Protein AF-0000000087393072 (afdb_homodimer)

Foldseek 3Di:
DLVLQLVLLVPADPVLNVQLLVLLCDQPSDPVFGHDHCVQSVPDDSSSVSVSLCVRLNDVGSLVSSLSSCVVSVNVVSNVVSCVVCVVVVPPVVVVVVVVVVVVVVVVVVVVVVVVVVVVVVVLLVVLVVLLVVVLVVLVVVLVVVLVVLVVVLVVVLVVVLVVVVVVLVVLVVVVVVVVVVLVVVVVVLVVVLPPPDDDPVSVVSVVPNPPPDDCVPDDGDDDDSVVSVVVSVVVSVVVNVVSVVLSVLLNVLSVLLSQEDDKFWDPLAFEQQWDADPRRFKIFGHPDGHDDDDHQNYAYPAGKTWMDDWDQAAKYKWKKFLPQFQKKKWAKFASPAHRYDDDDQDLVRGHFIWMHHRNAFIDTVPDTWDDPDDARMKMWMDHNVQQKIWIARNVSSDTGDMDGPRPRDHIMIIMIHRDDDDPPGPTDIIGIDRDDSDD/DLVLQLVLLVPADPVLNVQLLVLLCDQPNDPPAGHQHPVQSVPDDSSSVSVSLCVRLNDVGSLVSSLSSCVVSVNVVSNVVSCVVCVVVVPPVVVVVVVVVVVVVVVVVVVVVVVVVVVVVVVLLVVLVVLLVVVLVVLVVVLVVVLVVLVVVLVVVLVVVLVVVVVVLVVLVVVVVVVVVVLVVVVVVLVVVLPPPDDDPVSVVSVVPSPPPDDCVPDDGDDDDSVVSVVVSVVVSVVVNVVSVVLSVLLSVLSVLLSQEDDKFWDPLAFEQQWDADPRRFKIFGHPDGHDDDDHQNYAYPAGKTWMDDWDQAAKYKWKKFLPQFQKKKWAKFFSPAHRYDDDDADLVRGHFIWMHHRNAWIDTVPDTWDDPDDARMKMWMDHNVQQKIWIARNVSSDTGDMDGPRPRDHIMIIMIHRDDDDPPGPTDIIGIDRDDSDD

Sequence (880 aa):
MEEKLLKTLLELNRKEFKTFKWFLKQKKVLRSFSGIPVALLETAERTETVDLMVQKYQDSGALEVTLEVLRKVSRNDLVEDLLEETKHFKENPQNEYERTKAELKEKMEQMIQDRRMKIEEIRCSAAISKKSAERHISDSERTFRVLLENIKRSQDSLVEDIGKKQRSTQKQADGLIQKLEQEIQLLTNTCQEVERPSAPAGSRRLLLSVPTMGECAGVSIDLPSYGREVASTLKALEERLSNEKEKLIAKAKLFRVQEFSKDVTLDPDTANEFLVLSDDKKQVHFGSIPQKLPENPRRFEKTCNVLGRPSCSSGRFYFQVQVEGLASWDLGMVRESVQRTGSITASPHNGFWTICLRDNSNYRAHGQRLCPKLPPKKVGVFVDYEDACVSFFDVDSADLIHQFTQCSFSEQLCPFFSPGRLVPNSPSHSLAICPVDYDFMEEKLLKTLLELNRKEFKTFKWFLKQKKVLRSFSGIPVALLETAERTETVDLMVQKYQDSGALEVTLEVLRKVSRNDLVEDLLEETKHFKENPQNEYERTKAELKEKMEQMIQDRRMKIEEIRCSAAISKKSAERHISDSERTFRVLLENIKRSQDSLVEDIGKKQRSTQKQADGLIQKLEQEIQLLTNTCQEVERPSAPAGSRRLLLSVPTMGECAGVSIDLPSYGREVASTLKALEERLSNEKEKLIAKAKLFRVQEFSKDVTLDPDTANEFLVLSDDKKQVHFGSIPQKLPENPRRFEKTCNVLGRPSCSSGRFYFQVQVEGLASWDLGMVRESVQRTGSITASPHNGFWTICLRDNSNYRAHGQRLCPKLPPKKVGVFVDYEDACVSFFDVDSADLIHQFTQCSFSEQLCPFFSPGRLVPNSPSHSLAICPVDYDF

Structure (mmCIF, N/CA/C/O backbone):
data_AF-0000000087393072-model_v1
#
loop_
_entity.id
_entity.type
_entity.pdbx_description
1 polymer 'E3 ubiquitin-protein ligase TRIM68'
#
loop_
_atom_site.group_PDB
_atom_site.id
_atom_site.type_symbol
_atom_site.label_atom_id
_atom_site.label_alt_id
_atom_site.label_comp_id
_atom_site.label_asym_id
_atom_site.label_entity_id
_atom_site.label_seq_id
_atom_site.pdbx_PDB_ins_code
_atom_site.Cartn_x
_atom_site.Cartn_y
_atom_site.Cartn_z
_atom_site.occupancy
_atom_site.B_iso_or_equiv
_atom_site.auth_seq_id
_atom_site.auth_comp_id
_atom_site.auth_asym_id
_atom_site.auth_atom_id
_atom_site.pdbx_PDB_model_num
ATOM 1 N N . MET A 1 1 ? -11.258 -88.75 -32.031 1 75.19 1 MET A N 1
ATOM 2 C CA . MET A 1 1 ? -10.438 -88.625 -33.25 1 75.19 1 MET A CA 1
ATOM 3 C C . MET A 1 1 ? -10.117 -90.062 -33.812 1 75.19 1 MET A C 1
ATOM 5 O O . MET A 1 1 ? -10.227 -90.25 -35 1 75.19 1 MET A O 1
ATOM 9 N N . GLU A 1 2 ? -10.039 -91 -32.938 1 81.94 2 GLU A N 1
ATOM 10 C CA . GLU A 1 2 ? -9.672 -92.375 -33.344 1 81.94 2 GLU A CA 1
ATOM 11 C C . GLU A 1 2 ? -10.82 -93.062 -34.125 1 81.94 2 GLU A C 1
ATOM 13 O O . GLU A 1 2 ? -10.594 -93.688 -35.125 1 81.94 2 GLU A O 1
ATOM 18 N N . GLU A 1 3 ? -11.961 -92.812 -33.625 1 81.31 3 GLU A N 1
ATOM 19 C CA . GLU A 1 3 ? -13.133 -93.375 -34.25 1 81.31 3 GLU A CA 1
ATOM 20 C C . GLU A 1 3 ? -13.359 -92.812 -35.656 1 81.31 3 GLU A C 1
ATOM 22 O O . GLU A 1 3 ? -13.719 -93.562 -36.594 1 81.31 3 GLU A O 1
ATOM 27 N N . LYS A 1 4 ? -13.078 -91.625 -35.812 1 83.69 4 LYS A N 1
ATOM 28 C CA . LYS A 1 4 ? -13.281 -90.938 -37.094 1 83.69 4 LYS A CA 1
ATOM 29 C C . LYS A 1 4 ? -12.195 -91.312 -38.094 1 83.69 4 LYS A C 1
ATOM 31 O O . LYS A 1 4 ? -12.484 -91.562 -39.25 1 83.69 4 LYS A O 1
ATOM 36 N N . LEU A 1 5 ? -11.07 -91.438 -37.531 1 88.06 5 LEU A N 1
ATOM 37 C CA . LEU A 1 5 ? -9.977 -91.938 -38.406 1 88.06 5 LEU A CA 1
ATOM 38 C C . LEU A 1 5 ? -10.219 -93.312 -38.844 1 88.06 5 LEU A C 1
ATOM 40 O O . LEU A 1 5 ? -9.984 -93.688 -40.031 1 88.06 5 LEU A O 1
ATOM 44 N N . LEU A 1 6 ? -10.758 -94.125 -37.938 1 85.5 6 LEU A N 1
ATOM 45 C CA . LEU A 1 6 ? -11.055 -95.562 -38.281 1 85.5 6 LEU A CA 1
ATOM 46 C C . LEU A 1 6 ? -12.188 -95.625 -39.281 1 85.5 6 LEU A C 1
ATOM 48 O O . LEU A 1 6 ? -12.117 -96.375 -40.25 1 85.5 6 LEU A O 1
ATOM 52 N N . LYS A 1 7 ? -13.195 -94.75 -39.125 1 86.69 7 LYS A N 1
ATOM 53 C CA . LYS A 1 7 ? -14.297 -94.75 -40.094 1 86.69 7 LYS A CA 1
ATOM 54 C C . LYS A 1 7 ? -13.805 -94.312 -41.469 1 86.69 7 LYS A C 1
ATOM 56 O O . LYS A 1 7 ? -14.266 -94.875 -42.469 1 86.69 7 LYS A O 1
ATOM 61 N N . THR A 1 8 ? -12.898 -93.5 -41.531 1 87.06 8 THR A N 1
ATOM 62 C CA . THR A 1 8 ? -12.336 -93 -42.812 1 87.06 8 THR A CA 1
ATOM 63 C C . THR A 1 8 ? -11.492 -94.125 -43.438 1 87.06 8 THR A C 1
ATOM 65 O O . THR A 1 8 ? -11.57 -94.312 -44.656 1 87.06 8 THR A O 1
ATOM 68 N N . LEU A 1 9 ? -10.703 -94.875 -42.625 1 87 9 LEU A N 1
ATOM 69 C CA . LEU A 1 9 ? -9.852 -95.938 -43.156 1 87 9 LEU A CA 1
ATOM 70 C C . LEU A 1 9 ? -10.68 -97.125 -43.594 1 87 9 LEU A C 1
ATOM 72 O O . LEU A 1 9 ? -10.266 -97.875 -44.469 1 87 9 LEU A O 1
ATOM 76 N N . LEU A 1 10 ? -11.867 -97.25 -43.031 1 85.5 10 LEU A N 1
ATOM 77 C CA . LEU A 1 10 ? -12.758 -98.312 -43.375 1 85.5 10 LEU A CA 1
ATOM 78 C C . LEU A 1 10 ? -13.391 -98.125 -44.75 1 85.5 10 LEU A C 1
ATOM 80 O O . LEU A 1 10 ? -13.828 -99.062 -45.375 1 85.5 10 LEU A O 1
ATOM 84 N N . GLU A 1 11 ? -13.32 -96.875 -45.188 1 86.56 11 GLU A N 1
ATOM 85 C CA . GLU A 1 11 ? -13.883 -96.562 -46.5 1 86.56 11 GLU A CA 1
ATOM 86 C C . GLU A 1 11 ? -12.867 -96.812 -47.625 1 86.56 11 GLU A C 1
ATOM 88 O O . GLU A 1 11 ? -13.211 -96.75 -48.812 1 86.56 11 GLU A O 1
ATOM 93 N N . LEU A 1 12 ? -11.648 -97.062 -47.344 1 85.81 12 LEU A N 1
ATOM 94 C CA . LEU A 1 12 ? -10.617 -97.375 -48.344 1 85.81 12 LEU A CA 1
ATOM 95 C C . LEU A 1 12 ? -10.703 -98.812 -48.812 1 85.81 12 LEU A C 1
ATOM 97 O O . LEU A 1 12 ? -10.922 -99.688 -48 1 85.81 12 LEU A O 1
ATOM 101 N N . ASN A 1 13 ? -10.672 -99.062 -50.094 1 87.31 13 ASN A N 1
ATOM 102 C CA . ASN A 1 13 ? -10.617 -100.438 -50.594 1 87.31 13 ASN A CA 1
ATOM 103 C C . ASN A 1 13 ? -9.258 -101.062 -50.312 1 87.31 13 ASN A C 1
ATOM 105 O O . ASN A 1 13 ? -8.344 -100.438 -49.812 1 87.31 13 ASN A O 1
ATOM 109 N N . ARG A 1 14 ? -9.125 -102.438 -50.562 1 84.88 14 ARG A N 1
ATOM 110 C CA . ARG A 1 14 ? -7.934 -103.25 -50.219 1 84.88 14 ARG A CA 1
ATOM 111 C C . ARG A 1 14 ? -6.695 -102.688 -50.906 1 84.88 14 ARG A C 1
ATOM 113 O O . ARG A 1 14 ? -5.637 -102.562 -50.281 1 84.88 14 ARG A O 1
ATOM 120 N N . LYS A 1 15 ? -6.82 -102.25 -52.125 1 87.94 15 LYS A N 1
ATOM 121 C CA . LYS A 1 15 ? -5.688 -101.75 -52.875 1 87.94 15 LYS A CA 1
ATOM 122 C C . LYS A 1 15 ? -5.324 -100.312 -52.344 1 87.94 15 LYS A C 1
ATOM 124 O O . LYS A 1 15 ? -4.141 -100 -52.188 1 87.94 15 LYS A O 1
ATOM 129 N N . GLU A 1 16 ? -6.328 -99.625 -52.031 1 88.75 16 GLU A N 1
ATOM 130 C CA . GLU A 1 16 ? -6.113 -98.25 -51.531 1 88.75 16 GLU A CA 1
ATOM 131 C C . GLU A 1 16 ? -5.488 -98.25 -50.125 1 88.75 16 GLU A C 1
ATOM 133 O O . GLU A 1 16 ? -4.617 -97.438 -49.844 1 88.75 16 GLU A O 1
ATOM 138 N N . PHE A 1 17 ? -5.934 -99.062 -49.344 1 90.56 17 PHE A N 1
ATOM 139 C CA . PHE A 1 17 ? -5.391 -99.188 -47.969 1 90.56 17 PHE A CA 1
ATOM 140 C C . PHE A 1 17 ? -3.943 -99.688 -48.031 1 90.56 17 PHE A C 1
ATOM 142 O O . PHE A 1 17 ? -3.113 -99.188 -47.25 1 90.56 17 PHE A O 1
ATOM 149 N N . LYS A 1 18 ? -3.629 -100.562 -49 1 86.62 18 LYS A N 1
ATOM 150 C CA . LYS A 1 18 ? -2.242 -100.938 -49.156 1 86.62 18 LYS A CA 1
ATOM 151 C C . LYS A 1 18 ? -1.364 -99.812 -49.594 1 86.62 18 LYS A C 1
ATOM 153 O O . LYS A 1 18 ? -0.244 -99.625 -49.094 1 86.62 18 LYS A O 1
ATOM 158 N N . THR A 1 19 ? -1.894 -99 -50.406 1 87.88 19 THR A N 1
ATOM 159 C CA . THR A 1 19 ? -1.178 -97.75 -50.812 1 87.88 19 THR A CA 1
ATOM 160 C C . THR A 1 19 ? -1.07 -96.812 -49.688 1 87.88 19 THR A C 1
ATOM 162 O O . THR A 1 19 ? -0.043 -96.125 -49.5 1 87.88 19 THR A O 1
ATOM 165 N N . PHE A 1 20 ? -2.121 -96.688 -48.844 1 88.88 20 PHE A N 1
ATOM 166 C CA . PHE A 1 20 ? -2.133 -95.812 -47.656 1 88.88 20 PHE A CA 1
ATOM 167 C C . PHE A 1 20 ? -1.038 -96.25 -46.688 1 88.88 20 PHE A C 1
ATOM 169 O O . PHE A 1 20 ? -0.271 -95.438 -46.219 1 88.88 20 PHE A O 1
ATOM 176 N N . LYS A 1 21 ? -0.903 -97.5 -46.469 1 87.12 21 LYS A N 1
ATOM 177 C CA . LYS A 1 21 ? 0.137 -98 -45.594 1 87.12 21 LYS A CA 1
ATOM 178 C C . LYS A 1 21 ? 1.525 -97.812 -46.188 1 87.12 21 LYS A C 1
ATOM 180 O O . LYS A 1 21 ? 2.48 -97.5 -45.438 1 87.12 21 LYS A O 1
ATOM 185 N N . TRP A 1 22 ? 1.584 -97.875 -47.469 1 86.44 22 TRP A N 1
ATOM 186 C CA . TRP A 1 22 ? 2.867 -97.688 -48.125 1 86.44 22 TRP A CA 1
ATOM 187 C C . TRP A 1 22 ? 3.357 -96.25 -47.906 1 86.44 22 TRP A C 1
ATOM 189 O O . TRP A 1 22 ? 4.539 -96 -47.625 1 86.44 22 TRP A O 1
ATOM 199 N N . PHE A 1 23 ? 2.42 -95.312 -47.938 1 87.31 23 PHE A N 1
ATOM 200 C CA . PHE A 1 23 ? 2.795 -93.938 -47.719 1 87.31 23 PHE A CA 1
ATOM 201 C C . PHE A 1 23 ? 3.162 -93.688 -46.281 1 87.31 23 PHE A C 1
ATOM 203 O O . PHE A 1 23 ? 4.047 -92.875 -45.969 1 87.31 23 PHE A O 1
ATOM 210 N N . LEU A 1 24 ? 2.559 -94.438 -45.375 1 86.38 24 LEU A N 1
ATOM 211 C CA . LEU A 1 24 ? 2.811 -94.312 -43.938 1 86.38 24 LEU A CA 1
ATOM 212 C C . LEU A 1 24 ? 4.164 -94.875 -43.562 1 86.38 24 LEU A C 1
ATOM 214 O O . LEU A 1 24 ? 4.73 -94.5 -42.531 1 86.38 24 LEU A O 1
ATOM 218 N N . LYS A 1 25 ? 4.762 -95.75 -44.438 1 82.88 25 LYS A N 1
ATOM 219 C CA . LYS A 1 25 ? 6.043 -96.375 -44.219 1 82.88 25 LYS A CA 1
ATOM 220 C C . LYS A 1 25 ? 7.203 -95.5 -44.688 1 82.88 25 LYS A C 1
ATOM 222 O O . LYS A 1 25 ? 8.359 -95.812 -44.344 1 82.88 25 LYS A O 1
ATOM 227 N N . GLN A 1 26 ? 6.914 -94.625 -45.469 1 81 26 GLN A N 1
ATOM 228 C CA . GLN A 1 26 ? 7.98 -93.812 -46.062 1 81 26 GLN A CA 1
ATOM 229 C C . GLN A 1 26 ? 8.711 -93 -45 1 81 26 GLN A C 1
ATOM 231 O O . GLN A 1 26 ? 8.109 -92.625 -44 1 81 26 GLN A O 1
ATOM 236 N N . LYS A 1 27 ? 10.016 -92.875 -45.094 1 73.94 27 LYS A N 1
ATOM 237 C CA . LYS A 1 27 ? 10.859 -92.188 -44.125 1 73.94 27 LYS A CA 1
ATOM 238 C C . LYS A 1 27 ? 10.32 -90.812 -43.812 1 73.94 27 LYS A C 1
ATOM 240 O O . LYS A 1 27 ? 10.391 -90.312 -42.688 1 73.94 27 LYS A O 1
ATOM 245 N N . LYS A 1 28 ? 9.852 -90.188 -44.75 1 73.81 28 LYS A N 1
ATOM 246 C CA . LYS A 1 28 ? 9.203 -88.875 -44.594 1 73.81 28 LYS A CA 1
ATOM 247 C C . LYS A 1 28 ? 7.781 -88.938 -45.156 1 73.81 28 LYS A C 1
ATOM 249 O O . LYS A 1 28 ? 7.578 -88.812 -46.375 1 73.81 28 LYS A O 1
ATOM 254 N N . VAL A 1 29 ? 6.676 -89.188 -44.281 1 67.62 29 VAL A N 1
ATOM 255 C CA . VAL A 1 29 ? 5.289 -89.25 -44.719 1 67.62 29 VAL A CA 1
ATOM 256 C C . VAL A 1 29 ? 4.82 -87.875 -45.125 1 67.62 29 VAL A C 1
ATOM 258 O O . VAL A 1 29 ? 4.203 -87.688 -46.188 1 67.62 29 VAL A O 1
ATOM 261 N N . LEU A 1 30 ? 5.078 -86.875 -44.125 1 65.88 30 LEU A N 1
ATOM 262 C CA . LEU A 1 30 ? 4.91 -85.438 -44.281 1 65.88 30 LEU A CA 1
ATOM 263 C C . LEU A 1 30 ? 6.16 -84.688 -43.844 1 65.88 30 LEU A C 1
ATOM 265 O O . LEU A 1 30 ? 7.02 -85.25 -43.156 1 65.88 30 LEU A O 1
ATOM 269 N N . ARG A 1 31 ? 6.375 -83.438 -44.188 1 65.75 31 ARG A N 1
ATOM 270 C CA . ARG A 1 31 ? 7.52 -82.625 -43.844 1 65.75 31 ARG A CA 1
ATOM 271 C C . ARG A 1 31 ? 7.863 -82.688 -42.375 1 65.75 31 ARG A C 1
ATOM 273 O O . ARG A 1 31 ? 9.039 -82.625 -42 1 65.75 31 ARG A O 1
ATOM 280 N N . SER A 1 32 ? 6.871 -82.938 -41.562 1 66.25 32 SER A N 1
ATOM 281 C CA . SER A 1 32 ? 7.141 -82.812 -40.125 1 66.25 32 SER A CA 1
ATOM 282 C C . SER A 1 32 ? 6.938 -84.125 -39.406 1 66.25 32 SER A C 1
ATOM 284 O O . SER A 1 32 ? 7.18 -84.25 -38.188 1 66.25 32 SER A O 1
ATOM 286 N N . PHE A 1 33 ? 6.43 -85.188 -40.125 1 75 33 PHE A N 1
ATOM 287 C CA . PHE A 1 33 ? 6.129 -86.438 -39.406 1 75 33 PHE A CA 1
ATOM 288 C C . PHE A 1 33 ? 6.949 -87.562 -39.938 1 75 33 PHE A C 1
ATOM 290 O O . PHE A 1 33 ? 7.082 -87.75 -41.156 1 75 33 PHE A O 1
ATOM 297 N N . SER A 1 34 ? 7.562 -88.312 -39.156 1 80.88 34 SER A N 1
ATOM 298 C CA . SER A 1 34 ? 8.344 -89.5 -39.531 1 80.88 34 SER A CA 1
ATOM 299 C C . SER A 1 34 ? 7.449 -90.688 -39.719 1 80.88 34 SER A C 1
ATOM 301 O O . SER A 1 34 ? 6.375 -90.812 -39.125 1 80.88 34 SER A O 1
ATOM 303 N N . GLY A 1 35 ? 7.812 -91.562 -40.594 1 83.38 35 GLY A N 1
ATOM 304 C CA . GLY A 1 35 ? 7.023 -92.75 -40.938 1 83.38 35 GLY A CA 1
ATOM 305 C C . GLY A 1 35 ? 6.961 -93.75 -39.812 1 83.38 35 GLY A C 1
ATOM 306 O O . GLY A 1 35 ? 7.758 -93.688 -38.875 1 83.38 35 GLY A O 1
ATOM 307 N N . ILE A 1 36 ? 6.004 -94.688 -39.812 1 83.25 36 ILE A N 1
ATOM 308 C CA . ILE A 1 36 ? 5.832 -95.812 -38.875 1 83.25 36 ILE A CA 1
ATOM 309 C C . ILE A 1 36 ? 6.66 -97 -39.344 1 83.25 36 ILE A C 1
ATOM 311 O O . ILE A 1 36 ? 6.652 -97.312 -40.531 1 83.25 36 ILE A O 1
ATOM 315 N N . PRO A 1 37 ? 7.504 -97.562 -38.531 1 81.38 37 PRO A N 1
ATOM 316 C CA . PRO A 1 37 ? 8.367 -98.625 -38.938 1 81.38 37 PRO A CA 1
ATOM 317 C C . PRO A 1 37 ? 7.598 -99.75 -39.656 1 81.38 37 PRO A C 1
ATOM 319 O O . PRO A 1 37 ? 6.484 -100.125 -39.25 1 81.38 37 PRO A O 1
ATOM 322 N N . VAL A 1 38 ? 8.18 -100.375 -40.625 1 80.38 38 VAL A N 1
ATOM 323 C CA . VAL A 1 38 ? 7.613 -101.312 -41.531 1 80.38 38 VAL A CA 1
ATOM 324 C C . VAL A 1 38 ? 7.156 -102.562 -40.781 1 80.38 38 VAL A C 1
ATOM 326 O O . VAL A 1 38 ? 6.109 -103.125 -41.094 1 80.38 38 VAL A O 1
ATOM 329 N N . ALA A 1 39 ? 7.891 -102.938 -39.844 1 79.12 39 ALA A N 1
ATOM 330 C CA . ALA A 1 39 ? 7.625 -104.188 -39.09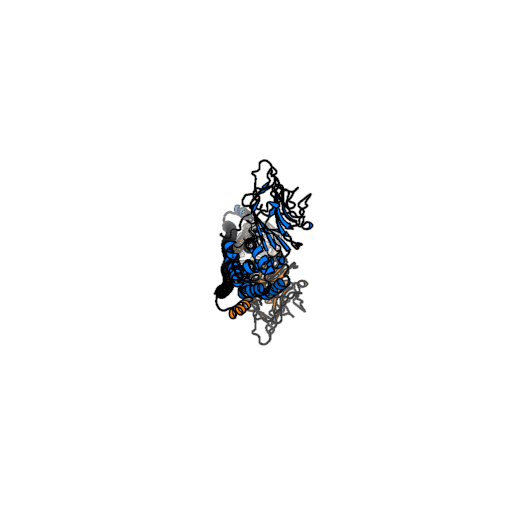4 1 79.12 39 ALA A CA 1
ATOM 331 C C . ALA A 1 39 ? 6.285 -104.125 -38.375 1 79.12 39 ALA A C 1
ATOM 333 O O . ALA A 1 39 ? 5.617 -105.125 -38.156 1 79.12 39 ALA A O 1
ATOM 334 N N . LEU A 1 40 ? 5.824 -102.875 -38.156 1 80.62 40 LEU A N 1
ATOM 335 C CA . LEU A 1 40 ? 4.598 -102.688 -37.406 1 80.62 40 LEU A CA 1
ATOM 336 C C . LEU A 1 40 ? 3.396 -102.5 -38.344 1 80.62 40 LEU A C 1
ATOM 338 O O . LEU A 1 40 ? 2.281 -102.938 -37.969 1 80.62 40 LEU A O 1
ATOM 342 N N . LEU A 1 41 ? 3.621 -102.062 -39.5 1 82.31 41 LEU A N 1
ATOM 343 C CA . LEU A 1 41 ? 2.531 -101.688 -40.375 1 82.31 41 LEU A CA 1
ATOM 344 C C . LEU A 1 41 ? 2.207 -102.812 -41.344 1 82.31 41 LEU A C 1
ATOM 346 O O . LEU A 1 41 ? 1.081 -102.875 -41.844 1 82.31 41 LEU A O 1
ATOM 350 N N . GLU A 1 42 ? 3.174 -103.75 -41.656 1 80.94 42 GLU A N 1
ATOM 351 C CA . GLU A 1 42 ? 3.023 -104.75 -42.688 1 80.94 42 GLU A CA 1
ATOM 352 C C . GLU A 1 42 ? 1.838 -105.625 -42.406 1 80.94 42 GLU A C 1
ATOM 354 O O . GLU A 1 42 ? 1.069 -106 -43.312 1 80.94 42 GLU A O 1
ATOM 359 N N . THR A 1 43 ? 1.591 -106 -41.188 1 81.12 43 THR A N 1
ATOM 360 C CA . THR A 1 43 ? 0.515 -106.938 -40.812 1 81.12 43 THR A CA 1
ATOM 361 C C . THR A 1 43 ? -0.606 -106.188 -40.094 1 81.12 43 THR A C 1
ATOM 363 O O . THR A 1 43 ? -1.551 -106.812 -39.594 1 81.12 43 THR A O 1
ATOM 366 N N . ALA A 1 44 ? -0.591 -104.938 -40.062 1 84.38 44 ALA A N 1
ATOM 367 C CA . ALA A 1 44 ? -1.545 -104.125 -39.281 1 84.38 44 ALA A CA 1
ATOM 368 C C . ALA A 1 44 ? -2.865 -104 -40.031 1 84.38 44 ALA A C 1
ATOM 370 O O . ALA A 1 44 ? -2.877 -103.625 -41.219 1 84.38 44 ALA A O 1
ATOM 371 N N . GLU A 1 45 ? -3.906 -104.312 -39.344 1 87.81 45 GLU A N 1
ATOM 372 C CA . GLU A 1 45 ? -5.234 -104.062 -39.906 1 87.81 45 GLU A CA 1
ATOM 373 C C . GLU A 1 45 ? -5.637 -102.562 -39.688 1 87.81 45 GLU A C 1
ATOM 375 O O . GLU A 1 45 ? -4.875 -101.812 -39.125 1 87.81 45 GLU A O 1
ATOM 380 N N . ARG A 1 46 ? -6.711 -102.188 -40.281 1 90.62 46 ARG A N 1
ATOM 381 C CA . ARG A 1 46 ? -7.145 -100.812 -40.281 1 90.62 46 ARG A CA 1
ATOM 382 C C . ARG A 1 46 ? -7.238 -100.25 -38.875 1 90.62 46 ARG A C 1
ATOM 384 O O . ARG A 1 46 ? -6.828 -99.125 -38.594 1 90.62 46 ARG A O 1
ATOM 391 N N . THR A 1 47 ? -7.699 -101.062 -37.938 1 84.62 47 THR A N 1
ATOM 392 C CA . THR A 1 47 ? -7.832 -100.625 -36.531 1 84.62 47 THR A CA 1
ATOM 393 C C . THR A 1 47 ? -6.461 -100.438 -35.906 1 84.62 47 THR A C 1
ATOM 395 O O . THR A 1 47 ? -6.23 -99.438 -35.156 1 84.62 47 THR A O 1
ATOM 398 N N . GLU A 1 48 ? -5.613 -101.312 -36.219 1 85.5 48 GLU A N 1
ATOM 399 C CA . GLU A 1 48 ? -4.258 -101.188 -35.656 1 85.5 48 GLU A CA 1
ATOM 400 C C . GLU A 1 48 ? -3.475 -100.062 -36.281 1 85.5 48 GLU A C 1
ATOM 402 O O . GLU A 1 48 ? -2.656 -99.438 -35.625 1 85.5 48 GLU A O 1
ATOM 407 N N . THR A 1 49 ? -3.752 -99.875 -37.5 1 89.75 49 THR A N 1
ATOM 408 C CA . THR A 1 49 ? -3.092 -98.75 -38.156 1 89.75 49 THR A CA 1
ATOM 409 C C . THR A 1 49 ? -3.484 -97.438 -37.531 1 89.75 49 THR A C 1
ATOM 411 O O . THR A 1 49 ? -2.637 -96.562 -37.344 1 89.75 49 THR A O 1
ATOM 414 N N . VAL A 1 50 ? -4.773 -97.312 -37.188 1 87.88 50 VAL A N 1
ATOM 415 C CA . VAL A 1 50 ? -5.227 -96.062 -36.531 1 87.88 50 VAL A CA 1
ATOM 416 C C . VAL A 1 50 ? -4.574 -96 -35.156 1 87.88 50 VAL A C 1
ATOM 418 O O . VAL A 1 50 ? -4.117 -94.875 -34.75 1 87.88 50 VAL A O 1
ATOM 421 N N . ASP A 1 51 ? -4.441 -97 -34.5 1 84.69 51 ASP A N 1
ATOM 422 C CA . ASP A 1 51 ? -3.801 -97 -33.188 1 84.69 51 ASP A CA 1
ATOM 423 C C . ASP A 1 51 ? -2.332 -96.625 -33.281 1 84.69 51 ASP A C 1
ATOM 425 O O . ASP A 1 51 ? -1.836 -95.812 -32.469 1 84.69 51 ASP A O 1
ATOM 429 N N . LEU A 1 52 ? -1.688 -97.062 -34.281 1 86.06 52 LEU A N 1
ATOM 430 C CA . LEU A 1 52 ? -0.28 -96.75 -34.5 1 86.06 52 LEU A CA 1
ATOM 431 C C . LEU A 1 52 ? -0.103 -95.312 -34.875 1 86.06 52 LEU A C 1
ATOM 433 O O . LEU A 1 52 ? 0.827 -94.625 -34.438 1 86.06 52 LEU A O 1
ATOM 437 N N . MET A 1 53 ? -1.039 -94.875 -35.688 1 87.44 53 MET A N 1
ATOM 438 C CA . MET A 1 53 ? -0.968 -93.438 -36.094 1 87.44 53 MET A CA 1
ATOM 439 C C . MET A 1 53 ? -1.212 -92.562 -34.906 1 87.44 53 MET A C 1
ATOM 441 O O . MET A 1 53 ? -0.504 -91.562 -34.719 1 87.44 53 MET A O 1
ATOM 445 N N . VAL A 1 54 ? -2.203 -92.938 -34.031 1 85.12 54 VAL A N 1
ATOM 446 C CA . VAL A 1 54 ? -2.545 -92.062 -32.906 1 85.12 54 VAL A CA 1
ATOM 447 C C . VAL A 1 54 ? -1.446 -92.188 -31.844 1 85.12 54 VAL A C 1
ATOM 449 O O . VAL A 1 54 ? -1.112 -91.188 -31.203 1 85.12 54 VAL A O 1
ATOM 452 N N . GLN A 1 55 ? -0.806 -93.25 -31.734 1 83.94 55 GLN A N 1
ATOM 453 C CA . GLN A 1 55 ? 0.3 -93.438 -30.797 1 83.94 55 GLN A CA 1
ATOM 454 C C . GLN A 1 55 ? 1.53 -92.688 -31.234 1 83.94 55 GLN A C 1
ATOM 456 O O . GLN A 1 55 ? 2.209 -92.062 -30.406 1 83.94 55 GLN A O 1
ATOM 461 N N . LYS A 1 56 ? 1.714 -92.625 -32.5 1 83.44 56 LYS A N 1
ATOM 462 C CA . LYS A 1 56 ? 2.936 -91.938 -32.969 1 83.44 56 LYS A CA 1
ATOM 463 C C . LYS A 1 56 ? 2.725 -90.5 -33.219 1 83.44 56 LYS A C 1
ATOM 465 O O . LYS A 1 56 ? 3.6 -89.688 -32.906 1 83.44 56 LYS A O 1
ATOM 470 N N . TYR A 1 57 ? 1.558 -90.125 -33.75 1 82.31 57 TYR A N 1
ATOM 471 C CA . TYR A 1 57 ? 1.387 -88.75 -34.219 1 82.31 57 TYR A CA 1
ATOM 472 C C . TYR A 1 57 ? 0.42 -88 -33.344 1 82.31 57 TYR A C 1
ATOM 474 O O . TYR A 1 57 ? 0.157 -86.812 -33.562 1 82.31 57 TYR A O 1
ATOM 482 N N . GLN A 1 58 ? -0.171 -88.625 -32.312 1 81.44 58 GLN A N 1
ATOM 483 C CA . GLN A 1 58 ? -1.197 -88 -31.469 1 81.44 58 GLN A CA 1
ATOM 484 C C . GLN A 1 58 ? -2.422 -87.625 -32.281 1 81.44 58 GLN A C 1
ATOM 486 O O . GLN A 1 58 ? -2.414 -87.688 -33.531 1 81.44 58 GLN A O 1
ATOM 491 N N . ASP A 1 59 ? -3.43 -87.062 -31.703 1 76.88 59 ASP A N 1
ATOM 492 C CA . ASP A 1 59 ? -4.723 -86.875 -32.344 1 76.88 59 ASP A CA 1
ATOM 493 C C . ASP A 1 59 ? -4.613 -85.875 -33.469 1 76.88 59 ASP A C 1
ATOM 495 O O . ASP A 1 59 ? -5.07 -86.125 -34.594 1 76.88 59 ASP A O 1
ATOM 499 N N . SER A 1 60 ? -3.912 -84.812 -33.156 1 77.62 60 SER A N 1
ATOM 500 C CA . SER A 1 60 ? -3.83 -83.75 -34.156 1 77.62 60 SER A CA 1
ATOM 501 C C . SER A 1 60 ? -2.902 -84.188 -35.312 1 77.62 60 SER A C 1
ATOM 503 O O . SER A 1 60 ? -3.211 -83.938 -36.469 1 77.62 60 SER A O 1
ATOM 505 N N . GLY A 1 61 ? -1.854 -84.75 -35 1 82.38 61 GLY A N 1
ATOM 506 C CA . GLY A 1 61 ? -0.91 -85.188 -36 1 82.38 61 GLY A CA 1
ATOM 507 C C . GLY A 1 61 ? -1.447 -86.375 -36.844 1 82.38 61 GLY A C 1
ATOM 508 O O . GLY A 1 61 ? -1.21 -86.375 -38.062 1 82.38 61 GLY A O 1
ATOM 509 N N . ALA A 1 62 ? -2.193 -87.25 -36.25 1 85.38 62 ALA A N 1
ATOM 510 C CA . ALA A 1 62 ? -2.787 -88.375 -36.938 1 85.38 62 ALA A CA 1
ATOM 511 C C . ALA A 1 62 ? -3.805 -87.875 -37.969 1 85.38 62 ALA A C 1
ATOM 513 O O . ALA A 1 62 ? -3.881 -88.438 -39.094 1 85.38 62 ALA A O 1
ATOM 514 N N . LEU A 1 63 ? -4.48 -86.812 -37.562 1 82.94 63 LEU A N 1
ATOM 515 C CA . LEU A 1 63 ? -5.426 -86.25 -38.531 1 82.94 63 LEU A CA 1
ATOM 516 C C . LEU A 1 63 ? -4.699 -85.625 -39.719 1 82.94 63 LEU A C 1
ATOM 518 O O . LEU A 1 63 ? -5.09 -85.812 -40.875 1 82.94 63 LEU A O 1
ATOM 522 N N . GLU A 1 64 ? -3.646 -84.875 -39.375 1 82.31 64 GLU A N 1
ATOM 523 C CA . GLU A 1 64 ? -2.877 -84.188 -40.406 1 82.31 64 GLU A CA 1
ATOM 524 C C . GLU A 1 64 ? -2.244 -85.188 -41.375 1 82.31 64 GLU A C 1
ATOM 526 O O . GLU A 1 64 ? -2.279 -85.062 -42.594 1 82.31 64 GLU A O 1
ATOM 531 N N . VAL A 1 65 ? -1.678 -86.188 -40.844 1 86.62 65 VAL A N 1
ATOM 532 C CA . VAL A 1 65 ? -1.035 -87.25 -41.656 1 86.62 65 VAL A CA 1
ATOM 533 C C . VAL A 1 65 ? -2.084 -88 -42.5 1 86.62 65 VAL A C 1
ATOM 535 O O . VAL A 1 65 ? -1.864 -88.25 -43.656 1 86.62 65 VAL A O 1
ATOM 538 N N . THR A 1 66 ? -3.225 -88.25 -41.875 1 87.88 66 THR A N 1
ATOM 539 C CA . THR A 1 66 ? -4.293 -88.938 -42.594 1 87.88 66 THR A CA 1
ATOM 540 C C . THR A 1 66 ? -4.809 -88.125 -43.75 1 87.88 66 THR A C 1
ATOM 542 O O . THR A 1 66 ? -5.027 -88.625 -44.844 1 87.88 66 THR A O 1
ATOM 545 N N . LEU A 1 67 ? -4.988 -86.875 -43.531 1 85.19 67 LEU A N 1
ATOM 546 C CA . LEU A 1 67 ? -5.461 -85.938 -44.594 1 85.19 67 LEU A CA 1
ATOM 547 C C . LEU A 1 67 ? -4.465 -85.875 -45.75 1 85.19 67 LEU A C 1
ATOM 549 O O . LEU A 1 67 ? -4.855 -86 -46.906 1 85.19 67 LEU A O 1
ATOM 553 N N . GLU A 1 68 ? -3.242 -85.812 -45.406 1 85.81 68 GLU A N 1
ATOM 554 C CA . GLU A 1 68 ? -2.207 -85.75 -46.438 1 85.81 68 GLU A CA 1
ATOM 555 C C . GLU A 1 68 ? -2.076 -87.062 -47.188 1 85.81 68 GLU A C 1
ATOM 557 O O . GLU A 1 68 ? -1.935 -87.062 -48.438 1 85.81 68 GLU A O 1
ATOM 562 N N . VAL A 1 69 ? -2.152 -88.188 -46.562 1 87.25 69 VAL A N 1
ATOM 563 C CA . VAL A 1 69 ? -2.014 -89.5 -47.219 1 87.25 69 VAL A CA 1
ATOM 564 C C . VAL A 1 69 ? -3.25 -89.75 -48.062 1 87.25 69 VAL A C 1
ATOM 566 O O . VAL A 1 69 ? -3.141 -90.312 -49.188 1 87.25 69 VAL A O 1
ATOM 569 N N . LEU A 1 70 ? -4.383 -89.312 -47.625 1 87.44 70 LEU A N 1
ATOM 570 C CA . LEU A 1 70 ? -5.609 -89.5 -48.375 1 87.44 70 LEU A CA 1
ATOM 571 C C . LEU A 1 70 ? -5.57 -88.688 -49.688 1 87.44 70 LEU A C 1
ATOM 573 O O . LEU A 1 70 ? -6.055 -89.125 -50.719 1 87.44 70 LEU A O 1
ATOM 577 N N . ARG A 1 71 ? -4.984 -87.562 -49.625 1 84.19 71 ARG A N 1
ATOM 578 C CA . ARG A 1 71 ? -4.812 -86.75 -50.812 1 84.19 71 ARG A CA 1
ATOM 579 C C . ARG A 1 71 ? -3.877 -87.438 -51.812 1 84.19 71 ARG A C 1
ATOM 581 O O . ARG A 1 71 ? -4.121 -87.438 -53 1 84.19 71 ARG A O 1
ATOM 588 N N . LYS A 1 72 ? -2.852 -88.125 -51.344 1 83.38 72 LYS A N 1
ATOM 589 C CA . LYS A 1 72 ? -1.864 -88.812 -52.156 1 83.38 72 LYS A CA 1
ATOM 590 C C . LYS A 1 72 ? -2.439 -90.062 -52.781 1 83.38 72 LYS A C 1
ATOM 592 O O . LYS A 1 72 ? -2.033 -90.5 -53.875 1 83.38 72 LYS A O 1
ATOM 597 N N . VAL A 1 73 ? -3.461 -90.688 -52.094 1 85.81 73 VAL A N 1
ATOM 598 C CA . VAL A 1 73 ? -4.117 -91.938 -52.594 1 85.81 73 VAL A CA 1
ATOM 599 C C . VAL A 1 73 ? -5.316 -91.562 -53.469 1 85.81 73 VAL A C 1
ATOM 601 O O . VAL A 1 73 ? -6.055 -92.438 -53.938 1 85.81 73 VAL A O 1
ATOM 604 N N . SER A 1 74 ? -5.469 -90.188 -53.781 1 83.06 74 SER A N 1
ATOM 605 C CA . SER A 1 74 ? -6.469 -89.625 -54.656 1 83.06 74 SER A CA 1
ATOM 606 C C . SER A 1 74 ? -7.879 -89.812 -54.125 1 83.06 74 SER A C 1
ATOM 608 O O . SER A 1 74 ? -8.812 -90.062 -54.906 1 83.06 74 SER A O 1
ATOM 610 N N . ARG A 1 75 ? -8.07 -90 -52.812 1 86.88 75 ARG A N 1
ATOM 611 C CA . ARG A 1 75 ? -9.398 -90.062 -52.219 1 86.88 75 ARG A CA 1
ATOM 612 C C . ARG A 1 75 ? -9.742 -88.75 -51.562 1 86.88 75 ARG A C 1
ATOM 614 O O . ARG A 1 75 ? -9.844 -88.625 -50.344 1 86.88 75 ARG A O 1
ATOM 621 N N . ASN A 1 76 ? -10.008 -87.75 -52.406 1 82.69 76 ASN A N 1
ATOM 622 C CA . ASN A 1 76 ? -10.336 -86.438 -52 1 82.69 76 ASN A CA 1
ATOM 623 C C . ASN A 1 76 ? -11.727 -86.375 -51.344 1 82.69 76 ASN A C 1
ATOM 625 O O . ASN A 1 76 ? -12.016 -85.438 -50.594 1 82.69 76 ASN A O 1
ATOM 629 N N . ASP A 1 77 ? -12.438 -87.25 -51.625 1 83.06 77 ASP A N 1
ATOM 630 C CA . ASP A 1 77 ? -13.773 -87.312 -51.031 1 83.06 77 ASP A CA 1
ATOM 631 C C . ASP A 1 77 ? -13.695 -87.625 -49.531 1 83.06 77 ASP A C 1
ATOM 633 O O . ASP A 1 77 ? -14.406 -86.938 -48.719 1 83.06 77 ASP A O 1
ATOM 637 N N . LEU A 1 78 ? -12.828 -88.438 -49.125 1 84.44 78 LEU A N 1
ATOM 638 C CA . LEU A 1 78 ? -12.672 -88.75 -47.719 1 84.44 78 LEU A CA 1
ATOM 639 C C . LEU A 1 78 ? -11.969 -87.625 -46.969 1 84.44 78 LEU A C 1
ATOM 641 O O . LEU A 1 78 ? -12.18 -87.438 -45.781 1 84.44 78 LEU A O 1
ATOM 645 N N . VAL A 1 79 ? -11.18 -86.938 -47.688 1 84.56 79 VAL A N 1
ATOM 646 C CA . VAL A 1 79 ? -10.523 -85.75 -47.125 1 84.56 79 VAL A CA 1
ATOM 647 C C . VAL A 1 79 ? -11.562 -84.688 -46.781 1 84.56 79 VAL A C 1
ATOM 649 O O . VAL A 1 79 ? -11.539 -84.125 -45.656 1 84.56 79 VAL A O 1
ATOM 652 N N . GLU A 1 80 ? -12.445 -84.438 -47.625 1 81.25 80 GLU A N 1
ATOM 653 C CA . GLU A 1 80 ? -13.484 -83.438 -47.375 1 81.25 80 GLU A CA 1
ATOM 654 C C . GLU A 1 80 ? -14.422 -83.875 -46.25 1 81.25 80 GLU A C 1
ATOM 656 O O . GLU A 1 80 ? -14.812 -83.062 -45.438 1 81.25 80 GLU A O 1
ATOM 661 N N . ASP A 1 81 ? -14.703 -85.125 -46.125 1 79.62 81 ASP A N 1
ATOM 662 C CA . ASP A 1 81 ? -15.555 -85.625 -45.062 1 79.62 81 ASP A CA 1
ATOM 663 C C . ASP A 1 81 ? -14.867 -85.5 -43.688 1 79.62 81 ASP A C 1
ATOM 665 O O . ASP A 1 81 ? -15.508 -85.125 -42.719 1 79.62 81 ASP A O 1
ATOM 669 N N . LEU A 1 82 ? -13.641 -85.875 -43.719 1 79.12 82 LEU A N 1
ATOM 670 C CA . LEU A 1 82 ? -12.898 -85.812 -42.469 1 79.12 82 LEU A CA 1
ATOM 671 C C . LEU A 1 82 ? -12.695 -84.375 -42.031 1 79.12 82 LEU A C 1
ATOM 673 O O . LEU A 1 82 ? -12.789 -84.062 -40.844 1 79.12 82 LEU A O 1
ATOM 677 N N . LEU A 1 83 ? -12.484 -83.5 -43 1 75.19 83 LEU A N 1
ATOM 678 C CA . LEU A 1 83 ? -12.32 -82.062 -42.719 1 75.19 83 LEU A CA 1
ATOM 679 C C . LEU A 1 83 ? -13.633 -81.5 -42.219 1 75.19 83 LEU A C 1
ATOM 681 O O . LEU A 1 83 ? -13.633 -80.625 -41.312 1 75.19 83 LEU A O 1
ATOM 685 N N . GLU A 1 84 ? -14.672 -81.812 -42.75 1 71.75 84 GLU A N 1
ATOM 686 C CA . GLU A 1 84 ? -15.977 -81.375 -42.312 1 71.75 84 GLU A CA 1
ATOM 687 C C . GLU A 1 84 ? -16.297 -81.875 -40.906 1 71.75 84 GLU A C 1
ATOM 689 O O . GLU A 1 84 ? -16.859 -81.125 -40.094 1 71.75 84 GLU A O 1
ATOM 694 N N . GLU A 1 85 ? -15.961 -83.062 -40.656 1 64.19 85 GLU A N 1
ATOM 695 C CA . GLU A 1 85 ? -16.219 -83.625 -39.344 1 64.19 85 GLU A CA 1
ATOM 696 C C . GLU A 1 85 ? -15.25 -83.125 -38.312 1 64.19 85 GLU A C 1
ATOM 698 O O . GLU A 1 85 ? -15.562 -83.062 -37.125 1 64.19 85 GLU A O 1
ATOM 703 N N . THR A 1 86 ? -14.125 -82.875 -38.844 1 55.44 86 THR A N 1
ATOM 704 C CA . THR A 1 86 ? -13.125 -82.375 -37.906 1 55.44 86 THR A CA 1
ATOM 705 C C . THR A 1 86 ? -13.148 -80.875 -37.844 1 55.44 86 THR A C 1
ATOM 707 O O . THR A 1 86 ? -12.438 -80.312 -37.031 1 55.44 86 THR A O 1
ATOM 710 N N . LYS A 1 87 ? -13.695 -80.312 -38.719 1 58.59 87 LYS A N 1
ATOM 711 C CA . LYS A 1 87 ? -13.891 -78.812 -38.594 1 58.59 87 LYS A CA 1
ATOM 712 C C . LYS A 1 87 ? -14.406 -78.5 -37.188 1 58.59 87 LYS A C 1
ATOM 714 O O . LYS A 1 87 ? -14.016 -77.438 -36.625 1 58.59 87 LYS A O 1
ATOM 719 N N . HIS A 1 88 ? -15.312 -79.312 -36.875 1 49.19 88 HIS A N 1
ATOM 720 C CA . HIS A 1 88 ? -15.789 -79 -35.531 1 49.19 88 HIS A CA 1
ATOM 721 C C . HIS A 1 88 ? -14.68 -79.25 -34.5 1 49.19 88 HIS A C 1
ATOM 723 O O . HIS A 1 88 ? -14.789 -78.75 -33.344 1 49.19 88 HIS A O 1
ATOM 729 N N . PHE A 1 89 ? -13.734 -80.062 -34.812 1 45.34 89 PHE A N 1
ATOM 730 C CA . PHE A 1 89 ? -12.648 -80.312 -33.844 1 45.34 89 PHE A CA 1
ATOM 731 C C . PHE A 1 89 ? -11.695 -79.125 -33.812 1 45.34 89 PHE A C 1
ATOM 733 O O . PHE A 1 89 ? -11.047 -78.875 -32.812 1 45.34 89 PHE A O 1
ATOM 740 N N . LYS A 1 90 ? -11.305 -78.625 -34.906 1 48.91 90 LYS A N 1
ATOM 741 C CA . LYS A 1 90 ? -10.375 -77.5 -34.906 1 48.91 90 LYS A CA 1
ATOM 742 C C . LYS A 1 90 ? -10.977 -76.312 -34.156 1 48.91 90 LYS A C 1
ATOM 744 O O . LYS A 1 90 ? -10.25 -75.5 -33.594 1 48.91 90 LYS A O 1
ATOM 749 N N . GLU A 1 91 ? -12.164 -76.188 -34.438 1 49.53 91 GLU A N 1
ATOM 750 C CA . GLU A 1 91 ? -12.75 -75.125 -33.594 1 49.53 91 GLU A CA 1
ATOM 751 C C . GLU A 1 91 ? -13.016 -75.625 -32.188 1 49.53 91 GLU A C 1
ATOM 753 O O . GLU A 1 91 ? -14.125 -76.062 -31.859 1 49.53 91 GLU A O 1
ATOM 758 N N . ASN A 1 92 ? -12.32 -76.438 -31.656 1 49.41 92 ASN A N 1
ATOM 759 C CA . ASN A 1 92 ? -12.461 -76.938 -30.297 1 49.41 92 ASN A CA 1
ATOM 760 C C . ASN A 1 92 ? -12.852 -75.812 -29.328 1 49.41 92 ASN A C 1
ATOM 762 O O . ASN A 1 92 ? -12.094 -74.875 -29.125 1 49.41 92 ASN A O 1
ATOM 766 N N . PRO A 1 93 ? -14.125 -75.688 -29.172 1 58.59 93 PRO A N 1
ATOM 767 C CA . PRO A 1 93 ? -14.68 -74.688 -28.234 1 58.59 93 PRO A CA 1
ATOM 768 C C . PRO A 1 93 ? -13.797 -74.5 -27 1 58.59 93 PRO A C 1
ATOM 770 O O . PRO A 1 93 ? -13.758 -73.375 -26.453 1 58.59 93 PRO A O 1
ATOM 773 N N . GLN A 1 94 ? -13.156 -75.562 -26.75 1 61.84 94 GLN A N 1
ATOM 774 C CA . GLN A 1 94 ? -12.281 -75.438 -25.578 1 61.84 94 GLN A CA 1
ATOM 775 C C . GLN A 1 94 ? -11.086 -74.5 -25.891 1 61.84 94 GLN A C 1
ATOM 777 O O . GLN A 1 94 ? -10.656 -73.75 -25.047 1 61.84 94 GLN A O 1
ATOM 782 N N . ASN A 1 95 ? -10.516 -74.75 -27.156 1 65.56 95 ASN A N 1
ATOM 783 C CA . ASN A 1 95 ? -9.375 -73.875 -27.516 1 65.56 95 ASN A CA 1
ATOM 784 C C . ASN A 1 95 ? -9.766 -72.438 -27.688 1 65.56 95 ASN A C 1
ATOM 786 O O . ASN A 1 95 ? -9.023 -71.562 -27.266 1 65.56 95 ASN A O 1
ATOM 790 N N . GLU A 1 96 ? -10.906 -72.25 -28.312 1 70.81 96 GLU A N 1
ATOM 791 C CA . GLU A 1 96 ? -11.398 -70.875 -28.438 1 70.81 96 GLU A CA 1
ATOM 792 C C . GLU A 1 96 ? -11.688 -70.25 -27.078 1 70.81 96 GLU A C 1
ATOM 794 O O . GLU A 1 96 ? -11.422 -69.062 -26.844 1 70.81 96 GLU A O 1
ATOM 799 N N . TYR A 1 97 ? -12.203 -71.125 -26.281 1 69.19 97 TYR A N 1
ATOM 800 C CA . TYR A 1 97 ? -12.477 -70.688 -24.906 1 69.19 97 TYR A CA 1
ATOM 801 C C . TYR A 1 97 ? -11.188 -70.312 -24.188 1 69.19 97 TYR A C 1
ATOM 803 O O . TYR A 1 97 ? -11.117 -69.312 -23.516 1 69.19 97 TYR A O 1
ATOM 811 N N . GLU A 1 98 ? -10.266 -71.125 -24.438 1 74.44 98 GLU A N 1
ATOM 812 C CA . GLU A 1 98 ? -8.977 -70.875 -23.797 1 74.44 98 GLU A CA 1
ATOM 813 C C . GLU A 1 98 ? -8.312 -69.625 -24.344 1 74.44 98 GLU A C 1
ATOM 815 O O . GLU A 1 98 ? -7.684 -68.875 -23.609 1 74.44 98 GLU A O 1
ATOM 820 N N . ARG A 1 99 ? -8.484 -69.5 -25.609 1 77.56 99 ARG A N 1
ATOM 821 C CA . ARG A 1 99 ? -7.93 -68.312 -26.234 1 77.56 99 ARG A CA 1
ATOM 822 C C . ARG A 1 99 ? -8.641 -67 -25.734 1 77.56 99 ARG A C 1
ATOM 824 O O . ARG A 1 99 ? -8 -66 -25.422 1 77.56 99 ARG A O 1
ATOM 831 N N . THR A 1 100 ? -9.914 -67.062 -25.688 1 76.62 100 THR A N 1
ATOM 832 C CA . THR A 1 100 ? -10.703 -65.938 -25.203 1 76.62 100 THR A CA 1
ATOM 833 C C . THR A 1 100 ? -10.398 -65.688 -23.75 1 76.62 100 THR A C 1
ATOM 835 O O . THR A 1 100 ? -10.328 -64.5 -23.344 1 76.62 100 THR A O 1
ATOM 838 N N . LYS A 1 101 ? -10.164 -66.75 -23.047 1 75.94 101 LYS A N 1
ATOM 839 C CA . LYS A 1 101 ? -9.805 -66.562 -21.641 1 75.94 101 LYS A CA 1
ATOM 840 C C . LYS A 1 101 ? -8.453 -65.875 -21.484 1 75.94 101 LYS A C 1
ATOM 842 O O . LYS A 1 101 ? -8.297 -65 -20.625 1 75.94 101 LYS A O 1
ATOM 847 N N . ALA A 1 102 ? -7.578 -66.25 -22.297 1 80.69 102 ALA A N 1
ATOM 848 C CA . ALA A 1 102 ? -6.238 -65.688 -22.234 1 80.69 102 ALA A CA 1
ATOM 849 C C . ALA A 1 102 ? -6.262 -64.188 -22.625 1 80.69 102 ALA A C 1
ATOM 851 O O . ALA A 1 102 ? -5.578 -63.375 -22.016 1 80.69 102 ALA A O 1
ATOM 852 N N . GLU A 1 103 ? -7.035 -63.906 -23.594 1 82.5 103 GLU A N 1
ATOM 853 C CA . GLU A 1 103 ? -7.164 -62.531 -24.047 1 82.5 103 GLU A CA 1
ATOM 854 C C . GLU A 1 103 ? -7.805 -61.656 -22.969 1 82.5 103 GLU A C 1
ATOM 856 O O . GLU A 1 103 ? -7.383 -60.531 -22.766 1 82.5 103 GLU A O 1
ATOM 861 N N . LEU A 1 104 ? -8.773 -62.188 -22.344 1 80.06 104 LEU A N 1
ATOM 862 C CA . LEU A 1 104 ? -9.453 -61.469 -21.281 1 80.06 104 LEU A CA 1
ATOM 863 C C . LEU A 1 104 ? -8.531 -61.25 -20.094 1 80.06 104 LEU A C 1
ATOM 865 O O . LEU A 1 104 ? -8.539 -60.156 -19.484 1 80.06 104 LEU A O 1
ATOM 869 N N . LYS A 1 105 ? -7.766 -62.219 -19.812 1 83.56 105 LYS A N 1
ATOM 870 C CA . LYS A 1 105 ? -6.809 -62.094 -18.719 1 83.56 105 LYS A CA 1
ATOM 871 C C . LYS A 1 105 ? -5.77 -61 -19.016 1 83.56 105 LYS A C 1
ATOM 873 O O . LYS A 1 105 ? -5.426 -60.219 -18.125 1 83.56 105 LYS A O 1
ATOM 878 N N . GLU A 1 106 ? -5.336 -60.969 -20.219 1 85.94 106 GLU A N 1
ATOM 879 C CA . GLU A 1 106 ? -4.355 -59.969 -20.625 1 85.94 106 GLU A CA 1
ATOM 880 C C . GLU A 1 106 ? -4.941 -58.562 -20.531 1 85.94 106 GLU A C 1
ATOM 882 O O . GLU A 1 106 ? -4.266 -57.625 -20.094 1 85.94 106 GLU A O 1
ATOM 887 N N . LYS A 1 107 ? -6.172 -58.5 -20.953 1 84.81 107 LYS A N 1
ATOM 888 C CA . LYS A 1 107 ? -6.844 -57.219 -20.891 1 84.81 107 LYS A CA 1
ATOM 889 C C . LYS A 1 107 ? -7.031 -56.75 -19.453 1 84.81 107 LYS A C 1
ATOM 891 O O . LYS A 1 107 ? -6.836 -55.562 -19.141 1 84.81 107 LYS A O 1
ATOM 896 N N . MET A 1 108 ? -7.352 -57.594 -18.594 1 85.88 108 MET A N 1
ATOM 897 C CA . MET A 1 108 ? -7.555 -57.25 -17.188 1 85.88 108 MET A CA 1
ATOM 898 C C . MET A 1 108 ? -6.234 -56.906 -16.516 1 85.88 108 MET A C 1
ATOM 900 O O . MET A 1 108 ? -6.184 -55.969 -15.695 1 85.88 108 MET A O 1
ATOM 904 N N . GLU A 1 109 ? -5.234 -57.594 -16.938 1 88.94 109 GLU A N 1
ATOM 905 C CA . GLU A 1 109 ? -3.914 -57.281 -16.391 1 88.94 109 GLU A CA 1
ATOM 906 C C . GLU A 1 109 ? -3.449 -55.906 -16.844 1 88.94 109 GLU A C 1
ATOM 908 O O . GLU A 1 109 ? -2.822 -55.188 -16.062 1 88.94 109 GLU A O 1
ATOM 913 N N . GLN A 1 110 ? -3.781 -55.625 -18.094 1 89.19 110 GLN A N 1
ATOM 914 C CA . GLN A 1 110 ? -3.449 -54.281 -18.594 1 89.19 110 GLN A CA 1
ATOM 915 C C . GLN A 1 110 ? -4.23 -53.188 -17.844 1 89.19 110 GLN A C 1
ATOM 917 O O . GLN A 1 110 ? -3.689 -52.156 -17.531 1 89.19 110 GLN A O 1
ATOM 922 N N . MET A 1 111 ? -5.43 -53.5 -17.531 1 87.88 111 MET A N 1
ATOM 923 C CA . MET A 1 111 ? -6.262 -52.531 -16.797 1 87.88 111 MET A CA 1
ATOM 924 C C . MET A 1 111 ? -5.727 -52.344 -15.375 1 87.88 111 MET A C 1
ATOM 926 O O . MET A 1 111 ? -5.77 -51.219 -14.844 1 87.88 111 MET A O 1
ATOM 930 N N . ILE A 1 112 ? -5.262 -53.375 -14.797 1 91.12 112 ILE A N 1
ATOM 931 C CA . ILE A 1 112 ? -4.691 -53.281 -13.453 1 91.12 112 ILE A CA 1
ATOM 932 C C . ILE A 1 112 ? -3.428 -52.438 -13.477 1 91.12 112 ILE A C 1
ATOM 934 O O . ILE A 1 112 ? -3.24 -51.562 -12.625 1 91.12 112 ILE A O 1
ATOM 938 N N . GLN A 1 113 ? -2.658 -52.688 -14.523 1 92.19 113 GLN A N 1
ATOM 939 C CA . GLN A 1 113 ? -1.426 -51.938 -14.641 1 92.19 113 GLN A CA 1
ATOM 940 C C . GLN A 1 113 ? -1.721 -50.438 -14.867 1 92.19 113 GLN A C 1
ATOM 942 O O . GLN A 1 113 ? -1.037 -49.594 -14.32 1 92.19 113 GLN A O 1
ATOM 947 N N . ASP A 1 114 ? -2.703 -50.125 -15.664 1 90.5 114 ASP A N 1
ATOM 948 C CA . ASP A 1 114 ? -3.098 -48.75 -15.922 1 90.5 114 ASP A CA 1
ATOM 949 C C . ASP A 1 114 ? -3.541 -48.062 -14.641 1 90.5 114 ASP A C 1
ATOM 951 O O . ASP A 1 114 ? -3.191 -46.906 -14.398 1 90.5 114 ASP A O 1
ATOM 955 N N . ARG A 1 115 ? -4.246 -48.781 -13.883 1 92.25 115 ARG A N 1
ATOM 956 C CA . ARG A 1 115 ? -4.73 -48.219 -12.633 1 92.25 115 ARG A CA 1
ATOM 957 C C . ARG A 1 115 ? -3.59 -48 -11.641 1 92.25 115 ARG A C 1
ATOM 959 O O . ARG A 1 115 ? -3.568 -47 -10.914 1 92.25 115 ARG A O 1
ATOM 966 N N . ARG A 1 116 ? -2.65 -48.906 -11.617 1 94.38 116 ARG A N 1
ATOM 967 C CA . ARG A 1 116 ? -1.486 -48.75 -10.75 1 94.38 116 ARG A CA 1
ATOM 968 C C . ARG A 1 116 ? -0.668 -47.531 -11.156 1 94.38 116 ARG A C 1
ATOM 970 O O . ARG A 1 116 ? -0.195 -46.781 -10.297 1 94.38 116 ARG A O 1
ATOM 977 N N . MET A 1 117 ? -0.515 -47.312 -12.445 1 92.44 117 MET A N 1
ATOM 978 C CA . MET A 1 117 ? 0.211 -46.156 -12.945 1 92.44 117 MET A CA 1
ATOM 979 C C . MET A 1 117 ? -0.513 -44.844 -12.578 1 92.44 117 MET A C 1
ATOM 981 O O . MET A 1 117 ? 0.123 -43.875 -12.219 1 92.44 117 MET A O 1
ATOM 985 N N . LYS A 1 118 ? -1.785 -44.906 -12.648 1 92.69 118 LYS A N 1
ATOM 986 C CA . LYS A 1 118 ? -2.582 -43.75 -12.312 1 92.69 118 LYS A CA 1
ATOM 987 C C . LYS A 1 118 ? -2.469 -43.406 -10.82 1 92.69 118 LYS A C 1
ATOM 989 O O . LYS A 1 118 ? -2.434 -42.25 -10.445 1 92.69 118 LYS A O 1
ATOM 994 N N . ILE A 1 119 ? -2.494 -44.438 -10.023 1 95 119 ILE A N 1
ATOM 995 C CA . ILE A 1 119 ? -2.334 -44.219 -8.586 1 95 119 ILE A CA 1
ATOM 996 C C . ILE A 1 119 ? -1.007 -43.5 -8.312 1 95 119 ILE A C 1
ATOM 998 O O . ILE A 1 119 ? -0.949 -42.562 -7.516 1 95 119 ILE A O 1
ATOM 1002 N N . GLU A 1 120 ? -0.002 -43.969 -8.992 1 93.88 120 GLU A N 1
ATOM 1003 C CA . GLU A 1 120 ? 1.308 -43.344 -8.812 1 93.88 120 GLU A CA 1
ATOM 1004 C C . GLU A 1 120 ? 1.295 -41.875 -9.273 1 93.88 120 GLU A C 1
ATOM 1006 O O . GLU A 1 120 ? 1.888 -41.031 -8.625 1 93.88 120 GLU A O 1
ATOM 1011 N N . GLU A 1 121 ? 0.651 -41.625 -10.391 1 91.5 121 GLU A N 1
ATOM 1012 C CA . GLU A 1 121 ? 0.536 -40.25 -10.883 1 91.5 121 GLU A CA 1
ATOM 1013 C C . GLU A 1 121 ? -0.168 -39.344 -9.867 1 91.5 121 GLU A C 1
ATOM 1015 O O . GLU A 1 121 ? 0.261 -38.219 -9.625 1 91.5 121 GLU A O 1
ATOM 1020 N N . ILE A 1 122 ? -1.188 -39.844 -9.305 1 94.44 122 ILE A N 1
ATOM 1021 C CA . ILE A 1 122 ? -1.966 -39.094 -8.328 1 94.44 122 ILE A CA 1
ATOM 1022 C C . ILE A 1 122 ? -1.131 -38.875 -7.074 1 94.44 122 ILE A C 1
ATOM 1024 O O . ILE A 1 122 ? -1.134 -37.75 -6.516 1 94.44 122 ILE A O 1
ATOM 1028 N N . ARG A 1 123 ? -0.45 -39.906 -6.672 1 94.94 123 ARG A N 1
ATOM 1029 C CA . ARG A 1 123 ? 0.416 -39.781 -5.504 1 94.94 123 ARG A CA 1
ATOM 1030 C C . ARG A 1 123 ? 1.488 -38.719 -5.734 1 94.94 123 ARG A C 1
ATOM 1032 O O . ARG A 1 123 ? 1.773 -37.906 -4.844 1 94.94 123 ARG A O 1
ATOM 1039 N N . CYS A 1 124 ? 2.033 -38.719 -6.895 1 92.25 124 CYS A N 1
ATOM 1040 C CA . CYS A 1 124 ? 3.057 -37.75 -7.238 1 92.25 124 CYS A CA 1
ATOM 1041 C C . CYS A 1 124 ? 2.482 -36.312 -7.238 1 92.25 124 CYS A C 1
ATOM 1043 O O . CYS A 1 124 ? 3.086 -35.406 -6.684 1 92.25 124 CYS A O 1
ATOM 1045 N N . SER A 1 125 ? 1.358 -36.219 -7.809 1 91.75 125 SER A N 1
ATOM 1046 C CA . SER A 1 125 ? 0.708 -34.906 -7.855 1 91.75 125 SER A CA 1
ATOM 1047 C C . SER A 1 125 ? 0.389 -34.406 -6.453 1 91.75 125 SER A C 1
ATOM 1049 O O . SER A 1 125 ? 0.577 -33.219 -6.156 1 91.75 125 SER A O 1
ATOM 1051 N N . ALA A 1 126 ? -0.063 -35.25 -5.629 1 94.19 126 ALA A N 1
ATOM 1052 C CA . ALA A 1 126 ? -0.367 -34.906 -4.25 1 94.19 126 ALA A CA 1
ATOM 1053 C C . ALA A 1 126 ? 0.896 -34.469 -3.502 1 94.19 126 ALA A C 1
ATOM 1055 O O . ALA A 1 126 ? 0.871 -33.531 -2.709 1 94.19 126 ALA A O 1
ATOM 1056 N N . ALA A 1 127 ? 1.963 -35.156 -3.73 1 93.25 127 ALA A N 1
ATOM 1057 C CA . ALA A 1 127 ? 3.236 -34.812 -3.098 1 93.25 127 ALA A CA 1
ATOM 1058 C C . ALA A 1 127 ? 3.732 -33.469 -3.553 1 93.25 127 ALA A C 1
ATOM 1060 O O . ALA A 1 127 ? 4.223 -32.656 -2.742 1 93.25 127 ALA A O 1
ATOM 1061 N N . ILE A 1 128 ? 3.602 -33.219 -4.816 1 92.56 128 ILE A N 1
ATOM 1062 C CA . ILE A 1 128 ? 3.998 -31.922 -5.363 1 92.56 128 ILE A CA 1
ATOM 1063 C C . ILE A 1 128 ? 3.152 -30.812 -4.734 1 92.56 128 ILE A C 1
ATOM 1065 O O . ILE A 1 128 ? 3.678 -29.766 -4.359 1 92.56 128 ILE A O 1
ATOM 1069 N N . SER A 1 129 ? 1.877 -31.078 -4.637 1 93.56 129 SER A N 1
ATOM 1070 C CA . SER A 1 129 ? 0.979 -30.109 -4.016 1 93.56 129 SER A CA 1
ATOM 1071 C C . SER A 1 129 ? 1.396 -29.812 -2.578 1 93.56 129 SER A C 1
ATOM 1073 O O . SER A 1 129 ? 1.413 -28.656 -2.156 1 93.56 129 SER A O 1
ATOM 1075 N N . LYS A 1 130 ? 1.696 -30.844 -1.877 1 94.94 130 LYS A N 1
ATOM 1076 C CA . LYS A 1 130 ? 2.104 -30.688 -0.483 1 94.94 130 LYS A CA 1
ATOM 1077 C C . LYS A 1 130 ? 3.385 -29.859 -0.374 1 94.94 130 LYS A C 1
ATOM 1079 O O . LYS A 1 130 ? 3.467 -28.938 0.433 1 94.94 130 LYS A O 1
ATOM 1084 N N . LYS A 1 131 ? 4.32 -30.188 -1.169 1 94.25 131 LYS A N 1
ATOM 1085 C CA . LYS A 1 131 ? 5.586 -29.469 -1.153 1 94.25 131 LYS A CA 1
ATOM 1086 C C . LYS A 1 131 ? 5.391 -28.016 -1.572 1 94.25 131 LYS A C 1
ATOM 1088 O O . LYS A 1 131 ? 6.016 -27.109 -1.01 1 94.25 131 LYS A O 1
ATOM 1093 N N . SER A 1 132 ? 4.59 -27.844 -2.561 1 94.06 132 SER A N 1
ATOM 1094 C CA . SER A 1 132 ? 4.301 -26.484 -3.021 1 94.06 132 SER A CA 1
ATOM 1095 C C . SER A 1 132 ? 3.637 -25.656 -1.925 1 94.06 132 SER A C 1
ATOM 1097 O O . SER A 1 132 ? 3.986 -24.484 -1.721 1 94.06 132 SER A O 1
ATOM 1099 N N . ALA A 1 133 ? 2.674 -26.234 -1.242 1 95.44 133 ALA A N 1
ATOM 1100 C CA . ALA A 1 133 ? 2.018 -25.547 -0.127 1 95.44 133 ALA A CA 1
ATOM 1101 C C . ALA A 1 133 ? 3.031 -25.141 0.937 1 95.44 133 ALA A C 1
ATOM 1103 O O . ALA A 1 133 ? 3 -24.016 1.429 1 95.44 133 ALA A O 1
ATOM 1104 N N . GLU A 1 134 ? 3.904 -26.016 1.247 1 95.12 134 GLU A N 1
ATOM 1105 C CA . GLU A 1 134 ? 4.93 -25.75 2.25 1 95.12 134 GLU A CA 1
ATOM 1106 C C . GLU A 1 134 ? 5.84 -24.594 1.814 1 95.12 134 GLU A C 1
ATOM 1108 O O . GLU A 1 134 ? 6.219 -23.75 2.631 1 95.12 134 GLU A O 1
ATOM 1113 N N . ARG A 1 135 ? 6.141 -24.562 0.572 1 93.75 135 ARG A N 1
ATOM 1114 C CA . ARG A 1 135 ? 6.977 -23.5 0.034 1 93.75 135 ARG A CA 1
ATOM 1115 C C . ARG A 1 135 ? 6.273 -22.141 0.13 1 93.75 135 ARG A C 1
ATOM 1117 O O . ARG A 1 135 ? 6.875 -21.156 0.556 1 93.75 135 ARG A O 1
ATOM 1124 N N . HIS A 1 136 ? 5.047 -22.188 -0.272 1 95 136 HIS A N 1
ATOM 1125 C CA . HIS A 1 136 ? 4.27 -20.953 -0.196 1 95 136 HIS A CA 1
ATOM 1126 C C . HIS A 1 136 ? 4.168 -20.453 1.241 1 95 136 HIS A C 1
ATOM 1128 O O . HIS A 1 136 ? 4.301 -19.266 1.495 1 95 136 HIS A O 1
ATOM 1134 N N . ILE A 1 137 ? 3.957 -21.359 2.174 1 96.38 137 ILE A N 1
ATOM 1135 C CA . ILE A 1 137 ? 3.822 -21 3.582 1 96.38 137 ILE A CA 1
ATOM 1136 C C . ILE A 1 137 ? 5.145 -20.438 4.098 1 96.38 137 ILE A C 1
ATOM 1138 O O . ILE A 1 137 ? 5.168 -19.375 4.73 1 96.38 137 ILE A O 1
ATOM 1142 N N . SER A 1 138 ? 6.18 -21.094 3.799 1 95.19 138 SER A N 1
ATOM 1143 C CA . SER A 1 138 ? 7.496 -20.656 4.262 1 95.19 138 SER A CA 1
ATOM 1144 C C . SER A 1 138 ? 7.855 -19.281 3.713 1 95.19 138 SER A C 1
ATOM 1146 O O . SER A 1 138 ? 8.32 -18.422 4.453 1 95.19 138 SER A O 1
ATOM 1148 N N . ASP A 1 139 ? 7.66 -19.141 2.469 1 94.5 139 ASP A N 1
ATOM 1149 C CA . ASP A 1 139 ? 7.984 -17.859 1.841 1 94.5 139 ASP A CA 1
ATOM 1150 C C . ASP A 1 139 ? 7.09 -16.734 2.373 1 94.5 139 ASP A C 1
ATOM 1152 O O . ASP A 1 139 ? 7.551 -15.617 2.58 1 94.5 139 ASP A O 1
ATOM 1156 N N . SER A 1 140 ? 5.879 -17.062 2.557 1 95.75 140 SER A N 1
ATOM 1157 C CA . SER A 1 140 ? 4.953 -16.078 3.127 1 95.75 140 SER A CA 1
ATOM 1158 C C . SER A 1 140 ? 5.375 -15.672 4.535 1 95.75 140 SER A C 1
ATOM 1160 O O . SER A 1 140 ? 5.391 -14.484 4.863 1 95.75 140 SER A O 1
ATOM 1162 N N . GLU A 1 141 ? 5.738 -16.641 5.309 1 96.62 141 GLU A N 1
ATOM 1163 C CA . GLU A 1 141 ? 6.168 -16.344 6.676 1 96.62 141 GLU A CA 1
ATOM 1164 C C . GLU A 1 141 ? 7.402 -15.453 6.688 1 96.62 141 GLU A C 1
ATOM 1166 O O . GLU A 1 141 ? 7.508 -14.539 7.508 1 96.62 141 GLU A O 1
ATOM 1171 N N . ARG A 1 142 ? 8.281 -15.734 5.824 1 95.44 142 ARG A N 1
ATOM 1172 C CA . ARG A 1 142 ? 9.484 -14.914 5.723 1 95.44 142 ARG A CA 1
ATOM 1173 C C . ARG A 1 142 ? 9.141 -13.484 5.328 1 95.44 142 ARG A C 1
ATOM 1175 O O . ARG A 1 142 ? 9.625 -12.531 5.945 1 95.44 142 ARG A O 1
ATOM 1182 N N . THR A 1 143 ? 8.336 -13.359 4.359 1 96.44 143 THR A N 1
ATOM 1183 C CA . THR A 1 143 ? 7.957 -12.039 3.865 1 96.44 143 THR A CA 1
ATOM 1184 C C . THR A 1 143 ? 7.211 -11.25 4.938 1 96.44 143 THR A C 1
ATOM 1186 O O . THR A 1 143 ? 7.488 -10.07 5.156 1 96.44 143 THR A O 1
ATOM 1189 N N . PHE A 1 144 ? 6.262 -11.891 5.625 1 97.25 144 PHE A N 1
ATOM 1190 C CA . PHE A 1 144 ? 5.48 -11.219 6.652 1 97.25 144 PHE A CA 1
ATOM 1191 C C . PHE A 1 144 ? 6.359 -10.812 7.828 1 97.25 144 PHE A C 1
ATOM 1193 O O . PHE A 1 144 ? 6.129 -9.781 8.461 1 97.25 144 PHE A O 1
ATOM 1200 N N . ARG A 1 145 ? 7.352 -11.617 8.109 1 96.56 145 ARG A N 1
ATOM 1201 C CA . ARG A 1 145 ? 8.312 -11.234 9.141 1 96.56 145 ARG A CA 1
ATOM 1202 C C . ARG A 1 145 ? 9.055 -9.961 8.75 1 96.56 145 ARG A C 1
ATOM 1204 O O . ARG A 1 145 ? 9.25 -9.07 9.578 1 96.56 145 ARG A O 1
ATOM 1211 N N . VAL A 1 146 ? 9.453 -9.867 7.535 1 97 146 VAL A N 1
ATOM 1212 C CA . VAL A 1 146 ? 10.133 -8.68 7.027 1 97 146 VAL A CA 1
ATOM 1213 C C . VAL A 1 146 ? 9.188 -7.477 7.102 1 97 146 VAL A C 1
ATOM 1215 O O . VAL A 1 146 ? 9.602 -6.375 7.473 1 97 146 VAL A O 1
ATOM 1218 N N . LEU A 1 147 ? 7.934 -7.691 6.766 1 96.81 147 LEU A N 1
ATOM 1219 C CA . LEU A 1 147 ? 6.949 -6.617 6.828 1 96.81 147 LEU A CA 1
ATOM 1220 C C . LEU A 1 147 ? 6.781 -6.113 8.258 1 96.81 147 LEU A C 1
ATOM 1222 O O . LEU A 1 147 ? 6.738 -4.906 8.492 1 96.81 147 LEU A O 1
ATOM 1226 N N . LEU A 1 148 ? 6.738 -7.039 9.219 1 97.44 148 LEU A N 1
ATOM 1227 C CA . LEU A 1 148 ? 6.613 -6.684 10.625 1 97.44 148 LEU A CA 1
ATOM 1228 C C . LEU A 1 148 ? 7.805 -5.852 11.086 1 97.44 148 LEU A C 1
ATOM 1230 O O . LEU A 1 148 ? 7.633 -4.844 11.773 1 97.44 148 LEU A O 1
ATOM 1234 N N . GLU A 1 149 ? 8.906 -6.25 10.641 1 96.94 149 GLU A N 1
ATOM 1235 C CA . GLU A 1 149 ? 10.117 -5.527 11.008 1 96.94 149 GLU A CA 1
ATOM 1236 C C . GLU A 1 149 ? 10.141 -4.129 10.391 1 96.94 149 GLU A C 1
ATOM 1238 O O . GLU A 1 149 ? 10.562 -3.168 11.039 1 96.94 149 GLU A O 1
ATOM 1243 N N . ASN A 1 150 ? 9.703 -4.055 9.188 1 96.56 150 ASN A N 1
ATOM 1244 C CA . ASN A 1 150 ? 9.648 -2.76 8.516 1 96.56 150 ASN A CA 1
ATOM 1245 C C . ASN A 1 150 ? 8.695 -1.801 9.227 1 96.56 150 ASN A C 1
ATOM 1247 O O . ASN A 1 150 ? 8.984 -0.612 9.367 1 96.56 150 ASN A O 1
ATOM 1251 N N . ILE A 1 151 ? 7.586 -2.301 9.664 1 96.88 151 ILE A N 1
ATOM 1252 C CA . ILE A 1 151 ? 6.602 -1.476 10.359 1 96.88 151 ILE A CA 1
ATOM 1253 C C . ILE A 1 151 ? 7.18 -0.987 11.688 1 96.88 151 ILE A C 1
ATOM 1255 O O . ILE A 1 151 ? 7.074 0.196 12.016 1 96.88 151 ILE A O 1
ATOM 1259 N N . LYS A 1 152 ? 7.824 -1.829 12.43 1 96.81 152 LYS A N 1
ATOM 1260 C CA . LYS A 1 152 ? 8.422 -1.463 13.711 1 96.81 152 LYS A CA 1
ATOM 1261 C C . LYS A 1 152 ? 9.523 -0.427 13.531 1 96.81 152 LYS A C 1
ATOM 1263 O O . LYS A 1 152 ? 9.594 0.555 14.273 1 96.81 152 LYS A O 1
ATOM 1268 N N . ARG A 1 153 ? 10.344 -0.627 12.57 1 96.25 153 ARG A N 1
ATOM 1269 C CA . ARG A 1 153 ? 11.43 0.31 12.289 1 96.25 153 ARG A CA 1
ATOM 1270 C C . ARG A 1 153 ? 10.875 1.676 11.891 1 96.25 153 ARG A C 1
ATOM 1272 O O . ARG A 1 153 ? 11.398 2.709 12.312 1 96.25 153 ARG A O 1
ATOM 1279 N N . SER A 1 154 ? 9.859 1.622 11.07 1 97.31 154 SER A N 1
ATOM 1280 C CA . SER A 1 154 ? 9.25 2.869 10.617 1 97.31 154 SER A CA 1
ATOM 1281 C C . SER A 1 154 ? 8.633 3.633 11.789 1 97.31 154 SER A C 1
ATOM 1283 O O . SER A 1 154 ? 8.758 4.855 11.875 1 97.31 154 SER A O 1
ATOM 1285 N N . GLN A 1 155 ? 7.945 2.934 12.648 1 96.75 155 GLN A N 1
ATOM 1286 C CA . GLN A 1 155 ? 7.371 3.555 13.836 1 96.75 155 GLN A CA 1
ATOM 1287 C C . GLN A 1 155 ? 8.453 4.219 14.68 1 96.75 155 GLN A C 1
ATOM 1289 O O . GLN A 1 155 ? 8.305 5.371 15.094 1 96.75 155 GLN A O 1
ATOM 1294 N N . ASP A 1 156 ? 9.508 3.531 14.93 1 97.12 156 ASP A N 1
ATOM 1295 C CA . ASP A 1 156 ? 10.594 4.047 15.75 1 97.12 156 ASP A CA 1
ATOM 1296 C C . ASP A 1 156 ? 11.227 5.285 15.109 1 97.12 156 ASP A C 1
ATOM 1298 O O . ASP A 1 156 ? 11.508 6.27 15.797 1 97.12 156 ASP A O 1
ATOM 1302 N N . SER A 1 157 ? 11.445 5.148 13.852 1 96.81 157 SER A N 1
ATOM 1303 C CA . SER A 1 157 ? 12.031 6.273 13.125 1 96.81 157 SER A CA 1
ATOM 1304 C C . SER A 1 157 ? 11.125 7.5 13.18 1 96.81 157 SER A C 1
ATOM 1306 O O . SER A 1 157 ? 11.602 8.625 13.328 1 96.81 157 SER A O 1
ATOM 1308 N N . LEU A 1 158 ? 9.82 7.27 13.047 1 97.75 158 LEU A N 1
ATOM 1309 C CA . LEU A 1 158 ? 8.867 8.367 13.07 1 97.75 158 LEU A CA 1
ATOM 1310 C C . LEU A 1 158 ? 8.867 9.062 14.43 1 97.75 158 LEU A C 1
ATOM 1312 O O . LEU A 1 158 ? 8.938 10.289 14.5 1 97.75 158 LEU A O 1
ATOM 1316 N N . VAL A 1 159 ? 8.812 8.312 15.516 1 97.44 159 VAL A N 1
ATOM 1317 C CA . VAL A 1 159 ? 8.797 8.852 16.875 1 97.44 159 VAL A CA 1
ATOM 1318 C C . VAL A 1 159 ? 10.07 9.641 17.125 1 97.44 159 VAL A C 1
ATOM 1320 O O . VAL A 1 159 ? 10.031 10.742 17.688 1 97.44 159 VAL A O 1
ATOM 1323 N N . GLU A 1 160 ? 11.133 9.133 16.656 1 97.12 160 GLU A N 1
ATOM 1324 C CA . GLU A 1 160 ? 12.414 9.812 16.828 1 97.12 160 GLU A CA 1
ATOM 1325 C C . GLU A 1 160 ? 12.453 11.117 16.031 1 97.12 160 GLU A C 1
ATOM 1327 O O . GLU A 1 160 ? 12.93 12.141 16.531 1 97.12 160 GLU A O 1
ATOM 1332 N N . ASP A 1 161 ? 11.984 11.062 14.836 1 97.31 161 ASP A N 1
ATOM 1333 C CA . ASP A 1 161 ? 11.992 12.242 13.969 1 97.31 161 ASP A CA 1
ATOM 1334 C C . ASP A 1 161 ? 11.133 13.359 14.555 1 97.31 161 ASP A C 1
ATOM 1336 O O . ASP A 1 161 ? 11.539 14.523 14.555 1 97.31 161 ASP A O 1
ATOM 1340 N N . ILE A 1 162 ? 9.93 13.008 15.008 1 97.38 162 ILE A N 1
ATOM 1341 C CA . ILE A 1 162 ? 9.047 13.992 15.625 1 97.38 162 ILE A CA 1
ATOM 1342 C C . ILE A 1 162 ? 9.695 14.562 16.875 1 97.38 162 ILE A C 1
ATOM 1344 O O . ILE A 1 162 ? 9.688 15.773 17.109 1 97.38 162 ILE A O 1
ATOM 1348 N N . GLY A 1 163 ? 10.281 13.688 17.688 1 96.62 163 GLY A N 1
ATOM 1349 C CA . GLY A 1 163 ? 10.977 14.117 18.891 1 96.62 163 GLY A CA 1
ATOM 1350 C C . GLY A 1 163 ? 12.125 15.07 18.625 1 96.62 163 GLY A C 1
ATOM 1351 O O . GLY A 1 163 ? 12.281 16.078 19.312 1 96.62 163 GLY A O 1
ATOM 1352 N N . LYS A 1 164 ? 12.906 14.773 17.641 1 96.44 164 LYS A N 1
ATOM 1353 C CA . LYS A 1 164 ? 14.031 15.633 17.266 1 96.44 164 LYS A CA 1
ATOM 1354 C C . LYS A 1 164 ? 13.547 17.016 16.828 1 96.44 164 LYS A C 1
ATOM 1356 O O . LYS A 1 164 ? 14.133 18.031 17.219 1 96.44 164 LYS A O 1
ATOM 1361 N N . LYS A 1 165 ? 12.516 17 16.047 1 96 165 LYS A N 1
ATOM 1362 C CA . LYS A 1 165 ? 11.953 18.266 15.57 1 96 165 LYS A CA 1
ATOM 1363 C C . LYS A 1 165 ? 11.391 19.078 16.734 1 96 165 LYS A C 1
ATOM 1365 O O . LYS A 1 165 ? 11.586 20.297 16.797 1 96 165 LYS A O 1
ATOM 1370 N N . GLN A 1 166 ? 10.68 18.422 17.641 1 96.44 166 GLN A N 1
ATOM 1371 C CA . GLN A 1 166 ? 10.133 19.094 18.828 1 96.44 166 GLN A CA 1
ATOM 1372 C C . GLN A 1 166 ? 11.242 19.672 19.688 1 96.44 166 GLN A C 1
ATOM 1374 O O . GLN A 1 166 ? 11.133 20.812 20.156 1 96.44 166 GLN A O 1
ATOM 1379 N N . ARG A 1 167 ? 12.336 18.953 19.875 1 96.12 167 ARG A N 1
ATOM 1380 C CA . ARG A 1 167 ? 13.461 19.422 20.688 1 96.12 167 ARG A CA 1
ATOM 1381 C C . ARG A 1 167 ? 14.133 20.625 20.031 1 96.12 167 ARG A C 1
ATOM 1383 O O . ARG A 1 167 ? 14.539 21.562 20.719 1 96.12 167 ARG A O 1
ATOM 1390 N N . SER A 1 168 ? 14.258 20.547 18.766 1 95.94 168 SER A N 1
ATOM 1391 C CA . SER A 1 168 ? 14.836 21.672 18.031 1 95.94 168 SER A CA 1
ATOM 1392 C C . SER A 1 168 ? 13.992 22.922 18.203 1 95.94 168 SER A C 1
ATOM 1394 O O . SER A 1 168 ? 14.523 24.016 18.391 1 95.94 168 SER A O 1
ATOM 1396 N N . THR A 1 169 ? 12.688 22.75 18.125 1 95.69 169 THR A N 1
ATOM 1397 C CA . THR A 1 169 ? 11.773 23.875 18.297 1 95.69 169 THR A CA 1
ATOM 1398 C C . THR A 1 169 ? 11.859 24.422 19.719 1 95.69 169 THR A C 1
ATOM 1400 O O . THR A 1 169 ? 11.875 25.641 19.922 1 95.69 169 THR A O 1
ATOM 1403 N N . GLN A 1 170 ? 11.969 23.531 20.688 1 96.44 170 GLN A N 1
ATOM 1404 C CA . GLN A 1 170 ? 12.086 23.953 22.078 1 96.44 170 GLN A CA 1
ATOM 1405 C C . GLN A 1 170 ? 13.391 24.719 22.328 1 96.44 170 GLN A C 1
ATOM 1407 O O . GLN A 1 170 ? 13.398 25.719 23.047 1 96.44 170 GLN A O 1
ATOM 1412 N N . LYS A 1 171 ? 14.422 24.297 21.688 1 96.38 171 LYS A N 1
ATOM 1413 C CA . LYS A 1 171 ? 15.711 24.969 21.812 1 96.38 171 LYS A CA 1
ATOM 1414 C C . LYS A 1 171 ? 15.664 26.375 21.203 1 96.38 171 LYS A C 1
ATOM 1416 O O . LYS A 1 171 ? 16.219 27.312 21.781 1 96.38 171 LYS A O 1
ATOM 1421 N N . GLN A 1 172 ? 15.016 26.438 20.094 1 95.69 172 GLN A N 1
ATOM 1422 C CA . GLN A 1 172 ? 14.859 27.734 19.453 1 95.69 172 GLN A CA 1
ATOM 1423 C C . GLN A 1 172 ? 14.047 28.688 20.328 1 95.69 172 GLN A C 1
ATOM 1425 O O . GLN A 1 172 ? 14.414 29.859 20.484 1 95.69 172 GLN A O 1
ATOM 1430 N N . ALA A 1 173 ? 12.945 28.172 20.875 1 96.44 173 ALA A N 1
ATOM 1431 C CA . ALA A 1 173 ? 12.109 28.969 21.766 1 96.44 173 ALA A CA 1
ATOM 1432 C C . ALA A 1 173 ? 12.891 29.438 22.984 1 96.44 173 ALA A C 1
ATOM 1434 O O . ALA A 1 173 ? 12.867 30.625 23.344 1 96.44 173 ALA A O 1
ATOM 1435 N N . ASP A 1 174 ? 13.68 28.547 23.562 1 96.69 174 ASP A N 1
ATOM 1436 C CA . ASP A 1 174 ? 14.477 28.875 24.75 1 96.69 174 ASP A CA 1
ATOM 1437 C C . ASP A 1 174 ? 15.539 29.922 24.422 1 96.69 174 ASP A C 1
ATOM 1439 O O . ASP A 1 174 ? 15.797 30.812 25.234 1 96.69 174 ASP A O 1
ATOM 1443 N N . GLY A 1 175 ? 16.094 29.766 23.266 1 95.19 175 GLY A N 1
ATOM 1444 C CA . GLY A 1 175 ? 17.094 30.734 22.844 1 95.19 175 GLY A CA 1
ATOM 1445 C C . GLY A 1 175 ? 16.516 32.125 22.672 1 95.19 175 GLY A C 1
ATOM 1446 O O . GLY A 1 175 ? 17.125 33.125 23.109 1 95.19 175 GLY A O 1
ATOM 1447 N N . LEU A 1 176 ? 15.352 32.219 22.109 1 94.62 176 LEU A N 1
ATOM 1448 C CA . LEU A 1 176 ? 14.695 33.5 21.906 1 94.62 176 LEU A CA 1
ATOM 1449 C C . LEU A 1 176 ? 14.266 34.125 23.234 1 94.62 176 LEU A C 1
ATOM 1451 O O . LEU A 1 176 ? 14.398 35.312 23.438 1 94.62 176 LEU A O 1
ATOM 1455 N N . ILE A 1 177 ? 13.75 33.25 24.109 1 95.69 177 ILE A N 1
ATOM 1456 C CA . ILE A 1 177 ? 13.305 33.719 25.422 1 95.69 177 ILE A CA 1
ATOM 1457 C C . ILE A 1 177 ? 14.492 34.25 26.203 1 95.69 177 ILE A C 1
ATOM 1459 O O . ILE A 1 177 ? 14.391 35.312 26.812 1 95.69 177 ILE A O 1
ATOM 1463 N N . GLN A 1 178 ? 15.617 33.625 26.109 1 95.44 178 GLN A N 1
ATOM 1464 C CA . GLN A 1 178 ? 16.812 34.094 26.797 1 95.44 178 GLN A CA 1
ATOM 1465 C C . GLN A 1 178 ? 17.281 35.438 26.281 1 95.44 178 GLN A C 1
ATOM 1467 O O . GLN A 1 178 ? 17.656 36.312 27.062 1 95.44 178 GLN A O 1
ATOM 1472 N N . LYS A 1 179 ? 17.219 35.594 25.031 1 92.56 179 LYS A N 1
ATOM 1473 C CA . LYS A 1 179 ? 17.625 36.875 24.422 1 92.56 179 LYS A CA 1
ATOM 1474 C C . LYS A 1 179 ? 16.703 38 24.875 1 92.56 179 LYS A C 1
ATOM 1476 O O . LYS A 1 179 ? 17.172 39.094 25.219 1 92.56 179 LYS A O 1
ATOM 1481 N N . LEU A 1 180 ? 15.391 37.719 24.875 1 93.88 180 LEU A N 1
ATOM 1482 C CA . LEU A 1 180 ? 14.43 38.719 25.281 1 93.88 180 LEU A CA 1
ATOM 1483 C C . LEU A 1 180 ? 14.578 39.062 26.766 1 93.88 180 LEU A C 1
ATOM 1485 O O . LEU A 1 180 ? 14.445 40.219 27.156 1 93.88 180 LEU A O 1
ATOM 1489 N N . GLU A 1 181 ? 14.891 38.031 27.562 1 94.88 181 GLU A N 1
ATOM 1490 C CA . GLU A 1 181 ? 15.117 38.25 28.984 1 94.88 181 GLU A CA 1
ATOM 1491 C C . GLU A 1 181 ? 16.344 39.125 29.219 1 94.88 181 GLU A C 1
ATOM 1493 O O . GLU A 1 181 ? 16.344 40 30.109 1 94.88 181 GLU A O 1
ATOM 1498 N N . GLN A 1 182 ? 17.359 39 28.406 1 92.5 182 GLN A N 1
ATOM 1499 C CA . GLN A 1 182 ? 18.547 39.812 28.5 1 92.5 182 GLN A CA 1
ATOM 1500 C C . GLN A 1 182 ? 18.25 41.281 28.141 1 92.5 182 GLN A C 1
ATOM 1502 O O . GLN A 1 182 ? 18.766 42.219 28.766 1 92.5 182 GLN A O 1
ATOM 1507 N N . GLU A 1 183 ? 17.406 41.375 27.156 1 90.19 183 GLU A N 1
ATOM 1508 C CA . GLU A 1 183 ? 17 42.719 26.75 1 90.19 183 GLU A CA 1
ATOM 1509 C C . GLU A 1 183 ? 16.203 43.406 27.859 1 90.19 183 GLU A C 1
ATOM 1511 O O . GLU A 1 183 ? 16.375 44.594 28.109 1 90.19 183 GLU A O 1
ATOM 1516 N N . ILE A 1 184 ? 15.352 42.625 28.469 1 92.94 184 ILE A N 1
ATOM 1517 C CA . ILE A 1 184 ? 14.539 43.188 29.562 1 92.94 184 ILE A CA 1
ATOM 1518 C C . ILE A 1 184 ? 15.445 43.594 30.703 1 92.94 184 ILE A C 1
ATOM 1520 O O . ILE A 1 184 ? 15.25 44.688 31.297 1 92.94 184 ILE A O 1
ATOM 1524 N N . GLN A 1 185 ? 16.469 42.812 31 1 92.31 185 GLN A N 1
ATOM 1525 C CA . GLN A 1 185 ? 17.406 43.156 32.062 1 92.31 185 GLN A CA 1
ATOM 1526 C C . GLN A 1 185 ? 18.172 44.438 31.75 1 92.31 185 GLN A C 1
ATOM 1528 O O . GLN A 1 185 ? 18.344 45.281 32.625 1 92.31 185 GLN A O 1
ATOM 1533 N N . LEU A 1 186 ? 18.547 44.562 30.531 1 88.56 186 LEU A N 1
ATOM 1534 C CA . LEU A 1 186 ? 19.281 45.75 30.109 1 88.56 186 LEU A CA 1
ATOM 1535 C C . LEU A 1 186 ? 18.391 47 30.219 1 88.56 186 LEU A C 1
ATOM 1537 O O . LEU A 1 186 ? 18.844 48.031 30.719 1 88.56 186 LEU A O 1
ATOM 1541 N N . LEU A 1 187 ? 17.156 46.844 29.781 1 88 187 LEU A N 1
ATOM 1542 C CA . LEU A 1 187 ? 16.234 47.969 29.828 1 88 187 LEU A CA 1
ATOM 1543 C C . LEU A 1 187 ? 15.891 48.344 31.281 1 88 187 LEU A C 1
ATOM 1545 O O . LEU A 1 187 ? 15.797 49.531 31.609 1 88 187 LEU A O 1
ATOM 1549 N N . THR A 1 188 ? 15.766 47.312 32.125 1 89.38 188 THR A N 1
ATOM 1550 C CA . THR A 1 188 ? 15.461 47.531 33.531 1 89.38 188 THR A CA 1
ATOM 1551 C C . THR A 1 188 ? 16.609 48.25 34.219 1 89.38 188 THR A C 1
ATOM 1553 O O . THR A 1 188 ? 16.391 49.156 35 1 89.38 188 THR A O 1
ATOM 1556 N N . ASN A 1 189 ? 17.828 47.906 33.875 1 86.94 189 ASN A N 1
ATOM 1557 C CA . ASN A 1 189 ? 19 48.562 34.438 1 86.94 189 ASN A CA 1
ATOM 1558 C C . ASN A 1 189 ? 19.109 50.031 33.969 1 86.94 189 ASN A C 1
ATOM 1560 O O . ASN A 1 189 ? 19.453 50.906 34.781 1 86.94 189 ASN A O 1
ATOM 1564 N N . THR A 1 190 ? 18.75 50.188 32.75 1 83.56 190 THR A N 1
ATOM 1565 C CA . THR A 1 190 ? 18.812 51.531 32.219 1 83.56 190 THR A CA 1
ATOM 1566 C C . THR A 1 190 ? 17.75 52.438 32.875 1 83.56 190 THR A C 1
ATOM 1568 O O . THR A 1 190 ? 18 53.594 33.125 1 83.56 190 THR A O 1
ATOM 1571 N N . CYS A 1 191 ? 16.594 51.812 33.094 1 83.12 191 CYS A N 1
ATOM 1572 C CA . CYS A 1 191 ? 15.523 52.531 33.75 1 83.12 191 CYS A CA 1
ATOM 1573 C C . CYS A 1 191 ? 15.93 52.938 35.156 1 83.12 191 CYS A C 1
ATOM 1575 O O . CYS A 1 191 ? 15.625 54.062 35.594 1 83.12 191 CYS A O 1
ATOM 1577 N N . GLN A 1 192 ? 16.688 52.156 35.844 1 83.62 192 GLN A N 1
ATOM 1578 C CA . GLN A 1 192 ? 17.125 52.438 37.219 1 83.62 192 GLN A CA 1
ATOM 1579 C C . GLN A 1 192 ? 18.219 53.5 37.219 1 83.62 192 GLN A C 1
ATOM 1581 O O . GLN A 1 192 ? 18.25 54.344 38.125 1 83.62 192 GLN A O 1
ATOM 1586 N N . GLU A 1 193 ? 18.953 53.562 36.188 1 79.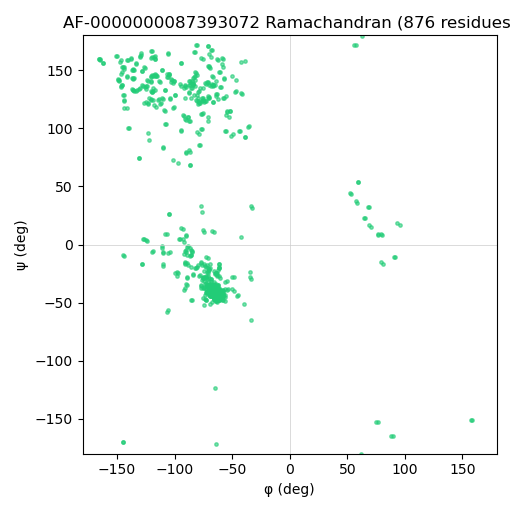31 193 GLU A N 1
ATOM 1587 C CA . GLU A 1 193 ? 20.031 54.531 36.094 1 79.31 193 GLU A CA 1
ATOM 1588 C C . GLU A 1 193 ? 19.484 55.938 35.781 1 79.31 193 GLU A C 1
ATOM 1590 O O . GLU A 1 193 ? 20 56.906 36.312 1 79.31 193 GLU A O 1
ATOM 1595 N N . VAL A 1 194 ? 18.438 55.938 34.969 1 75.81 194 VAL A N 1
ATOM 1596 C CA . VAL A 1 194 ? 17.844 57.219 34.625 1 75.81 194 VAL A CA 1
ATOM 1597 C C . VAL A 1 194 ? 17.109 57.812 35.812 1 75.81 194 VAL A C 1
ATOM 1599 O O . VAL A 1 194 ? 17.031 59.031 35.969 1 75.81 194 VAL A O 1
ATOM 1602 N N . GLU A 1 195 ? 16.609 56.969 36.75 1 73.75 195 GLU A N 1
ATOM 1603 C CA . GLU A 1 195 ? 15.859 57.438 37.906 1 73.75 195 GLU A CA 1
ATOM 1604 C C . GLU A 1 195 ? 16.797 57.969 39 1 73.75 195 GLU A C 1
ATOM 1606 O O . GLU A 1 195 ? 16.375 58.719 39.875 1 73.75 195 GLU A O 1
ATOM 1611 N N . ARG A 1 196 ? 17.953 57.688 39 1 71.94 196 ARG A N 1
ATOM 1612 C CA . ARG A 1 196 ? 18.875 58.156 40.062 1 71.94 196 ARG A CA 1
ATOM 1613 C C . ARG A 1 196 ? 19.125 59.656 39.938 1 71.94 196 ARG A C 1
ATOM 1615 O O . ARG A 1 196 ? 19.328 60.156 38.812 1 71.94 196 ARG A O 1
ATOM 1622 N N . PRO A 1 197 ? 18.609 60.469 40.75 1 59.84 197 PRO A N 1
ATOM 1623 C CA . PRO A 1 197 ? 18.719 61.938 40.812 1 59.84 197 PRO A CA 1
ATOM 1624 C C . PRO A 1 197 ? 20.109 62.438 40.375 1 59.84 197 PRO A C 1
ATOM 1626 O O . PRO A 1 197 ? 20.328 63.625 40.312 1 59.84 197 PRO A O 1
ATOM 1629 N N . SER A 1 198 ? 21.062 61.719 40.438 1 52.56 198 SER A N 1
ATOM 1630 C CA . SER A 1 198 ? 22.359 62.375 40.531 1 52.56 198 SER A CA 1
ATOM 1631 C C . SER A 1 198 ? 22.656 63.156 39.25 1 52.56 198 SER A C 1
ATOM 1633 O O . SER A 1 198 ? 22.734 64.375 39.281 1 52.56 198 SER A O 1
ATOM 1635 N N . ALA A 1 199 ? 23.875 62.938 38.406 1 49.22 199 ALA A N 1
ATOM 1636 C CA . ALA A 1 199 ? 24.781 63.844 37.719 1 49.22 199 ALA A CA 1
ATOM 1637 C C . ALA A 1 199 ? 24.172 64.375 36.438 1 49.22 199 ALA A C 1
ATOM 1639 O O . ALA A 1 199 ? 23.688 63.625 35.594 1 49.22 199 ALA A O 1
ATOM 1640 N N . PRO A 1 200 ? 23.828 65.688 36.281 1 48.47 200 PRO A N 1
ATOM 1641 C CA . PRO A 1 200 ? 23.266 66.5 35.188 1 48.47 200 PRO A CA 1
ATOM 1642 C C . PRO A 1 200 ? 23.719 66.062 33.812 1 48.47 200 PRO A C 1
ATOM 1644 O O . PRO A 1 200 ? 22.891 65.938 32.906 1 48.47 200 PRO A O 1
ATOM 1647 N N . ALA A 1 201 ? 25.047 66.188 33.5 1 48.44 201 ALA A N 1
ATOM 1648 C CA . ALA A 1 201 ? 25.688 66.125 32.188 1 48.44 201 ALA A CA 1
ATOM 1649 C C . ALA A 1 201 ? 25.641 64.75 31.594 1 48.44 201 ALA A C 1
ATOM 1651 O O . ALA A 1 201 ? 25.438 64.625 30.391 1 48.44 201 ALA A O 1
ATOM 1652 N N . GLY A 1 202 ? 25.906 63.688 32.281 1 48.66 202 GLY A N 1
ATOM 1653 C CA . GLY A 1 202 ? 26.109 62.312 31.812 1 48.66 202 GLY A CA 1
ATOM 1654 C C . GLY A 1 202 ? 24.812 61.594 31.516 1 48.66 202 GLY A C 1
ATOM 1655 O O . GLY A 1 202 ? 24.828 60.531 30.891 1 48.66 202 GLY A O 1
ATOM 1656 N N . SER A 1 203 ? 23.891 61.906 32.062 1 52.31 203 SER A N 1
ATOM 1657 C CA . SER A 1 203 ? 22.562 61.312 31.969 1 52.31 203 SER A CA 1
ATOM 1658 C C . SER A 1 203 ? 21.922 61.562 30.609 1 52.31 203 SER A C 1
ATOM 1660 O O . SER A 1 203 ? 21.094 60.781 30.156 1 52.31 203 SER A O 1
ATOM 1662 N N . ARG A 1 204 ? 22.219 62.75 30.141 1 53.91 204 ARG A N 1
ATOM 1663 C CA . ARG A 1 204 ? 21.734 63.031 28.781 1 53.91 204 ARG A CA 1
ATOM 1664 C C . ARG A 1 204 ? 22.25 61.969 27.812 1 53.91 204 ARG A C 1
ATOM 1666 O O . ARG A 1 204 ? 21.562 61.594 26.844 1 53.91 204 ARG A O 1
ATOM 1673 N N . ARG A 1 205 ? 23.5 61.625 27.938 1 53.88 205 ARG A N 1
ATOM 1674 C CA . ARG A 1 205 ? 24.109 60.656 27.047 1 53.88 205 ARG A CA 1
ATOM 1675 C C . ARG A 1 205 ? 23.438 59.281 27.188 1 53.88 205 ARG A C 1
ATOM 1677 O O . ARG A 1 205 ? 23.344 58.531 26.219 1 53.88 205 ARG A O 1
ATOM 1684 N N . LEU A 1 206 ? 23.062 58.969 28.375 1 54.53 206 LEU A N 1
ATOM 1685 C CA . LEU A 1 206 ? 22.422 57.688 28.625 1 54.53 206 LEU A CA 1
ATOM 1686 C C . LEU A 1 206 ? 21.078 57.594 27.938 1 54.53 206 LEU A C 1
ATOM 1688 O O . LEU A 1 206 ? 20.672 56.5 27.484 1 54.53 206 LEU A O 1
ATOM 1692 N N . LEU A 1 207 ? 20.5 58.781 27.938 1 55.66 207 LEU A N 1
ATOM 1693 C CA . LEU A 1 207 ? 19.219 58.844 27.25 1 55.66 207 LEU A CA 1
ATOM 1694 C C . LEU A 1 207 ? 19.375 58.5 25.781 1 55.66 207 LEU A C 1
ATOM 1696 O O . LEU A 1 207 ? 18.484 57.906 25.172 1 55.66 207 LEU A O 1
ATOM 1700 N N . LEU A 1 208 ? 20.484 59 25.297 1 53.66 208 LEU A N 1
ATOM 1701 C CA . LEU A 1 208 ? 20.734 58.75 23.875 1 53.66 208 LEU A CA 1
ATOM 1702 C C . LEU A 1 208 ? 21.078 57.281 23.625 1 53.66 208 LEU A C 1
ATOM 1704 O O . LEU A 1 208 ? 20.953 56.812 22.484 1 53.66 208 LEU A O 1
ATOM 1708 N N . SER A 1 209 ? 21.547 56.594 24.609 1 53.12 209 SER A N 1
ATOM 1709 C CA . SER A 1 209 ? 22.047 55.25 24.344 1 53.12 209 SER A CA 1
ATOM 1710 C C . SER A 1 209 ? 20.922 54.219 24.469 1 53.12 209 SER A C 1
ATOM 1712 O O . SER A 1 209 ? 21.188 53.062 24.719 1 53.12 209 SER A O 1
ATOM 1714 N N . VAL A 1 210 ? 19.781 54.688 24.812 1 55.22 210 VAL A N 1
ATOM 1715 C CA . VAL A 1 210 ? 18.734 53.688 24.859 1 55.22 210 VAL A CA 1
ATOM 1716 C C . VAL A 1 210 ? 18.844 52.781 23.641 1 55.22 210 VAL A C 1
ATOM 1718 O O . VAL A 1 210 ? 18.797 53.25 22.5 1 55.22 210 VAL A O 1
ATOM 1721 N N . PRO A 1 211 ? 19.469 51.656 23.844 1 53.59 211 PRO A N 1
ATOM 1722 C CA . PRO A 1 211 ? 19.672 50.656 22.781 1 53.59 211 PRO A CA 1
ATOM 1723 C C . PRO A 1 211 ? 18.484 50.562 21.812 1 53.59 211 PRO A C 1
ATOM 1725 O O . PRO A 1 211 ? 17.344 50.719 22.234 1 53.59 211 PRO A O 1
ATOM 1728 N N . THR A 1 212 ? 18.672 51.188 20.672 1 57.72 212 THR A N 1
ATOM 1729 C CA . THR A 1 212 ? 17.812 50.969 19.516 1 57.72 212 THR A CA 1
ATOM 1730 C C . THR A 1 212 ? 17.312 49.531 19.484 1 57.72 212 THR A C 1
ATOM 1732 O O . THR A 1 212 ? 17.906 48.688 18.812 1 57.72 212 THR A O 1
ATOM 1735 N N . MET A 1 213 ? 17.156 49 20.656 1 62.75 213 MET A N 1
ATOM 1736 C CA . MET A 1 213 ? 16.641 47.625 20.594 1 62.75 213 MET A CA 1
ATOM 1737 C C . MET A 1 213 ? 15.398 47.562 19.703 1 62.75 213 MET A C 1
ATOM 1739 O O . MET A 1 213 ? 14.492 48.406 19.828 1 62.75 213 MET A O 1
ATOM 1743 N N . GLY A 1 214 ? 15.68 47.25 18.469 1 61.25 214 GLY A N 1
ATOM 1744 C CA . GLY A 1 214 ? 14.648 47.125 17.453 1 61.25 214 GLY A CA 1
ATOM 1745 C C . GLY A 1 214 ? 13.375 46.469 17.984 1 61.25 214 GLY A C 1
ATOM 1746 O O . GLY A 1 214 ? 13.359 45.938 19.094 1 61.25 214 GLY A O 1
ATOM 1747 N N . GLU A 1 215 ? 12.297 46.719 17.312 1 64.88 215 GLU A N 1
ATOM 1748 C CA . GLU A 1 215 ? 10.969 46.156 17.562 1 64.88 215 GLU A CA 1
ATOM 1749 C C . GLU A 1 215 ? 10.992 44.656 17.562 1 64.88 215 GLU A C 1
ATOM 1751 O O . GLU A 1 215 ? 11.688 44.031 16.766 1 64.88 215 GLU A O 1
ATOM 1756 N N . CYS A 1 216 ? 10.773 44.031 18.766 1 68.25 216 CYS A N 1
ATOM 1757 C CA . CYS A 1 216 ? 10.727 42.594 18.922 1 68.25 216 CYS A CA 1
ATOM 1758 C C . CYS A 1 216 ? 9.5 42 18.219 1 68.25 216 CYS A C 1
ATOM 1760 O O . CYS A 1 216 ? 9.219 40.812 18.344 1 68.25 216 CYS A O 1
ATOM 1762 N N . ALA A 1 217 ? 8.836 42.844 17.406 1 64.5 217 ALA A N 1
ATOM 1763 C CA . ALA A 1 217 ? 7.578 42.406 16.812 1 64.5 217 ALA A CA 1
ATOM 1764 C C . ALA A 1 217 ? 7.801 41.219 15.875 1 64.5 217 ALA A C 1
ATOM 1766 O O . ALA A 1 217 ? 6.945 40.344 15.766 1 64.5 217 ALA A O 1
ATOM 1767 N N . GLY A 1 218 ? 8.984 41.125 15.383 1 70.25 218 GLY A N 1
ATOM 1768 C CA . GLY A 1 218 ? 9.141 40.094 14.359 1 70.25 218 GLY A CA 1
ATOM 1769 C C . GLY A 1 218 ? 9.672 38.781 14.906 1 70.25 218 GLY A C 1
ATOM 1770 O O . GLY A 1 218 ? 9.781 37.812 14.172 1 70.25 218 GLY A O 1
ATOM 1771 N N . VAL A 1 219 ? 9.812 38.719 16.172 1 79.5 219 VAL A N 1
ATOM 1772 C CA . VAL A 1 219 ? 10.383 37.531 16.75 1 79.5 219 VAL A CA 1
ATOM 1773 C C . VAL A 1 219 ? 9.273 36.5 17.031 1 79.5 219 VAL A C 1
ATOM 1775 O O . VAL A 1 219 ? 8.305 36.812 17.719 1 79.5 219 VAL A O 1
ATOM 1778 N N . SER A 1 220 ? 9.227 35.469 16.328 1 83.12 220 SER A N 1
ATOM 1779 C CA . SER A 1 220 ? 8.25 34.406 16.547 1 83.12 220 SER A CA 1
ATOM 1780 C C . SER A 1 220 ? 8.828 33.062 16.203 1 83.12 220 SER A C 1
ATOM 1782 O O . SER A 1 220 ? 9.898 32.969 15.594 1 83.12 220 SER A O 1
ATOM 1784 N N . ILE A 1 221 ? 8.219 32.125 16.797 1 85.62 221 ILE A N 1
ATOM 1785 C CA . ILE A 1 221 ? 8.609 30.766 16.453 1 85.62 221 ILE A CA 1
ATOM 1786 C C . ILE A 1 221 ? 7.613 30.188 15.453 1 85.62 221 ILE A C 1
ATOM 1788 O O . ILE A 1 221 ? 6.398 30.344 15.609 1 85.62 221 ILE A O 1
ATOM 1792 N N . ASP A 1 222 ? 8.211 29.703 14.43 1 86.38 222 ASP A N 1
ATOM 1793 C CA . ASP A 1 222 ? 7.367 28.969 13.484 1 86.38 222 ASP A CA 1
ATOM 1794 C C . ASP A 1 222 ? 7.051 27.562 14 1 86.38 222 ASP A C 1
ATOM 1796 O O . ASP A 1 222 ? 7.957 26.828 14.383 1 86.38 222 ASP A O 1
ATOM 1800 N N . LEU A 1 223 ? 5.836 27.328 14.117 1 88.5 223 LEU A N 1
ATOM 1801 C CA . LEU A 1 223 ? 5.426 25.984 14.539 1 88.5 223 LEU A CA 1
ATOM 1802 C C . LEU A 1 223 ? 5.777 24.953 13.469 1 88.5 223 LEU A C 1
ATOM 1804 O O . LEU A 1 223 ? 5.375 25.094 12.312 1 88.5 223 LEU A O 1
ATOM 1808 N N . PRO A 1 224 ? 6.531 24.016 13.875 1 91.38 224 PRO A N 1
ATOM 1809 C CA . PRO A 1 224 ? 6.902 23 12.883 1 91.38 224 PRO A CA 1
ATOM 1810 C C . PRO A 1 224 ? 5.73 22.109 12.469 1 91.38 224 PRO A C 1
ATOM 1812 O O . PRO A 1 224 ? 4.77 21.969 13.234 1 91.38 224 PRO A O 1
ATOM 1815 N N . SER A 1 225 ? 5.828 21.625 11.242 1 91.31 225 SER A N 1
ATOM 1816 C CA . SER A 1 225 ? 4.828 20.672 10.773 1 91.31 225 SER A CA 1
ATOM 1817 C C . SER A 1 225 ? 5.262 19.234 11.031 1 91.31 225 SER A C 1
ATOM 1819 O O . SER A 1 225 ? 6.191 18.734 10.391 1 91.31 225 SER A O 1
ATOM 1821 N N . TYR A 1 226 ? 4.613 18.578 11.93 1 94.88 226 TYR A N 1
ATOM 1822 C CA . TYR A 1 226 ? 4.922 17.188 12.234 1 94.88 226 TYR A CA 1
ATOM 1823 C C . TYR A 1 226 ? 4.273 16.25 11.227 1 94.88 226 TYR A C 1
ATOM 1825 O O . TYR A 1 226 ? 4.688 15.102 11.078 1 94.88 226 TYR A O 1
ATOM 1833 N N . GLY A 1 227 ? 3.25 16.75 10.555 1 93.12 227 GLY A N 1
ATOM 1834 C CA . GLY A 1 227 ? 2.539 15.961 9.555 1 93.12 227 GLY A CA 1
ATOM 1835 C C . GLY A 1 227 ? 3.41 15.555 8.383 1 93.12 227 GLY A C 1
ATOM 1836 O O . GLY A 1 227 ? 3.188 14.516 7.766 1 93.12 227 GLY A O 1
ATOM 1837 N N . ARG A 1 228 ? 4.402 16.375 8.148 1 92.62 228 ARG A N 1
ATOM 1838 C CA . ARG A 1 228 ? 5.316 16.062 7.055 1 92.62 228 ARG A CA 1
ATOM 1839 C C . ARG A 1 228 ? 6.125 14.805 7.359 1 92.62 228 ARG A C 1
ATOM 1841 O O . ARG A 1 228 ? 6.367 13.984 6.469 1 92.62 228 ARG A O 1
ATOM 1848 N N . GLU A 1 229 ? 6.555 14.75 8.617 1 94.88 229 GLU A N 1
ATOM 1849 C CA . GLU A 1 229 ? 7.281 13.555 9.039 1 94.88 229 GLU A CA 1
ATOM 1850 C C . GLU A 1 229 ? 6.406 12.312 8.945 1 94.88 229 GLU A C 1
ATOM 1852 O O . GLU A 1 229 ? 6.863 11.25 8.516 1 94.88 229 GLU A O 1
ATOM 1857 N N . VAL A 1 230 ? 5.176 12.445 9.312 1 96.44 230 VAL A N 1
ATOM 1858 C CA . VAL A 1 230 ? 4.23 11.336 9.25 1 96.44 230 VAL A CA 1
ATOM 1859 C C . VAL A 1 230 ? 4.035 10.906 7.793 1 96.44 230 VAL A C 1
ATOM 1861 O O . VAL A 1 230 ? 4.16 9.719 7.469 1 96.44 230 VAL A O 1
ATOM 1864 N N . ALA A 1 231 ? 3.811 11.875 6.938 1 95.12 231 ALA A N 1
ATOM 1865 C CA . ALA A 1 231 ? 3.549 11.594 5.527 1 95.12 231 ALA A CA 1
ATOM 1866 C C . ALA A 1 231 ? 4.758 10.938 4.863 1 95.12 231 ALA A C 1
ATOM 1868 O O . ALA A 1 231 ? 4.617 9.969 4.121 1 95.12 231 ALA A O 1
ATOM 1869 N N . SER A 1 232 ? 5.918 11.469 5.156 1 95.38 232 SER A N 1
ATOM 1870 C CA . SER A 1 232 ? 7.133 10.945 4.543 1 95.38 232 SER A CA 1
ATOM 1871 C C . SER A 1 232 ? 7.414 9.516 5 1 95.38 232 SER A C 1
ATOM 1873 O O . SER A 1 232 ? 7.781 8.664 4.191 1 95.38 232 SER A O 1
ATOM 1875 N N . THR A 1 233 ? 7.246 9.32 6.258 1 96.62 233 THR A N 1
ATOM 1876 C CA . THR A 1 233 ? 7.48 7.988 6.805 1 96.62 233 THR A CA 1
ATOM 1877 C C . THR A 1 233 ? 6.5 6.98 6.211 1 96.62 233 THR A C 1
ATOM 1879 O O . THR A 1 233 ? 6.891 5.871 5.84 1 96.62 233 THR A O 1
ATOM 1882 N N . LEU A 1 234 ? 5.289 7.34 6.109 1 96.12 234 LEU A N 1
ATOM 1883 C CA . LEU A 1 234 ? 4.273 6.434 5.59 1 96.12 234 LEU A CA 1
ATOM 1884 C C . LEU A 1 234 ? 4.496 6.16 4.105 1 96.12 234 LEU A C 1
ATOM 1886 O O . LEU A 1 234 ? 4.246 5.051 3.631 1 96.12 234 LEU A O 1
ATOM 1890 N N . LYS A 1 235 ? 4.934 7.199 3.418 1 95.75 235 LYS A N 1
ATOM 1891 C CA . LYS A 1 235 ? 5.246 7.004 2.004 1 95.75 235 LYS A CA 1
ATOM 1892 C C . LYS A 1 235 ? 6.367 5.984 1.828 1 95.75 235 LYS A C 1
ATOM 1894 O O . LYS A 1 235 ? 6.273 5.086 0.987 1 95.75 235 LYS A O 1
ATOM 1899 N N . ALA A 1 236 ? 7.371 6.113 2.613 1 96.19 236 ALA A N 1
ATOM 1900 C CA . ALA A 1 236 ? 8.484 5.172 2.562 1 96.19 236 ALA A CA 1
ATOM 1901 C C . ALA A 1 236 ? 8.031 3.764 2.939 1 96.19 236 ALA A C 1
ATOM 1903 O O . ALA A 1 236 ? 8.445 2.785 2.311 1 96.19 236 ALA A O 1
ATOM 1904 N N . LEU A 1 237 ? 7.246 3.66 3.924 1 96.06 237 LEU A N 1
ATOM 1905 C CA . LEU A 1 237 ? 6.734 2.369 4.371 1 96.06 237 LEU A CA 1
ATOM 1906 C C . LEU A 1 237 ? 5.898 1.709 3.279 1 96.06 237 LEU A C 1
ATOM 1908 O O . LEU A 1 237 ? 6.027 0.507 3.035 1 96.06 237 LEU A O 1
ATOM 1912 N N . GLU A 1 238 ? 5.086 2.5 2.668 1 94.75 238 GLU A N 1
ATOM 1913 C CA . GLU A 1 238 ? 4.246 1.987 1.588 1 94.75 238 GLU A CA 1
ATOM 1914 C C . GLU A 1 238 ? 5.094 1.435 0.445 1 94.75 238 GLU A C 1
ATOM 1916 O O . GLU A 1 238 ? 4.773 0.387 -0.121 1 94.75 238 GLU A O 1
ATOM 1921 N N . GLU A 1 239 ? 6.102 2.154 0.141 1 95.38 239 GLU A N 1
ATOM 1922 C CA . GLU A 1 239 ? 6.996 1.698 -0.919 1 95.38 239 GLU A CA 1
ATOM 1923 C C . GLU A 1 239 ? 7.656 0.373 -0.551 1 95.38 239 GLU A C 1
ATOM 1925 O O . GLU A 1 239 ? 7.73 -0.54 -1.377 1 95.38 239 GLU A O 1
ATOM 1930 N N . ARG A 1 240 ? 8.117 0.2 0.596 1 94.88 240 ARG A N 1
ATOM 1931 C CA . ARG A 1 240 ? 8.75 -1.03 1.066 1 94.88 240 ARG A CA 1
ATOM 1932 C C . ARG A 1 240 ? 7.754 -2.189 1.059 1 94.88 240 ARG A C 1
ATOM 1934 O O . ARG A 1 240 ? 8.094 -3.301 0.646 1 94.88 240 ARG A O 1
ATOM 1941 N N . LEU A 1 241 ? 6.562 -1.925 1.508 1 94.69 241 LEU A N 1
ATOM 1942 C CA . LEU A 1 241 ? 5.531 -2.955 1.542 1 94.69 241 LEU A CA 1
ATOM 1943 C C . LEU A 1 241 ? 5.16 -3.404 0.131 1 94.69 241 LEU A C 1
ATOM 1945 O O . LEU A 1 241 ? 4.969 -4.598 -0.115 1 94.69 241 LEU A O 1
ATOM 1949 N N . SER A 1 242 ? 5.078 -2.404 -0.729 1 94.75 242 SER A N 1
ATOM 1950 C CA . SER A 1 242 ? 4.754 -2.715 -2.117 1 94.75 242 SER A CA 1
ATOM 1951 C C . SER A 1 242 ? 5.832 -3.584 -2.756 1 94.75 242 SER A C 1
ATOM 1953 O O . SER A 1 242 ? 5.527 -4.531 -3.482 1 94.75 242 SER A O 1
ATOM 1955 N N . ASN A 1 243 ? 7.027 -3.26 -2.449 1 94.94 243 ASN A N 1
ATOM 1956 C CA . ASN A 1 243 ? 8.141 -4.035 -2.982 1 94.94 243 ASN A CA 1
ATOM 1957 C C . ASN A 1 243 ? 8.117 -5.477 -2.482 1 94.94 243 ASN A C 1
ATOM 1959 O O . ASN A 1 243 ? 8.289 -6.414 -3.264 1 94.94 243 ASN A O 1
ATOM 1963 N N . GLU A 1 244 ? 7.871 -5.648 -1.233 1 95.75 244 GLU A N 1
ATOM 1964 C CA . GLU A 1 244 ? 7.82 -6.984 -0.651 1 95.75 244 GLU A CA 1
ATOM 1965 C C . GLU A 1 244 ? 6.633 -7.773 -1.19 1 95.75 244 GLU A C 1
ATOM 1967 O O . GLU A 1 244 ? 6.734 -8.984 -1.417 1 95.75 244 GLU A O 1
ATOM 1972 N N . LYS A 1 245 ? 5.52 -7.113 -1.354 1 95 245 LYS A N 1
ATOM 1973 C CA . LYS A 1 245 ? 4.332 -7.727 -1.938 1 95 245 LYS A CA 1
ATOM 1974 C C . LYS A 1 245 ? 4.617 -8.25 -3.342 1 95 245 LYS A C 1
ATOM 1976 O O . LYS A 1 245 ? 4.281 -9.391 -3.668 1 95 245 LYS A O 1
ATOM 1981 N N . GLU A 1 246 ? 5.234 -7.422 -4.102 1 94.69 246 GLU A N 1
ATOM 1982 C CA . GLU A 1 246 ? 5.531 -7.801 -5.48 1 94.69 246 GLU A CA 1
ATOM 1983 C C . GLU A 1 246 ? 6.473 -9 -5.531 1 94.69 246 GLU A C 1
ATOM 1985 O O . GLU A 1 246 ? 6.301 -9.898 -6.363 1 94.69 246 GLU A O 1
ATOM 1990 N N . LYS A 1 247 ? 7.473 -9.016 -4.719 1 95.25 247 LYS A N 1
ATOM 1991 C CA . LYS A 1 247 ? 8.406 -10.133 -4.648 1 95.25 247 LYS A CA 1
ATOM 1992 C C . LYS A 1 247 ? 7.688 -11.43 -4.281 1 95.25 247 LYS A C 1
ATOM 1994 O O . LYS A 1 247 ? 7.938 -12.477 -4.883 1 95.25 247 LYS A O 1
ATOM 1999 N N . LEU A 1 248 ? 6.801 -11.312 -3.299 1 96.75 248 LEU A N 1
ATOM 2000 C CA . LEU A 1 248 ? 6.082 -12.5 -2.844 1 96.75 248 LEU A CA 1
ATOM 2001 C C . LEU A 1 248 ? 5.176 -13.039 -3.945 1 96.75 248 LEU A C 1
ATOM 2003 O O . LEU A 1 248 ? 5.094 -14.258 -4.145 1 96.75 248 LEU A O 1
ATOM 2007 N N . ILE A 1 249 ? 4.559 -12.18 -4.648 1 96.31 249 ILE A N 1
ATOM 2008 C CA . ILE A 1 249 ? 3.664 -12.586 -5.727 1 96.31 249 ILE A CA 1
ATOM 2009 C C . ILE A 1 249 ? 4.473 -13.219 -6.859 1 96.31 249 ILE A C 1
ATOM 2011 O O . ILE A 1 249 ? 4.059 -14.227 -7.434 1 96.31 249 ILE A O 1
ATOM 2015 N N . ALA A 1 250 ? 5.562 -12.594 -7.156 1 95.69 250 ALA A N 1
ATOM 2016 C CA . ALA A 1 250 ? 6.43 -13.141 -8.195 1 95.69 250 ALA A CA 1
ATOM 2017 C C . ALA A 1 250 ? 6.883 -14.555 -7.84 1 95.69 250 ALA A C 1
ATOM 2019 O O . ALA A 1 250 ? 6.848 -15.453 -8.688 1 95.69 250 ALA A O 1
ATOM 2020 N N . LYS A 1 251 ? 7.27 -14.773 -6.652 1 95.88 251 LYS A N 1
ATOM 2021 C CA . LYS A 1 251 ? 7.695 -16.094 -6.203 1 95.88 251 LYS A CA 1
ATOM 2022 C C . LYS A 1 251 ? 6.539 -17.094 -6.262 1 95.88 251 LYS A C 1
ATOM 2024 O O . LYS A 1 251 ? 6.723 -18.234 -6.68 1 95.88 251 LYS A O 1
ATOM 2029 N N . ALA A 1 252 ? 5.406 -16.609 -5.832 1 96 252 ALA A N 1
ATOM 2030 C CA . ALA A 1 252 ? 4.234 -17.469 -5.883 1 96 252 ALA A CA 1
ATOM 2031 C C . ALA A 1 252 ? 3.941 -17.922 -7.312 1 96 252 ALA A C 1
ATOM 2033 O O . ALA A 1 252 ? 3.592 -19.078 -7.551 1 96 252 ALA A O 1
ATOM 2034 N N . LYS A 1 253 ? 4.094 -17.031 -8.25 1 95.75 253 LYS A N 1
ATOM 2035 C CA . LYS A 1 253 ? 3.889 -17.375 -9.656 1 95.75 253 LYS A CA 1
ATOM 2036 C C . LYS A 1 253 ? 4.914 -18.406 -10.125 1 95.75 253 LYS A C 1
ATOM 2038 O O . LYS A 1 253 ? 4.566 -19.359 -10.828 1 95.75 253 LYS A O 1
ATOM 2043 N N . LEU A 1 254 ? 6.113 -18.156 -9.758 1 96.62 254 LEU A N 1
ATOM 2044 C CA . LEU A 1 254 ? 7.164 -19.094 -10.133 1 96.62 254 LEU A CA 1
ATOM 2045 C C . LEU A 1 254 ? 6.902 -20.469 -9.539 1 96.62 254 LEU A C 1
ATOM 2047 O O . LEU A 1 254 ? 7.047 -21.484 -10.227 1 96.62 254 LEU A O 1
ATOM 2051 N N . PHE A 1 255 ? 6.496 -20.516 -8.258 1 95.25 255 PHE A N 1
ATOM 2052 C CA . PHE A 1 255 ? 6.184 -21.781 -7.621 1 95.25 255 PHE A CA 1
ATOM 2053 C C . PHE A 1 255 ? 5.094 -22.516 -8.391 1 95.25 255 PHE A C 1
ATOM 2055 O O . PHE A 1 255 ? 5.172 -23.734 -8.57 1 95.25 255 PHE A O 1
ATOM 2062 N N . ARG A 1 256 ? 4.168 -21.781 -8.836 1 94.56 256 ARG A N 1
ATOM 2063 C CA . ARG A 1 256 ? 3.051 -22.375 -9.555 1 94.56 256 ARG A CA 1
ATOM 2064 C C . ARG A 1 256 ? 3.521 -23.047 -10.852 1 94.56 256 ARG A C 1
ATOM 2066 O O . ARG A 1 256 ? 3.199 -24.203 -11.117 1 94.56 256 ARG A O 1
ATOM 2073 N N . VAL A 1 257 ? 4.277 -22.312 -11.578 1 96.5 257 VAL A N 1
ATOM 2074 C CA . VAL A 1 257 ? 4.688 -22.859 -12.867 1 96.5 257 VAL A CA 1
ATOM 2075 C C . VAL A 1 257 ? 5.641 -24.031 -12.648 1 96.5 257 VAL A C 1
ATOM 2077 O O . VAL A 1 257 ? 5.664 -24.969 -13.445 1 96.5 257 VAL A O 1
ATOM 2080 N N . GLN A 1 258 ? 6.387 -24.047 -11.602 1 96.12 258 GLN A N 1
ATOM 2081 C CA . GLN A 1 258 ? 7.348 -25.109 -11.312 1 96.12 258 GLN A CA 1
ATOM 2082 C C . GLN A 1 258 ? 6.645 -26.406 -10.961 1 96.12 258 GLN A C 1
ATOM 2084 O O . GLN A 1 258 ? 7.254 -27.484 -10.992 1 96.12 258 GLN A O 1
ATOM 2089 N N . GLU A 1 259 ? 5.406 -26.328 -10.57 1 93.75 259 GLU A N 1
ATOM 2090 C CA . GLU A 1 259 ? 4.625 -27.531 -10.289 1 93.75 259 GLU A CA 1
ATOM 2091 C C . GLU A 1 259 ? 4.488 -28.406 -11.531 1 93.75 259 GLU A C 1
ATOM 2093 O O . GLU A 1 259 ? 4.18 -29.594 -11.43 1 93.75 259 GLU A O 1
ATOM 2098 N N . PHE A 1 260 ? 4.699 -27.812 -12.641 1 94.81 260 PHE A N 1
ATOM 2099 C CA . PHE A 1 260 ? 4.508 -28.531 -13.898 1 94.81 260 PHE A CA 1
ATOM 2100 C C . PHE A 1 260 ? 5.852 -28.906 -14.516 1 94.81 260 PHE A C 1
ATOM 2102 O O . PHE A 1 260 ? 5.961 -29.047 -15.734 1 94.81 260 PHE A O 1
ATOM 2109 N N . SER A 1 261 ? 6.836 -29.031 -13.688 1 95.38 261 SER A N 1
ATOM 2110 C CA . SER A 1 261 ? 8.18 -29.391 -14.133 1 95.38 261 SER A CA 1
ATOM 2111 C C . SER A 1 261 ? 8.195 -30.781 -14.758 1 95.38 261 SER A C 1
ATOM 2113 O O . SER A 1 261 ? 7.574 -31.719 -14.242 1 95.38 261 SER A O 1
ATOM 2115 N N . LYS A 1 262 ? 8.75 -30.891 -15.898 1 94.31 262 LYS A N 1
ATOM 2116 C CA . LYS A 1 262 ? 8.969 -32.156 -16.562 1 94.31 262 LYS A CA 1
ATOM 2117 C C . LYS A 1 262 ? 10.453 -32.5 -16.625 1 94.31 262 LYS A C 1
ATOM 2119 O O . LYS A 1 262 ? 11.305 -31.625 -16.578 1 94.31 262 LYS A O 1
ATOM 2124 N N . ASP A 1 263 ? 10.695 -33.781 -16.625 1 94.19 263 ASP A N 1
ATOM 2125 C CA . ASP A 1 263 ? 12.07 -34.25 -16.734 1 94.19 263 ASP A CA 1
ATOM 2126 C C . ASP A 1 263 ? 12.562 -34.156 -18.188 1 94.19 263 ASP A C 1
ATOM 2128 O O . ASP A 1 263 ? 12.578 -35.188 -18.891 1 94.19 263 ASP A O 1
ATOM 2132 N N . VAL A 1 264 ? 13.031 -33.062 -18.531 1 97.56 264 VAL A N 1
ATOM 2133 C CA . VAL A 1 264 ? 13.461 -32.781 -19.906 1 97.56 264 VAL A CA 1
ATOM 2134 C C . VAL A 1 264 ? 14.891 -33.281 -20.094 1 97.56 264 VAL A C 1
ATOM 2136 O O . VAL A 1 264 ? 15.742 -33.125 -19.234 1 97.56 264 VAL A O 1
ATOM 2139 N N . THR A 1 265 ? 15.117 -33.906 -21.234 1 98.12 265 THR A N 1
ATOM 2140 C CA . THR A 1 265 ? 16.453 -34.344 -21.656 1 98.12 265 THR A CA 1
ATOM 2141 C C . THR A 1 265 ? 16.719 -33.875 -23.094 1 98.12 265 THR A C 1
ATOM 2143 O O . THR A 1 265 ? 15.789 -33.594 -23.844 1 98.12 265 THR A O 1
ATOM 2146 N N . LEU A 1 266 ? 18 -33.875 -23.438 1 98.25 266 LEU A N 1
ATOM 2147 C CA . LEU A 1 266 ? 18.391 -33.469 -24.781 1 98.25 266 LEU A CA 1
ATOM 2148 C C . LEU A 1 266 ? 18.266 -34.656 -25.75 1 98.25 266 LEU A C 1
ATOM 2150 O O . LEU A 1 266 ? 18.609 -35.781 -25.391 1 98.25 266 LEU A O 1
ATOM 2154 N N . ASP A 1 267 ? 17.766 -34.375 -26.906 1 97.25 267 ASP A N 1
ATOM 2155 C CA . ASP A 1 267 ? 17.625 -35.375 -27.953 1 97.25 267 ASP A CA 1
ATOM 2156 C C . ASP A 1 267 ? 18.844 -35.438 -28.844 1 97.25 267 ASP A C 1
ATOM 2158 O O . ASP A 1 267 ? 19 -34.594 -29.734 1 97.25 267 ASP A O 1
ATOM 2162 N N . PRO A 1 268 ? 19.672 -36.438 -28.781 1 95.62 268 PRO A N 1
ATOM 2163 C CA . PRO A 1 268 ? 20.906 -36.5 -29.562 1 95.62 268 PRO A CA 1
ATOM 2164 C C . PRO A 1 268 ? 20.641 -36.562 -31.062 1 95.62 268 PRO A C 1
ATOM 2166 O O . PRO A 1 268 ? 21.469 -36.125 -31.859 1 95.62 268 PRO A O 1
ATOM 2169 N N . ASP A 1 269 ? 19.516 -37.031 -31.406 1 95.25 269 ASP A N 1
ATOM 2170 C CA . ASP A 1 269 ? 19.203 -37.219 -32.812 1 95.25 269 ASP A CA 1
ATOM 2171 C C . ASP A 1 269 ? 18.984 -35.875 -33.5 1 95.25 269 ASP A C 1
ATOM 2173 O O . ASP A 1 269 ? 19.016 -35.781 -34.719 1 95.25 269 ASP A O 1
ATOM 2177 N N . THR A 1 270 ? 18.75 -34.844 -32.75 1 96 270 THR A N 1
ATOM 2178 C CA . THR A 1 270 ? 18.484 -33.531 -33.312 1 96 270 THR A CA 1
ATOM 2179 C C . THR A 1 270 ? 19.688 -32.594 -33.188 1 96 270 THR A C 1
ATOM 2181 O O . THR A 1 270 ? 19.719 -31.516 -33.75 1 96 270 THR A O 1
ATOM 2184 N N . ALA A 1 271 ? 20.734 -33 -32.5 1 95.94 271 ALA A N 1
ATOM 2185 C CA . ALA A 1 271 ? 21.844 -32.125 -32.125 1 95.94 271 ALA A CA 1
ATOM 2186 C C . ALA A 1 271 ? 22.781 -31.891 -33.312 1 95.94 271 ALA A C 1
ATOM 2188 O O . ALA A 1 271 ? 23.125 -32.812 -34.031 1 95.94 271 ALA A O 1
ATOM 2189 N N . ASN A 1 272 ? 23.109 -30.672 -33.438 1 94.38 272 ASN A N 1
ATOM 2190 C CA . ASN A 1 272 ? 24.156 -30.344 -34.406 1 94.38 272 ASN A CA 1
ATOM 2191 C C . ASN A 1 272 ? 25.453 -31.078 -34.094 1 94.38 272 ASN A C 1
ATOM 2193 O O . ASN A 1 272 ? 25.766 -31.344 -32.938 1 94.38 272 ASN A O 1
ATOM 2197 N N . GLU A 1 273 ? 26.297 -31.188 -35.094 1 93.44 273 GLU A N 1
ATOM 2198 C CA . GLU A 1 273 ? 27.484 -32.031 -35 1 93.44 273 GLU A CA 1
ATOM 2199 C C . GLU A 1 273 ? 28.562 -31.375 -34.156 1 93.44 273 GLU A C 1
ATOM 2201 O O . GLU A 1 273 ? 29.484 -32.031 -33.688 1 93.44 273 GLU A O 1
ATOM 2206 N N . PHE A 1 274 ? 28.438 -30.125 -33.969 1 92.19 274 PHE A N 1
ATOM 2207 C CA . PHE A 1 274 ? 29.453 -29.438 -33.188 1 92.19 274 PHE A CA 1
ATOM 2208 C C . PHE A 1 274 ? 29.094 -29.438 -31.688 1 92.19 274 PHE A C 1
ATOM 2210 O O . PHE A 1 274 ? 29.906 -29.047 -30.859 1 92.19 274 PHE A O 1
ATOM 2217 N N . LEU A 1 275 ? 27.906 -29.875 -31.406 1 94 275 LEU A N 1
ATOM 2218 C CA . LEU A 1 275 ? 27.453 -29.859 -30.016 1 94 275 LEU A CA 1
ATOM 2219 C C . LEU A 1 275 ? 27.875 -31.125 -29.297 1 94 275 LEU A C 1
ATOM 2221 O O . LEU A 1 275 ? 27.859 -32.219 -29.875 1 94 275 LEU A O 1
ATOM 2225 N N . VAL A 1 276 ? 28.281 -30.938 -28.031 1 93.12 276 VAL A N 1
ATOM 2226 C CA . VAL A 1 276 ? 28.641 -32.062 -27.156 1 93.12 276 VAL A CA 1
ATOM 2227 C C . VAL A 1 276 ? 27.609 -32.188 -26.047 1 93.12 276 VAL A C 1
ATOM 2229 O O . VAL A 1 276 ? 27.391 -31.25 -25.281 1 93.12 276 VAL A O 1
ATOM 2232 N N . LEU A 1 277 ? 27 -33.344 -25.984 1 95.38 277 LEU A N 1
ATOM 2233 C CA . LEU A 1 277 ? 26 -33.625 -24.953 1 95.38 277 LEU A CA 1
ATOM 2234 C C . LEU A 1 277 ? 26.578 -34.5 -23.844 1 95.38 277 LEU A C 1
ATOM 2236 O O . LEU A 1 277 ? 27.406 -35.375 -24.094 1 95.38 277 LEU A O 1
ATOM 2240 N N . SER A 1 278 ? 26.188 -34.219 -22.688 1 95.69 278 SER A N 1
ATOM 2241 C CA . SER A 1 278 ? 26.609 -35.031 -21.562 1 95.69 278 SER A CA 1
ATOM 2242 C C . SER A 1 278 ? 25.984 -36.438 -21.641 1 95.69 278 SER A C 1
ATOM 2244 O O . SER A 1 278 ? 25.016 -36.656 -22.391 1 95.69 278 SER A O 1
ATOM 2246 N N . ASP A 1 279 ? 26.469 -37.375 -20.828 1 95.5 279 ASP A N 1
ATOM 2247 C CA . ASP A 1 279 ? 26 -38.75 -20.844 1 95.5 279 ASP A CA 1
ATOM 2248 C C . ASP A 1 279 ? 24.547 -38.844 -20.406 1 95.5 279 ASP A C 1
ATOM 2250 O O . ASP A 1 279 ? 23.766 -39.656 -20.953 1 95.5 279 ASP A O 1
ATOM 2254 N N . ASP A 1 280 ? 24.266 -38.031 -19.5 1 95.44 280 ASP A N 1
ATOM 2255 C CA . ASP A 1 280 ? 22.906 -38.094 -18.969 1 95.44 280 ASP A CA 1
ATOM 2256 C C . ASP A 1 280 ? 21.953 -37.25 -19.812 1 95.44 280 ASP A C 1
ATOM 2258 O O . ASP A 1 280 ? 20.75 -37.156 -19.531 1 95.44 280 ASP A O 1
ATOM 2262 N N . LYS A 1 281 ? 22.453 -36.5 -20.844 1 97.38 281 LYS A N 1
ATOM 2263 C CA . LYS A 1 281 ? 21.688 -35.688 -21.797 1 97.38 281 LYS A CA 1
ATOM 2264 C C . LYS A 1 281 ? 21.047 -34.469 -21.109 1 97.38 281 LYS A C 1
ATOM 2266 O O . LYS A 1 281 ? 19.953 -34.062 -21.453 1 97.38 281 LYS A O 1
ATOM 2271 N N . LYS A 1 282 ? 21.781 -34 -20.094 1 97.69 282 LYS A N 1
ATOM 2272 C CA . LYS A 1 282 ? 21.25 -32.875 -19.344 1 97.69 282 LYS A CA 1
ATOM 2273 C C . LYS A 1 282 ? 22.062 -31.594 -19.609 1 97.69 282 LYS A C 1
ATOM 2275 O O . LYS A 1 282 ? 21.641 -30.5 -19.219 1 97.69 282 LYS A O 1
ATOM 2280 N N . GLN A 1 283 ? 23.141 -31.734 -20.312 1 97.06 283 GLN A N 1
ATOM 2281 C CA . GLN A 1 283 ? 24 -30.578 -20.578 1 97.06 283 GLN A CA 1
ATOM 2282 C C . GLN A 1 283 ? 24.453 -30.562 -22.031 1 97.06 283 GLN A C 1
ATOM 2284 O O . GLN A 1 283 ? 24.609 -31.609 -22.656 1 97.06 283 GLN A O 1
ATOM 2289 N N . VAL A 1 284 ? 24.688 -29.375 -22.547 1 96.38 284 VAL A N 1
ATOM 2290 C CA . VAL A 1 284 ? 25.172 -29.234 -23.922 1 96.38 284 VAL A CA 1
ATOM 2291 C C . VAL A 1 284 ? 26.109 -28.047 -24.016 1 96.38 284 VAL A C 1
ATOM 2293 O O . VAL A 1 284 ? 25.875 -27.016 -23.391 1 96.38 284 VAL A O 1
ATOM 2296 N N . HIS A 1 285 ? 27.172 -28.172 -24.688 1 93.12 285 HIS A N 1
ATOM 2297 C CA . HIS A 1 285 ? 28.094 -27.078 -24.984 1 93.12 285 HIS A CA 1
ATOM 2298 C C . HIS A 1 285 ? 28.641 -27.203 -26.406 1 93.12 285 HIS A C 1
ATOM 2300 O O . HIS A 1 285 ? 28.516 -28.25 -27.047 1 93.12 285 HIS A O 1
ATOM 2306 N N . PHE A 1 286 ? 29.078 -26.109 -26.875 1 91.5 286 PHE A N 1
ATOM 2307 C CA . PHE A 1 286 ? 29.688 -26.078 -28.203 1 91.5 286 PHE A CA 1
ATOM 2308 C C . PHE A 1 286 ? 31.094 -26.672 -28.156 1 91.5 286 PHE A C 1
ATOM 2310 O O . PHE A 1 286 ? 31.938 -26.234 -27.375 1 91.5 286 PHE A O 1
ATOM 2317 N N . GLY A 1 287 ? 31.172 -27.656 -29.047 1 86.06 287 GLY A N 1
ATOM 2318 C CA . GLY A 1 287 ? 32.5 -28.266 -29.188 1 86.06 287 GLY A CA 1
ATOM 2319 C C . GLY A 1 287 ? 33.219 -27.797 -30.438 1 86.06 287 GLY A C 1
ATOM 2320 O O . GLY A 1 287 ? 32.594 -27.469 -31.453 1 86.06 287 GLY A O 1
ATOM 2321 N N . SER A 1 288 ? 34.469 -27.531 -30.438 1 79.5 288 SER A N 1
ATOM 2322 C CA . SER A 1 288 ? 35.281 -27.031 -31.531 1 79.5 288 SER A CA 1
ATOM 2323 C C . SER A 1 288 ? 35.531 -28.094 -32.594 1 79.5 288 SER A C 1
ATOM 2325 O O . SER A 1 288 ? 35.875 -27.797 -33.719 1 79.5 288 SER A O 1
ATOM 2327 N N . ILE A 1 289 ? 35.188 -29.328 -32.281 1 86.25 289 ILE A N 1
ATOM 2328 C CA . ILE A 1 289 ? 35.406 -30.422 -33.219 1 86.25 289 ILE A CA 1
ATOM 2329 C C . ILE A 1 289 ? 34.094 -31.094 -33.562 1 86.25 289 ILE A C 1
ATOM 2331 O O . ILE A 1 289 ? 33.344 -31.5 -32.688 1 86.25 289 ILE A O 1
ATOM 2335 N N . PRO A 1 290 ? 33.844 -31.141 -34.844 1 89.12 290 PRO A N 1
ATOM 2336 C CA . PRO A 1 290 ? 32.594 -31.812 -35.25 1 89.12 290 PRO A CA 1
ATOM 2337 C C . PRO A 1 290 ? 32.594 -33.312 -34.969 1 89.12 290 PRO A C 1
ATOM 2339 O O . PRO A 1 290 ? 33.625 -33.969 -35.188 1 89.12 290 PRO A O 1
ATOM 2342 N N . GLN A 1 291 ? 31.562 -33.812 -34.469 1 88.5 291 GLN A N 1
ATOM 2343 C CA . GLN A 1 291 ? 31.406 -35.219 -34.156 1 88.5 291 GLN A CA 1
ATOM 2344 C C . GLN A 1 291 ? 31 -36.031 -35.375 1 88.5 291 GLN A C 1
ATOM 2346 O O . GLN A 1 291 ? 30.281 -35.5 -36.25 1 88.5 291 GLN A O 1
ATOM 2351 N N . LYS A 1 292 ? 31.547 -37.25 -35.5 1 86.88 292 LYS A N 1
ATOM 2352 C CA . LYS A 1 292 ? 31.141 -38.125 -36.594 1 86.88 292 LYS A CA 1
ATOM 2353 C C . LYS A 1 292 ? 29.812 -38.812 -36.25 1 86.88 292 LYS A C 1
ATOM 2355 O O . LYS A 1 292 ? 29.797 -39.812 -35.531 1 86.88 292 LYS A O 1
ATOM 2360 N N . LEU A 1 293 ? 28.75 -38.188 -36.781 1 85.81 293 LEU A N 1
ATOM 2361 C CA . LEU A 1 293 ? 27.422 -38.719 -36.5 1 85.81 293 LEU A CA 1
ATOM 2362 C C . LEU A 1 293 ? 26.734 -39.219 -37.75 1 85.81 293 LEU A C 1
ATOM 2364 O O . LEU A 1 293 ? 26.984 -38.688 -38.844 1 85.81 293 LEU A O 1
ATOM 2368 N N . PRO A 1 294 ? 25.953 -40.281 -37.656 1 86.25 294 PRO A N 1
ATOM 2369 C CA . PRO A 1 294 ? 25.203 -40.75 -38.812 1 86.25 294 PRO A CA 1
ATOM 2370 C C . PRO A 1 294 ? 24.266 -39.688 -39.375 1 86.25 294 PRO A C 1
ATOM 2372 O O . PRO A 1 294 ? 23.844 -38.781 -38.625 1 86.25 294 PRO A O 1
ATOM 2375 N N . GLU A 1 295 ? 23.969 -39.75 -40.656 1 84.31 295 GLU A N 1
ATOM 2376 C CA . GLU A 1 295 ? 23.016 -38.844 -41.25 1 84.31 295 GLU A CA 1
ATOM 2377 C C . GLU A 1 295 ? 21.625 -39 -40.656 1 84.31 295 GLU A C 1
ATOM 2379 O O . GLU A 1 295 ? 21.156 -40.125 -40.406 1 84.31 295 GLU A O 1
ATOM 2384 N N . ASN A 1 296 ? 21.047 -38 -40.188 1 89.81 296 ASN A N 1
ATOM 2385 C CA . ASN A 1 296 ? 19.734 -37.938 -39.594 1 89.81 296 ASN A CA 1
ATOM 2386 C C . ASN A 1 296 ? 18.984 -36.656 -39.969 1 89.81 296 ASN A C 1
ATOM 2388 O O . ASN A 1 296 ? 19.438 -35.562 -39.656 1 89.81 296 ASN A O 1
ATOM 2392 N N . PRO A 1 297 ? 17.875 -36.844 -40.656 1 89.44 297 PRO A N 1
ATOM 2393 C CA . PRO A 1 297 ? 17.141 -35.656 -41.125 1 89.44 297 PRO A CA 1
ATOM 2394 C C . PRO A 1 297 ? 16.656 -34.781 -39.969 1 89.44 297 PRO A C 1
ATOM 2396 O O . PRO A 1 297 ? 16.297 -33.594 -40.188 1 89.44 297 PRO A O 1
ATOM 2399 N N . ARG A 1 298 ? 16.625 -35.25 -38.812 1 94.12 298 ARG A N 1
ATOM 2400 C CA . ARG A 1 298 ? 16.141 -34.469 -37.656 1 94.12 298 ARG A CA 1
ATOM 2401 C C . ARG A 1 298 ? 17.25 -33.594 -37.062 1 94.12 298 ARG A C 1
ATOM 2403 O O . ARG A 1 298 ? 16.984 -32.75 -36.219 1 94.12 298 ARG A O 1
ATOM 2410 N N . ARG A 1 299 ? 18.438 -33.719 -37.531 1 94.69 299 ARG A N 1
ATOM 2411 C CA . ARG A 1 299 ? 19.594 -33 -36.969 1 94.69 299 ARG A CA 1
ATOM 2412 C C . ARG A 1 299 ? 19.703 -31.594 -37.531 1 94.69 299 ARG A C 1
ATOM 2414 O O . ARG A 1 299 ? 19.516 -31.391 -38.75 1 94.69 299 ARG A O 1
ATOM 2421 N N . PHE A 1 300 ? 20.016 -30.688 -36.688 1 94.56 300 PHE A N 1
ATOM 2422 C CA . PHE A 1 300 ? 20.328 -29.344 -37.188 1 94.56 300 PHE A CA 1
ATOM 2423 C C . PHE A 1 300 ? 21.656 -29.344 -37.906 1 94.56 300 PHE A C 1
ATOM 2425 O O . PHE A 1 300 ? 22.656 -29.875 -37.406 1 94.56 300 PHE A O 1
ATOM 2432 N N . GLU A 1 301 ? 21.719 -28.672 -38.969 1 90.75 301 GLU A N 1
ATOM 2433 C CA . GLU A 1 301 ? 22.922 -28.766 -39.812 1 90.75 301 GLU A CA 1
ATOM 2434 C C . GLU A 1 301 ? 23.766 -27.5 -39.688 1 90.75 301 GLU A C 1
ATOM 2436 O O . GLU A 1 301 ? 24.938 -27.562 -39.312 1 90.75 301 GLU A O 1
ATOM 2441 N N . LYS A 1 302 ? 23.172 -26.375 -40 1 87.69 302 LYS A N 1
ATOM 2442 C CA . LYS A 1 302 ? 23.938 -25.141 -40.062 1 87.69 302 LYS A CA 1
ATOM 2443 C C . LYS A 1 302 ? 23.984 -24.438 -38.719 1 87.69 302 LYS A C 1
ATOM 2445 O O . LYS A 1 302 ? 24.953 -23.719 -38.438 1 87.69 302 LYS A O 1
ATOM 2450 N N . THR A 1 303 ? 23 -24.641 -37.969 1 90.75 303 THR A N 1
ATOM 2451 C CA . THR A 1 303 ? 22.922 -23.953 -36.688 1 90.75 303 THR A CA 1
ATOM 2452 C C . THR A 1 303 ? 23.219 -24.906 -35.531 1 90.75 303 THR A C 1
ATOM 2454 O O . THR A 1 303 ? 22.812 -26.078 -35.562 1 90.75 303 THR A O 1
ATOM 2457 N N . CYS A 1 304 ? 23.875 -24.469 -34.469 1 91.69 304 CYS A N 1
ATOM 2458 C CA . CYS A 1 304 ? 24.281 -25.281 -33.344 1 91.69 304 CYS A CA 1
ATOM 2459 C C . CYS A 1 304 ? 23.172 -25.375 -32.312 1 91.69 304 CYS A C 1
ATOM 2461 O O . CYS A 1 304 ? 23.266 -24.781 -31.219 1 91.69 304 CYS A O 1
ATOM 2463 N N . ASN A 1 305 ? 22.125 -26.047 -32.688 1 95.88 305 ASN A N 1
ATOM 2464 C CA . ASN A 1 305 ? 20.953 -26.188 -31.859 1 95.88 305 ASN A CA 1
ATOM 2465 C C . ASN A 1 305 ? 20.688 -27.656 -31.5 1 95.88 305 ASN A C 1
ATOM 2467 O O . ASN A 1 305 ? 21.25 -28.562 -32.125 1 95.88 305 ASN A O 1
ATOM 2471 N N . VAL A 1 306 ? 19.922 -27.859 -30.5 1 97.06 306 VAL A N 1
ATOM 2472 C CA . VAL A 1 306 ? 19.453 -29.188 -30.109 1 97.06 306 VAL A CA 1
ATOM 2473 C C . VAL A 1 306 ? 18.062 -29.094 -29.484 1 97.06 306 VAL A C 1
ATOM 2475 O O . VAL A 1 306 ? 17.766 -28.141 -28.766 1 97.06 306 VAL A O 1
ATOM 2478 N N . LEU A 1 307 ? 17.172 -30.047 -29.75 1 98.06 307 LEU A N 1
ATOM 2479 C CA . LEU A 1 307 ? 15.844 -30.094 -29.172 1 98.06 307 LEU A CA 1
ATOM 2480 C C . LEU A 1 307 ? 15.82 -30.984 -27.922 1 98.06 307 LEU A C 1
ATOM 2482 O O . LEU A 1 307 ? 16.766 -31.75 -27.688 1 98.06 307 LEU A O 1
ATOM 2486 N N . GLY A 1 308 ? 14.875 -30.688 -27.141 1 97.81 308 GLY A N 1
ATOM 2487 C CA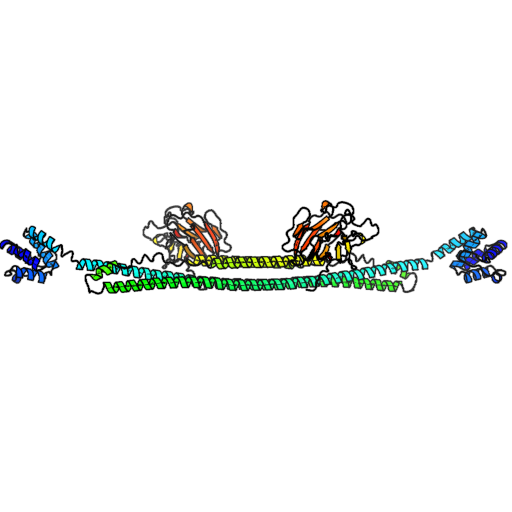 . GLY A 1 308 ? 14.68 -31.516 -25.953 1 97.81 308 GLY A CA 1
ATOM 2488 C C . GLY A 1 308 ? 13.477 -32.438 -26.062 1 97.81 308 GLY A C 1
ATOM 2489 O O . GLY A 1 308 ? 12.664 -32.281 -26.969 1 97.81 308 GLY A O 1
ATOM 2490 N N . ARG A 1 309 ? 13.461 -33.438 -25.125 1 96.44 309 ARG A N 1
ATOM 2491 C CA . ARG A 1 309 ? 12.336 -34.344 -24.922 1 96.44 309 ARG A CA 1
ATOM 2492 C C . ARG A 1 309 ? 11.906 -34.344 -23.453 1 96.44 309 ARG A C 1
ATOM 2494 O O . ARG A 1 309 ? 12.734 -34.156 -22.562 1 96.44 309 ARG A O 1
ATOM 2501 N N . PRO A 1 310 ? 10.555 -34.656 -23.188 1 96 310 PRO A N 1
ATOM 2502 C CA . PRO A 1 310 ? 9.438 -34.875 -24.094 1 96 310 PRO A CA 1
ATOM 2503 C C . PRO A 1 310 ? 8.883 -33.594 -24.703 1 96 310 PRO A C 1
ATOM 2505 O O . PRO A 1 310 ? 9.203 -32.5 -24.234 1 96 310 PRO A O 1
ATOM 2508 N N . SER A 1 311 ? 8.195 -33.719 -25.797 1 95.5 311 SER A N 1
ATOM 2509 C CA . SER A 1 311 ? 7.441 -32.594 -26.375 1 95.5 311 SER A CA 1
ATOM 2510 C C . SER A 1 311 ? 6.086 -32.438 -25.703 1 95.5 311 SER A C 1
ATOM 2512 O O . SER A 1 311 ? 5.691 -33.281 -24.875 1 95.5 311 SER A O 1
ATOM 2514 N N . CYS A 1 312 ? 5.477 -31.312 -25.938 1 94.62 312 CYS A N 1
ATOM 2515 C CA . CYS A 1 312 ? 4.172 -31.078 -25.344 1 94.62 312 CYS A CA 1
ATOM 2516 C C . CYS A 1 312 ? 3.168 -30.609 -26.391 1 94.62 312 CYS A C 1
ATOM 2518 O O . CYS A 1 312 ? 3.502 -29.797 -27.25 1 94.62 312 CYS A O 1
ATOM 2520 N N . SER A 1 313 ? 1.975 -31.219 -26.328 1 94.25 313 SER A N 1
ATOM 2521 C CA . SER A 1 313 ? 0.915 -30.828 -27.234 1 94.25 313 SER A CA 1
ATOM 2522 C C . SER A 1 313 ? -0.37 -30.484 -26.5 1 94.25 313 SER A C 1
ATOM 2524 O O . SER A 1 313 ? -1.42 -30.281 -27.109 1 94.25 313 SER A O 1
ATOM 2526 N N . SER A 1 314 ? -0.255 -30.5 -25.234 1 92.62 314 SER A N 1
ATOM 2527 C CA . SER A 1 314 ? -1.385 -30.125 -24.391 1 92.62 314 SER A CA 1
ATOM 2528 C C . SER A 1 314 ? -0.936 -29.859 -22.953 1 92.62 314 SER A C 1
ATOM 2530 O O . SER A 1 314 ? 0.181 -30.203 -22.578 1 92.62 314 SER A O 1
ATOM 2532 N N . GLY A 1 315 ? -1.746 -29.141 -22.281 1 93.31 315 GLY A N 1
ATOM 2533 C CA . GLY A 1 315 ? -1.512 -28.922 -20.859 1 93.31 315 GLY A CA 1
ATOM 2534 C C . GLY A 1 315 ? -0.41 -27.906 -20.594 1 93.31 315 GLY A C 1
ATOM 2535 O O . GLY A 1 315 ? -0.224 -26.953 -21.359 1 93.31 315 GLY A O 1
ATOM 2536 N N . ARG A 1 316 ? 0.189 -28.094 -19.453 1 95.25 316 ARG A N 1
ATOM 2537 C CA . ARG A 1 316 ? 1.229 -27.172 -18.984 1 95.25 316 ARG A CA 1
ATOM 2538 C C . ARG A 1 316 ? 2.572 -27.891 -18.875 1 95.25 316 ARG A C 1
ATOM 2540 O O . ARG A 1 316 ? 2.619 -29.094 -18.641 1 95.25 316 ARG A O 1
ATOM 2547 N N . PHE A 1 317 ? 3.596 -27.125 -19.172 1 97.06 317 PHE A N 1
ATOM 2548 C CA . PHE A 1 317 ? 4.938 -27.672 -19.281 1 97.06 317 PHE A CA 1
ATOM 2549 C C . PHE A 1 317 ? 5.977 -26.688 -18.781 1 97.06 317 PHE A C 1
ATOM 2551 O O . PHE A 1 317 ? 5.941 -25.5 -19.125 1 97.06 317 PHE A O 1
ATOM 2558 N N . TYR A 1 318 ? 6.852 -27.188 -17.875 1 97.81 318 TYR A N 1
ATOM 2559 C CA . TYR A 1 318 ? 7.887 -26.312 -17.344 1 97.81 318 TYR A CA 1
ATOM 2560 C C . TYR A 1 318 ? 9.227 -27.031 -17.281 1 97.81 318 TYR A C 1
ATOM 2562 O O . TYR A 1 318 ? 9.289 -28.234 -17 1 97.81 318 TYR A O 1
ATOM 2570 N N . PHE A 1 319 ? 10.305 -26.297 -17.562 1 98.31 319 PHE A N 1
ATOM 2571 C CA . PHE A 1 319 ? 11.664 -26.734 -17.281 1 98.31 319 PHE A CA 1
ATOM 2572 C C . PHE A 1 319 ? 12.578 -25.547 -17.016 1 98.31 319 PHE A C 1
ATOM 2574 O O . PHE A 1 319 ? 12.203 -24.391 -17.281 1 98.31 319 PHE A O 1
ATOM 2581 N N . GLN A 1 320 ? 13.711 -25.75 -16.422 1 98.31 320 GLN A N 1
ATOM 2582 C CA . GLN A 1 320 ? 14.625 -24.656 -16.125 1 98.31 320 GLN A CA 1
ATOM 2583 C C . GLN A 1 320 ? 16.062 -25.016 -16.453 1 98.31 320 GLN A C 1
ATOM 2585 O O . GLN A 1 320 ? 16.438 -26.203 -16.406 1 98.31 320 GLN A O 1
ATOM 2590 N N . VAL A 1 321 ? 16.844 -24.016 -16.812 1 98.12 321 VAL A N 1
ATOM 2591 C CA . VAL A 1 321 ? 18.172 -24.234 -17.375 1 98.12 321 VAL A CA 1
ATOM 2592 C C . VAL A 1 321 ? 19.156 -23.266 -16.734 1 98.12 321 VAL A C 1
ATOM 2594 O O . VAL A 1 321 ? 18.875 -22.078 -16.594 1 98.12 321 VAL A O 1
ATOM 2597 N N . GLN A 1 322 ? 20.281 -23.781 -16.328 1 97.12 322 GLN A N 1
ATOM 2598 C CA . GLN A 1 322 ? 21.391 -22.938 -15.875 1 97.12 322 GLN A CA 1
ATOM 2599 C C . GLN A 1 322 ? 22.109 -22.297 -17.062 1 97.12 322 GLN A C 1
ATOM 2601 O O . GLN A 1 322 ? 22.562 -23 -17.969 1 97.12 322 GLN A O 1
ATOM 2606 N N . VAL A 1 323 ? 22.234 -21.031 -17.047 1 95.69 323 VAL A N 1
ATOM 2607 C CA . VAL A 1 323 ? 22.828 -20.312 -18.188 1 95.69 323 VAL A CA 1
ATOM 2608 C C . VAL A 1 323 ? 24.016 -19.484 -17.719 1 95.69 323 VAL A C 1
ATOM 2610 O O . VAL A 1 323 ? 24.625 -18.75 -18.5 1 95.69 323 VAL A O 1
ATOM 2613 N N . GLU A 1 324 ? 24.344 -19.578 -16.5 1 92.06 324 GLU A N 1
ATOM 2614 C CA . GLU A 1 324 ? 25.375 -18.75 -15.898 1 92.06 324 GLU A CA 1
ATOM 2615 C C . GLU A 1 324 ? 26.719 -18.953 -16.609 1 92.06 324 GLU A C 1
ATOM 2617 O O . GLU A 1 324 ? 27.125 -20.094 -16.875 1 92.06 324 GLU A O 1
ATOM 2622 N N . GLY A 1 325 ? 27.422 -17.828 -16.891 1 87.5 325 GLY A N 1
ATOM 2623 C CA . GLY A 1 325 ? 28.781 -17.891 -17.422 1 87.5 325 GLY A CA 1
ATOM 2624 C C . GLY A 1 325 ? 28.828 -17.906 -18.938 1 87.5 325 GLY A C 1
ATOM 2625 O O . GLY A 1 325 ? 29.891 -17.781 -19.531 1 87.5 325 GLY A O 1
ATOM 2626 N N . LEU A 1 326 ? 27.703 -18.078 -19.625 1 90.94 326 LEU A N 1
ATOM 2627 C CA . LEU A 1 326 ? 27.656 -18.109 -21.078 1 90.94 326 LEU A CA 1
ATOM 2628 C C . LEU A 1 326 ? 27.516 -16.703 -21.656 1 90.94 326 LEU A C 1
ATOM 2630 O O . LEU A 1 326 ? 26.734 -15.891 -21.125 1 90.94 326 LEU A O 1
ATOM 2634 N N . ALA A 1 327 ? 28.234 -16.438 -22.672 1 90.12 327 ALA A N 1
ATOM 2635 C CA . ALA A 1 327 ? 28.203 -15.117 -23.297 1 90.12 327 ALA A CA 1
ATOM 2636 C C . ALA A 1 327 ? 27.047 -15 -24.281 1 90.12 327 ALA A C 1
ATOM 2638 O O . ALA A 1 327 ? 26.609 -13.898 -24.625 1 90.12 327 ALA A O 1
ATOM 2639 N N . SER A 1 328 ? 26.672 -16.172 -24.797 1 93.06 328 SER A N 1
ATOM 2640 C CA . SER A 1 328 ? 25.562 -16.219 -25.75 1 93.06 328 SER A CA 1
ATOM 2641 C C . SER A 1 328 ? 24.797 -17.531 -25.641 1 93.06 328 SER A C 1
ATOM 2643 O O . SER A 1 328 ? 25.391 -18.578 -25.422 1 93.06 328 SER A O 1
ATOM 2645 N N . TRP A 1 329 ? 23.469 -17.391 -25.766 1 95.62 329 TRP A N 1
ATOM 2646 C CA . TRP A 1 329 ? 22.641 -18.594 -25.781 1 95.62 329 TRP A CA 1
ATOM 2647 C C . TRP A 1 329 ? 21.234 -18.281 -26.281 1 95.62 329 TRP A C 1
ATOM 2649 O O . TRP A 1 329 ? 20.828 -17.109 -26.312 1 95.62 329 TRP A O 1
ATOM 2659 N N . ASP A 1 330 ? 20.469 -19.312 -26.75 1 96.75 330 ASP A N 1
ATOM 2660 C CA . ASP A 1 330 ? 19.047 -19.281 -27.062 1 96.75 330 ASP A CA 1
ATOM 2661 C C . ASP A 1 330 ? 18.297 -20.375 -26.297 1 96.75 330 ASP A C 1
ATOM 2663 O O . ASP A 1 330 ? 18.781 -21.5 -26.156 1 96.75 330 ASP A O 1
ATOM 2667 N N . LEU A 1 331 ? 17.219 -20 -25.797 1 98.12 331 LEU A N 1
ATOM 2668 C CA . LEU A 1 331 ? 16.391 -20.938 -25.031 1 98.12 331 LEU A CA 1
ATOM 2669 C C . LEU A 1 331 ? 14.906 -20.703 -25.312 1 98.12 331 LEU A C 1
ATOM 2671 O O . LEU A 1 331 ? 14.477 -19.562 -25.5 1 98.12 331 LEU A O 1
ATOM 2675 N N . GLY A 1 332 ? 14.148 -21.844 -25.328 1 98.38 332 GLY A N 1
ATOM 2676 C CA . GLY A 1 332 ? 12.711 -21.688 -25.453 1 98.38 332 GLY A CA 1
ATOM 2677 C C . GLY A 1 332 ? 12.016 -22.922 -25.969 1 98.38 332 GLY A C 1
ATOM 2678 O O . GLY A 1 332 ? 12.391 -24.047 -25.609 1 98.38 332 GLY A O 1
ATOM 2679 N N . MET A 1 333 ? 10.922 -22.672 -26.641 1 98.25 333 MET A N 1
ATOM 2680 C CA . MET A 1 333 ? 10.117 -23.719 -27.25 1 98.25 333 MET A CA 1
ATOM 2681 C C . MET A 1 333 ? 10.008 -23.531 -28.75 1 98.25 333 MET A C 1
ATOM 2683 O O . MET A 1 333 ? 9.953 -22.406 -29.234 1 98.25 333 MET A O 1
ATOM 2687 N N . VAL A 1 334 ? 9.992 -24.688 -29.469 1 97.56 334 VAL A N 1
ATOM 2688 C CA . VAL A 1 334 ? 9.836 -24.609 -30.922 1 97.56 334 VAL A CA 1
ATOM 2689 C C . VAL A 1 334 ? 8.875 -25.703 -31.391 1 97.56 334 VAL A C 1
ATOM 2691 O O . VAL A 1 334 ? 8.672 -26.703 -30.703 1 97.56 334 VAL A O 1
ATOM 2694 N N . ARG A 1 335 ? 8.359 -25.5 -32.531 1 96.25 335 ARG A N 1
ATOM 2695 C CA . ARG A 1 335 ? 7.594 -26.562 -33.156 1 96.25 335 ARG A CA 1
ATOM 2696 C C . ARG A 1 335 ? 8.484 -27.734 -33.531 1 96.25 335 ARG A C 1
ATOM 2698 O O . ARG A 1 335 ? 9.633 -27.547 -33.938 1 96.25 335 ARG A O 1
ATOM 2705 N N . GLU A 1 336 ? 7.902 -28.828 -33.406 1 93.5 336 GLU A N 1
ATOM 2706 C CA . GLU A 1 336 ? 8.672 -30.031 -33.75 1 93.5 336 GLU A CA 1
ATOM 2707 C C . GLU A 1 336 ? 9.102 -30.016 -35.219 1 93.5 336 GLU A C 1
ATOM 2709 O O . GLU A 1 336 ? 10.164 -30.531 -35.562 1 93.5 336 GLU A O 1
ATOM 2714 N N . SER A 1 337 ? 8.352 -29.328 -36.125 1 91.19 337 SER A N 1
ATOM 2715 C CA . SER A 1 337 ? 8.555 -29.375 -37.562 1 91.19 337 SER A CA 1
ATOM 2716 C C . SER A 1 337 ? 9.438 -28.219 -38.031 1 91.19 337 SER A C 1
ATOM 2718 O O . SER A 1 337 ? 9.555 -27.969 -39.219 1 91.19 337 SER A O 1
ATOM 2720 N N . VAL A 1 338 ? 10.062 -27.609 -37.156 1 91.88 338 VAL A N 1
ATOM 2721 C CA . VAL A 1 338 ? 10.852 -26.453 -37.562 1 91.88 338 VAL A CA 1
ATOM 2722 C C . VAL A 1 338 ? 11.961 -26.891 -38.531 1 91.88 338 VAL A C 1
ATOM 2724 O O . VAL A 1 338 ? 12.383 -28.047 -38.5 1 91.88 338 VAL A O 1
ATOM 2727 N N . GLN A 1 339 ? 12.414 -25.938 -39.25 1 88.69 339 GLN A N 1
ATOM 2728 C CA . GLN A 1 339 ? 13.461 -26.188 -40.25 1 88.69 339 GLN A CA 1
ATOM 2729 C C . GLN A 1 339 ? 14.773 -26.578 -39.562 1 88.69 339 GLN A C 1
ATOM 2731 O O . GLN A 1 339 ? 15.172 -25.969 -38.562 1 88.69 339 GLN A O 1
ATOM 2736 N N . ARG A 1 340 ? 15.445 -27.625 -40.156 1 91.62 340 ARG A N 1
ATOM 2737 C CA . ARG A 1 340 ? 16.672 -28.141 -39.562 1 91.62 340 ARG A CA 1
ATOM 2738 C C . ARG A 1 340 ? 17.891 -27.781 -40.438 1 91.62 340 ARG A C 1
ATOM 2740 O O . ARG A 1 340 ? 19.031 -27.828 -39.938 1 91.62 340 ARG A O 1
ATOM 2747 N N . THR A 1 341 ? 17.469 -27.469 -41.625 1 87.94 341 THR A N 1
ATOM 2748 C CA . THR A 1 341 ? 18.547 -27.203 -42.594 1 87.94 341 THR A CA 1
ATOM 2749 C C . THR A 1 341 ? 18.5 -25.766 -43.094 1 87.94 341 THR A C 1
ATOM 2751 O O . THR A 1 341 ? 17.438 -25.141 -43.094 1 87.94 341 THR A O 1
ATOM 2754 N N . GLY A 1 342 ? 19.578 -25.172 -43.375 1 82.69 342 GLY A N 1
ATOM 2755 C CA . GLY A 1 342 ? 19.641 -23.844 -43.938 1 82.69 342 GLY A CA 1
ATOM 2756 C C . GLY A 1 342 ? 19.656 -22.734 -42.906 1 82.69 342 GLY A C 1
ATOM 2757 O O . GLY A 1 342 ? 20 -22.969 -41.75 1 82.69 342 GLY A O 1
ATOM 2758 N N . SER A 1 343 ? 19.391 -21.516 -43.438 1 83.38 343 SER A N 1
ATOM 2759 C CA . SER A 1 343 ? 19.359 -20.359 -42.562 1 83.38 343 SER A CA 1
ATOM 2760 C C . SER A 1 343 ? 18.047 -20.266 -41.781 1 83.38 343 SER A C 1
ATOM 2762 O O . SER A 1 343 ? 16.969 -20.375 -42.406 1 83.38 343 SER A O 1
ATOM 2764 N N . ILE A 1 344 ? 18.156 -20.234 -40.5 1 84.12 344 ILE A N 1
ATOM 2765 C CA . ILE A 1 344 ? 16.953 -20.219 -39.656 1 84.12 344 ILE A CA 1
ATOM 2766 C C . ILE A 1 344 ? 16.812 -18.859 -38.969 1 84.12 344 ILE A C 1
ATOM 2768 O O . ILE A 1 344 ? 17.781 -18.344 -38.406 1 84.12 344 ILE A O 1
ATOM 2772 N N . THR A 1 345 ? 15.617 -18.312 -39.188 1 86.69 345 THR A N 1
ATOM 2773 C CA . THR A 1 345 ? 15.266 -17.125 -38.438 1 86.69 345 THR A CA 1
ATOM 2774 C C . THR A 1 345 ? 14.336 -17.469 -37.281 1 86.69 345 THR A C 1
ATOM 2776 O O . THR A 1 345 ? 13.211 -17.938 -37.5 1 86.69 345 THR A O 1
ATOM 2779 N N . ALA A 1 346 ? 14.836 -17.203 -36.094 1 90.94 346 ALA A N 1
ATOM 2780 C CA . ALA A 1 346 ? 14.047 -17.531 -34.906 1 90.94 346 ALA A CA 1
ATOM 2781 C C . ALA A 1 346 ? 12.93 -16.516 -34.719 1 90.94 346 ALA A C 1
ATOM 2783 O O . ALA A 1 346 ? 13.164 -15.406 -34.25 1 90.94 346 ALA A O 1
ATOM 2784 N N . SER A 1 347 ? 11.719 -16.844 -35.125 1 94.56 347 SER A N 1
ATOM 2785 C CA . SER A 1 347 ? 10.531 -16.016 -34.938 1 94.56 347 SER A CA 1
ATOM 2786 C C . SER A 1 347 ? 9.297 -16.859 -34.656 1 94.56 347 SER A C 1
ATOM 2788 O O . SER A 1 347 ? 9.219 -18.016 -35.062 1 94.56 347 SER A O 1
ATOM 2790 N N . PRO A 1 348 ? 8.375 -16.25 -33.906 1 95.25 348 PRO A N 1
ATOM 2791 C CA . PRO A 1 348 ? 7.125 -16.984 -33.656 1 95.25 348 PRO A CA 1
ATOM 2792 C C . PRO A 1 348 ? 6.441 -17.438 -34.969 1 95.25 348 PRO A C 1
ATOM 2794 O O . PRO A 1 348 ? 5.848 -18.516 -35 1 95.25 348 PRO A O 1
ATOM 2797 N N . HIS A 1 349 ? 6.617 -16.672 -35.969 1 92.94 349 HIS A N 1
ATOM 2798 C CA . HIS A 1 349 ? 6.031 -17.031 -37.281 1 92.94 349 HIS A CA 1
ATOM 2799 C C . HIS A 1 349 ? 6.625 -18.328 -37.812 1 92.94 349 HIS A C 1
ATOM 2801 O O . HIS A 1 349 ? 5.918 -19.125 -38.406 1 92.94 349 HIS A O 1
ATOM 2807 N N . ASN A 1 350 ? 7.879 -18.5 -37.531 1 93.81 350 ASN A N 1
ATOM 2808 C CA . ASN A 1 350 ? 8.578 -19.688 -38 1 93.81 350 ASN A CA 1
ATOM 2809 C C . ASN A 1 350 ? 8.516 -20.812 -36.969 1 93.81 350 ASN A C 1
ATOM 2811 O O . ASN A 1 350 ? 9.164 -21.844 -37.125 1 93.81 350 ASN A O 1
ATOM 2815 N N . GLY A 1 351 ? 7.836 -20.594 -35.875 1 95.44 351 GLY A N 1
ATOM 2816 C CA . GLY A 1 351 ? 7.617 -21.641 -34.875 1 95.44 351 GLY A CA 1
ATOM 2817 C C . GLY A 1 351 ? 8.617 -21.594 -33.75 1 95.44 351 GLY A C 1
ATOM 2818 O O . GLY A 1 351 ? 8.797 -22.578 -33.031 1 95.44 351 GLY A O 1
ATOM 2819 N N . PHE A 1 352 ? 9.289 -20.438 -33.656 1 96.69 352 PHE A N 1
ATOM 2820 C CA . PHE A 1 352 ? 10.266 -20.266 -32.594 1 96.69 352 PHE A CA 1
ATOM 2821 C C . PHE A 1 352 ? 9.75 -19.281 -31.531 1 96.69 352 PHE A C 1
ATOM 2823 O O . PHE A 1 352 ? 9.5 -18.109 -31.828 1 96.69 352 PHE A O 1
ATOM 2830 N N . TRP A 1 353 ? 9.531 -19.719 -30.344 1 97.94 353 TRP A N 1
ATOM 2831 C CA . TRP A 1 353 ? 9.297 -18.875 -29.188 1 97.94 353 TRP A CA 1
ATOM 2832 C C . TRP A 1 353 ? 10.484 -18.938 -28.219 1 97.94 353 TRP A C 1
ATOM 2834 O O . TRP A 1 353 ? 10.453 -19.688 -27.25 1 97.94 353 TRP A O 1
ATOM 2844 N N . THR A 1 354 ? 11.523 -18.109 -28.531 1 98.06 354 THR A N 1
ATOM 2845 C CA . THR A 1 354 ? 12.789 -18.203 -27.812 1 98.06 354 THR A CA 1
ATOM 2846 C C . THR A 1 354 ? 13.281 -16.812 -27.391 1 98.06 354 THR A C 1
ATOM 2848 O O . THR A 1 354 ? 12.867 -15.805 -27.969 1 98.06 354 THR A O 1
ATOM 2851 N N . ILE A 1 355 ? 14.07 -16.828 -26.359 1 98.19 355 ILE A N 1
ATOM 2852 C CA . ILE A 1 355 ? 14.852 -15.648 -25.984 1 98.19 355 ILE A CA 1
ATOM 2853 C C . ILE A 1 355 ? 16.344 -15.953 -26.094 1 98.19 355 ILE A C 1
ATOM 2855 O O . ILE A 1 355 ? 16.734 -17.125 -26.156 1 98.19 355 ILE A O 1
ATOM 2859 N N . CYS A 1 356 ? 17.156 -14.828 -26.203 1 96.94 356 CYS A N 1
ATOM 2860 C CA . CYS A 1 356 ? 18.578 -15.078 -26.391 1 96.94 356 CYS A CA 1
ATOM 2861 C C . CYS A 1 356 ? 19.422 -14.031 -25.688 1 96.94 356 CYS A C 1
ATOM 2863 O O . CYS A 1 356 ? 18.906 -12.992 -25.266 1 96.94 356 CYS A O 1
ATOM 2865 N N . LEU A 1 357 ? 20.547 -14.398 -25.344 1 96.44 357 LEU A N 1
ATOM 2866 C CA . LEU A 1 357 ? 21.625 -13.508 -24.906 1 96.44 357 LEU A CA 1
ATOM 2867 C C . LEU A 1 357 ? 22.719 -13.43 -25.953 1 96.44 357 LEU A C 1
ATOM 2869 O O . LEU A 1 357 ? 23.109 -14.445 -26.531 1 96.44 357 LEU A O 1
ATOM 2873 N N . ARG A 1 358 ? 23.141 -12.195 -26.25 1 93.62 358 ARG A N 1
ATOM 2874 C CA . ARG A 1 358 ? 24.281 -11.969 -27.141 1 93.62 358 ARG A CA 1
ATOM 2875 C C . ARG A 1 358 ? 25.312 -11.047 -26.484 1 93.62 358 ARG A C 1
ATOM 2877 O O . ARG A 1 358 ? 24.953 -10.062 -25.844 1 93.62 358 ARG A O 1
ATOM 2884 N N . ASP A 1 359 ? 26.531 -11.406 -26.625 1 90.19 359 ASP A N 1
ATOM 2885 C CA . ASP A 1 359 ? 27.656 -10.562 -26.203 1 90.19 359 ASP A CA 1
ATOM 2886 C C . ASP A 1 359 ? 27.562 -10.234 -24.719 1 90.19 359 ASP A C 1
ATOM 2888 O O . ASP A 1 359 ? 27.688 -9.07 -24.328 1 90.19 359 ASP A O 1
ATOM 2892 N N . ASN A 1 360 ? 27.156 -11.07 -23.938 1 88.69 360 ASN A N 1
ATOM 2893 C CA . ASN A 1 360 ? 27.203 -11.055 -22.484 1 88.69 360 ASN A CA 1
ATOM 2894 C C . ASN A 1 360 ? 26.109 -10.18 -21.875 1 88.69 360 ASN A C 1
ATOM 2896 O O . ASN A 1 360 ? 25.766 -10.32 -20.703 1 88.69 360 ASN A O 1
ATOM 2900 N N . SER A 1 361 ? 25.5 -9.336 -22.734 1 91.56 361 SER A N 1
ATOM 2901 C CA . SER A 1 361 ? 24.625 -8.398 -22.047 1 91.56 361 SER A CA 1
ATOM 2902 C C . SER A 1 361 ? 23.391 -8.094 -22.875 1 91.56 361 SER A C 1
ATOM 2904 O O . SER A 1 361 ? 22.453 -7.457 -22.391 1 91.56 361 SER A O 1
ATOM 2906 N N . ASN A 1 362 ? 23.391 -8.531 -24.062 1 95.31 362 ASN A N 1
ATOM 2907 C CA . ASN A 1 362 ? 22.281 -8.18 -24.953 1 95.31 362 ASN A CA 1
ATOM 2908 C C . ASN A 1 362 ? 21.203 -9.266 -24.953 1 95.31 362 ASN A C 1
ATOM 2910 O O . ASN A 1 362 ? 21.344 -10.273 -25.656 1 95.31 362 ASN A O 1
ATOM 2914 N N . TYR A 1 363 ? 20.172 -9.031 -24.172 1 97.5 363 TYR A N 1
ATOM 2915 C CA . TYR A 1 363 ? 19.047 -9.953 -24.125 1 97.5 363 TYR A CA 1
ATOM 2916 C C . TYR A 1 363 ? 17.984 -9.562 -25.141 1 97.5 363 TYR A C 1
ATOM 2918 O O . TYR A 1 363 ? 17.656 -8.383 -25.281 1 97.5 363 TYR A O 1
ATOM 2926 N N . ARG A 1 364 ? 17.453 -10.664 -25.875 1 97.31 364 ARG A N 1
ATOM 2927 C CA . ARG A 1 364 ? 16.5 -10.336 -26.922 1 97.31 364 ARG A CA 1
ATOM 2928 C C . ARG A 1 364 ? 15.422 -11.414 -27.047 1 97.31 364 ARG A C 1
ATOM 2930 O O . ARG A 1 364 ? 15.648 -12.562 -26.672 1 97.31 364 ARG A O 1
ATOM 2937 N N . ALA A 1 365 ? 14.281 -11.031 -27.406 1 97.31 365 ALA A N 1
ATOM 2938 C CA . ALA A 1 365 ? 13.219 -11.844 -28 1 97.31 365 ALA A CA 1
ATOM 2939 C C . ALA A 1 365 ? 12.828 -11.32 -29.375 1 97.31 365 ALA A C 1
ATOM 2941 O O . ALA A 1 365 ? 13.273 -10.25 -29.797 1 97.31 365 ALA A O 1
ATOM 2942 N N . HIS A 1 366 ? 12.125 -12.102 -30.062 1 94.75 366 HIS A N 1
ATOM 2943 C CA . HIS A 1 366 ? 11.766 -11.68 -31.422 1 94.75 366 HIS A CA 1
ATOM 2944 C C . HIS A 1 366 ? 11.141 -10.281 -31.406 1 94.75 366 HIS A C 1
ATOM 2946 O O . HIS A 1 366 ? 10.086 -10.07 -30.812 1 94.75 366 HIS A O 1
ATOM 2952 N N . GLY A 1 367 ? 11.867 -9.336 -32.031 1 91.88 367 GLY A N 1
ATOM 2953 C CA . GLY A 1 367 ? 11.352 -7.992 -32.219 1 91.88 367 GLY A CA 1
ATOM 2954 C C . GLY A 1 367 ? 11.406 -7.141 -30.969 1 91.88 367 GLY A C 1
ATOM 2955 O O . GLY A 1 367 ? 10.805 -6.066 -30.922 1 91.88 367 GLY A O 1
ATOM 2956 N N . GLN A 1 368 ? 12.062 -7.629 -29.922 1 95.19 368 GLN A N 1
ATOM 2957 C CA . GLN A 1 368 ? 12.039 -6.883 -28.672 1 95.19 368 GLN A CA 1
ATOM 2958 C C . GLN A 1 368 ? 13.352 -7.035 -27.922 1 95.19 368 GLN A C 1
ATOM 2960 O O . GLN A 1 368 ? 13.93 -8.125 -27.875 1 95.19 368 GLN A O 1
ATOM 2965 N N . ARG A 1 369 ? 13.812 -5.977 -27.422 1 96.56 369 ARG A N 1
ATOM 2966 C CA . ARG A 1 369 ? 14.93 -6.02 -26.484 1 96.56 369 ARG A CA 1
ATOM 2967 C C . ARG A 1 369 ? 14.445 -6.27 -25.062 1 96.56 369 ARG A C 1
ATOM 2969 O O . ARG A 1 369 ? 13.43 -5.707 -24.641 1 96.56 369 ARG A O 1
ATOM 2976 N N . LEU A 1 370 ? 15.148 -7.168 -24.422 1 97.31 370 LEU A N 1
ATOM 2977 C CA . LEU A 1 370 ? 14.773 -7.504 -23.047 1 97.31 370 LEU A CA 1
ATOM 2978 C C . LEU A 1 370 ? 15.742 -6.875 -22.047 1 97.31 370 LEU A C 1
ATOM 2980 O O . LEU A 1 370 ? 16.906 -6.641 -22.375 1 97.31 370 LEU A O 1
ATOM 2984 N N . CYS A 1 371 ? 15.18 -6.504 -20.891 1 93.75 371 CYS A N 1
ATOM 2985 C CA . CYS A 1 371 ? 16 -5.887 -19.859 1 93.75 371 CYS A CA 1
ATOM 2986 C C . CYS A 1 371 ? 15.766 -6.547 -18.5 1 93.75 371 CYS A C 1
ATOM 2988 O O . CYS A 1 371 ? 15.117 -5.965 -17.625 1 93.75 371 CYS A O 1
ATOM 2990 N N . PRO A 1 372 ? 16.297 -7.711 -18.375 1 94 372 PRO A N 1
ATOM 2991 C CA . PRO A 1 372 ? 16.188 -8.305 -17.047 1 94 372 PRO A CA 1
ATOM 2992 C C . PRO A 1 372 ? 16.859 -7.465 -15.953 1 94 372 PRO A C 1
ATOM 2994 O O . PRO A 1 372 ? 17.844 -6.773 -16.234 1 94 372 PRO A O 1
ATOM 2997 N N . LYS A 1 373 ? 16.312 -7.508 -14.727 1 88.06 373 LYS A N 1
ATOM 2998 C CA . LYS A 1 373 ? 16.844 -6.73 -13.617 1 88.06 373 LYS A CA 1
ATOM 2999 C C . LYS A 1 373 ? 18.266 -7.133 -13.297 1 88.06 373 LYS A C 1
ATOM 3001 O O . LYS A 1 373 ? 19.125 -6.273 -13.078 1 88.06 373 LYS A O 1
ATOM 3006 N N . LEU A 1 374 ? 18.516 -8.438 -13.234 1 91.19 374 LEU A N 1
ATOM 3007 C CA . LEU A 1 374 ? 19.828 -9.047 -13.07 1 91.19 374 LEU A CA 1
ATOM 3008 C C . LEU A 1 374 ? 20.062 -10.117 -14.141 1 91.19 374 LEU A C 1
ATOM 3010 O O . LEU A 1 374 ? 19.109 -10.711 -14.648 1 91.19 374 LEU A O 1
ATOM 3014 N N . PRO A 1 375 ? 21.297 -10.203 -14.438 1 94 375 PRO A N 1
ATOM 3015 C CA . PRO A 1 375 ? 21.547 -11.328 -15.336 1 94 375 PRO A CA 1
ATOM 3016 C C . PRO A 1 375 ? 21.109 -12.672 -14.75 1 94 375 PRO A C 1
ATOM 3018 O O . PRO A 1 375 ? 21.578 -13.07 -13.688 1 94 375 PRO A O 1
ATOM 3021 N N . PRO A 1 376 ? 20.328 -13.328 -15.492 1 95.81 376 PRO A N 1
ATOM 3022 C CA . PRO A 1 376 ? 19.828 -14.578 -14.922 1 95.81 376 PRO A CA 1
ATOM 3023 C C . PRO A 1 376 ? 20.891 -15.672 -14.875 1 95.81 376 PRO A C 1
ATOM 3025 O O . PRO A 1 376 ? 21.672 -15.812 -15.805 1 95.81 376 PRO A O 1
ATOM 3028 N N . LYS A 1 377 ? 20.922 -16.391 -13.781 1 96 377 LYS A N 1
ATOM 3029 C CA . LYS A 1 377 ? 21.75 -17.578 -13.664 1 96 377 LYS A CA 1
ATOM 3030 C C . LYS A 1 377 ? 21.016 -18.828 -14.125 1 96 377 LYS A C 1
ATOM 3032 O O . LYS A 1 377 ? 21.625 -19.781 -14.625 1 96 377 LYS A O 1
ATOM 3037 N N . LYS A 1 378 ? 19.797 -18.797 -13.859 1 97.5 378 LYS A N 1
ATOM 3038 C CA . LYS A 1 378 ? 18.875 -19.859 -14.266 1 97.5 378 LYS A CA 1
ATOM 3039 C C . LYS A 1 378 ? 17.625 -19.281 -14.906 1 97.5 378 LYS A C 1
ATOM 3041 O O . LYS A 1 378 ? 17.047 -18.312 -14.398 1 97.5 378 LYS A O 1
ATOM 3046 N N . VAL A 1 379 ? 17.266 -19.859 -16.047 1 98.19 379 VAL A N 1
ATOM 3047 C CA . VAL A 1 379 ? 16.078 -19.406 -16.75 1 98.19 379 VAL A CA 1
ATOM 3048 C C . VAL A 1 379 ? 15.023 -20.516 -16.766 1 98.19 379 VAL A C 1
ATOM 3050 O O . VAL A 1 379 ? 15.32 -21.656 -17.141 1 98.19 379 VAL A O 1
ATOM 3053 N N . GLY A 1 380 ? 13.828 -20.172 -16.266 1 98.44 380 GLY A N 1
ATOM 3054 C CA . GLY A 1 380 ? 12.703 -21.094 -16.359 1 98.44 380 GLY A CA 1
ATOM 3055 C C . GLY A 1 380 ? 11.82 -20.844 -17.562 1 98.44 380 GLY A C 1
ATOM 3056 O O . GLY A 1 380 ? 11.555 -19.688 -17.906 1 98.44 380 GLY A O 1
ATOM 3057 N N . VAL A 1 381 ? 11.398 -21.906 -18.266 1 98.75 381 VAL A N 1
ATOM 3058 C CA . VAL A 1 381 ? 10.523 -21.828 -19.438 1 98.75 381 VAL A CA 1
ATOM 3059 C C . VAL A 1 381 ? 9.203 -22.531 -19.141 1 98.75 381 VAL A C 1
ATOM 3061 O O . VAL A 1 381 ? 9.18 -23.703 -18.766 1 98.75 381 VAL A O 1
ATOM 3064 N N . PHE A 1 382 ? 8.148 -21.812 -19.188 1 98.69 382 PHE A N 1
ATOM 3065 C CA . PHE A 1 382 ? 6.816 -22.328 -18.922 1 98.69 382 PHE A CA 1
ATOM 3066 C C . PHE A 1 382 ? 5.934 -22.203 -20.156 1 98.69 382 PHE A C 1
ATOM 3068 O O . PHE A 1 382 ? 5.891 -21.141 -20.781 1 98.69 382 PHE A O 1
ATOM 3075 N N . VAL A 1 383 ? 5.215 -23.25 -20.516 1 98.19 383 VAL A N 1
ATOM 3076 C CA . VAL A 1 383 ? 4.277 -23.266 -21.625 1 98.19 383 VAL A CA 1
ATOM 3077 C C . VAL A 1 383 ? 2.879 -23.609 -21.125 1 98.19 383 VAL A C 1
ATOM 3079 O O . VAL A 1 383 ? 2.705 -24.578 -20.375 1 98.19 383 VAL A O 1
ATOM 3082 N N . ASP A 1 384 ? 2.004 -22.828 -21.406 1 97.38 384 ASP A N 1
ATOM 3083 C CA . ASP A 1 384 ? 0.585 -23.156 -21.297 1 97.38 384 ASP A CA 1
ATOM 3084 C C . ASP A 1 384 ? -0.041 -23.344 -22.688 1 97.38 384 ASP A C 1
ATOM 3086 O O . ASP A 1 384 ? -0.351 -22.359 -23.359 1 97.38 384 ASP A O 1
ATOM 3090 N N . TYR A 1 385 ? -0.244 -24.578 -23.016 1 96.88 385 TYR A N 1
ATOM 3091 C CA . TYR A 1 385 ? -0.661 -24.891 -24.375 1 96.88 385 TYR A CA 1
ATOM 3092 C C . TYR A 1 385 ? -2.068 -24.375 -24.656 1 96.88 385 TYR A C 1
ATOM 3094 O O . TYR A 1 385 ? -2.348 -23.844 -25.734 1 96.88 385 TYR A O 1
ATOM 3102 N N . GLU A 1 386 ? -2.973 -24.484 -23.688 1 94.06 386 GLU A N 1
ATOM 3103 C CA . GLU A 1 386 ? -4.363 -24.078 -23.859 1 94.06 386 GLU A CA 1
ATOM 3104 C C . GLU A 1 386 ? -4.48 -22.547 -23.938 1 94.06 386 GLU A C 1
ATOM 3106 O O . GLU A 1 386 ? -5.227 -22.031 -24.766 1 94.06 386 GLU A O 1
ATOM 3111 N N . ASP A 1 387 ? -3.666 -21.922 -23.188 1 95.19 387 ASP A N 1
ATOM 3112 C CA . ASP A 1 387 ? -3.699 -20.469 -23.188 1 95.19 387 ASP A CA 1
ATOM 3113 C C . ASP A 1 387 ? -2.756 -19.906 -24.25 1 95.19 387 ASP A C 1
ATOM 3115 O O . ASP A 1 387 ? -2.682 -18.688 -24.438 1 95.19 387 ASP A O 1
ATOM 3119 N N . ALA A 1 388 ? -2.004 -20.75 -24.875 1 96.19 388 ALA A N 1
ATOM 3120 C CA . ALA A 1 388 ? -1.109 -20.391 -25.969 1 96.19 388 ALA A CA 1
ATOM 3121 C C . ALA A 1 388 ? -0.086 -19.359 -25.531 1 96.19 388 ALA A C 1
ATOM 3123 O O . ALA A 1 388 ? 0.061 -18.312 -26.172 1 96.19 388 ALA A O 1
ATOM 3124 N N . CYS A 1 389 ? 0.564 -19.672 -24.516 1 97.88 389 CYS A N 1
ATOM 3125 C CA . CYS A 1 389 ? 1.538 -18.734 -23.984 1 97.88 389 CYS A CA 1
ATOM 3126 C C . CYS A 1 389 ? 2.842 -19.438 -23.625 1 97.88 389 CYS A C 1
ATOM 3128 O O . CYS A 1 389 ? 2.83 -20.578 -23.188 1 97.88 389 CYS A O 1
ATOM 3130 N N . VAL A 1 390 ? 3.939 -18.734 -23.859 1 98.38 390 VAL A N 1
ATOM 3131 C CA . VAL A 1 390 ? 5.266 -19.156 -23.422 1 98.38 390 VAL A CA 1
ATOM 3132 C C . VAL A 1 390 ? 5.883 -18.078 -22.547 1 98.38 390 VAL A C 1
ATOM 3134 O O . VAL A 1 390 ? 6.016 -16.922 -22.969 1 98.38 390 VAL A O 1
ATOM 3137 N N . SER A 1 391 ? 6.207 -18.453 -21.344 1 98.5 391 SER A N 1
ATOM 3138 C CA . SER A 1 391 ? 6.746 -17.484 -20.406 1 98.5 391 SER A CA 1
ATOM 3139 C C . SER A 1 391 ? 8.156 -17.859 -19.969 1 98.5 391 SER A C 1
ATOM 3141 O O . SER A 1 391 ? 8.484 -19.047 -19.859 1 98.5 391 SER A O 1
ATOM 3143 N N . PHE A 1 392 ? 8.977 -16.844 -19.75 1 98.69 392 PHE A N 1
ATOM 3144 C CA . PHE A 1 392 ? 10.352 -17 -19.297 1 98.69 392 PHE A CA 1
ATOM 3145 C C . PHE A 1 392 ? 10.57 -16.312 -17.953 1 98.69 392 PHE A C 1
ATOM 3147 O O . PHE A 1 392 ? 10.211 -15.148 -17.781 1 98.69 392 PHE A O 1
ATOM 3154 N N . PHE A 1 393 ? 11.203 -17.062 -17 1 98 393 PHE A N 1
ATOM 3155 C CA . PHE A 1 393 ? 11.383 -16.547 -15.656 1 98 393 PHE A CA 1
ATOM 3156 C C . PHE A 1 393 ? 12.859 -16.547 -15.266 1 98 393 PHE A C 1
ATOM 3158 O O . PHE A 1 393 ? 13.602 -17.469 -15.641 1 98 393 PHE A O 1
ATOM 3165 N N . ASP A 1 394 ? 13.266 -15.531 -14.586 1 97.56 394 ASP A N 1
ATOM 3166 C CA . ASP A 1 394 ? 14.492 -15.633 -13.797 1 97.56 394 ASP A CA 1
ATOM 3167 C C . ASP A 1 394 ? 14.258 -16.422 -12.516 1 97.56 394 ASP A C 1
ATOM 3169 O O . ASP A 1 394 ? 13.578 -15.953 -11.602 1 97.56 394 ASP A O 1
ATOM 3173 N N . VAL A 1 395 ? 14.82 -17.562 -12.375 1 96.44 395 VAL A N 1
ATOM 3174 C CA . VAL A 1 395 ? 14.484 -18.5 -11.305 1 96.44 395 VAL A CA 1
ATOM 3175 C C . VAL A 1 395 ? 14.938 -17.938 -9.961 1 96.44 395 VAL A C 1
ATOM 3177 O O . VAL A 1 395 ? 14.281 -18.156 -8.938 1 96.44 395 VAL A O 1
ATOM 3180 N N . ASP A 1 396 ? 15.992 -17.234 -9.922 1 93.62 396 ASP A N 1
ATOM 3181 C CA . ASP A 1 396 ? 16.547 -16.703 -8.672 1 93.62 396 ASP A CA 1
ATOM 3182 C C . ASP A 1 396 ? 15.695 -15.555 -8.141 1 93.62 396 ASP A C 1
ATOM 3184 O O . ASP A 1 396 ? 15.328 -15.539 -6.965 1 93.62 396 ASP A O 1
ATOM 3188 N N . SER A 1 397 ? 15.383 -14.656 -9.016 1 93.69 397 SER A N 1
ATOM 3189 C CA . SER A 1 397 ? 14.617 -13.492 -8.594 1 93.69 397 SER A CA 1
ATOM 3190 C C . SER A 1 397 ? 13.117 -13.727 -8.727 1 93.69 397 SER A C 1
ATOM 3192 O O . SER A 1 397 ? 12.312 -12.969 -8.18 1 93.69 397 SER A O 1
ATOM 3194 N N . ALA A 1 398 ? 12.711 -14.719 -9.438 1 95.94 398 ALA A N 1
ATOM 3195 C CA . ALA A 1 398 ? 11.328 -15.078 -9.727 1 95.94 398 ALA A CA 1
ATOM 3196 C C . ALA A 1 398 ? 10.672 -14.055 -10.648 1 95.94 398 ALA A C 1
ATOM 3198 O O . ALA A 1 398 ? 9.461 -14.094 -10.875 1 95.94 398 ALA A O 1
ATOM 3199 N N . ASP A 1 399 ? 11.484 -13.227 -11.305 1 96.06 399 ASP A N 1
ATOM 3200 C CA . ASP A 1 399 ? 10.938 -12.203 -12.195 1 96.06 399 ASP A CA 1
ATOM 3201 C C . ASP A 1 399 ? 10.602 -12.789 -13.562 1 96.06 399 ASP A C 1
ATOM 3203 O O . ASP A 1 399 ? 11.312 -13.664 -14.062 1 96.06 399 ASP A O 1
ATOM 3207 N N . LEU A 1 400 ? 9.555 -12.242 -14.094 1 97.12 400 LEU A N 1
ATOM 3208 C CA . LEU A 1 400 ? 9.227 -12.562 -15.484 1 97.12 400 LEU A CA 1
ATOM 3209 C C . LEU A 1 400 ? 10.172 -11.852 -16.438 1 97.12 400 LEU A C 1
ATOM 3211 O O . LEU A 1 400 ? 10.289 -10.617 -16.406 1 97.12 400 LEU A O 1
ATOM 3215 N N . ILE A 1 401 ? 10.844 -12.578 -17.25 1 97.44 401 ILE A N 1
ATOM 3216 C CA . ILE A 1 401 ? 11.773 -11.992 -18.219 1 97.44 401 ILE A CA 1
ATOM 3217 C C . ILE A 1 401 ? 11.008 -11.578 -19.469 1 97.44 401 ILE A C 1
ATOM 3219 O O . ILE A 1 401 ? 11.211 -10.477 -20 1 97.44 401 ILE A O 1
ATOM 3223 N N . HIS A 1 402 ? 10.172 -12.531 -19.938 1 97.75 402 HIS A N 1
ATOM 3224 C CA . HIS A 1 402 ? 9.414 -12.297 -21.156 1 97.75 402 HIS A CA 1
ATOM 3225 C C . HIS A 1 402 ? 8.242 -13.266 -21.266 1 97.75 402 HIS A C 1
ATOM 3227 O O . HIS A 1 402 ? 8.25 -14.336 -20.656 1 97.75 402 HIS A O 1
ATOM 3233 N N . GLN A 1 403 ? 7.246 -12.867 -22.016 1 98.06 403 GLN A N 1
ATOM 3234 C CA . GLN A 1 403 ? 6.102 -13.734 -22.266 1 98.06 403 GLN A CA 1
ATOM 3235 C C . GLN A 1 403 ? 5.578 -13.562 -23.688 1 98.06 403 GLN A C 1
ATOM 3237 O O . GLN A 1 403 ? 5.324 -12.438 -24.141 1 98.06 403 GLN A O 1
ATOM 3242 N N . PHE A 1 404 ? 5.535 -14.68 -24.375 1 97.88 404 PHE A N 1
ATOM 3243 C CA . PHE A 1 404 ? 4.805 -14.703 -25.641 1 97.88 404 PHE A CA 1
ATOM 3244 C C . PHE A 1 404 ? 3.338 -15.039 -25.422 1 97.88 404 PHE A C 1
ATOM 3246 O O . PHE A 1 404 ? 3.02 -15.992 -24.703 1 97.88 404 PHE A O 1
ATOM 3253 N N . THR A 1 405 ? 2.486 -14.305 -25.953 1 96.62 405 THR A N 1
ATOM 3254 C CA . THR A 1 405 ? 1.059 -14.578 -25.812 1 96.62 405 THR A CA 1
ATOM 3255 C C . THR A 1 405 ? 0.412 -14.812 -27.172 1 96.62 405 THR A C 1
ATOM 3257 O O . THR A 1 405 ? 1.002 -14.492 -28.219 1 96.62 405 THR A O 1
ATOM 3260 N N . GLN A 1 406 ? -0.736 -15.414 -27.172 1 94.94 406 GLN A N 1
ATOM 3261 C CA . GLN A 1 406 ? -1.5 -15.703 -28.375 1 94.94 406 GLN A CA 1
ATOM 3262 C C . GLN A 1 406 ? -0.645 -16.438 -29.406 1 94.94 406 GLN A C 1
ATOM 3264 O O . GLN A 1 406 ? -0.618 -16.062 -30.578 1 94.94 406 GLN A O 1
ATOM 3269 N N . CYS A 1 407 ? 0.085 -17.406 -28.891 1 94.56 407 CYS A N 1
ATOM 3270 C CA . CYS A 1 407 ? 0.963 -18.188 -29.75 1 94.56 407 CYS A CA 1
ATOM 3271 C C . CYS A 1 407 ? 0.157 -19.125 -30.641 1 94.56 407 CYS A C 1
ATOM 3273 O O . CYS A 1 407 ? -0.842 -19.688 -30.203 1 94.56 407 CYS A O 1
ATOM 3275 N N . SER A 1 408 ? 0.51 -19.266 -31.797 1 92.12 408 SER A N 1
ATOM 3276 C CA . SER A 1 408 ? -0.158 -20.172 -32.719 1 92.12 408 SER A CA 1
ATOM 3277 C C . SER A 1 408 ? 0.416 -21.578 -32.625 1 92.12 408 SER A C 1
ATOM 3279 O O . SER A 1 408 ? 1.17 -22 -33.5 1 92.12 408 SER A O 1
ATOM 3281 N N . PHE A 1 409 ? -0.112 -22.234 -31.594 1 92.25 409 PHE A N 1
ATOM 3282 C CA . PHE A 1 409 ? 0.34 -23.609 -31.422 1 92.25 409 PHE A CA 1
ATOM 3283 C C . PHE A 1 409 ? -0.421 -24.547 -32.344 1 92.25 409 PHE A C 1
ATOM 3285 O O . PHE A 1 409 ? -1.646 -24.469 -32.469 1 92.25 409 PHE A O 1
ATOM 3292 N N . SER A 1 410 ? 0.184 -25.328 -33.188 1 87.69 410 SER A N 1
ATOM 3293 C CA . SER A 1 410 ? -0.517 -26.203 -34.125 1 87.69 410 SER A CA 1
ATOM 3294 C C . SER A 1 410 ? -0.014 -27.641 -34.031 1 87.69 410 SER A C 1
ATOM 3296 O O . SER A 1 410 ? -0.646 -28.578 -34.531 1 87.69 410 SER A O 1
ATOM 3298 N N . GLU A 1 411 ? 1.053 -27.828 -33.469 1 92.38 411 GLU A N 1
ATOM 3299 C CA . GLU A 1 411 ? 1.67 -29.156 -33.344 1 92.38 411 GLU A CA 1
ATOM 3300 C C . GLU A 1 411 ? 2.398 -29.281 -32 1 92.38 411 GLU A C 1
ATOM 3302 O O . GLU A 1 411 ? 2.195 -28.469 -31.094 1 92.38 411 GLU A O 1
ATOM 3307 N N . GLN A 1 412 ? 3.127 -30.312 -31.906 1 95.56 412 GLN A N 1
ATOM 3308 C CA . GLN A 1 412 ? 3.92 -30.547 -30.703 1 95.56 412 GLN A CA 1
ATOM 3309 C C . GLN A 1 412 ? 5.039 -29.516 -30.578 1 95.56 412 GLN A C 1
ATOM 3311 O O . GLN A 1 412 ? 5.652 -29.125 -31.578 1 95.56 412 GLN A O 1
ATOM 3316 N N . LEU A 1 413 ? 5.176 -29.062 -29.406 1 97.62 413 LEU A N 1
ATOM 3317 C CA . LEU A 1 413 ? 6.27 -28.141 -29.094 1 97.62 413 LEU A CA 1
ATOM 3318 C C . LEU A 1 413 ? 7.418 -28.875 -28.406 1 97.62 413 LEU A C 1
ATOM 3320 O O . LEU A 1 413 ? 7.191 -29.75 -27.578 1 97.62 413 LEU A O 1
ATOM 3324 N N . CYS A 1 414 ? 8.633 -28.5 -28.766 1 98.19 414 CYS A N 1
ATOM 3325 C CA . CYS A 1 414 ? 9.82 -29.109 -28.188 1 98.19 414 CYS A CA 1
ATOM 3326 C C . CYS A 1 414 ? 10.68 -28.062 -27.484 1 98.19 414 CYS A C 1
ATOM 3328 O O . CYS A 1 414 ? 10.828 -26.953 -27.984 1 98.19 414 CYS A O 1
ATOM 3330 N N . PRO A 1 415 ? 11.234 -28.438 -26.328 1 98.62 415 PRO A N 1
ATOM 3331 C CA . PRO A 1 415 ? 12.258 -27.562 -25.75 1 98.62 415 PRO A CA 1
ATOM 3332 C C . PRO A 1 415 ? 13.43 -27.312 -26.703 1 98.62 415 PRO A C 1
ATOM 3334 O O . PRO A 1 415 ? 13.828 -28.203 -27.438 1 98.62 415 PRO A O 1
ATOM 3337 N N . PHE A 1 416 ? 13.922 -26.094 -26.641 1 98.19 416 PHE A N 1
ATOM 3338 C CA . PHE A 1 416 ? 14.953 -25.672 -27.594 1 98.19 416 PHE A CA 1
ATOM 3339 C C . PHE A 1 416 ? 16.172 -25.125 -26.844 1 98.19 416 PHE A C 1
ATOM 3341 O O . PHE A 1 416 ? 16.031 -24.297 -25.953 1 98.19 416 PHE A O 1
ATOM 3348 N N . PHE A 1 417 ? 17.359 -25.531 -27.281 1 98.06 417 PHE A N 1
ATOM 3349 C CA . PHE A 1 417 ? 18.594 -25.125 -26.625 1 98.06 417 PHE A CA 1
ATOM 3350 C C . PHE A 1 417 ? 19.656 -24.75 -27.656 1 98.06 417 PHE A C 1
ATOM 3352 O O . PHE A 1 417 ? 19.891 -25.5 -28.609 1 98.06 417 PHE A O 1
ATOM 3359 N N . SER A 1 418 ? 20.312 -23.625 -27.438 1 96 418 SER A N 1
ATOM 3360 C CA . SER A 1 418 ? 21.453 -23.188 -28.234 1 96 418 SER A CA 1
ATOM 3361 C C . SER A 1 418 ? 22.531 -22.562 -27.375 1 96 418 SER A C 1
ATOM 3363 O O . SER A 1 418 ? 22.406 -21.422 -26.938 1 96 418 SER A O 1
ATOM 3365 N N . PRO A 1 419 ? 23.719 -23.156 -26.922 1 92.88 419 PRO A N 1
ATOM 3366 C CA . PRO A 1 419 ? 24.75 -22.625 -26.031 1 92.88 419 PRO A CA 1
ATOM 3367 C C . PRO A 1 419 ? 25.641 -21.594 -26.703 1 92.88 419 PRO A C 1
ATOM 3369 O O . PRO A 1 419 ? 26.438 -20.922 -26.047 1 92.88 419 PRO A O 1
ATOM 3372 N N . GLY A 1 420 ? 25.391 -21.078 -27.781 1 82.88 420 GLY A N 1
ATOM 3373 C CA . GLY A 1 420 ? 26.234 -20.125 -28.484 1 82.88 420 GLY A CA 1
ATOM 3374 C C . GLY A 1 420 ? 27.641 -20.625 -28.734 1 82.88 420 GLY A C 1
ATOM 3375 O O . GLY A 1 420 ? 28.031 -21.672 -28.219 1 82.88 420 GLY A O 1
ATOM 3376 N N . ARG A 1 421 ? 28.406 -19.875 -29.516 1 76.12 421 ARG A N 1
ATOM 3377 C CA . ARG A 1 421 ? 29.766 -20.281 -29.891 1 76.12 421 ARG A CA 1
ATOM 3378 C C . ARG A 1 421 ? 30.766 -19.906 -28.797 1 76.12 421 ARG A C 1
ATOM 3380 O O . ARG A 1 421 ? 30.484 -19.047 -27.953 1 76.12 421 ARG A O 1
ATOM 3387 N N . LEU A 1 422 ? 31.734 -20.766 -28.625 1 67 422 LEU A N 1
ATOM 3388 C CA . LEU A 1 422 ? 32.781 -20.562 -27.641 1 67 422 LEU A CA 1
ATOM 3389 C C . LEU A 1 422 ? 33.469 -19.219 -27.844 1 67 422 LEU A C 1
ATOM 3391 O O . LEU A 1 422 ? 33.719 -18.812 -28.984 1 67 422 LEU A O 1
ATOM 3395 N N . VAL A 1 423 ? 33.25 -18.391 -26.781 1 62.47 423 VAL A N 1
ATOM 3396 C CA . VAL A 1 423 ? 34.156 -17.234 -26.797 1 62.47 423 VAL A CA 1
ATOM 3397 C C . VAL A 1 423 ? 35.562 -17.688 -26.469 1 62.47 423 VAL A C 1
ATOM 3399 O O . VAL A 1 423 ? 35.781 -18.516 -25.578 1 62.47 423 VAL A O 1
ATOM 3402 N N . PRO A 1 424 ? 36.5 -17.312 -27.391 1 60.22 424 PRO A N 1
ATOM 3403 C CA . PRO A 1 424 ? 37.875 -17.703 -27.125 1 60.22 424 PRO A CA 1
ATOM 3404 C C . PRO A 1 424 ? 38.312 -17.422 -25.688 1 60.22 424 PRO A C 1
ATOM 3406 O O . PRO A 1 424 ? 38 -16.375 -25.125 1 60.22 424 PRO A O 1
ATOM 3409 N N . ASN A 1 425 ? 38.969 -18.422 -24.938 1 57.19 425 ASN A N 1
ATOM 3410 C CA . ASN A 1 425 ? 39.625 -18.344 -23.641 1 57.19 425 ASN A CA 1
ATOM 3411 C C . ASN A 1 425 ? 38.594 -18.375 -22.5 1 57.19 425 ASN A C 1
ATOM 3413 O O . ASN A 1 425 ? 38.875 -17.891 -21.406 1 57.19 425 ASN A O 1
ATOM 3417 N N . SER A 1 426 ? 37.375 -18.641 -22.844 1 58 426 SER A N 1
ATOM 3418 C CA . SER A 1 426 ? 36.438 -18.688 -21.734 1 58 426 SER A CA 1
ATOM 3419 C C . SER A 1 426 ? 36.062 -20.125 -21.375 1 58 426 SER A C 1
ATOM 3421 O O . SER A 1 426 ? 36.062 -21 -22.25 1 58 426 SER A O 1
ATOM 3423 N N . PRO A 1 427 ? 36.281 -20.391 -20.125 1 58.22 427 PRO A N 1
ATOM 3424 C CA . PRO A 1 427 ? 35.875 -21.75 -19.734 1 58.22 427 PRO A CA 1
ATOM 3425 C C . PRO A 1 427 ? 34.562 -22.172 -20.344 1 58.22 427 PRO A C 1
ATOM 3427 O O . PRO A 1 427 ? 33.688 -21.328 -20.609 1 58.22 427 PRO A O 1
ATOM 3430 N N . SER A 1 428 ? 34.625 -23.359 -20.938 1 60.97 428 SER A N 1
ATOM 3431 C CA . SER A 1 428 ? 33.469 -23.922 -21.609 1 60.97 428 SER A CA 1
ATOM 3432 C C . SER A 1 428 ? 32.25 -24 -20.672 1 60.97 428 SER A C 1
ATOM 3434 O O . SER A 1 428 ? 32.344 -24.656 -19.625 1 60.97 428 SER A O 1
ATOM 3436 N N . HIS A 1 429 ? 31.406 -23.047 -20.766 1 81 429 HIS A N 1
ATOM 3437 C CA . HIS A 1 429 ? 30.188 -23.141 -19.984 1 81 429 HIS A CA 1
ATOM 3438 C C . HIS A 1 429 ? 29.078 -23.812 -20.781 1 81 429 HIS A C 1
ATOM 3440 O O . HIS A 1 429 ? 29.094 -23.797 -22.016 1 81 429 HIS A O 1
ATOM 3446 N N . SER A 1 430 ? 28.406 -24.703 -20.156 1 91.75 430 SER A N 1
ATOM 3447 C CA . SER A 1 430 ? 27.344 -25.484 -20.766 1 91.75 430 SER A CA 1
ATOM 3448 C C . SER A 1 430 ? 25.969 -25.016 -20.312 1 91.75 430 SER A C 1
ATOM 3450 O O . SER A 1 430 ? 25.844 -24.391 -19.266 1 91.75 430 SER A O 1
ATOM 3452 N N . LEU A 1 431 ? 25 -25.125 -21.281 1 96.12 431 LEU A N 1
ATOM 3453 C CA . LEU A 1 431 ? 23.625 -25.094 -20.828 1 96.12 431 LEU A CA 1
ATOM 3454 C C . LEU A 1 431 ? 23.266 -26.375 -20.062 1 96.12 431 LEU A C 1
ATOM 3456 O O . LEU A 1 431 ? 23.516 -27.484 -20.547 1 96.12 431 LEU A O 1
ATOM 3460 N N . ALA A 1 432 ? 22.766 -26.203 -18.859 1 97.19 432 ALA A N 1
ATOM 3461 C CA . ALA A 1 432 ? 22.453 -27.375 -18.047 1 97.19 432 ALA A CA 1
ATOM 3462 C C . ALA A 1 432 ? 21 -27.359 -17.594 1 97.19 432 ALA A C 1
ATOM 3464 O O . ALA A 1 432 ? 20.562 -26.406 -16.953 1 97.19 432 ALA A O 1
ATOM 3465 N N . ILE A 1 433 ? 20.234 -28.406 -17.922 1 97.75 433 ILE A N 1
ATOM 3466 C CA . ILE A 1 433 ? 18.875 -28.562 -17.438 1 97.75 433 ILE A CA 1
ATOM 3467 C C . ILE A 1 433 ? 18.891 -28.969 -15.961 1 97.75 433 ILE A C 1
ATOM 3469 O O . ILE A 1 433 ? 19.531 -29.969 -15.602 1 97.75 433 ILE A O 1
ATOM 3473 N N . CYS A 1 434 ? 18.234 -28.188 -15.133 1 94.81 434 CYS A N 1
ATOM 3474 C CA . CYS A 1 434 ? 18.266 -28.406 -13.695 1 94.81 434 CYS A CA 1
ATOM 3475 C C . CYS A 1 434 ? 16.906 -28.844 -13.164 1 94.81 434 CYS A C 1
ATOM 3477 O O . CYS A 1 434 ? 15.875 -28.375 -13.648 1 94.81 434 CYS A O 1
ATOM 3479 N N . PRO A 1 435 ? 16.953 -29.828 -12.188 1 92.44 435 PRO A N 1
ATOM 3480 C CA . PRO A 1 435 ? 15.68 -30.188 -11.555 1 92.44 435 PRO A CA 1
ATOM 3481 C C . PRO A 1 435 ? 15.141 -29.078 -10.641 1 92.44 435 PRO A C 1
ATOM 3483 O O . PRO A 1 435 ? 15.898 -28.188 -10.234 1 92.44 435 PRO A O 1
ATOM 3486 N N . VAL A 1 436 ? 13.828 -29.125 -10.516 1 90.06 436 VAL A N 1
ATOM 3487 C CA . VAL A 1 436 ? 13.211 -28.188 -9.57 1 90.06 436 VAL A CA 1
ATOM 3488 C C . VAL A 1 436 ? 13.375 -28.734 -8.148 1 90.06 436 VAL A C 1
ATOM 3490 O O . VAL A 1 436 ? 13.031 -29.875 -7.871 1 90.06 436 VAL A O 1
ATOM 3493 N N . ASP A 1 437 ? 14.047 -27.922 -7.301 1 79.25 437 ASP A N 1
ATOM 3494 C CA . ASP A 1 437 ? 14.195 -28.297 -5.898 1 79.25 437 ASP A CA 1
ATOM 3495 C C . ASP A 1 437 ? 13.008 -27.828 -5.07 1 79.25 437 ASP A C 1
ATOM 3497 O O . ASP A 1 437 ? 12.812 -26.625 -4.879 1 79.25 437 ASP A O 1
ATOM 3501 N N . TYR A 1 438 ? 12.219 -28.781 -4.723 1 70 438 TYR A N 1
ATOM 3502 C CA . TYR A 1 438 ? 11.055 -28.406 -3.92 1 70 438 TYR A CA 1
ATOM 3503 C C . TYR A 1 438 ? 11.414 -28.359 -2.438 1 70 438 TYR A C 1
ATOM 3505 O O . TYR A 1 438 ? 10.594 -27.938 -1.61 1 70 438 TYR A O 1
ATOM 3513 N N . ASP A 1 439 ? 12.695 -28.844 -2.002 1 60.97 439 ASP A N 1
ATOM 3514 C CA . ASP A 1 439 ? 13.055 -28.953 -0.592 1 60.97 439 ASP A CA 1
ATOM 3515 C C . ASP A 1 439 ? 13.719 -27.656 -0.101 1 60.97 439 ASP A C 1
ATOM 3517 O O . ASP A 1 439 ? 14.68 -27.188 -0.702 1 60.97 439 ASP A O 1
ATOM 3521 N N . PHE A 1 440 ? 13.055 -26.656 0.183 1 48.31 440 PHE A N 1
ATOM 3522 C CA . PHE A 1 440 ? 13.75 -25.531 0.791 1 48.31 440 PHE A CA 1
ATOM 3523 C C . PHE A 1 440 ? 13.891 -25.734 2.295 1 48.31 440 PHE A C 1
ATOM 3525 O O . PHE A 1 440 ? 13.055 -26.391 2.922 1 48.31 440 PHE A O 1
ATOM 3532 N N . MET B 1 1 ? 14.977 84.062 40.75 1 74.94 1 MET B N 1
ATOM 3533 C CA . MET B 1 1 ? 13.695 84.688 40.469 1 74.94 1 MET B CA 1
ATOM 3534 C C . MET B 1 1 ? 13.492 85.938 41.312 1 74.94 1 MET B C 1
ATOM 3536 O O . MET B 1 1 ? 13.07 87 40.781 1 74.94 1 MET B O 1
ATOM 3540 N N . GLU B 1 2 ? 14.062 85.938 42.5 1 81.88 2 GLU B N 1
ATOM 3541 C CA . GLU B 1 2 ? 13.875 87.125 43.406 1 81.88 2 GLU B CA 1
ATOM 3542 C C . GLU B 1 2 ? 14.648 88.312 42.906 1 81.88 2 GLU B C 1
ATOM 3544 O O . GLU B 1 2 ? 14.133 89.438 42.969 1 81.88 2 GLU B O 1
ATOM 3549 N N . GLU B 1 3 ? 15.789 88.062 42.469 1 81.19 3 GLU B N 1
ATOM 3550 C CA . GLU B 1 3 ? 16.625 89.125 42 1 81.19 3 GLU B CA 1
ATOM 3551 C C . GLU B 1 3 ? 16.016 89.812 40.75 1 81.19 3 GLU B C 1
ATOM 3553 O O . GLU B 1 3 ? 16.062 91 40.594 1 81.19 3 GLU B O 1
ATOM 3558 N N . LYS B 1 4 ? 15.453 89 39.969 1 83.44 4 LYS B N 1
ATOM 3559 C CA . LYS B 1 4 ? 14.859 89.562 38.719 1 83.44 4 LYS B CA 1
ATOM 3560 C C . LYS B 1 4 ? 13.562 90.312 39 1 83.44 4 LYS B C 1
ATOM 3562 O O . LYS B 1 4 ? 13.297 91.312 38.406 1 83.44 4 LYS B O 1
ATOM 3567 N N . LEU B 1 5 ? 12.891 89.75 39.906 1 87.88 5 LEU B N 1
ATOM 3568 C CA . LEU B 1 5 ? 11.672 90.438 40.312 1 87.88 5 LEU B CA 1
ATOM 3569 C C . LEU B 1 5 ? 12 91.812 40.969 1 87.88 5 LEU B C 1
ATOM 3571 O O . LEU B 1 5 ? 11.328 92.812 40.719 1 87.88 5 LEU B O 1
ATOM 3575 N N . LEU B 1 6 ? 13.07 91.75 41.75 1 85.75 6 LEU B N 1
ATOM 3576 C CA . LEU B 1 6 ? 13.484 93 42.438 1 85.75 6 LEU B CA 1
ATOM 3577 C C . LEU B 1 6 ? 14 94 41.406 1 85.75 6 LEU B C 1
ATOM 3579 O O . LEU B 1 6 ? 13.672 95.188 41.5 1 85.75 6 LEU B O 1
ATOM 3583 N N . LYS B 1 7 ? 14.719 93.562 40.406 1 86.62 7 LYS B N 1
ATOM 3584 C CA . LYS B 1 7 ? 15.203 94.438 39.344 1 86.62 7 LYS B CA 1
ATOM 3585 C C . LYS B 1 7 ? 14.039 95.062 38.594 1 86.62 7 LYS B C 1
ATOM 3587 O O . LYS B 1 7 ? 14.094 96.25 38.25 1 86.62 7 LYS B O 1
ATOM 3592 N N . THR B 1 8 ? 13.055 94.375 38.406 1 87.31 8 THR B N 1
ATOM 3593 C CA . THR B 1 8 ? 11.875 94.812 37.688 1 87.31 8 THR B CA 1
ATOM 3594 C C . THR B 1 8 ? 11.102 95.812 38.562 1 87.31 8 THR B C 1
ATOM 3596 O O . THR B 1 8 ? 10.656 96.875 38.031 1 87.31 8 THR B O 1
ATOM 3599 N N . LEU B 1 9 ? 11 95.625 39.906 1 87.12 9 LEU B N 1
ATOM 3600 C CA . LEU B 1 9 ? 10.266 96.5 40.781 1 87.12 9 LEU B CA 1
ATOM 3601 C C . LEU B 1 9 ? 11.055 97.812 41 1 87.12 9 LEU B C 1
ATOM 3603 O O . LEU B 1 9 ? 10.461 98.812 41.281 1 87.12 9 LEU B O 1
ATOM 3607 N N . LEU B 1 10 ? 12.336 97.688 40.781 1 85.31 10 LEU B N 1
ATOM 3608 C CA . LEU B 1 10 ? 13.188 98.875 40.969 1 85.31 10 LEU B CA 1
ATOM 3609 C C . LEU B 1 10 ? 13.039 99.812 39.781 1 85.31 10 LEU B C 1
ATOM 3611 O O . LEU B 1 10 ? 13.336 101 39.906 1 85.31 10 LEU B O 1
ATOM 3615 N N . GLU B 1 11 ? 12.477 99.312 38.719 1 86.62 11 GLU B N 1
ATOM 3616 C CA . GLU B 1 11 ? 12.266 100.188 37.562 1 86.62 11 GLU B CA 1
ATOM 3617 C C . GLU B 1 11 ? 10.93 100.875 37.625 1 86.62 11 GLU B C 1
ATOM 3619 O O . GLU B 1 11 ? 10.656 101.812 36.812 1 86.62 11 GLU B O 1
ATOM 3624 N N . LEU B 1 12 ? 10.094 100.625 38.531 1 85.62 12 LEU B N 1
ATOM 3625 C CA . LEU B 1 12 ? 8.82 101.312 38.75 1 85.62 12 LEU B CA 1
ATOM 3626 C C . LEU B 1 12 ? 9.008 102.625 39.469 1 85.62 12 LEU B C 1
ATOM 3628 O O . LEU B 1 12 ? 9.797 102.688 40.438 1 85.62 12 LEU B O 1
ATOM 3632 N N . ASN B 1 13 ? 8.438 103.75 39.031 1 87.25 13 ASN B N 1
ATOM 3633 C CA . ASN B 1 13 ? 8.477 105 39.75 1 87.25 13 ASN B CA 1
ATOM 3634 C C . ASN B 1 13 ? 7.605 104.938 41 1 87.25 13 ASN B C 1
ATOM 3636 O O . ASN B 1 13 ? 6.91 103.938 41.25 1 87.25 13 ASN B O 1
ATOM 3640 N N . ARG B 1 14 ? 7.691 106 41.906 1 85 14 ARG B N 1
ATOM 3641 C CA . ARG B 1 14 ? 7.023 106 43.219 1 85 14 ARG B CA 1
ATOM 3642 C C . ARG B 1 14 ? 5.516 105.812 43.062 1 85 14 ARG B C 1
ATOM 3644 O O . ARG B 1 14 ? 4.883 105.062 43.812 1 85 14 ARG B O 1
ATOM 3651 N N . LYS B 1 15 ? 4.973 106.5 42.094 1 88 15 LYS B N 1
ATOM 3652 C CA . LYS B 1 15 ? 3.531 106.438 41.875 1 88 15 LYS B CA 1
ATOM 3653 C C . LYS B 1 15 ? 3.135 105.062 41.312 1 88 15 LYS B C 1
ATOM 3655 O O . LYS B 1 15 ? 2.125 104.5 41.75 1 88 15 LYS B O 1
ATOM 3660 N N . GLU B 1 16 ? 3.965 104.562 40.5 1 88.69 16 GLU B N 1
ATOM 3661 C CA . GLU B 1 16 ? 3.697 103.25 39.875 1 88.69 16 GLU B CA 1
ATOM 3662 C C . GLU B 1 16 ? 3.818 102.125 40.906 1 88.69 16 GLU B C 1
ATOM 3664 O O . GLU B 1 16 ? 3.025 101.188 40.906 1 88.69 16 GLU B O 1
ATOM 3669 N N . PHE B 1 17 ? 4.758 102.188 41.719 1 90.69 17 PHE B N 1
ATOM 3670 C CA . PHE B 1 17 ? 4.957 101.188 42.75 1 90.69 17 PHE B CA 1
ATOM 3671 C C . PHE B 1 17 ? 3.818 101.25 43.75 1 90.69 17 PHE B C 1
ATOM 3673 O O . PHE B 1 17 ? 3.375 100.188 44.219 1 90.69 17 PHE B O 1
ATOM 3680 N N . LYS B 1 18 ? 3.316 102.438 44.031 1 86.75 18 LYS B N 1
ATOM 3681 C CA . LYS B 1 18 ? 2.152 102.562 44.906 1 86.75 18 LYS B CA 1
ATOM 3682 C C . LYS B 1 18 ? 0.929 101.875 44.25 1 86.75 18 LYS B C 1
ATOM 3684 O O . LYS B 1 18 ? 0.169 101.188 44.938 1 86.75 18 LYS B O 1
ATOM 3689 N N . THR B 1 19 ? 0.82 102 43 1 87.94 19 THR B N 1
ATOM 3690 C CA . THR B 1 19 ? -0.267 101.375 42.281 1 87.94 19 THR B CA 1
ATOM 3691 C C . THR B 1 19 ? -0.052 99.875 42.219 1 87.94 19 THR B C 1
ATOM 3693 O O . THR B 1 19 ? -1.007 99.125 42.344 1 87.94 19 THR B O 1
ATOM 3696 N N . PHE B 1 20 ? 1.197 99.438 42.094 1 88.81 20 PHE B N 1
ATOM 3697 C CA . PHE B 1 20 ? 1.569 98 42.094 1 88.81 20 PHE B CA 1
ATOM 3698 C C . PHE B 1 20 ? 1.191 97.375 43.438 1 88.81 20 PHE B C 1
ATOM 3700 O O . PHE B 1 20 ? 0.568 96.312 43.469 1 88.81 20 PHE B O 1
ATOM 3707 N N . LYS B 1 21 ? 1.47 98 44.469 1 87.25 21 LYS B N 1
ATOM 3708 C CA . LYS B 1 21 ? 1.121 97.5 45.812 1 87.25 21 LYS B CA 1
ATOM 3709 C C . LYS B 1 21 ? -0.392 97.5 46 1 87.25 21 LYS B C 1
ATOM 3711 O O . LYS B 1 21 ? -0.919 96.625 46.656 1 87.25 21 LYS B O 1
ATOM 3716 N N . TRP B 1 22 ? -1 98.438 45.438 1 86.5 22 TRP B N 1
ATOM 3717 C CA . TRP B 1 22 ? -2.453 98.5 45.562 1 86.5 22 TRP B CA 1
ATOM 3718 C C . TRP B 1 22 ? -3.104 97.312 44.906 1 86.5 22 TRP B C 1
ATOM 3720 O O . TRP B 1 22 ? -4.035 96.75 45.469 1 86.5 22 TRP B O 1
ATOM 3730 N N . PHE B 1 23 ? -2.531 96.938 43.812 1 87.44 23 PHE B N 1
ATOM 3731 C CA . PHE B 1 23 ? -3.072 95.75 43.094 1 87.44 23 PHE B CA 1
ATOM 3732 C C . PHE B 1 23 ? -2.756 94.5 43.875 1 87.44 23 PHE B C 1
ATOM 3734 O O . PHE B 1 23 ? -3.561 93.562 43.875 1 87.44 23 PHE B O 1
ATOM 3741 N N . LEU B 1 24 ? -1.649 94.5 44.562 1 86.31 24 LEU B N 1
ATOM 3742 C CA . LEU B 1 24 ? -1.222 93.312 45.312 1 86.31 24 LEU B CA 1
ATOM 3743 C C . LEU B 1 24 ? -2.059 93.125 46.594 1 86.31 24 LEU B C 1
ATOM 3745 O O . LEU B 1 24 ? -2.131 92.062 47.156 1 86.31 24 LEU B O 1
ATOM 3749 N N . LYS B 1 25 ? -2.773 94.188 47.031 1 82.81 25 LYS B N 1
ATOM 3750 C CA . LYS B 1 25 ? -3.598 94.188 48.219 1 82.81 25 LYS B CA 1
ATOM 3751 C C . LYS B 1 25 ? -5.016 93.75 47.938 1 82.81 25 LYS B C 1
ATOM 3753 O O . LYS B 1 25 ? -5.781 93.438 48.844 1 82.81 25 LYS B O 1
ATOM 3758 N N . GLN B 1 26 ? -5.359 93.75 46.75 1 81.06 26 GLN B N 1
ATOM 3759 C CA . GLN B 1 26 ? -6.73 93.375 46.375 1 81.06 26 GLN B CA 1
ATOM 3760 C C . GLN B 1 26 ? -7.035 91.938 46.688 1 81.06 26 GLN B C 1
ATOM 3762 O O . GLN B 1 26 ? -6.141 91.062 46.656 1 81.06 26 GLN B O 1
ATOM 3767 N N . LYS B 1 27 ? -8.172 91.625 47.219 1 73.94 27 LYS B N 1
ATOM 3768 C CA . LYS B 1 27 ? -8.602 90.312 47.625 1 73.94 27 LYS B CA 1
ATOM 3769 C C . LYS B 1 27 ? -8.336 89.312 46.531 1 73.94 27 LYS B C 1
ATOM 3771 O O . LYS B 1 27 ? -7.969 88.125 46.812 1 73.94 27 LYS B O 1
ATOM 3776 N N . LYS B 1 28 ? -8.531 89.625 45.375 1 74 28 LYS B N 1
ATOM 3777 C CA . LYS B 1 28 ? -8.227 88.812 44.219 1 74 28 LYS B CA 1
ATOM 3778 C C . LYS B 1 28 ? -7.273 89.5 43.25 1 74 28 LYS B C 1
ATOM 3780 O O . LYS B 1 28 ? -7.699 90.375 42.469 1 74 28 LYS B O 1
ATOM 3785 N N . VAL B 1 29 ? -5.844 89.312 43.406 1 67.5 29 VAL B N 1
ATOM 3786 C CA . VAL B 1 29 ? -4.871 90 42.531 1 67.5 29 VAL B CA 1
ATOM 3787 C C . VAL B 1 29 ? -5 89.438 41.094 1 67.5 29 VAL B C 1
ATOM 3789 O O . VAL B 1 29 ? -5.02 90.188 40.125 1 67.5 29 VAL B O 1
ATOM 3792 N N . LEU B 1 30 ? -4.977 88 41.062 1 66.06 30 LEU B N 1
ATOM 3793 C CA . LEU B 1 30 ? -5.25 87.188 39.906 1 66.06 30 LEU B CA 1
ATOM 3794 C C . LEU B 1 30 ? -6.266 86.125 40.219 1 66.06 30 LEU B C 1
ATOM 3796 O O . LEU B 1 30 ? -6.535 85.812 41.406 1 66.06 30 LEU B O 1
ATOM 3800 N N . ARG B 1 31 ? -6.906 85.438 39.25 1 65.31 31 ARG B N 1
ATOM 3801 C CA . ARG B 1 31 ? -7.922 84.438 39.375 1 65.31 31 ARG B CA 1
ATOM 3802 C C . ARG B 1 31 ? -7.492 83.375 40.375 1 65.31 31 ARG B C 1
ATOM 3804 O O . ARG B 1 31 ? -8.328 82.812 41.094 1 65.31 31 ARG B O 1
ATOM 3811 N N . SER B 1 32 ? -6.191 83.188 40.5 1 65.88 32 SER B N 1
ATOM 3812 C CA . SER B 1 32 ? -5.766 82 41.281 1 65.88 32 SER B CA 1
ATOM 3813 C C . SER B 1 32 ? -4.938 82.438 42.5 1 65.88 32 SER B C 1
ATOM 3815 O O . SER B 1 32 ? -4.539 81.625 43.312 1 65.88 32 SER B O 1
ATOM 3817 N N . PHE B 1 33 ? -4.613 83.75 42.594 1 74.81 33 PHE B N 1
ATOM 3818 C CA . PHE B 1 33 ? -3.723 84.125 43.688 1 74.81 33 PHE B CA 1
ATOM 3819 C C . PHE B 1 33 ? -4.402 85.125 44.625 1 74.81 33 PHE B C 1
ATOM 3821 O O . PHE B 1 33 ? -5.055 86.062 44.188 1 74.81 33 PHE B O 1
ATOM 3828 N N . SER B 1 34 ? -4.391 84.938 45.844 1 80.94 34 SER B N 1
ATOM 3829 C CA . SER B 1 34 ? -4.953 85.812 46.875 1 80.94 34 SER B CA 1
ATOM 3830 C C . SER B 1 34 ? -3.996 86.938 47.188 1 80.94 34 SER B C 1
ATOM 3832 O O . SER B 1 34 ? -2.779 86.812 47.062 1 80.94 34 SER B O 1
ATOM 3834 N N . GLY B 1 35 ? -4.488 88.062 47.531 1 83.06 35 GLY B N 1
ATOM 3835 C CA . GLY B 1 35 ? -3.713 89.25 47.781 1 83.06 35 GLY B CA 1
ATOM 3836 C C . GLY B 1 35 ? -2.898 89.125 49.062 1 83.06 35 GLY B C 1
ATOM 3837 O O . GLY B 1 35 ? -3.145 88.312 49.906 1 83.06 35 GLY B O 1
ATOM 3838 N N . ILE B 1 36 ? -1.869 90 49.281 1 83.06 36 ILE B N 1
ATOM 3839 C CA . ILE B 1 36 ? -1.025 90.062 50.469 1 83.06 36 ILE B CA 1
ATOM 3840 C C . ILE B 1 36 ? -1.669 91.062 51.469 1 83.06 36 ILE B C 1
ATOM 3842 O O . ILE B 1 36 ? -2.141 92.125 51.094 1 83.06 36 ILE B O 1
ATOM 3846 N N . PRO B 1 37 ? -1.896 90.625 52.656 1 81.12 37 PRO B N 1
ATOM 3847 C CA . PRO B 1 37 ? -2.545 91.5 53.656 1 81.12 37 PRO B CA 1
ATOM 3848 C C . PRO B 1 37 ? -1.976 92.875 53.719 1 81.12 37 PRO B C 1
ATOM 3850 O O . PRO B 1 37 ? -0.758 93.062 53.625 1 81.12 37 PRO B O 1
ATOM 3853 N N . VAL B 1 38 ? -2.764 93.875 53.906 1 79.88 38 VAL B N 1
ATOM 3854 C CA . VAL B 1 38 ? -2.496 95.312 53.844 1 79.88 38 VAL B CA 1
ATOM 3855 C C . VAL B 1 38 ? -1.455 95.688 54.875 1 79.88 38 VAL B C 1
ATOM 3857 O O . VAL B 1 38 ? -0.571 96.5 54.625 1 79.88 38 VAL B O 1
ATOM 3860 N N . ALA B 1 39 ? -1.542 95.125 56 1 79.25 39 ALA B N 1
ATOM 3861 C CA . ALA B 1 39 ? -0.674 95.438 57.125 1 79.25 39 ALA B CA 1
ATOM 3862 C C . ALA B 1 39 ? 0.787 95.125 56.781 1 79.25 39 ALA B C 1
ATOM 3864 O O . ALA B 1 39 ? 1.69 95.812 57.281 1 79.25 39 ALA B O 1
ATOM 3865 N N . LEU B 1 40 ? 0.98 94.312 55.812 1 80.5 40 LEU B N 1
ATOM 3866 C CA . LEU B 1 40 ? 2.338 93.875 55.469 1 80.5 40 LEU B CA 1
ATOM 3867 C C . LEU B 1 40 ? 2.885 94.688 54.312 1 80.5 40 LEU B C 1
ATOM 3869 O O . LEU B 1 40 ? 4.09 94.938 54.219 1 80.5 40 LEU B O 1
ATOM 3873 N N . LEU B 1 41 ? 2.045 95.188 53.5 1 82.31 41 LEU B N 1
ATOM 3874 C CA . LEU B 1 41 ? 2.459 95.75 52.25 1 82.31 41 LEU B CA 1
ATOM 3875 C C . LEU B 1 41 ? 2.539 97.312 52.375 1 82.31 41 LEU B C 1
ATOM 3877 O O . LEU B 1 41 ? 3.281 97.938 51.625 1 82.31 41 LEU B O 1
ATOM 3881 N N . GLU B 1 42 ? 1.785 97.938 53.312 1 80.44 42 GLU B N 1
ATOM 3882 C CA . GLU B 1 42 ? 1.666 99.375 53.438 1 80.44 42 GLU B CA 1
ATOM 3883 C C . GLU B 1 42 ? 3.027 100 53.656 1 80.44 42 GLU B C 1
ATOM 3885 O O . GLU B 1 42 ? 3.338 101.062 53.062 1 80.44 42 GLU B O 1
ATOM 3890 N N . THR B 1 43 ? 3.887 99.438 54.438 1 81.12 43 THR B N 1
ATOM 3891 C CA . THR B 1 43 ? 5.188 100 54.75 1 81.12 43 THR B CA 1
ATOM 3892 C C . THR B 1 43 ? 6.309 99.25 54.062 1 81.12 43 THR B C 1
ATOM 3894 O O . THR B 1 43 ? 7.488 99.5 54.312 1 81.12 43 THR B O 1
ATOM 3897 N N . ALA B 1 44 ? 6.016 98.375 53.188 1 84.19 44 ALA B N 1
ATOM 3898 C CA . ALA B 1 44 ? 7.012 97.5 52.594 1 84.19 44 ALA B CA 1
ATOM 3899 C C . ALA B 1 44 ? 7.738 98.188 51.438 1 84.19 44 ALA B C 1
ATOM 3901 O O . ALA B 1 44 ? 7.105 98.812 50.594 1 84.19 44 ALA B O 1
ATOM 3902 N N . GLU B 1 45 ? 8.984 98.125 51.531 1 87.75 45 GLU B N 1
ATOM 3903 C CA . GLU B 1 45 ? 9.797 98.625 50.406 1 87.75 45 GLU B CA 1
ATOM 3904 C C . GLU B 1 45 ? 9.883 97.562 49.281 1 87.75 45 GLU B C 1
ATOM 3906 O O . GLU B 1 45 ? 9.32 96.5 49.406 1 87.75 45 GLU B O 1
ATOM 3911 N N . ARG B 1 46 ? 10.422 97.938 48.188 1 90.44 46 ARG B N 1
ATOM 3912 C CA . ARG B 1 46 ? 10.461 97.125 47 1 90.44 46 ARG B CA 1
ATOM 3913 C C . ARG B 1 46 ? 11.086 95.75 47.312 1 90.44 46 ARG B C 1
ATOM 3915 O O . ARG B 1 46 ? 10.594 94.75 46.844 1 90.44 46 ARG B O 1
ATOM 3922 N N . THR B 1 47 ? 12.102 95.688 48.125 1 84.69 47 THR B N 1
ATOM 3923 C CA . THR B 1 47 ? 12.773 94.438 48.469 1 84.69 47 THR B CA 1
ATOM 3924 C C . THR B 1 47 ? 11.859 93.562 49.344 1 84.69 47 THR B C 1
ATOM 3926 O O . THR B 1 47 ? 11.773 92.375 49.125 1 84.69 47 THR B O 1
ATOM 3929 N N . GLU B 1 48 ? 11.203 94.188 50.156 1 85.88 48 GLU B N 1
ATOM 3930 C CA . GLU B 1 48 ? 10.289 93.5 51.062 1 85.88 48 GLU B CA 1
ATOM 3931 C C . GLU B 1 48 ? 9.055 93 50.281 1 85.88 48 GLU B C 1
ATOM 3933 O O . GLU B 1 48 ? 8.523 91.938 50.594 1 85.88 48 GLU B O 1
ATOM 3938 N N . THR B 1 49 ? 8.695 93.812 49.438 1 89.44 49 THR B N 1
ATOM 3939 C CA . THR B 1 49 ? 7.555 93.375 48.625 1 89.44 49 THR B CA 1
ATOM 3940 C C . THR B 1 49 ? 7.871 92.125 47.812 1 89.44 49 THR B C 1
ATOM 3942 O O . THR B 1 49 ? 7.039 91.25 47.719 1 89.44 49 THR B O 1
ATOM 3945 N N . VAL B 1 50 ? 9.094 92.062 47.281 1 88 50 VAL B N 1
ATOM 3946 C CA . VAL B 1 50 ? 9.5 90.875 46.531 1 88 50 VAL B CA 1
ATOM 3947 C C . VAL B 1 50 ? 9.562 89.688 47.469 1 88 50 VAL B C 1
ATOM 3949 O O . VAL B 1 50 ? 9.109 88.562 47.125 1 88 50 VAL B O 1
ATOM 3952 N N . ASP B 1 51 ? 9.992 89.875 48.594 1 84.88 51 ASP B N 1
ATOM 3953 C CA . ASP B 1 51 ? 10.07 88.812 49.594 1 84.88 51 ASP B CA 1
ATOM 3954 C C . ASP B 1 51 ? 8.68 88.312 49.938 1 84.88 51 ASP B C 1
ATOM 3956 O O . ASP B 1 51 ? 8.461 87.062 50.062 1 84.88 51 ASP B O 1
ATOM 3960 N N . LEU B 1 52 ? 7.789 89.188 50.094 1 86.38 52 LEU B N 1
ATOM 3961 C CA . LEU B 1 52 ? 6.418 88.875 50.438 1 86.38 52 LEU B CA 1
ATOM 3962 C C . LEU B 1 52 ? 5.738 88.125 49.281 1 86.38 52 LEU B C 1
ATOM 3964 O O . LEU B 1 52 ? 5.012 87.125 49.5 1 86.38 52 LEU B O 1
ATOM 3968 N N . MET B 1 53 ? 6.062 88.562 48.094 1 87.38 53 MET B N 1
ATOM 3969 C CA . MET B 1 53 ? 5.48 87.938 46.938 1 87.38 53 MET B CA 1
ATOM 3970 C C . MET B 1 53 ? 6.027 86.5 46.781 1 87.38 53 MET B C 1
ATOM 3972 O O . MET B 1 53 ? 5.273 85.562 46.531 1 87.38 53 MET B O 1
ATOM 3976 N N . VAL B 1 54 ? 7.359 86.312 47.031 1 85.25 54 VAL B N 1
ATOM 3977 C CA . VAL B 1 54 ? 7.992 85.062 46.844 1 85.25 54 VAL B CA 1
ATOM 3978 C C . VAL B 1 54 ? 7.578 84.125 48 1 85.25 54 VAL B C 1
ATOM 3980 O O . VAL B 1 54 ? 7.367 82.938 47.781 1 85.25 54 VAL B O 1
ATOM 3983 N N . GLN B 1 55 ? 7.344 84.625 49.125 1 84.31 55 GLN B N 1
ATOM 3984 C CA . GLN B 1 55 ? 6.887 83.875 50.281 1 84.31 55 GLN B CA 1
ATOM 3985 C C . GLN B 1 55 ? 5.449 83.375 50.094 1 84.31 55 GLN B C 1
ATOM 3987 O O . GLN B 1 55 ? 5.121 82.25 50.406 1 84.31 55 GLN B O 1
ATOM 3992 N N . LYS B 1 56 ? 4.707 84.188 49.5 1 83.75 56 LYS B N 1
ATOM 3993 C CA . LYS B 1 56 ? 3.289 83.875 49.406 1 83.75 56 LYS B CA 1
ATOM 3994 C C . LYS B 1 56 ? 3.004 83.125 48.125 1 83.75 56 LYS B C 1
ATOM 3996 O O . LYS B 1 56 ? 2.209 82.188 48.125 1 83.75 56 LYS B O 1
ATOM 4001 N N . TYR B 1 57 ? 3.668 83.5 47 1 82.12 57 TYR B N 1
ATOM 4002 C CA . TYR B 1 57 ? 3.271 82.938 45.719 1 82.12 57 TYR B CA 1
ATOM 4003 C C . TYR B 1 57 ? 4.332 82 45.156 1 82.12 57 TYR B C 1
ATOM 4005 O O . TYR B 1 57 ? 4.168 81.438 44.094 1 82.12 57 TYR B O 1
ATOM 4013 N N . GLN B 1 58 ? 5.461 81.875 45.844 1 81.25 58 GLN B N 1
ATOM 4014 C CA . GLN B 1 58 ? 6.59 81.062 45.375 1 81.25 58 GLN B CA 1
ATOM 4015 C C . GLN B 1 58 ? 7.152 81.625 44.062 1 81.25 58 GLN B C 1
ATOM 4017 O O . GLN B 1 58 ? 6.586 82.562 43.5 1 81.25 58 GLN B O 1
ATOM 4022 N N . ASP B 1 59 ? 8.148 81.062 43.5 1 76.94 59 ASP B N 1
ATOM 4023 C CA . ASP B 1 59 ? 8.898 81.688 42.406 1 76.94 59 ASP B CA 1
ATOM 4024 C C . ASP B 1 59 ? 8.031 81.812 41.156 1 76.94 59 ASP B C 1
ATOM 4026 O O . ASP B 1 59 ? 7.965 82.875 40.531 1 76.94 59 ASP B O 1
ATOM 4030 N N . SER B 1 60 ? 7.336 80.688 40.938 1 77.75 60 SER B N 1
ATOM 4031 C CA . SER B 1 60 ? 6.543 80.688 39.688 1 77.75 60 SER B CA 1
ATOM 4032 C C . SER B 1 60 ? 5.309 81.625 39.844 1 77.75 60 SER B C 1
ATOM 4034 O O . SER B 1 60 ? 4.965 82.312 38.906 1 77.75 60 SER B O 1
ATOM 4036 N N . GLY B 1 61 ? 4.711 81.562 40.938 1 82.44 61 GLY B N 1
ATOM 4037 C CA . GLY B 1 61 ? 3.543 82.375 41.188 1 82.44 61 GLY B CA 1
ATOM 4038 C C . GLY B 1 61 ? 3.871 83.875 41.312 1 82.44 61 GLY B C 1
ATOM 4039 O O . GLY B 1 61 ? 3.111 84.688 40.844 1 82.44 61 GLY B O 1
ATOM 4040 N N . ALA B 1 62 ? 4.977 84.188 41.875 1 85.62 62 ALA B N 1
ATOM 4041 C CA . ALA B 1 62 ? 5.418 85.562 42 1 85.62 62 ALA B CA 1
ATOM 4042 C C . ALA B 1 62 ? 5.684 86.188 40.656 1 85.62 62 ALA B C 1
ATOM 4044 O O . ALA B 1 62 ? 5.359 87.375 40.438 1 85.62 62 ALA B O 1
ATOM 4045 N N . LEU B 1 63 ? 6.203 85.312 39.781 1 82.81 63 LEU B N 1
ATOM 4046 C CA . LEU B 1 63 ? 6.43 85.812 38.438 1 82.81 63 LEU B CA 1
ATOM 4047 C C . LEU B 1 63 ? 5.105 86.062 37.719 1 82.81 63 LEU B C 1
ATOM 4049 O O . LEU B 1 63 ? 4.941 87.125 37.094 1 82.81 63 LEU B O 1
ATOM 4053 N N . GLU B 1 64 ? 4.195 85.125 37.875 1 82.44 64 GLU B N 1
ATOM 4054 C CA . GLU B 1 64 ? 2.893 85.25 37.25 1 82.44 64 GLU B CA 1
ATOM 4055 C C . GLU B 1 64 ? 2.145 86.5 37.781 1 82.44 64 GLU B C 1
ATOM 4057 O O . GLU B 1 64 ? 1.557 87.25 37 1 82.44 64 GLU B O 1
ATOM 4062 N N . VAL B 1 65 ? 2.127 86.688 39.031 1 86.69 65 VAL B N 1
ATOM 4063 C CA . VAL B 1 65 ? 1.451 87.812 39.656 1 86.69 65 VAL B CA 1
ATOM 4064 C C . VAL B 1 65 ? 2.127 89.125 39.25 1 86.69 65 VAL B C 1
ATOM 4066 O O . VAL B 1 65 ? 1.45 90.125 38.938 1 86.69 65 VAL B O 1
ATOM 4069 N N . THR B 1 66 ? 3.443 89.125 39.188 1 87.81 66 THR B N 1
ATOM 4070 C CA . THR B 1 66 ? 4.184 90.312 38.812 1 87.81 66 THR B CA 1
ATOM 4071 C C . THR B 1 66 ? 3.877 90.688 37.344 1 87.81 66 THR B C 1
ATOM 4073 O O . THR B 1 66 ? 3.67 91.875 37.062 1 87.81 66 THR B O 1
ATOM 4076 N N . LEU B 1 67 ? 3.848 89.688 36.5 1 85.25 67 LEU B N 1
ATOM 4077 C CA . LEU B 1 67 ? 3.549 90 35.094 1 85.25 67 LEU B CA 1
ATOM 4078 C C . LEU B 1 67 ? 2.143 90.562 34.938 1 85.25 67 LEU B C 1
ATOM 4080 O O . LEU B 1 67 ? 1.94 91.5 34.188 1 85.25 67 LEU B O 1
ATOM 4084 N N . GLU B 1 68 ? 1.236 90 35.656 1 86.06 68 GLU B N 1
ATOM 4085 C CA . GLU B 1 68 ? -0.15 90.438 35.562 1 86.06 68 GLU B CA 1
ATOM 4086 C C . GLU B 1 68 ? -0.321 91.812 36.156 1 86.06 68 GLU B C 1
ATOM 4088 O O . GLU B 1 68 ? -1.023 92.688 35.562 1 86.06 68 GLU B O 1
ATOM 4093 N N . VAL B 1 69 ? 0.307 92.188 37.219 1 87.12 69 VAL B N 1
ATOM 4094 C CA . VAL B 1 69 ? 0.187 93.5 37.875 1 87.12 69 VAL B CA 1
ATOM 4095 C C . VAL B 1 69 ? 0.904 94.562 37.031 1 87.12 69 VAL B C 1
ATOM 4097 O O . VAL B 1 69 ? 0.409 95.625 36.875 1 87.12 69 VAL B O 1
ATOM 4100 N N . LEU B 1 70 ? 1.979 94.125 36.406 1 87.5 70 LEU B N 1
ATOM 4101 C CA . LEU B 1 70 ? 2.705 95.062 35.562 1 87.5 70 LEU B CA 1
ATOM 4102 C C . LEU B 1 70 ? 1.873 95.438 34.344 1 87.5 70 LEU B C 1
ATOM 4104 O O . LEU B 1 70 ? 1.908 96.625 33.875 1 87.5 70 LEU B O 1
ATOM 4108 N N . ARG B 1 71 ? 1.158 94.562 33.875 1 84.12 71 ARG B N 1
ATOM 4109 C CA . ARG B 1 71 ? 0.254 94.812 32.75 1 84.12 71 ARG B CA 1
ATOM 4110 C C . ARG B 1 71 ? -0.849 95.812 33.188 1 84.12 71 ARG B C 1
ATOM 4112 O O . ARG B 1 71 ? -1.215 96.688 32.406 1 84.12 71 ARG B O 1
ATOM 4119 N N . LYS B 1 72 ? -1.349 95.688 34.375 1 83.19 72 LYS B N 1
ATOM 4120 C CA . LYS B 1 72 ? -2.426 96.5 34.906 1 83.19 72 LYS B CA 1
ATOM 4121 C C . LYS B 1 72 ? -1.927 97.938 35.219 1 83.19 72 LYS B C 1
ATOM 4123 O O . LYS B 1 72 ? -2.691 98.875 35.125 1 83.19 72 LYS B O 1
ATOM 4128 N N . VAL B 1 73 ? -0.58 98.062 35.531 1 85.88 73 VAL B N 1
ATOM 4129 C CA . VAL B 1 73 ? 0.033 99.375 35.812 1 85.88 73 VAL B CA 1
ATOM 4130 C C . VAL B 1 73 ? 0.556 100 34.5 1 85.88 73 VAL B C 1
ATOM 4132 O O . VAL B 1 73 ? 1.172 101.062 34.531 1 85.88 73 VAL B O 1
ATOM 4135 N N . SER B 1 74 ? 0.213 99.312 33.312 1 83.06 74 SER B N 1
ATOM 4136 C CA . SER B 1 74 ? 0.51 99.812 31.969 1 83.06 74 SER B CA 1
ATOM 4137 C C . SER B 1 74 ? 2.014 99.875 31.734 1 83.06 74 SER B C 1
ATOM 4139 O O . SER B 1 74 ? 2.498 100.75 31.047 1 83.06 74 SER B O 1
ATOM 4141 N N . ARG B 1 75 ? 2.834 99.125 32.438 1 86.62 75 ARG B N 1
ATOM 4142 C CA . ARG B 1 75 ? 4.258 98.938 32.156 1 86.62 75 ARG B CA 1
ATOM 4143 C C . ARG B 1 75 ? 4.547 97.688 31.391 1 86.62 75 ARG B C 1
ATOM 4145 O O . ARG B 1 75 ? 5.184 96.75 31.922 1 86.62 75 ARG B O 1
ATOM 4152 N N . ASN B 1 76 ? 4.148 97.688 30.141 1 82.69 76 ASN B N 1
ATOM 4153 C CA . ASN B 1 76 ? 4.309 96.562 29.234 1 82.69 76 ASN B CA 1
ATOM 4154 C C . ASN B 1 76 ? 5.77 96.375 28.859 1 82.69 76 ASN B C 1
ATOM 4156 O O . ASN B 1 76 ? 6.168 95.25 28.469 1 82.69 76 ASN B O 1
ATOM 4160 N N . ASP B 1 77 ? 6.469 97.312 29.016 1 83.19 77 ASP B N 1
ATOM 4161 C CA . ASP B 1 77 ? 7.895 97.188 28.719 1 83.19 77 ASP B CA 1
ATOM 4162 C C . ASP B 1 77 ? 8.602 96.312 29.719 1 83.19 77 ASP B C 1
ATOM 4164 O O . ASP B 1 77 ? 9.422 95.438 29.344 1 83.19 77 ASP B O 1
ATOM 4168 N N . LEU B 1 78 ? 8.25 96.438 30.953 1 84.69 78 LEU B N 1
ATOM 4169 C CA . LEU B 1 78 ? 8.852 95.562 31.984 1 84.69 78 LEU B CA 1
ATOM 4170 C C . LEU B 1 78 ? 8.328 94.125 31.891 1 84.69 78 LEU B C 1
ATOM 4172 O O . LEU B 1 78 ? 9.023 93.188 32.281 1 84.69 78 LEU B O 1
ATOM 4176 N N . VAL B 1 79 ? 7.18 94 31.406 1 84.81 79 VAL B N 1
ATOM 4177 C CA . VAL B 1 79 ? 6.613 92.688 31.188 1 84.81 79 VAL B CA 1
ATOM 4178 C C . VAL B 1 79 ? 7.418 91.938 30.109 1 84.81 79 VAL B C 1
ATOM 4180 O O . VAL B 1 79 ? 7.781 90.812 30.297 1 84.81 79 VAL B O 1
ATOM 4183 N N . GLU B 1 80 ? 7.695 92.562 29.062 1 81.25 80 GLU B N 1
ATOM 4184 C CA . GLU B 1 80 ? 8.461 91.938 27.969 1 81.25 80 GLU B CA 1
ATOM 4185 C C . GLU B 1 80 ? 9.883 91.625 28.422 1 81.25 80 GLU B C 1
ATOM 4187 O O . GLU B 1 80 ? 10.422 90.562 28.078 1 81.25 80 GLU B O 1
ATOM 4192 N N . ASP B 1 81 ? 10.469 92.438 29.25 1 79.62 81 ASP B N 1
ATOM 4193 C CA . ASP B 1 81 ? 11.82 92.188 29.766 1 79.62 81 ASP B CA 1
ATOM 4194 C C . ASP B 1 81 ? 11.852 91 30.719 1 79.62 81 ASP B C 1
ATOM 4196 O O . ASP B 1 81 ? 12.766 90.188 30.641 1 79.62 81 ASP B O 1
ATOM 4200 N N . LEU B 1 82 ? 10.898 91 31.547 1 79.06 82 LEU B N 1
ATOM 4201 C CA . LEU B 1 82 ? 10.836 89.938 32.5 1 79.06 82 LEU B CA 1
ATOM 4202 C C . LEU B 1 82 ? 10.531 88.625 31.781 1 79.06 82 LEU B C 1
ATOM 4204 O O . LEU B 1 82 ? 11.094 87.562 32.125 1 79.06 82 LEU B O 1
ATOM 4208 N N . LEU B 1 83 ? 9.711 88.688 30.797 1 75.19 83 LEU B N 1
ATOM 4209 C CA . LEU B 1 83 ? 9.367 87.5 30.016 1 75.19 83 LEU B CA 1
ATOM 4210 C C . LEU B 1 83 ? 10.57 87 29.203 1 75.19 83 LEU B C 1
ATOM 4212 O O . LEU B 1 83 ? 10.805 85.812 29.094 1 75.19 83 LEU B O 1
ATOM 4216 N N . GLU B 1 84 ? 11.273 87.875 28.688 1 71.69 84 GLU B N 1
ATOM 4217 C CA . GLU B 1 84 ? 12.492 87.5 27.953 1 71.69 84 GLU B CA 1
ATOM 4218 C C . GLU B 1 84 ? 13.547 86.938 28.875 1 71.69 84 GLU B C 1
ATOM 4220 O O . GLU B 1 84 ? 14.242 85.938 28.516 1 71.69 84 GLU B O 1
ATOM 4225 N N . GLU B 1 85 ? 13.656 87.438 30.031 1 64 85 GLU B N 1
ATOM 4226 C CA . GLU B 1 85 ? 14.633 86.938 30.984 1 64 85 GLU B CA 1
ATOM 4227 C C . GLU B 1 85 ? 14.172 85.625 31.609 1 64 85 GLU B C 1
ATOM 4229 O O . GLU B 1 85 ? 14.992 84.812 32.031 1 64 85 GLU B O 1
ATOM 4234 N N . THR B 1 86 ? 12.938 85.688 31.719 1 54.91 86 THR B N 1
ATOM 4235 C CA . THR B 1 86 ? 12.406 84.438 32.344 1 54.91 86 THR B CA 1
ATOM 4236 C C . THR B 1 86 ? 12.109 83.375 31.281 1 54.91 86 THR B C 1
ATOM 4238 O O . THR B 1 86 ? 11.75 82.25 31.625 1 54.91 86 THR B O 1
ATOM 4241 N N . LYS B 1 87 ? 12.016 83.75 30.141 1 57.78 87 LYS B N 1
ATOM 4242 C CA . LYS B 1 87 ? 11.906 82.75 29.109 1 57.78 87 LYS B CA 1
ATOM 4243 C C . LYS B 1 87 ? 12.906 81.625 29.328 1 57.78 87 LYS B C 1
ATOM 4245 O O . LYS B 1 87 ? 12.602 80.438 29.078 1 57.78 87 LYS B O 1
ATOM 4250 N N . HIS B 1 88 ? 14.055 82.125 29.656 1 49 88 HIS B N 1
ATOM 4251 C CA . HIS B 1 88 ? 15.016 81.062 29.922 1 49 88 HIS B CA 1
ATOM 4252 C C . HIS B 1 88 ? 14.602 80.25 31.125 1 49 88 HIS B C 1
ATOM 4254 O O . HIS B 1 88 ? 15.125 79.125 31.344 1 49 88 HIS B O 1
ATOM 4260 N N . PHE B 1 89 ? 13.844 80.812 31.984 1 45.91 89 PHE B N 1
ATOM 4261 C CA . PHE B 1 89 ? 13.43 80.125 33.188 1 45.91 89 PHE B CA 1
ATOM 4262 C C . PHE B 1 89 ? 12.336 79.062 32.844 1 45.91 89 PHE B C 1
ATOM 4264 O O . PHE B 1 89 ? 12.195 78.062 33.531 1 45.91 89 PHE B O 1
ATOM 4271 N N . LYS B 1 90 ? 11.375 79.5 32.188 1 49.53 90 LYS B N 1
ATOM 4272 C CA . LYS B 1 90 ? 10.328 78.562 31.859 1 49.53 90 LYS B CA 1
ATOM 4273 C C . LYS B 1 90 ? 10.898 77.375 31.109 1 49.53 90 LYS B C 1
ATOM 4275 O O . LYS B 1 90 ? 10.32 76.25 31.125 1 49.53 90 LYS B O 1
ATOM 4280 N N . GLU B 1 91 ? 11.734 77.625 30.344 1 49.16 91 GLU B N 1
ATOM 4281 C CA . GLU B 1 91 ? 12.359 76.5 29.75 1 49.16 91 GLU B CA 1
ATOM 4282 C C . GLU B 1 91 ? 13.352 75.812 30.719 1 49.16 91 GLU B C 1
ATOM 4284 O O . GLU B 1 91 ? 14.555 76.062 30.656 1 49.16 91 GLU B O 1
ATOM 4289 N N . ASN B 1 92 ? 13.18 75.875 31.906 1 49.22 92 ASN B N 1
ATOM 4290 C CA . ASN B 1 92 ? 14.039 75.312 32.938 1 49.22 92 ASN B CA 1
ATOM 4291 C C . ASN B 1 92 ? 14.57 73.938 32.469 1 49.22 92 ASN B C 1
ATOM 4293 O O . ASN B 1 92 ? 13.797 73 32.281 1 49.22 92 ASN B O 1
ATOM 4297 N N . PRO B 1 93 ? 15.711 74 31.875 1 58.09 93 PRO B N 1
ATOM 4298 C CA . PRO B 1 93 ? 16.391 72.75 31.422 1 58.09 93 PRO B CA 1
ATOM 4299 C C . PRO B 1 93 ? 16.141 71.562 32.344 1 58.09 93 PRO B C 1
ATOM 4301 O O . PRO B 1 93 ? 16.125 70.438 31.859 1 58.09 93 PRO B O 1
ATOM 4304 N N . GLN B 1 94 ? 15.953 71.938 33.531 1 61.59 94 GLN B N 1
ATOM 4305 C CA . GLN B 1 94 ? 15.711 70.875 34.438 1 61.59 94 GLN B CA 1
ATOM 4306 C C . GLN B 1 94 ? 14.336 70.25 34.219 1 61.59 94 GLN B C 1
ATOM 4308 O O . GLN B 1 94 ? 14.18 69 34.281 1 61.59 94 GLN B O 1
ATOM 4313 N N . ASN B 1 95 ? 13.289 71.125 33.938 1 65.38 95 ASN B N 1
ATOM 4314 C CA . ASN B 1 95 ? 11.953 70.625 33.688 1 65.38 95 ASN B CA 1
ATOM 4315 C C . ASN B 1 95 ? 11.891 69.875 32.406 1 65.38 95 ASN B C 1
ATOM 4317 O O . ASN B 1 95 ? 11.25 68.812 32.312 1 65.38 95 ASN B O 1
ATOM 4321 N N . GLU B 1 96 ? 12.516 70.438 31.406 1 70.81 96 GLU B N 1
ATOM 4322 C CA . GLU B 1 96 ? 12.57 69.75 30.141 1 70.81 96 GLU B CA 1
ATOM 4323 C C . GLU B 1 96 ? 13.312 68.375 30.281 1 70.81 96 GLU B C 1
ATOM 4325 O O . GLU B 1 96 ? 12.93 67.375 29.672 1 70.81 96 GLU B O 1
ATOM 4330 N N . TYR B 1 97 ? 14.312 68.5 31.062 1 68.69 97 TYR B N 1
ATOM 4331 C CA . TYR B 1 97 ? 15.078 67.312 31.328 1 68.69 97 TYR B CA 1
ATOM 4332 C C . TYR B 1 97 ? 14.227 66.25 32.031 1 68.69 97 TYR B C 1
ATOM 4334 O O . TYR B 1 97 ? 14.242 65.062 31.688 1 68.69 97 TYR B O 1
ATOM 4342 N N . GLU B 1 98 ? 13.5 66.812 32.938 1 74.25 98 GLU B N 1
ATOM 4343 C CA . GLU B 1 98 ? 12.641 65.875 33.719 1 74.25 98 GLU B CA 1
ATOM 4344 C C . GLU B 1 98 ? 11.539 65.312 32.812 1 74.25 98 GLU B C 1
ATOM 4346 O O . GLU B 1 98 ? 11.172 64.125 32.969 1 74.25 98 GLU B O 1
ATOM 4351 N N . ARG B 1 99 ? 11.055 66.125 31.969 1 77.94 99 ARG B N 1
ATOM 4352 C CA . ARG B 1 99 ? 10.023 65.688 31.047 1 77.94 99 ARG B CA 1
ATOM 4353 C C . ARG B 1 99 ? 10.586 64.625 30.078 1 77.94 99 ARG B C 1
ATOM 4355 O O . ARG B 1 99 ? 9.961 63.594 29.828 1 77.94 99 ARG B O 1
ATOM 4362 N N . THR B 1 100 ? 11.719 64.938 29.562 1 76.69 100 THR B N 1
ATOM 4363 C CA . THR B 1 100 ? 12.367 64 28.641 1 76.69 100 THR B CA 1
ATOM 4364 C C . THR B 1 100 ? 12.719 62.688 29.328 1 76.69 100 THR B C 1
ATOM 4366 O O . THR B 1 100 ? 12.594 61.594 28.75 1 76.69 100 THR B O 1
ATOM 4369 N N . LYS B 1 101 ? 13.078 62.844 30.562 1 75.81 101 LYS B N 1
ATOM 4370 C CA . LYS B 1 101 ? 13.398 61.688 31.359 1 75.81 101 LYS B CA 1
ATOM 4371 C C . LYS B 1 101 ? 12.164 60.812 31.594 1 75.81 101 LYS B C 1
ATOM 4373 O O . LYS B 1 101 ? 12.234 59.594 31.5 1 75.81 101 LYS B O 1
ATOM 4378 N N . ALA B 1 102 ? 11.117 61.438 31.859 1 80.81 102 ALA B N 1
ATOM 4379 C CA . ALA B 1 102 ? 9.867 60.75 32.094 1 80.81 102 ALA B CA 1
ATOM 4380 C C . ALA B 1 102 ? 9.383 60.031 30.828 1 80.81 102 ALA B C 1
ATOM 4382 O O . ALA B 1 102 ? 8.883 58.906 30.891 1 80.81 102 ALA B O 1
ATOM 4383 N N . GLU B 1 103 ? 9.523 60.688 29.734 1 82.62 103 GLU B N 1
ATOM 4384 C CA . GLU B 1 103 ? 9.117 60.125 28.453 1 82.62 103 GLU B CA 1
ATOM 4385 C C . GLU B 1 103 ? 9.977 58.906 28.094 1 82.62 103 GLU B C 1
ATOM 4387 O O . GLU B 1 103 ? 9.461 57.906 27.594 1 82.62 103 GLU B O 1
ATOM 4392 N N . LEU B 1 104 ? 11.219 59.031 28.359 1 79.94 104 LEU B N 1
ATOM 4393 C CA . LEU B 1 104 ? 12.133 57.906 28.078 1 79.94 104 LEU B CA 1
ATOM 4394 C C . LEU B 1 104 ? 11.844 56.719 28.969 1 79.94 104 LEU B C 1
ATOM 4396 O O . LEU B 1 104 ? 11.906 55.562 28.531 1 79.94 104 LEU B O 1
ATOM 4400 N N . LYS B 1 105 ? 11.539 57 30.156 1 83.5 105 LYS B N 1
ATOM 4401 C CA . LYS B 1 105 ? 11.195 55.938 31.094 1 83.5 105 LYS B CA 1
ATOM 4402 C C . LYS B 1 105 ? 9.93 55.188 30.656 1 83.5 105 LYS B C 1
ATOM 4404 O O . LYS B 1 105 ? 9.867 53.969 30.719 1 83.5 105 LYS B O 1
ATOM 4409 N N . GLU B 1 106 ? 8.977 55.938 30.188 1 85.81 106 GLU B N 1
ATOM 4410 C CA . GLU B 1 106 ? 7.73 55.344 29.719 1 85.81 106 GLU B CA 1
ATOM 4411 C C . GLU B 1 106 ? 7.969 54.469 28.484 1 85.81 106 GLU B C 1
ATOM 4413 O O . GLU B 1 106 ? 7.387 53.406 28.359 1 85.81 106 GLU B O 1
ATOM 4418 N N . LYS B 1 107 ? 8.828 55 27.656 1 84.75 107 LYS B N 1
ATOM 4419 C CA . LYS B 1 107 ? 9.148 54.25 26.453 1 84.75 107 LYS B CA 1
ATOM 4420 C C . LYS B 1 107 ? 9.875 52.938 26.797 1 84.75 107 LYS B C 1
ATOM 4422 O O . LYS B 1 107 ? 9.586 51.906 26.203 1 84.75 107 LYS B O 1
ATOM 4427 N N . MET B 1 108 ? 10.727 52.969 27.703 1 85.81 108 MET B N 1
ATOM 4428 C CA . MET B 1 108 ? 11.477 51.781 28.109 1 85.81 108 MET B CA 1
ATOM 4429 C C . MET B 1 108 ? 10.57 50.781 28.812 1 85.81 108 MET B C 1
ATOM 4431 O O . MET B 1 108 ? 10.711 49.562 28.609 1 85.81 108 MET B O 1
ATOM 4435 N N . GLU B 1 109 ? 9.68 51.312 29.562 1 88.94 109 GLU B N 1
ATOM 4436 C CA . GLU B 1 109 ? 8.719 50.438 30.234 1 88.94 109 GLU B CA 1
ATOM 4437 C C . GLU B 1 109 ? 7.812 49.75 29.219 1 88.94 109 GLU B C 1
ATOM 4439 O O . GLU B 1 109 ? 7.469 48.562 29.406 1 88.94 109 GLU B O 1
ATOM 4444 N N . GLN B 1 110 ? 7.449 50.531 28.203 1 89.19 110 GLN B N 1
ATOM 4445 C CA . GLN B 1 110 ? 6.645 49.906 27.141 1 89.19 110 GLN B CA 1
ATOM 4446 C C . GLN B 1 110 ? 7.426 48.844 26.406 1 89.19 110 GLN B C 1
ATOM 4448 O O . GLN B 1 110 ? 6.875 47.781 26.062 1 89.19 110 GLN B O 1
ATOM 4453 N N . MET B 1 111 ? 8.664 49.062 26.219 1 87.94 111 MET B N 1
ATOM 4454 C CA . MET B 1 111 ? 9.516 48.062 25.547 1 87.94 111 MET B CA 1
ATOM 4455 C C . MET B 1 111 ? 9.664 46.812 26.391 1 87.94 111 MET B C 1
ATOM 4457 O O . MET B 1 111 ? 9.711 45.719 25.859 1 87.94 111 MET B O 1
ATOM 4461 N N . ILE B 1 112 ? 9.758 46.969 27.641 1 91.12 112 ILE B N 1
ATOM 4462 C CA . ILE B 1 112 ? 9.867 45.844 28.562 1 91.12 112 ILE B CA 1
ATOM 4463 C C . ILE B 1 112 ? 8.578 45 28.516 1 91.12 112 ILE B C 1
ATOM 4465 O O . ILE B 1 112 ? 8.625 43.781 28.422 1 91.12 112 ILE B O 1
ATOM 4469 N N . GLN B 1 113 ? 7.492 45.781 28.516 1 92.12 113 GLN B N 1
ATOM 4470 C CA . GLN B 1 113 ? 6.207 45.062 28.484 1 92.12 113 GLN B CA 1
ATOM 4471 C C . GLN B 1 113 ? 6.031 44.312 27.172 1 92.12 113 GLN B C 1
ATOM 4473 O O . GLN B 1 113 ? 5.504 43.219 27.156 1 92.12 113 GLN B O 1
ATOM 4478 N N . ASP B 1 114 ? 6.43 44.906 26.078 1 90.38 114 ASP B N 1
ATOM 4479 C CA . ASP B 1 114 ? 6.348 44.25 24.766 1 90.38 114 ASP B CA 1
ATOM 4480 C C . ASP B 1 114 ? 7.168 42.969 24.75 1 90.38 114 ASP B C 1
ATOM 4482 O O . ASP B 1 114 ? 6.73 41.938 24.188 1 90.38 114 ASP B O 1
ATOM 4486 N N . ARG B 1 115 ? 8.281 43.031 25.312 1 92.25 115 ARG B N 1
ATOM 4487 C CA . ARG B 1 115 ? 9.156 41.875 25.344 1 92.25 115 ARG B CA 1
ATOM 4488 C C . ARG B 1 115 ? 8.586 40.781 26.25 1 92.25 115 ARG B C 1
ATOM 4490 O O . ARG B 1 115 ? 8.695 39.594 25.938 1 92.25 115 ARG B O 1
ATOM 4497 N N . ARG B 1 116 ? 7.984 41.156 27.344 1 94.19 116 ARG B N 1
ATOM 4498 C CA . ARG B 1 116 ? 7.352 40.188 28.234 1 94.19 116 ARG B CA 1
ATOM 4499 C C . ARG B 1 116 ? 6.191 39.5 27.531 1 94.19 116 ARG B C 1
ATOM 4501 O O . ARG B 1 116 ? 6.02 38.281 27.672 1 94.19 116 ARG B O 1
ATOM 4508 N N . MET B 1 117 ? 5.418 40.219 26.766 1 92.25 117 MET B N 1
ATOM 4509 C CA . MET B 1 117 ? 4.309 39.656 26.016 1 92.25 117 MET B CA 1
ATOM 4510 C C . MET B 1 117 ? 4.816 38.688 24.953 1 92.25 117 MET B C 1
ATOM 4512 O O . MET B 1 117 ? 4.215 37.625 24.719 1 92.25 117 MET B O 1
ATOM 4516 N N . LYS B 1 118 ? 5.891 39.062 24.375 1 92.69 118 LYS B N 1
ATOM 4517 C CA . LYS B 1 118 ? 6.477 38.219 23.344 1 92.69 118 LYS B CA 1
ATOM 4518 C C . LYS B 1 118 ? 6.992 36.906 23.938 1 92.69 118 LYS B C 1
ATOM 4520 O O . LYS B 1 118 ? 6.883 35.844 23.312 1 92.69 118 LYS B O 1
ATOM 4525 N N . ILE B 1 119 ? 7.609 37 25.062 1 94.88 119 ILE B N 1
ATOM 4526 C CA . ILE B 1 119 ? 8.094 35.812 25.734 1 94.88 119 ILE B CA 1
ATOM 4527 C C . ILE B 1 119 ? 6.922 34.875 26 1 94.88 119 ILE B C 1
ATOM 4529 O O . ILE B 1 119 ? 7.035 33.656 25.781 1 94.88 119 ILE B O 1
ATOM 4533 N N . GLU B 1 120 ? 5.84 35.438 26.422 1 93.75 120 GLU B N 1
ATOM 4534 C CA . GLU B 1 120 ? 4.66 34.625 26.688 1 93.75 120 GLU B CA 1
ATOM 4535 C C . GLU B 1 120 ? 4.141 33.969 25.406 1 93.75 120 GLU B C 1
ATOM 4537 O O . GLU B 1 120 ? 3.729 32.812 25.406 1 93.75 120 GLU B O 1
ATOM 4542 N N 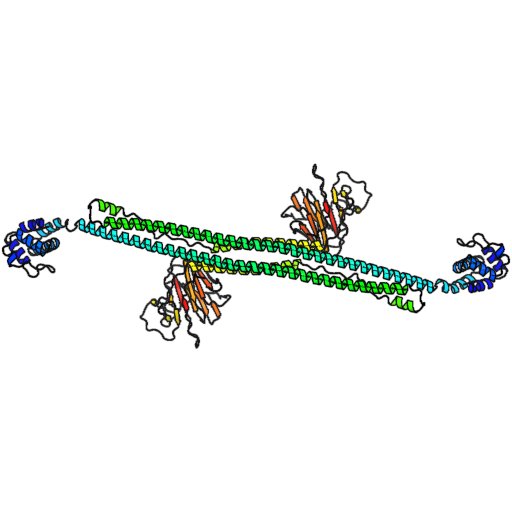. GLU B 1 121 ? 4.121 34.719 24.328 1 91.38 121 GLU B N 1
ATOM 4543 C CA . GLU B 1 121 ? 3.693 34.188 23.031 1 91.38 121 GLU B CA 1
ATOM 4544 C C . GLU B 1 121 ? 4.574 33.031 22.609 1 91.38 121 GLU B C 1
ATOM 4546 O O . GLU B 1 121 ? 4.066 32 22.125 1 91.38 121 GLU B O 1
ATOM 4551 N N . ILE B 1 122 ? 5.809 33.188 22.781 1 94.31 122 ILE B N 1
ATOM 4552 C CA . ILE B 1 122 ? 6.762 32.156 22.406 1 94.31 122 ILE B CA 1
ATOM 4553 C C . ILE B 1 122 ? 6.57 30.922 23.281 1 94.31 122 ILE B C 1
ATOM 4555 O O . ILE B 1 122 ? 6.586 29.781 22.781 1 94.31 122 ILE B O 1
ATOM 4559 N N . ARG B 1 123 ? 6.402 31.172 24.547 1 94.88 123 ARG B N 1
ATOM 4560 C CA . ARG B 1 123 ? 6.168 30.062 25.469 1 94.88 123 ARG B CA 1
ATOM 4561 C C . ARG B 1 123 ? 4.91 29.297 25.094 1 94.88 123 ARG B C 1
ATOM 4563 O O . ARG B 1 123 ? 4.898 28.062 25.125 1 94.88 123 ARG B O 1
ATOM 4570 N N . CYS B 1 124 ? 3.904 30 24.75 1 92.25 124 CYS B N 1
ATOM 4571 C CA . CYS B 1 124 ? 2.652 29.375 24.328 1 92.25 124 CYS B CA 1
ATOM 4572 C C . CYS B 1 124 ? 2.842 28.562 23.062 1 92.25 124 CYS B C 1
ATOM 4574 O O . CYS B 1 124 ? 2.383 27.422 22.984 1 92.25 124 CYS B O 1
ATOM 4576 N N . SER B 1 125 ? 3.506 29.125 22.156 1 91.62 125 SER B N 1
ATOM 4577 C CA . SER B 1 125 ? 3.764 28.438 20.906 1 91.62 125 SER B CA 1
ATOM 4578 C C . SER B 1 125 ? 4.574 27.156 21.125 1 91.62 125 SER B C 1
ATOM 4580 O O . SER B 1 125 ? 4.293 26.125 20.531 1 91.62 125 SER B O 1
ATOM 4582 N N . ALA B 1 126 ? 5.551 27.25 21.953 1 94.06 126 ALA B N 1
ATOM 4583 C CA . ALA B 1 126 ? 6.371 26.094 22.281 1 94.06 126 ALA B CA 1
ATOM 4584 C C . ALA B 1 126 ? 5.535 25 22.969 1 94.06 126 ALA B C 1
ATOM 4586 O O . ALA B 1 126 ? 5.719 23.812 22.688 1 94.06 126 ALA B O 1
ATOM 4587 N N . ALA B 1 127 ? 4.656 25.391 23.828 1 93.25 127 ALA B N 1
ATOM 4588 C CA . ALA B 1 127 ? 3.781 24.438 24.516 1 93.25 127 ALA B CA 1
ATOM 4589 C C . ALA B 1 127 ? 2.848 23.75 23.531 1 93.25 127 ALA B C 1
ATOM 4591 O O . ALA B 1 127 ? 2.621 22.531 23.625 1 93.25 127 ALA B O 1
ATOM 4592 N N . ILE B 1 128 ? 2.322 24.516 22.625 1 92.56 128 ILE B N 1
ATOM 4593 C CA . ILE B 1 128 ? 1.451 23.953 21.594 1 92.56 128 ILE B CA 1
ATOM 4594 C C . ILE B 1 128 ? 2.23 22.953 20.75 1 92.56 128 ILE B C 1
ATOM 4596 O O . ILE B 1 128 ? 1.727 21.875 20.438 1 92.56 128 ILE B O 1
ATOM 4600 N N . SER B 1 129 ? 3.426 23.344 20.391 1 93.44 129 SER B N 1
ATOM 4601 C CA . SER B 1 129 ? 4.277 22.453 19.625 1 93.44 129 SER B CA 1
ATOM 4602 C C . SER B 1 129 ? 4.516 21.141 20.359 1 93.44 129 SER B C 1
ATOM 4604 O O . SER B 1 129 ? 4.445 20.062 19.766 1 93.44 129 SER B O 1
ATOM 4606 N N . LYS B 1 130 ? 4.809 21.25 21.609 1 94.81 130 LYS B N 1
ATOM 4607 C CA . LYS B 1 130 ? 5.07 20.062 22.422 1 94.81 130 LYS B CA 1
ATOM 4608 C C . LYS B 1 130 ? 3.84 19.172 22.484 1 94.81 130 LYS B C 1
ATOM 4610 O O . LYS B 1 130 ? 3.943 17.953 22.281 1 94.81 130 LYS B O 1
ATOM 4615 N N . LYS B 1 131 ? 2.736 19.734 22.719 1 94.19 131 LYS B N 1
ATOM 4616 C CA . LYS B 1 131 ? 1.499 18.969 22.797 1 94.19 131 LYS B CA 1
ATOM 4617 C C . LYS B 1 131 ? 1.156 18.344 21.453 1 94.19 131 LYS B C 1
ATOM 4619 O O . LYS B 1 131 ? 0.683 17.203 21.391 1 94.19 131 LYS B O 1
ATOM 4624 N N . SER B 1 132 ? 1.344 19.094 20.438 1 94 132 SER B N 1
ATOM 4625 C CA . SER B 1 132 ? 1.085 18.594 19.094 1 94 132 SER B CA 1
ATOM 4626 C C . SER B 1 132 ? 1.983 17.406 18.781 1 94 132 SER B C 1
ATOM 4628 O O . SER B 1 132 ? 1.524 16.406 18.219 1 94 132 SER B O 1
ATOM 4630 N N . ALA B 1 133 ? 3.25 17.516 19.094 1 95.44 133 ALA B N 1
ATOM 4631 C CA . ALA B 1 133 ? 4.18 16.406 18.891 1 95.44 133 ALA B CA 1
ATOM 4632 C C . ALA B 1 133 ? 3.711 15.156 19.625 1 95.44 133 ALA B C 1
ATOM 4634 O O . ALA B 1 133 ? 3.719 14.055 19.062 1 95.44 133 ALA B O 1
ATOM 4635 N N . GLU B 1 134 ? 3.299 15.32 20.828 1 95.12 134 GLU B N 1
ATOM 4636 C CA . GLU B 1 134 ? 2.82 14.203 21.641 1 95.12 134 GLU B CA 1
ATOM 4637 C C . GLU B 1 134 ? 1.591 13.555 21 1 95.12 134 GLU B C 1
ATOM 4639 O O . GLU B 1 134 ? 1.461 12.328 21 1 95.12 134 GLU B O 1
ATOM 4644 N N . ARG B 1 135 ? 0.737 14.344 20.469 1 93.75 135 ARG B N 1
ATOM 4645 C CA . ARG B 1 135 ? -0.462 13.836 19.812 1 93.75 135 ARG B CA 1
ATOM 4646 C C . ARG B 1 135 ? -0.104 13.016 18.578 1 93.75 135 ARG B C 1
ATOM 4648 O O . ARG B 1 135 ? -0.642 11.93 18.359 1 93.75 135 ARG B O 1
ATOM 4655 N N . HIS B 1 136 ? 0.771 13.602 17.828 1 94.94 136 HIS B N 1
ATOM 4656 C CA . HIS B 1 136 ? 1.208 12.898 16.625 1 94.94 136 HIS B CA 1
ATOM 4657 C C . HIS B 1 136 ? 1.85 11.562 16.984 1 94.94 136 HIS B C 1
ATOM 4659 O O . HIS B 1 136 ? 1.597 10.555 16.312 1 94.94 136 HIS B O 1
ATOM 4665 N N . ILE B 1 137 ? 2.664 11.547 18.016 1 96.25 137 ILE B N 1
ATOM 4666 C CA . ILE B 1 137 ? 3.354 10.336 18.438 1 96.25 137 ILE B CA 1
ATOM 4667 C C . ILE B 1 137 ? 2.334 9.305 18.906 1 96.25 137 ILE B C 1
ATOM 4669 O O . ILE B 1 137 ? 2.375 8.141 18.5 1 96.25 137 ILE B O 1
ATOM 4673 N N . SER B 1 138 ? 1.448 9.719 19.703 1 95.12 138 SER B N 1
ATOM 4674 C CA . SER B 1 138 ? 0.438 8.82 20.25 1 95.12 138 SER B CA 1
ATOM 4675 C C . SER B 1 138 ? -0.424 8.219 19.141 1 95.12 138 SER B C 1
ATOM 4677 O O . SER B 1 138 ? -0.671 7.012 19.125 1 95.12 138 SER B O 1
ATOM 4679 N N . ASP B 1 139 ? -0.86 9.039 18.297 1 94.38 139 ASP B N 1
ATOM 4680 C CA . ASP B 1 139 ? -1.705 8.57 17.203 1 94.38 139 ASP B CA 1
ATOM 4681 C C . ASP B 1 139 ? -0.931 7.637 16.266 1 94.38 139 ASP B C 1
ATOM 4683 O O . ASP B 1 139 ? -1.475 6.645 15.789 1 94.38 139 ASP B O 1
ATOM 4687 N N . SER B 1 140 ? 0.257 7.984 16.031 1 95.69 140 SER B N 1
ATOM 4688 C CA . SER B 1 140 ? 1.105 7.129 15.203 1 95.69 140 SER B CA 1
ATOM 4689 C C . SER B 1 140 ? 1.298 5.762 15.844 1 95.69 140 SER B C 1
ATOM 4691 O O . SER B 1 140 ? 1.178 4.73 15.18 1 95.69 140 SER B O 1
ATOM 4693 N N . GLU B 1 141 ? 1.562 5.785 17.109 1 96.56 141 GLU B N 1
ATOM 4694 C CA . GLU B 1 141 ? 1.757 4.523 17.828 1 96.56 141 GLU B CA 1
ATOM 4695 C C . GLU B 1 141 ? 0.505 3.656 17.75 1 96.56 141 GLU B C 1
ATOM 4697 O O . GLU B 1 141 ? 0.596 2.439 17.578 1 96.56 141 GLU B O 1
ATOM 4702 N N . ARG B 1 142 ? -0.585 4.258 17.922 1 95.5 142 ARG B N 1
ATOM 4703 C CA . ARG B 1 142 ? -1.845 3.527 17.828 1 95.5 142 ARG B CA 1
ATOM 4704 C C . ARG B 1 142 ? -2.039 2.934 16.438 1 95.5 142 ARG B C 1
ATOM 4706 O O . ARG B 1 142 ? -2.375 1.755 16.297 1 95.5 142 ARG B O 1
ATOM 4713 N N . THR B 1 143 ? -1.834 3.719 15.469 1 96.38 143 THR B N 1
ATOM 4714 C CA . THR B 1 143 ? -2.025 3.275 14.094 1 96.38 143 THR B CA 1
ATOM 4715 C C . THR B 1 143 ? -1.059 2.145 13.75 1 96.38 143 THR B C 1
ATOM 4717 O O . THR B 1 143 ? -1.454 1.144 13.148 1 96.38 143 THR B O 1
ATOM 4720 N N . PHE B 1 144 ? 0.216 2.295 14.109 1 97.25 144 PHE B N 1
ATOM 4721 C CA . PHE B 1 144 ? 1.214 1.278 13.805 1 97.25 144 PHE B CA 1
ATOM 4722 C C . PHE B 1 144 ? 0.91 -0.02 14.539 1 97.25 144 PHE B C 1
ATOM 4724 O O . PHE B 1 144 ? 1.174 -1.108 14.023 1 97.25 144 PHE B O 1
ATOM 4731 N N . ARG B 1 145 ? 0.368 0.085 15.727 1 96.56 145 ARG B N 1
ATOM 4732 C CA . ARG B 1 145 ? -0.067 -1.113 16.438 1 96.56 145 ARG B CA 1
ATOM 4733 C C . ARG B 1 145 ? -1.162 -1.841 15.664 1 96.56 145 ARG B C 1
ATOM 4735 O O . ARG B 1 145 ? -1.14 -3.068 15.555 1 96.56 145 ARG B O 1
ATOM 4742 N N . VAL B 1 146 ? -2.09 -1.133 15.148 1 97 146 VAL B N 1
ATOM 4743 C CA . VAL B 1 146 ? -3.164 -1.708 14.344 1 97 146 VAL B CA 1
ATOM 4744 C C . VAL B 1 146 ? -2.58 -2.354 13.086 1 97 146 VAL B C 1
ATOM 4746 O O . VAL B 1 146 ? -3.002 -3.441 12.688 1 97 146 VAL B O 1
ATOM 4749 N N . LEU B 1 147 ? -1.621 -1.689 12.484 1 96.81 147 LEU B N 1
ATOM 4750 C CA . LEU B 1 147 ? -0.98 -2.238 11.289 1 96.81 147 LEU B CA 1
ATOM 4751 C C . LEU B 1 147 ? -0.285 -3.559 11.609 1 96.81 147 LEU B C 1
ATOM 4753 O O . LEU B 1 147 ? -0.402 -4.523 10.852 1 96.81 147 LEU B O 1
ATOM 4757 N N . LEU B 1 148 ? 0.404 -3.607 12.75 1 97.44 148 LEU B N 1
ATOM 4758 C CA . LEU B 1 148 ? 1.087 -4.824 13.18 1 97.44 148 LEU B CA 1
ATOM 4759 C C . LEU B 1 148 ? 0.093 -5.965 13.375 1 97.44 148 LEU B C 1
ATOM 4761 O O . LEU B 1 148 ? 0.339 -7.09 12.938 1 97.44 148 LEU B O 1
ATOM 4765 N N . GLU B 1 149 ? -0.974 -5.621 13.938 1 96.94 149 GLU B N 1
ATOM 4766 C CA . GLU B 1 149 ? -2.002 -6.629 14.172 1 96.94 149 GLU B CA 1
ATOM 4767 C C . GLU B 1 149 ? -2.605 -7.117 12.859 1 96.94 149 GLU B C 1
ATOM 4769 O O . GLU B 1 149 ? -2.881 -8.312 12.703 1 96.94 149 GLU B O 1
ATOM 4774 N N . ASN B 1 150 ? -2.812 -6.223 11.984 1 96.5 150 ASN B N 1
ATOM 4775 C CA . ASN B 1 150 ? -3.355 -6.59 10.68 1 96.5 150 ASN B CA 1
ATOM 4776 C C . ASN B 1 150 ? -2.416 -7.527 9.922 1 96.5 150 ASN B C 1
ATOM 4778 O O . ASN B 1 150 ? -2.865 -8.477 9.281 1 96.5 150 ASN B O 1
ATOM 4782 N N . ILE B 1 151 ? -1.156 -7.27 9.992 1 96.94 151 ILE B N 1
ATOM 4783 C CA . ILE B 1 151 ? -0.172 -8.102 9.305 1 96.94 151 ILE B CA 1
ATOM 4784 C C . ILE B 1 151 ? -0.161 -9.5 9.922 1 96.94 151 ILE B C 1
ATOM 4786 O O . ILE B 1 151 ? -0.177 -10.5 9.203 1 96.94 151 ILE B O 1
ATOM 4790 N N . LYS B 1 152 ? -0.177 -9.602 11.211 1 96.88 152 LYS B N 1
ATOM 4791 C CA . LYS B 1 152 ? -0.175 -10.891 11.898 1 96.88 152 LYS B CA 1
ATOM 4792 C C . LYS B 1 152 ? -1.434 -11.688 11.57 1 96.88 152 LYS B C 1
ATOM 4794 O O . LYS B 1 152 ? -1.36 -12.891 11.289 1 96.88 152 LYS B O 1
ATOM 4799 N N . ARG B 1 153 ? -2.541 -11.055 11.594 1 96.38 153 ARG B N 1
ATOM 4800 C CA . ARG B 1 153 ? -3.807 -11.703 11.273 1 96.38 153 ARG B CA 1
ATOM 4801 C C . ARG B 1 153 ? -3.812 -12.211 9.836 1 96.38 153 ARG B C 1
ATOM 4803 O O . ARG B 1 153 ? -4.285 -13.312 9.555 1 96.38 153 ARG B O 1
ATOM 4810 N N . SER B 1 154 ? -3.32 -11.367 8.969 1 97.31 154 SER B N 1
ATOM 4811 C CA . SER B 1 154 ? -3.271 -11.75 7.559 1 97.31 154 SER B CA 1
ATOM 4812 C C . SER B 1 154 ? -2.367 -12.953 7.34 1 97.31 154 SER B C 1
ATOM 4814 O O . SER B 1 154 ? -2.703 -13.859 6.57 1 97.31 154 SER B O 1
ATOM 4816 N N . GLN B 1 155 ? -1.214 -12.945 7.953 1 96.88 155 GLN B N 1
ATOM 4817 C CA . GLN B 1 155 ? -0.307 -14.086 7.867 1 96.88 155 GLN B CA 1
ATOM 4818 C C . GLN B 1 155 ? -0.987 -15.367 8.336 1 96.88 155 GLN B C 1
ATOM 4820 O O . GLN B 1 155 ? -0.925 -16.391 7.66 1 96.88 155 GLN B O 1
ATOM 4825 N N . ASP B 1 156 ? -1.624 -15.312 9.461 1 97.19 156 ASP B N 1
ATOM 4826 C CA . ASP B 1 156 ? -2.291 -16.484 10.023 1 97.19 156 ASP B CA 1
ATOM 4827 C C . ASP B 1 156 ? -3.396 -16.984 9.094 1 97.19 156 ASP B C 1
ATOM 4829 O O . ASP B 1 156 ? -3.527 -18.188 8.875 1 97.19 156 ASP B O 1
ATOM 4833 N N . SER B 1 157 ? -4.148 -16.047 8.633 1 96.88 157 SER B N 1
ATOM 4834 C CA . SER B 1 157 ? -5.23 -16.406 7.723 1 96.88 157 SER B CA 1
ATOM 4835 C C . SER B 1 157 ? -4.691 -17.062 6.457 1 96.88 157 SER B C 1
ATOM 4837 O O . SER B 1 157 ? -5.262 -18.047 5.965 1 96.88 157 SER B O 1
ATOM 4839 N N . LEU B 1 158 ? -3.596 -16.531 5.941 1 97.81 158 LEU B N 1
ATOM 4840 C CA . LEU B 1 158 ? -3.002 -17.062 4.723 1 97.81 158 LEU B CA 1
ATOM 4841 C C . LEU B 1 158 ? -2.52 -18.5 4.941 1 97.81 158 LEU B C 1
ATOM 4843 O O . LEU B 1 158 ? -2.809 -19.391 4.137 1 97.81 158 LEU B O 1
ATOM 4847 N N . VAL B 1 159 ? -1.786 -18.766 6.02 1 97.5 159 VAL B N 1
ATOM 4848 C CA . VAL B 1 159 ? -1.259 -20.078 6.34 1 97.5 159 VAL B CA 1
ATOM 4849 C C . VAL B 1 159 ? -2.41 -21.078 6.5 1 97.5 159 VAL B C 1
ATOM 4851 O O . VAL B 1 159 ? -2.35 -22.203 5.992 1 97.5 159 VAL B O 1
ATOM 4854 N N . GLU B 1 160 ? -3.432 -20.641 7.113 1 97.19 160 GLU B N 1
ATOM 4855 C CA . GLU B 1 160 ? -4.602 -21.5 7.301 1 97.19 160 GLU B CA 1
ATOM 4856 C C . GLU B 1 160 ? -5.285 -21.797 5.973 1 97.19 160 GLU B C 1
ATOM 4858 O O . GLU B 1 160 ? -5.68 -22.938 5.723 1 97.19 160 GLU B O 1
ATOM 4863 N N . ASP B 1 161 ? -5.43 -20.812 5.172 1 97.38 161 ASP B N 1
ATOM 4864 C CA . ASP B 1 161 ? -6.094 -20.984 3.883 1 97.38 161 ASP B CA 1
ATOM 4865 C C . ASP B 1 161 ? -5.32 -21.953 2.99 1 97.38 161 ASP B C 1
ATOM 4867 O O . ASP B 1 161 ? -5.914 -22.812 2.346 1 97.38 161 ASP B O 1
ATOM 4871 N N . ILE B 1 162 ? -4 -21.766 2.916 1 97.44 162 ILE B N 1
ATOM 4872 C CA . ILE B 1 162 ? -3.172 -22.672 2.123 1 97.44 162 ILE B CA 1
ATOM 4873 C C . ILE B 1 162 ? -3.27 -24.094 2.678 1 97.44 162 ILE B C 1
ATOM 4875 O O . ILE B 1 162 ? -3.414 -25.047 1.919 1 97.44 162 ILE B O 1
ATOM 4879 N N . GLY B 1 163 ? -3.189 -24.219 4.004 1 96.69 163 GLY B N 1
ATOM 4880 C CA . GLY B 1 163 ? -3.316 -25.516 4.645 1 96.69 163 GLY B CA 1
ATOM 4881 C C . GLY B 1 163 ? -4.637 -26.203 4.348 1 96.69 163 GLY B C 1
ATOM 4882 O O . GLY B 1 163 ? -4.668 -27.406 4.059 1 96.69 163 GLY B O 1
ATOM 4883 N N . LYS B 1 164 ? -5.719 -25.484 4.414 1 96.56 164 LYS B N 1
ATOM 4884 C CA . LYS B 1 164 ? -7.043 -26.031 4.121 1 96.56 164 LYS B CA 1
ATOM 4885 C C . LYS B 1 164 ? -7.125 -26.531 2.684 1 96.56 164 LYS B C 1
ATOM 4887 O O . LYS B 1 164 ? -7.656 -27.609 2.426 1 96.56 164 LYS B O 1
ATOM 4892 N N . LYS B 1 165 ? -6.598 -25.734 1.798 1 96.12 165 LYS B N 1
ATOM 4893 C CA . LYS B 1 165 ? -6.602 -26.125 0.389 1 96.12 165 LYS B CA 1
ATOM 4894 C C . LYS B 1 165 ? -5.758 -27.375 0.156 1 96.12 165 LYS B C 1
ATOM 4896 O O . LYS B 1 165 ? -6.16 -28.266 -0.592 1 96.12 165 LYS B O 1
ATOM 4901 N N . GLN B 1 166 ? -4.582 -27.422 0.767 1 96.56 166 GLN B N 1
ATOM 4902 C CA . GLN B 1 166 ? -3.703 -28.578 0.659 1 96.56 166 GLN B CA 1
ATOM 4903 C C . GLN B 1 166 ? -4.375 -29.844 1.214 1 96.56 166 GLN B C 1
ATOM 4905 O O . GLN B 1 166 ? -4.312 -30.906 0.599 1 96.56 166 GLN B O 1
ATOM 4910 N N . ARG B 1 167 ? -5.066 -29.734 2.34 1 96.25 167 ARG B N 1
ATOM 4911 C CA . ARG B 1 167 ? -5.758 -30.859 2.949 1 96.25 167 ARG B CA 1
ATOM 4912 C C . ARG B 1 167 ? -6.902 -31.344 2.064 1 96.25 167 ARG B C 1
ATOM 4914 O O . ARG B 1 167 ? -7.129 -32.562 1.939 1 96.25 167 ARG B O 1
ATOM 4921 N N . SER B 1 168 ? -7.594 -30.406 1.504 1 96 168 SER B N 1
ATOM 4922 C CA . SER B 1 168 ? -8.672 -30.766 0.589 1 96 168 SER B CA 1
ATOM 4923 C C . SER B 1 168 ? -8.141 -31.531 -0.619 1 96 168 SER B C 1
ATOM 4925 O O . SER B 1 168 ? -8.742 -32.531 -1.052 1 96 168 SER B O 1
ATOM 4927 N N . THR B 1 169 ? -7.016 -31.078 -1.14 1 95.81 169 THR B N 1
ATOM 4928 C CA . THR B 1 169 ? -6.391 -31.766 -2.271 1 95.81 169 THR B CA 1
ATOM 4929 C C . THR B 1 169 ? -5.922 -33.156 -1.878 1 95.81 169 THR B C 1
ATOM 4931 O O . THR B 1 169 ? -6.113 -34.125 -2.629 1 95.81 169 THR B O 1
ATOM 4934 N N . GLN B 1 170 ? -5.363 -33.281 -0.682 1 96.5 170 GLN B N 1
ATOM 4935 C CA . GLN B 1 170 ? -4.906 -34.594 -0.194 1 96.5 170 GLN B CA 1
ATOM 4936 C C . GLN B 1 170 ? -6.078 -35.531 -0.01 1 96.5 170 GLN B C 1
ATOM 4938 O O . GLN B 1 170 ? -5.98 -36.719 -0.355 1 96.5 170 GLN B O 1
ATOM 4943 N N . LYS B 1 171 ? -7.176 -35.031 0.432 1 96.44 171 LYS B N 1
ATOM 4944 C CA . LYS B 1 171 ? -8.367 -35.844 0.62 1 96.44 171 LYS B CA 1
ATOM 4945 C C . LYS B 1 171 ? -8.914 -36.344 -0.717 1 96.44 171 LYS B C 1
ATOM 4947 O O . LYS B 1 171 ? -9.328 -37.5 -0.841 1 96.44 171 LYS B O 1
ATOM 4952 N N . GLN B 1 172 ? -8.891 -35.438 -1.666 1 95.69 172 GLN B N 1
ATOM 4953 C CA . GLN B 1 172 ? -9.336 -35.812 -3.004 1 95.69 172 GLN B CA 1
ATOM 4954 C C . GLN B 1 172 ? -8.438 -36.906 -3.594 1 95.69 172 GLN B C 1
ATOM 4956 O O . GLN B 1 172 ? -8.93 -37.875 -4.172 1 95.69 172 GLN B O 1
ATOM 4961 N N . ALA B 1 173 ? -7.117 -36.719 -3.455 1 96.44 173 ALA B N 1
ATOM 4962 C CA . ALA B 1 173 ? -6.16 -37.688 -3.949 1 96.44 173 ALA B CA 1
ATOM 4963 C C . ALA B 1 173 ? -6.375 -39.062 -3.275 1 96.44 173 ALA B C 1
ATOM 4965 O O . ALA B 1 173 ? -6.445 -40.094 -3.949 1 96.44 173 ALA B O 1
ATOM 4966 N N . ASP B 1 174 ? -6.586 -39.062 -1.963 1 96.75 174 ASP B N 1
ATOM 4967 C CA . ASP B 1 174 ? -6.793 -40.281 -1.207 1 96.75 174 ASP B CA 1
ATOM 4968 C C . ASP B 1 174 ? -8.078 -40.969 -1.64 1 96.75 174 ASP B C 1
ATOM 4970 O O . ASP B 1 174 ? -8.125 -42.219 -1.743 1 96.75 174 ASP B O 1
ATOM 4974 N N . GLY B 1 175 ? -9.07 -40.156 -1.866 1 95.25 175 GLY B N 1
ATOM 4975 C CA . GLY B 1 175 ? -10.32 -40.75 -2.33 1 95.25 175 GLY B CA 1
ATOM 4976 C C . GLY B 1 175 ? -10.211 -41.406 -3.684 1 95.25 175 GLY B C 1
ATOM 4977 O O . GLY B 1 175 ? -10.734 -42.5 -3.879 1 95.25 175 GLY B O 1
ATOM 4978 N N . LEU B 1 176 ? -9.484 -40.812 -4.59 1 94.69 176 LEU B N 1
ATOM 4979 C CA . LEU B 1 176 ? -9.289 -41.406 -5.918 1 94.69 176 LEU B CA 1
ATOM 4980 C C . LEU B 1 176 ? -8.43 -42.656 -5.852 1 94.69 176 LEU B C 1
ATOM 4982 O O . LEU B 1 176 ? -8.711 -43.625 -6.539 1 94.69 176 LEU B O 1
ATOM 4986 N N . ILE B 1 177 ? -7.402 -42.594 -5.02 1 95.75 177 ILE B N 1
ATOM 4987 C CA . ILE B 1 177 ? -6.512 -43.719 -4.867 1 95.75 177 ILE B CA 1
ATOM 4988 C C . ILE B 1 177 ? -7.285 -44.906 -4.305 1 95.75 177 ILE B C 1
ATOM 4990 O O . ILE B 1 177 ? -7.145 -46.031 -4.789 1 95.75 177 ILE B O 1
ATOM 4994 N N . GLN B 1 178 ? -8.164 -44.688 -3.365 1 95.44 178 GLN B N 1
ATOM 4995 C CA . GLN B 1 178 ? -8.969 -45.75 -2.766 1 95.44 178 GLN B CA 1
ATOM 4996 C C . GLN B 1 178 ? -9.898 -46.375 -3.795 1 95.44 178 GLN B C 1
ATOM 4998 O O . GLN B 1 178 ? -10.039 -47.594 -3.838 1 95.44 178 GLN B O 1
ATOM 5003 N N . LYS B 1 179 ? -10.477 -45.562 -4.602 1 92.62 179 LYS B N 1
ATOM 5004 C CA . LYS B 1 179 ? -11.367 -46.062 -5.641 1 92.62 179 LYS B CA 1
ATOM 5005 C C . LYS B 1 179 ? -10.609 -46.938 -6.633 1 92.62 179 LYS B C 1
ATOM 5007 O O . LYS B 1 179 ? -11.086 -48 -7.008 1 92.62 179 LYS B O 1
ATOM 5012 N N . LEU B 1 180 ? -9.414 -46.469 -7.039 1 93.94 180 LEU B N 1
ATOM 5013 C CA . LEU B 1 180 ? -8.617 -47.219 -7.996 1 93.94 180 LEU B CA 1
ATOM 5014 C C . LEU B 1 180 ? -8.133 -48.531 -7.383 1 93.94 180 LEU B C 1
ATOM 5016 O O . LEU B 1 180 ? -8.086 -49.562 -8.055 1 93.94 180 LEU B O 1
ATOM 5020 N N . GLU B 1 181 ? -7.805 -48.5 -6.09 1 94.88 181 GLU B N 1
ATOM 5021 C CA . GLU B 1 181 ? -7.379 -49.688 -5.395 1 94.88 181 GLU B CA 1
ATOM 5022 C C . GLU B 1 181 ? -8.516 -50.719 -5.32 1 94.88 181 GLU B C 1
ATOM 5024 O O . GLU B 1 181 ? -8.281 -51.938 -5.469 1 94.88 181 GLU B O 1
ATOM 5029 N N . GLN B 1 182 ? -9.734 -50.281 -5.176 1 92.62 182 GLN B N 1
ATOM 5030 C CA . GLN B 1 182 ? -10.891 -51.156 -5.164 1 92.62 182 GLN B CA 1
ATOM 5031 C C . GLN B 1 182 ? -11.117 -51.781 -6.535 1 92.62 182 GLN B C 1
ATOM 5033 O O . GLN B 1 182 ? -11.445 -52.969 -6.629 1 92.62 182 GLN B O 1
ATOM 5038 N N . GLU B 1 183 ? -10.859 -50.969 -7.516 1 90.25 183 GLU B N 1
ATOM 5039 C CA . GLU B 1 183 ? -10.992 -51.5 -8.867 1 90.25 183 GLU B CA 1
ATOM 5040 C C . GLU B 1 183 ? -9.938 -52.562 -9.148 1 90.25 183 GLU B C 1
ATOM 5042 O O . GLU B 1 183 ? -10.234 -53.562 -9.797 1 90.25 183 GLU B O 1
ATOM 5047 N N . ILE B 1 184 ? -8.766 -52.312 -8.688 1 93 184 ILE B N 1
ATOM 5048 C CA . ILE B 1 184 ? -7.684 -53.25 -8.875 1 93 184 ILE B CA 1
ATOM 5049 C C . ILE B 1 184 ? -8.016 -54.562 -8.164 1 93 184 ILE B C 1
ATOM 5051 O O . ILE B 1 184 ? -7.809 -55.656 -8.711 1 93 184 ILE B O 1
ATOM 5055 N N . GLN B 1 185 ? -8.586 -54.469 -6.965 1 92.25 185 GLN B N 1
ATOM 5056 C CA . GLN B 1 185 ? -8.969 -55.656 -6.215 1 92.25 185 GLN B CA 1
ATOM 5057 C C . GLN B 1 185 ? -10.047 -56.469 -6.949 1 92.25 185 GLN B C 1
ATOM 5059 O O . GLN B 1 185 ? -9.977 -57.688 -7.031 1 92.25 185 GLN B O 1
ATOM 5064 N N . LEU B 1 186 ? -10.969 -55.75 -7.512 1 88.69 186 LEU B N 1
ATOM 5065 C CA . LEU B 1 186 ? -12.039 -56.406 -8.25 1 88.69 186 LEU B CA 1
ATOM 5066 C C . LEU B 1 186 ? -11.5 -57.125 -9.484 1 88.69 186 LEU B C 1
ATOM 5068 O O . LEU B 1 186 ? -11.867 -58.281 -9.758 1 88.69 186 LEU B O 1
ATOM 5072 N N . LEU B 1 187 ? -10.617 -56.438 -10.18 1 87.88 187 LEU B N 1
ATOM 5073 C CA . LEU B 1 187 ? -10.031 -57.031 -11.383 1 87.88 187 LEU B CA 1
ATOM 5074 C C . LEU B 1 187 ? -9.156 -58.219 -11.039 1 87.88 187 LEU B C 1
ATOM 5076 O O . LEU B 1 187 ? -9.18 -59.219 -11.75 1 87.88 187 LEU B O 1
ATOM 5080 N N . THR B 1 188 ? -8.43 -58.094 -9.914 1 89.5 188 THR B N 1
ATOM 5081 C CA . THR B 1 188 ? -7.559 -59.188 -9.484 1 89.5 188 THR B CA 1
ATOM 5082 C C . THR B 1 188 ? -8.383 -60.406 -9.094 1 89.5 188 THR B C 1
ATOM 5084 O O . THR B 1 188 ? -8.023 -61.531 -9.453 1 89.5 188 THR B O 1
ATOM 5087 N N . ASN B 1 189 ? -9.516 -60.219 -8.477 1 87 189 ASN B N 1
ATOM 5088 C CA . ASN B 1 189 ? -10.406 -61.312 -8.102 1 87 189 ASN B CA 1
ATOM 5089 C C . ASN B 1 189 ? -11.008 -61.969 -9.32 1 87 189 ASN B C 1
ATOM 5091 O O . ASN B 1 189 ? -11.109 -63.219 -9.375 1 87 189 ASN B O 1
ATOM 5095 N N . THR B 1 190 ? -11.312 -61.125 -10.242 1 83.5 190 THR B N 1
ATOM 5096 C CA . THR B 1 190 ? -11.906 -61.656 -11.469 1 83.5 190 THR B CA 1
ATOM 5097 C C . THR B 1 190 ? -10.883 -62.469 -12.25 1 83.5 190 THR B C 1
ATOM 5099 O O . THR B 1 190 ? -11.219 -63.5 -12.828 1 83.5 190 THR B O 1
ATOM 5102 N N . CYS B 1 191 ? -9.648 -61.969 -12.227 1 83.19 191 CYS B N 1
ATOM 5103 C CA . CYS B 1 191 ? -8.578 -62.688 -12.906 1 83.19 191 CYS B CA 1
ATOM 5104 C C . CYS B 1 191 ? -8.359 -64.062 -12.273 1 83.19 191 CYS B C 1
ATOM 5106 O O . CYS B 1 191 ? -8.141 -65.062 -12.977 1 83.19 191 CYS B O 1
ATOM 5108 N N . GLN B 1 192 ? -8.523 -64.125 -10.977 1 83.62 192 GLN B N 1
ATOM 5109 C CA . GLN B 1 192 ? -8.328 -65.438 -10.266 1 83.62 192 GLN B CA 1
ATOM 5110 C C . GLN B 1 192 ? -9.492 -66.375 -10.516 1 83.62 192 GLN B C 1
ATOM 5112 O O . GLN B 1 192 ? -9.281 -67.562 -10.656 1 83.62 192 GLN B O 1
ATOM 5117 N N . GLU B 1 193 ? -10.617 -65.812 -10.758 1 79.5 193 GLU B N 1
ATOM 5118 C CA . GLU B 1 193 ? -11.797 -66.625 -11.016 1 79.5 193 GLU B CA 1
ATOM 5119 C C . GLU B 1 193 ? -11.758 -67.25 -12.414 1 79.5 193 GLU B C 1
ATOM 5121 O O . GLU B 1 193 ? -12.164 -68.375 -12.617 1 79.5 193 GLU B O 1
ATOM 5126 N N . VAL B 1 194 ? -11.234 -66.438 -13.312 1 75.94 194 VAL B N 1
ATOM 5127 C CA . VAL B 1 194 ? -11.164 -66.875 -14.695 1 75.94 194 VAL B CA 1
ATOM 5128 C C . VAL B 1 194 ? -10.109 -68 -14.82 1 75.94 194 VAL B C 1
ATOM 5130 O O . VAL B 1 194 ? -10.234 -68.875 -15.656 1 75.94 194 VAL B O 1
ATOM 5133 N N . GLU B 1 195 ? -9.078 -68 -13.945 1 74.19 195 GLU B N 1
ATOM 5134 C CA . GLU B 1 195 ? -7.992 -68.938 -14.016 1 74.19 195 GLU B CA 1
ATOM 5135 C C . GLU B 1 195 ? -8.391 -70.312 -13.375 1 74.19 195 GLU B C 1
ATOM 5137 O O . GLU B 1 195 ? -7.789 -71.312 -13.656 1 74.19 195 GLU B O 1
ATOM 5142 N N . ARG B 1 196 ? -9.344 -70.375 -12.602 1 72.44 196 ARG B N 1
ATOM 5143 C CA . ARG B 1 196 ? -9.75 -71.625 -11.961 1 72.44 196 ARG B CA 1
ATOM 5144 C C . ARG B 1 196 ? -10.367 -72.562 -12.977 1 72.44 196 ARG B C 1
ATOM 5146 O O . ARG B 1 196 ? -11.148 -72.125 -13.836 1 72.44 196 ARG B O 1
ATOM 5153 N N . PRO B 1 197 ? -9.758 -73.625 -13.344 1 61.03 197 PRO B N 1
ATOM 5154 C CA . PRO B 1 197 ? -10.188 -74.625 -14.297 1 61.03 197 PRO B CA 1
ATOM 5155 C C . PRO B 1 197 ? -11.672 -75 -14.172 1 61.03 197 PRO B C 1
ATOM 5157 O O . PRO B 1 197 ? -12.133 -76 -14.758 1 61.03 197 PRO B O 1
ATOM 5160 N N . SER B 1 198 ? -12.391 -74.375 -13.391 1 53.72 198 SER B N 1
ATOM 5161 C CA . SER B 1 198 ? -13.672 -75 -13.141 1 53.72 198 SER B CA 1
ATOM 5162 C C . SER B 1 198 ? -14.539 -75.062 -14.398 1 53.72 198 SER B C 1
ATOM 5164 O O . SER B 1 198 ? -14.258 -74.312 -15.367 1 53.72 198 SER B O 1
ATOM 5166 N N . ALA B 1 199 ? -15.977 -75.5 -14.367 1 50.69 199 ALA B N 1
ATOM 5167 C CA . ALA B 1 199 ? -17.016 -75.938 -15.281 1 50.69 199 ALA B CA 1
ATOM 5168 C C . ALA B 1 199 ? -17.266 -74.938 -16.391 1 50.69 199 ALA B C 1
ATOM 5170 O O . ALA B 1 199 ? -17.297 -73.75 -16.125 1 50.69 199 ALA B O 1
ATOM 5171 N N . PRO B 1 200 ? -17.266 -75.25 -17.75 1 50 200 PRO B N 1
ATOM 5172 C CA . PRO B 1 200 ? -17.359 -74.625 -19.078 1 50 200 PRO B CA 1
ATOM 5173 C C . PRO B 1 200 ? -18.359 -73.5 -19.125 1 50 200 PRO B C 1
ATOM 5175 O O . PRO B 1 200 ? -18.125 -72.5 -19.781 1 50 200 PRO B O 1
ATOM 5178 N N . ALA B 1 201 ? -19.594 -73.688 -18.672 1 50.34 201 ALA B N 1
ATOM 5179 C CA . ALA B 1 201 ? -20.766 -72.875 -18.953 1 50.34 201 ALA B CA 1
ATOM 5180 C C . ALA B 1 201 ? -20.719 -71.562 -18.219 1 50.34 201 ALA B C 1
ATOM 5182 O O . ALA B 1 201 ? -21.078 -70.5 -18.781 1 50.34 201 ALA B O 1
ATOM 5183 N N . GLY B 1 202 ? -20.422 -71.438 -16.969 1 49 202 GLY B N 1
ATOM 5184 C CA . GLY B 1 202 ? -20.531 -70.312 -16.078 1 49 202 GLY B CA 1
ATOM 5185 C C . GLY B 1 202 ? -19.406 -69.312 -16.297 1 49 202 GLY B C 1
ATOM 5186 O O . GLY B 1 202 ? -19.516 -68.125 -15.859 1 49 202 GLY B O 1
ATOM 5187 N N . SER B 1 203 ? -18.422 -69.688 -16.719 1 52.94 203 SER B N 1
ATOM 5188 C CA . SER B 1 203 ? -17.203 -68.938 -16.938 1 52.94 203 SER B CA 1
ATOM 5189 C C . SER B 1 203 ? -17.344 -67.938 -18.109 1 52.94 203 SER B C 1
ATOM 5191 O O . SER B 1 203 ? -16.688 -66.938 -18.156 1 52.94 203 SER B O 1
ATOM 5193 N N . ARG B 1 204 ? -18.125 -68.438 -19.062 1 54.66 204 ARG B N 1
ATOM 5194 C CA . ARG B 1 204 ? -18.406 -67.562 -20.172 1 54.66 204 ARG B CA 1
ATOM 5195 C C . ARG B 1 204 ? -19.094 -66.25 -19.672 1 54.66 204 ARG B C 1
ATOM 5197 O O . ARG B 1 204 ? -18.859 -65.188 -20.219 1 54.66 204 ARG B O 1
ATOM 5204 N N . ARG B 1 205 ? -20.031 -66.438 -18.781 1 54.41 205 ARG B N 1
ATOM 5205 C CA . ARG B 1 205 ? -20.766 -65.25 -18.25 1 54.41 205 ARG B CA 1
ATOM 5206 C C . ARG B 1 205 ? -19.828 -64.312 -17.516 1 54.41 205 ARG B C 1
ATOM 5208 O O . ARG B 1 205 ? -20.031 -63.094 -17.547 1 54.41 205 ARG B O 1
ATOM 5215 N N . LEU B 1 206 ? -18.875 -64.875 -16.859 1 55.31 206 LEU B N 1
ATOM 5216 C CA . LEU B 1 206 ? -17.922 -64.062 -16.094 1 55.31 206 LEU B CA 1
ATOM 5217 C C . LEU B 1 206 ? -17.078 -63.219 -17.016 1 55.31 206 LEU B C 1
ATOM 5219 O O . LEU B 1 206 ? -16.703 -62.094 -16.672 1 55.31 206 LEU B O 1
ATOM 5223 N N . LEU B 1 207 ? -16.844 -63.875 -18.141 1 56.19 207 LEU B N 1
ATOM 5224 C CA . LEU B 1 207 ? -16.094 -63.125 -19.141 1 56.19 207 LEU B CA 1
ATOM 5225 C C . LEU B 1 207 ? -16.844 -61.875 -19.578 1 56.19 207 LEU B C 1
ATOM 5227 O O . LEU B 1 207 ? -16.234 -60.844 -19.891 1 56.19 207 LEU B O 1
ATOM 5231 N N . LEU B 1 208 ? -18.125 -62.094 -19.656 1 54.34 208 LEU B N 1
ATOM 5232 C CA . LEU B 1 208 ? -18.953 -61 -20.109 1 54.34 208 LEU B CA 1
ATOM 5233 C C . LEU B 1 208 ? -19.047 -59.906 -19.047 1 54.34 208 LEU B C 1
ATOM 5235 O O . LEU B 1 208 ? -19.359 -58.75 -19.344 1 54.34 208 LEU B O 1
ATOM 5239 N N . SER B 1 209 ? -18.844 -60.25 -17.797 1 53.31 209 SER B N 1
ATOM 5240 C CA . SER B 1 209 ? -19.094 -59.281 -16.75 1 53.31 209 SER B CA 1
ATOM 5241 C C . SER B 1 209 ? -17.859 -58.438 -16.469 1 53.31 209 SER B C 1
ATOM 5243 O O . SER B 1 209 ? -17.703 -57.906 -15.359 1 53.31 209 SER B O 1
ATOM 5245 N N . VAL B 1 210 ? -16.828 -58.719 -17.156 1 55.47 210 VAL B N 1
ATOM 5246 C CA . VAL B 1 210 ? -15.695 -57.812 -16.891 1 55.47 210 VAL B CA 1
ATOM 5247 C C . VAL B 1 210 ? -16.172 -56.375 -16.844 1 55.47 210 VAL B C 1
ATOM 5249 O O . VAL B 1 210 ? -16.766 -55.875 -17.797 1 55.47 210 VAL B O 1
ATOM 5252 N N . PRO B 1 211 ? -16.391 -55.906 -15.633 1 54 211 PRO B N 1
ATOM 5253 C CA . PRO B 1 211 ? -16.844 -54.531 -15.43 1 54 211 PRO B CA 1
ATOM 5254 C C . PRO B 1 211 ? -16.25 -53.531 -16.438 1 54 211 PRO B C 1
ATOM 5256 O O . PRO B 1 211 ? -15.078 -53.688 -16.812 1 54 211 PRO B O 1
ATOM 5259 N N . THR B 1 212 ? -17.047 -53.188 -17.391 1 57.66 212 THR B N 1
ATOM 5260 C CA . THR B 1 212 ? -16.75 -52.062 -18.25 1 57.66 212 THR B CA 1
ATOM 5261 C C . THR B 1 212 ? -16.031 -50.969 -17.484 1 57.66 212 THR B C 1
ATOM 5263 O O . THR B 1 212 ? -16.688 -50.031 -16.984 1 57.66 212 THR B O 1
ATOM 5266 N N . MET B 1 213 ? -15.266 -51.375 -16.562 1 63.03 213 MET B N 1
ATOM 5267 C CA . MET B 1 213 ? -14.547 -50.312 -15.867 1 63.03 213 MET B CA 1
ATOM 5268 C C . MET B 1 213 ? -13.883 -49.375 -16.859 1 63.03 213 MET B C 1
ATOM 5270 O O . MET B 1 213 ? -13.234 -49.812 -17.812 1 63.03 213 MET B O 1
ATOM 5274 N N . GLY B 1 214 ? -14.609 -48.312 -17.125 1 61.25 214 GLY B N 1
ATOM 5275 C CA . GLY B 1 214 ? -14.156 -47.281 -18.047 1 61.25 214 GLY B CA 1
ATOM 5276 C C . GLY B 1 214 ? -12.688 -46.938 -17.875 1 61.25 214 GLY B C 1
ATOM 5277 O O . GLY B 1 214 ? -12.047 -47.375 -16.922 1 61.25 214 GLY B O 1
ATOM 5278 N N . GLU B 1 215 ? -12.117 -46.406 -18.906 1 64.81 215 GLU B N 1
ATOM 5279 C CA . GLU B 1 215 ? -10.742 -45.906 -19 1 64.81 215 GLU B CA 1
ATOM 5280 C C . GLU B 1 215 ? -10.445 -44.906 -17.875 1 64.81 215 GLU B C 1
ATOM 5282 O O . GLU B 1 215 ? -11.289 -44.062 -17.547 1 64.81 215 GLU B O 1
ATOM 5287 N N . CYS B 1 216 ? -9.602 -45.312 -16.906 1 68.75 216 CYS B N 1
ATOM 5288 C CA . CYS B 1 216 ? -9.18 -44.438 -15.805 1 68.75 216 CYS B CA 1
ATOM 5289 C C . CYS B 1 216 ? -8.336 -43.281 -16.312 1 68.75 216 CYS B C 1
ATOM 5291 O O . CYS B 1 216 ? -7.789 -42.5 -15.523 1 68.75 216 CYS B O 1
ATOM 5293 N N . ALA B 1 217 ? -8.32 -43.125 -17.672 1 64.88 217 ALA B N 1
ATOM 5294 C CA . ALA B 1 217 ? -7.438 -42.125 -18.25 1 64.88 217 ALA B CA 1
ATOM 5295 C C . ALA B 1 217 ? -7.824 -40.719 -17.781 1 64.88 217 ALA B C 1
ATOM 5297 O O . ALA B 1 217 ? -6.961 -39.844 -17.594 1 64.88 217 ALA B O 1
ATOM 5298 N N . GLY B 1 218 ? -9.07 -40.562 -17.406 1 70.81 218 GLY B N 1
ATOM 5299 C CA . GLY B 1 218 ? -9.469 -39.188 -17.141 1 70.81 218 GLY B CA 1
ATOM 5300 C C . GLY B 1 218 ? -9.383 -38.812 -15.672 1 70.81 218 GLY B C 1
ATOM 5301 O O . GLY B 1 218 ? -9.609 -37.656 -15.297 1 70.81 218 GLY B O 1
ATOM 5302 N N . VAL B 1 219 ? -8.898 -39.688 -14.898 1 79.94 219 VAL B N 1
ATOM 5303 C CA . VAL B 1 219 ? -8.852 -39.438 -13.461 1 79.94 219 VAL B CA 1
ATOM 5304 C C . VAL B 1 219 ? -7.555 -38.719 -13.102 1 79.94 219 VAL B C 1
ATOM 5306 O O . VAL B 1 219 ? -6.465 -39.219 -13.398 1 79.94 219 VAL B O 1
ATOM 5309 N N . SER B 1 220 ? -7.609 -37.531 -12.758 1 83.5 220 SER B N 1
ATOM 5310 C CA . SER B 1 220 ? -6.438 -36.781 -12.328 1 83.5 220 SER B CA 1
ATOM 5311 C C . SER B 1 220 ? -6.801 -35.75 -11.266 1 83.5 220 SER B C 1
ATOM 5313 O O . SER B 1 220 ? -7.98 -35.469 -11.031 1 83.5 220 SER B O 1
ATOM 5315 N N . ILE B 1 221 ? -5.805 -35.406 -10.586 1 85.81 221 ILE B N 1
ATOM 5316 C CA . ILE B 1 221 ? -6 -34.344 -9.609 1 85.81 221 ILE B CA 1
ATOM 5317 C C . ILE B 1 221 ? -5.488 -33.031 -10.188 1 85.81 221 ILE B C 1
ATOM 5319 O O . ILE B 1 221 ? -4.41 -32.969 -10.789 1 85.81 221 ILE B O 1
ATOM 5323 N N . ASP B 1 222 ? -6.363 -32.094 -10.094 1 86.62 222 ASP B N 1
ATOM 5324 C CA . ASP B 1 222 ? -5.918 -30.766 -10.461 1 86.62 222 ASP B CA 1
ATOM 5325 C C . ASP B 1 222 ? -5.105 -30.125 -9.344 1 86.62 222 ASP B C 1
ATOM 5327 O O . ASP B 1 222 ? -5.543 -30.094 -8.188 1 86.62 222 ASP B O 1
ATOM 5331 N N . LEU B 1 223 ? -3.963 -29.781 -9.672 1 88.69 223 LEU B N 1
ATOM 5332 C CA . LEU B 1 223 ? -3.129 -29.094 -8.688 1 88.69 223 LEU B CA 1
ATOM 5333 C C . LEU B 1 223 ? -3.703 -27.719 -8.352 1 88.69 223 LEU B C 1
ATOM 5335 O O . LEU B 1 223 ? -3.93 -26.891 -9.242 1 88.69 223 LEU B O 1
ATOM 5339 N N . PRO B 1 224 ? -3.959 -27.547 -7.125 1 91.56 224 PRO B N 1
ATOM 5340 C CA . PRO B 1 224 ? -4.523 -26.25 -6.75 1 91.56 224 PRO B CA 1
ATOM 5341 C C . PRO B 1 224 ? -3.512 -25.109 -6.871 1 91.56 224 PRO B C 1
ATOM 5343 O O . PRO B 1 224 ? -2.303 -25.344 -6.805 1 91.56 224 PRO B O 1
ATOM 5346 N N . SER B 1 225 ? -4.059 -23.922 -7.109 1 91.62 225 SER B N 1
ATOM 5347 C CA . SER B 1 225 ? -3.213 -22.734 -7.141 1 91.62 225 SER B CA 1
ATOM 5348 C C . SER B 1 225 ? -3.158 -22.062 -5.773 1 91.62 225 SER B C 1
ATOM 5350 O O . SER B 1 225 ? -4.145 -21.484 -5.324 1 91.62 225 SER B O 1
ATOM 5352 N N . TYR B 1 226 ? -2.047 -22.109 -5.145 1 95 226 TYR B N 1
ATOM 5353 C CA . TYR B 1 226 ? -1.875 -21.469 -3.846 1 95 226 TYR B CA 1
ATOM 5354 C C . TYR B 1 226 ? -1.581 -19.984 -4.008 1 95 226 TYR B C 1
ATOM 5356 O O . TYR B 1 226 ? -1.756 -19.203 -3.068 1 95 226 TYR B O 1
ATOM 5364 N N . GLY B 1 227 ? -1.125 -19.625 -5.191 1 93.38 227 GLY B N 1
ATOM 5365 C CA . GLY B 1 227 ? -0.804 -18.234 -5.484 1 93.38 227 GLY B CA 1
ATOM 5366 C C . GLY B 1 227 ? -2.008 -17.312 -5.41 1 93.38 227 GLY B C 1
ATOM 5367 O O . GLY B 1 227 ? -1.874 -16.125 -5.09 1 93.38 227 GLY B O 1
ATOM 5368 N N . ARG B 1 228 ? -3.148 -17.906 -5.645 1 92.88 228 ARG B N 1
ATOM 5369 C CA . ARG B 1 228 ? -4.371 -17.109 -5.574 1 92.88 228 ARG B CA 1
ATOM 5370 C C . ARG B 1 228 ? -4.656 -16.672 -4.141 1 92.88 228 ARG B C 1
ATOM 5372 O O . ARG B 1 228 ? -5.098 -15.539 -3.908 1 92.88 228 ARG B O 1
ATOM 5379 N N . GLU B 1 229 ? -4.426 -17.625 -3.24 1 95.12 229 GLU B N 1
ATOM 5380 C CA . GLU B 1 229 ? -4.598 -17.297 -1.827 1 95.12 229 GLU B CA 1
ATOM 5381 C C . GLU B 1 229 ? -3.617 -16.219 -1.39 1 95.12 229 GLU B C 1
ATOM 5383 O O . GLU B 1 229 ? -3.986 -15.305 -0.647 1 95.12 229 GLU B O 1
ATOM 5388 N N . VAL B 1 230 ? -2.432 -16.297 -1.875 1 96.62 230 VAL B N 1
ATOM 5389 C CA . VAL B 1 230 ? -1.41 -15.305 -1.552 1 96.62 230 VAL B CA 1
ATOM 5390 C C . VAL B 1 230 ? -1.823 -13.938 -2.096 1 96.62 230 VAL B C 1
ATOM 5392 O O . VAL B 1 230 ? -1.827 -12.945 -1.361 1 96.62 230 VAL B O 1
ATOM 5395 N N . ALA B 1 231 ? -2.236 -13.922 -3.33 1 95.31 231 ALA B N 1
ATOM 5396 C CA . ALA B 1 231 ? -2.602 -12.672 -3.99 1 95.31 231 ALA B CA 1
ATOM 5397 C C . ALA B 1 231 ? -3.811 -12.023 -3.316 1 95.31 231 ALA B C 1
ATOM 5399 O O . ALA B 1 231 ? -3.826 -10.812 -3.078 1 95.31 231 ALA B O 1
ATOM 5400 N N . SER B 1 232 ? -4.781 -12.836 -2.998 1 95.5 232 SER B N 1
ATOM 5401 C CA . SER B 1 232 ? -5.996 -12.32 -2.383 1 95.5 232 SER B CA 1
ATOM 5402 C C . SER B 1 232 ? -5.719 -11.758 -0.992 1 95.5 232 SER B C 1
ATOM 5404 O O . SER B 1 232 ? -6.227 -10.695 -0.634 1 95.5 232 SER B O 1
ATOM 5406 N N . THR B 1 233 ? -4.949 -12.492 -0.268 1 96.75 233 THR B N 1
ATOM 5407 C CA . THR B 1 233 ? -4.609 -12.055 1.08 1 96.75 233 THR B CA 1
ATOM 5408 C C . THR B 1 233 ? -3.824 -10.742 1.04 1 96.75 233 THR B C 1
ATOM 5410 O O . THR B 1 233 ? -4.09 -9.828 1.822 1 96.75 233 THR B O 1
ATOM 5413 N N . LEU B 1 234 ? -2.912 -10.648 0.157 1 96.19 234 LEU B N 1
ATOM 5414 C CA . LEU B 1 234 ? -2.082 -9.453 0.061 1 96.19 234 LEU B CA 1
ATOM 5415 C C . LEU B 1 234 ? -2.902 -8.258 -0.415 1 96.19 234 LEU B C 1
ATOM 5417 O O . LEU B 1 234 ? -2.668 -7.129 0.016 1 96.19 234 LEU B O 1
ATOM 5421 N N . LYS B 1 235 ? -3.824 -8.547 -1.306 1 95.81 235 LYS B N 1
ATOM 5422 C CA . LYS B 1 235 ? -4.703 -7.473 -1.76 1 95.81 235 LYS B CA 1
ATOM 5423 C C . LYS B 1 235 ? -5.531 -6.91 -0.605 1 95.81 235 LYS B C 1
ATOM 5425 O O . LYS B 1 235 ? -5.645 -5.695 -0.45 1 95.81 235 LYS B O 1
ATOM 5430 N N . ALA B 1 236 ? -6.047 -7.781 0.18 1 96.25 236 ALA B N 1
ATOM 5431 C CA . ALA B 1 236 ? -6.828 -7.363 1.344 1 96.25 236 ALA B CA 1
ATOM 5432 C C . ALA B 1 236 ? -5.957 -6.598 2.338 1 96.25 236 ALA B C 1
ATOM 5434 O O . ALA B 1 236 ? -6.391 -5.59 2.902 1 96.25 236 ALA B O 1
ATOM 5435 N N . LEU B 1 237 ? -4.805 -7.062 2.559 1 96.12 237 LEU B N 1
ATOM 5436 C CA . LEU B 1 237 ? -3.877 -6.414 3.479 1 96.12 237 LEU B CA 1
ATOM 5437 C C . LEU B 1 237 ? -3.523 -5.012 2.994 1 96.12 237 LEU B C 1
ATOM 5439 O O . LEU B 1 237 ? -3.486 -4.066 3.785 1 96.12 237 LEU B O 1
ATOM 5443 N N . GLU B 1 238 ? -3.277 -4.918 1.735 1 94.81 238 GLU B N 1
ATOM 5444 C CA . GLU B 1 238 ? -2.945 -3.623 1.146 1 94.81 238 GLU B CA 1
ATOM 5445 C C . GLU B 1 238 ? -4.082 -2.623 1.334 1 94.81 238 GLU B C 1
ATOM 5447 O O . GLU B 1 238 ? -3.842 -1.452 1.636 1 94.81 238 GLU B O 1
ATOM 5452 N N . GLU B 1 239 ? -5.242 -3.105 1.134 1 95.31 239 GLU B N 1
ATOM 5453 C CA . GLU B 1 239 ? -6.402 -2.24 1.318 1 95.31 239 GLU B CA 1
ATOM 5454 C C . GLU B 1 239 ? -6.516 -1.766 2.764 1 95.31 239 GLU B C 1
ATOM 5456 O O . GLU B 1 239 ? -6.766 -0.585 3.018 1 95.31 239 GLU B O 1
ATOM 5461 N N . ARG B 1 240 ? -6.344 -2.557 3.707 1 94.88 240 ARG B N 1
ATOM 5462 C CA . ARG B 1 240 ? -6.395 -2.213 5.125 1 94.88 240 ARG B CA 1
ATOM 5463 C C . ARG B 1 240 ? -5.293 -1.225 5.488 1 94.88 240 ARG B C 1
ATOM 5465 O O . ARG B 1 240 ? -5.531 -0.267 6.227 1 94.88 240 ARG B O 1
ATOM 5472 N N . LEU B 1 241 ? -4.129 -1.478 4.973 1 94.75 241 LEU B N 1
ATOM 5473 C CA . LEU B 1 241 ? -3 -0.596 5.25 1 94.75 241 LEU B CA 1
ATOM 5474 C C . LEU B 1 241 ? -3.236 0.792 4.664 1 94.75 241 LEU B C 1
ATOM 5476 O O . LEU B 1 241 ? -2.924 1.801 5.301 1 94.75 241 LEU B O 1
ATOM 5480 N N . SER B 1 242 ? -3.787 0.772 3.465 1 94.75 242 SER B N 1
ATOM 5481 C CA . SER B 1 242 ? -4.082 2.041 2.809 1 94.75 242 SER B CA 1
ATOM 5482 C C . SER B 1 242 ? -5.117 2.842 3.594 1 94.75 242 SER B C 1
ATOM 5484 O O . SER B 1 242 ? -4.98 4.059 3.746 1 94.75 242 SER B O 1
ATOM 5486 N N . ASN B 1 243 ? -6.059 2.148 4.082 1 94.94 243 ASN B N 1
ATOM 5487 C CA . ASN B 1 243 ? -7.094 2.801 4.871 1 94.94 243 ASN B CA 1
ATOM 5488 C C . ASN B 1 243 ? -6.523 3.408 6.152 1 94.94 243 ASN B C 1
ATOM 5490 O O . ASN B 1 243 ? -6.832 4.555 6.492 1 94.94 243 ASN B O 1
ATOM 5494 N N . GLU B 1 244 ? -5.707 2.672 6.816 1 95.69 244 GLU B N 1
ATOM 5495 C CA . GLU B 1 244 ? -5.098 3.156 8.055 1 95.69 244 GLU B CA 1
ATOM 5496 C C . GLU B 1 244 ? -4.156 4.324 7.785 1 95.69 244 GLU B C 1
ATOM 5498 O O . GLU B 1 244 ? -4.082 5.266 8.578 1 95.69 244 GLU B O 1
ATOM 5503 N N . LYS B 1 245 ? -3.432 4.246 6.703 1 94.94 245 LYS B N 1
ATOM 5504 C CA . LYS B 1 245 ? -2.545 5.328 6.285 1 94.94 245 LYS B CA 1
ATOM 5505 C C . LYS B 1 245 ? -3.324 6.617 6.051 1 94.94 245 LYS B C 1
ATOM 5507 O O . LYS B 1 245 ? -2.934 7.684 6.535 1 94.94 245 LYS B O 1
ATOM 5512 N N . GLU B 1 246 ? -4.395 6.48 5.355 1 94.62 246 GLU B N 1
ATOM 5513 C CA . GLU B 1 246 ? -5.207 7.652 5.039 1 94.62 246 GLU B CA 1
ATOM 5514 C C . GLU B 1 246 ? -5.777 8.289 6.305 1 94.62 246 GLU B C 1
ATOM 5516 O O . GLU B 1 246 ? -5.824 9.516 6.426 1 94.62 246 GLU B O 1
ATOM 5521 N N . LYS B 1 247 ? -6.238 7.5 7.215 1 95.19 247 LYS B N 1
ATOM 5522 C CA . LYS B 1 247 ? -6.762 7.992 8.484 1 95.19 247 LYS B CA 1
ATOM 5523 C C . LYS B 1 247 ? -5.691 8.75 9.266 1 95.19 247 LYS B C 1
ATOM 5525 O O . LYS B 1 247 ? -5.957 9.82 9.82 1 95.19 247 LYS B O 1
ATOM 5530 N N . LEU B 1 248 ? -4.504 8.156 9.289 1 96.69 248 LEU B N 1
ATOM 5531 C CA . LEU B 1 248 ? -3.416 8.773 10.039 1 96.69 248 LEU B CA 1
ATOM 5532 C C . LEU B 1 248 ? -3.027 10.117 9.422 1 96.69 248 LEU B C 1
ATOM 5534 O O . LEU B 1 248 ? -2.775 11.086 10.148 1 96.69 248 LEU B O 1
ATOM 5538 N N . ILE B 1 249 ? -3.006 10.18 8.148 1 96.19 249 ILE B N 1
ATOM 5539 C CA . ILE B 1 249 ? -2.65 11.406 7.453 1 96.19 249 ILE B CA 1
ATOM 5540 C C . ILE B 1 249 ? -3.727 12.461 7.684 1 96.19 249 ILE B C 1
ATOM 5542 O O . ILE B 1 249 ? -3.418 13.633 7.91 1 96.19 249 ILE B O 1
ATOM 5546 N N . ALA B 1 250 ? -4.938 12.031 7.605 1 95.69 250 ALA B N 1
ATOM 5547 C CA . ALA B 1 250 ? -6.047 12.945 7.852 1 95.69 250 ALA B CA 1
ATOM 5548 C C . ALA B 1 250 ? -5.965 13.539 9.258 1 95.69 250 ALA B C 1
ATOM 5550 O O . ALA B 1 250 ? -6.133 14.75 9.438 1 95.69 250 ALA B O 1
ATOM 5551 N N . LYS B 1 251 ? -5.695 12.742 10.211 1 95.81 251 LYS B N 1
ATOM 5552 C CA . LYS B 1 251 ? -5.566 13.211 11.586 1 95.81 251 LYS B CA 1
ATOM 5553 C C . LYS B 1 251 ? -4.387 14.164 11.734 1 95.81 251 LYS B C 1
ATOM 5555 O O . LYS B 1 251 ? -4.484 15.188 12.422 1 95.81 251 LYS B O 1
ATOM 5560 N N . ALA B 1 252 ? -3.318 13.773 11.078 1 95.94 252 ALA B N 1
ATOM 5561 C CA . ALA B 1 252 ? -2.143 14.641 11.133 1 95.94 252 ALA B CA 1
ATOM 5562 C C . ALA B 1 252 ? -2.453 16.016 10.562 1 95.94 252 ALA B C 1
ATOM 5564 O O . ALA B 1 252 ? -2.006 17.031 11.102 1 95.94 252 ALA B O 1
ATOM 5565 N N . LYS B 1 253 ? -3.207 16.094 9.516 1 95.62 253 LYS B N 1
ATOM 5566 C CA . LYS B 1 253 ? -3.605 17.359 8.922 1 95.62 253 LYS B CA 1
ATOM 5567 C C . LYS B 1 253 ? -4.48 18.156 9.883 1 95.62 253 LYS B C 1
ATOM 5569 O O . LYS B 1 253 ? -4.301 19.375 10.031 1 95.62 253 LYS B O 1
ATOM 5574 N N . LEU B 1 254 ? -5.391 17.469 10.461 1 96.62 254 LEU B N 1
ATOM 5575 C CA . LEU B 1 254 ? -6.27 18.141 11.422 1 96.62 254 LEU B CA 1
ATOM 5576 C C . LEU B 1 254 ? -5.473 18.688 12.594 1 96.62 254 LEU B C 1
ATOM 5578 O O . LEU B 1 254 ? -5.695 19.828 13.023 1 96.62 254 LEU B O 1
ATOM 5582 N N . PHE B 1 255 ? -4.523 17.891 13.102 1 95.19 255 PHE B N 1
ATOM 5583 C CA . PHE B 1 255 ? -3.682 18.344 14.203 1 95.19 255 PHE B CA 1
ATOM 5584 C C . PHE B 1 255 ? -2.939 19.625 13.82 1 95.19 255 PHE B C 1
ATOM 5586 O O . PHE B 1 255 ? -2.822 20.547 14.633 1 95.19 255 PHE B O 1
ATOM 5593 N N . ARG B 1 256 ? -2.51 19.656 12.625 1 94.44 256 ARG B N 1
ATOM 5594 C CA . ARG B 1 256 ? -1.752 20.812 12.156 1 94.44 256 ARG B CA 1
ATOM 5595 C C . ARG B 1 256 ? -2.613 22.062 12.164 1 94.44 256 ARG B C 1
ATOM 5597 O O . ARG B 1 256 ? -2.205 23.094 12.695 1 94.44 256 ARG B O 1
ATOM 5604 N N . VAL B 1 257 ? -3.748 21.938 11.617 1 96.44 257 VAL B N 1
ATOM 5605 C CA . VAL B 1 257 ? -4.586 23.125 11.516 1 96.44 257 VAL B CA 1
ATOM 5606 C C . VAL B 1 257 ? -5.051 23.547 12.906 1 96.44 257 VAL B C 1
ATOM 5608 O O . VAL B 1 257 ? -5.238 24.75 13.172 1 96.44 257 VAL B O 1
ATOM 5611 N N . GLN B 1 258 ? -5.199 22.656 13.82 1 96.06 258 GLN B N 1
ATOM 5612 C CA . GLN B 1 258 ? -5.664 22.938 15.172 1 96.06 258 GLN B CA 1
ATOM 5613 C C . GLN B 1 258 ? -4.613 23.719 15.969 1 96.06 258 GLN B C 1
ATOM 5615 O O . GLN B 1 258 ? -4.922 24.312 17 1 96.06 258 GLN B O 1
ATOM 5620 N N . GLU B 1 259 ? -3.391 23.641 15.531 1 93.75 259 GLU B N 1
ATOM 5621 C CA . GLU B 1 259 ? -2.326 24.422 16.172 1 93.75 259 GLU B CA 1
ATOM 5622 C C . GLU B 1 259 ? -2.592 25.906 16.078 1 93.75 259 GLU B C 1
ATOM 5624 O O . GLU B 1 259 ? -2.025 26.703 16.844 1 93.75 259 GLU B O 1
ATOM 5629 N N . PHE B 1 260 ? -3.422 26.266 15.164 1 94.75 260 PHE B N 1
ATOM 5630 C CA . PHE B 1 260 ? -3.684 27.688 14.922 1 94.75 260 PHE B CA 1
ATOM 5631 C C . PHE B 1 260 ? -5.039 28.078 15.492 1 94.75 260 PHE B C 1
ATOM 5633 O O . PHE B 1 260 ? -5.664 29.031 15.008 1 94.75 260 PHE B O 1
ATOM 5640 N N . SER B 1 261 ? -5.465 27.359 16.484 1 95.31 261 SER B N 1
ATOM 5641 C CA . SER B 1 261 ? -6.75 27.625 17.125 1 95.31 261 SER B CA 1
ATOM 5642 C C . SER B 1 261 ? -6.758 29 17.797 1 95.31 261 SER B C 1
ATOM 5644 O O . SER B 1 261 ? -5.781 29.375 18.438 1 95.31 261 SER B O 1
ATOM 5646 N N . LYS B 1 262 ? -7.738 29.766 17.531 1 94.25 262 LYS B N 1
ATOM 5647 C CA . LYS B 1 262 ? -7.957 31.047 18.188 1 94.25 262 LYS B CA 1
ATOM 5648 C C . LYS B 1 262 ? -9.18 31 19.094 1 94.25 262 LYS B C 1
ATOM 5650 O O . LYS B 1 262 ? -10.086 30.188 18.875 1 94.25 262 LYS B O 1
ATOM 5655 N N . ASP B 1 263 ? -9.109 31.797 20.109 1 94.12 263 ASP B N 1
ATOM 5656 C CA . ASP B 1 263 ? -10.25 31.875 21.016 1 94.12 263 ASP B CA 1
ATOM 5657 C C . ASP B 1 263 ? -11.352 32.75 20.438 1 94.12 263 ASP B C 1
ATOM 5659 O O . ASP B 1 263 ? -11.477 33.938 20.797 1 94.12 263 ASP B O 1
ATOM 5663 N N . VAL B 1 264 ? -12.156 32.188 19.672 1 97.5 264 VAL B N 1
ATOM 5664 C CA . VAL B 1 264 ? -13.219 32.875 18.969 1 97.5 264 VAL B CA 1
ATOM 5665 C C . VAL B 1 264 ? -14.43 33.062 19.875 1 97.5 264 VAL B C 1
ATOM 5667 O O . VAL B 1 264 ? -14.805 32.125 20.609 1 97.5 264 VAL B O 1
ATOM 5670 N N . THR B 1 265 ? -15.016 34.25 19.828 1 98.12 265 THR B N 1
ATOM 5671 C CA . THR B 1 265 ? -16.266 34.531 20.516 1 98.12 265 THR B CA 1
ATOM 5672 C C . THR B 1 265 ? -17.266 35.188 19.562 1 98.12 265 THR B C 1
ATOM 5674 O O . THR B 1 265 ? -16.875 35.75 18.547 1 98.12 265 THR B O 1
ATOM 5677 N N . LEU B 1 266 ? -18.531 35.156 19.969 1 98.25 266 LEU B N 1
ATOM 5678 C CA . LEU B 1 266 ? -19.562 35.781 19.156 1 98.25 266 LEU B CA 1
ATOM 5679 C C . LEU B 1 266 ? -19.656 37.281 19.438 1 98.25 266 LEU B C 1
ATOM 5681 O O . LEU B 1 266 ? -19.531 37.688 20.578 1 98.25 266 LEU B O 1
ATOM 5685 N N . ASP B 1 267 ? -19.812 38.031 18.391 1 97.25 267 ASP B N 1
ATOM 5686 C CA . ASP B 1 267 ? -19.953 39.469 18.5 1 97.25 267 ASP B CA 1
ATOM 5687 C C . ASP B 1 267 ? -21.406 39.875 18.625 1 97.25 267 ASP B C 1
ATOM 5689 O O . ASP B 1 267 ? -22.125 39.938 17.625 1 97.25 267 ASP B O 1
ATOM 5693 N N . PRO B 1 268 ? -21.859 40.312 19.75 1 95.62 268 PRO B N 1
ATOM 5694 C CA . PRO B 1 268 ? -23.281 40.656 19.953 1 95.62 268 PRO B CA 1
ATOM 5695 C C . PRO B 1 268 ? -23.734 41.844 19.094 1 95.62 268 PRO B C 1
ATOM 5697 O O . PRO B 1 268 ? -24.906 41.938 18.75 1 95.62 268 PRO B O 1
ATOM 5700 N N . ASP B 1 269 ? -22.812 42.656 18.75 1 95.25 269 ASP B N 1
ATOM 5701 C CA . ASP B 1 269 ? -23.156 43.844 17.969 1 95.25 269 ASP B CA 1
ATOM 5702 C C . ASP B 1 269 ? -23.578 43.469 16.547 1 95.25 269 ASP B C 1
ATOM 5704 O O . ASP B 1 269 ? -24.203 44.281 15.859 1 95.25 269 ASP B O 1
ATOM 5708 N N . THR B 1 270 ? -23.266 42.281 16.109 1 95.94 270 THR B N 1
ATOM 5709 C CA . THR B 1 270 ? -23.578 41.875 14.742 1 95.94 270 THR B CA 1
ATOM 5710 C C . THR B 1 270 ? -24.75 40.906 14.727 1 95.94 270 THR B C 1
ATOM 5712 O O . THR B 1 270 ? -25.266 40.562 13.664 1 95.94 270 THR B O 1
ATOM 5715 N N . ALA B 1 271 ? -25.234 40.438 15.844 1 95.88 271 ALA B N 1
ATOM 5716 C CA . ALA B 1 271 ? -26.219 39.375 15.945 1 95.88 271 ALA B CA 1
ATOM 5717 C C . ALA B 1 271 ? -27.609 39.844 15.578 1 95.88 271 ALA B C 1
ATOM 5719 O O . ALA B 1 271 ? -28.047 40.906 16.016 1 95.88 271 ALA B O 1
ATOM 5720 N N . ASN B 1 272 ? -28.234 39.062 14.805 1 94.25 272 ASN B N 1
ATOM 5721 C CA . ASN B 1 272 ? -29.641 39.312 14.539 1 94.25 272 ASN B CA 1
ATOM 5722 C C . ASN B 1 272 ? -30.469 39.312 15.82 1 94.25 272 ASN B C 1
ATOM 5724 O O . ASN B 1 272 ? -30.141 38.594 16.766 1 94.25 272 ASN B O 1
ATOM 5728 N N . GLU B 1 273 ? -31.625 39.906 15.75 1 93.44 273 GLU B N 1
ATOM 5729 C CA . GLU B 1 273 ? -32.406 40.156 16.953 1 93.44 273 GLU B CA 1
ATOM 5730 C C . GLU B 1 273 ? -33.094 38.875 17.422 1 93.44 273 GLU B C 1
ATOM 5732 O O . GLU B 1 273 ? -33.531 38.781 18.578 1 93.44 273 GLU B O 1
ATOM 5737 N N . PHE B 1 274 ? -33.156 37.906 16.578 1 92.12 274 PHE B N 1
ATOM 5738 C CA . PHE B 1 274 ? -33.844 36.656 16.969 1 92.12 274 PHE B CA 1
ATOM 5739 C C . PHE B 1 274 ? -32.844 35.688 17.578 1 92.12 274 PHE B C 1
ATOM 5741 O O . PHE B 1 274 ? -33.219 34.656 18.125 1 92.12 274 PHE B O 1
ATOM 5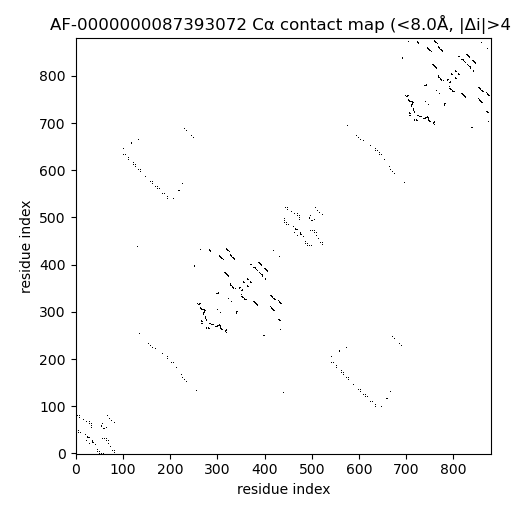748 N N . LEU B 1 275 ? -31.594 36.031 17.5 1 94 275 LEU B N 1
ATOM 5749 C CA . LEU B 1 275 ? -30.562 35.125 18.016 1 94 275 LEU B CA 1
ATOM 5750 C C . LEU B 1 275 ? -30.328 35.375 19.5 1 94 275 LEU B C 1
ATOM 5752 O O . LEU B 1 275 ? -30.328 36.531 19.953 1 94 275 LEU B O 1
ATOM 5756 N N . VAL B 1 276 ? -30.125 34.281 20.219 1 93.19 276 VAL B N 1
ATOM 5757 C CA . VAL B 1 276 ? -29.797 34.312 21.641 1 93.19 276 VAL B CA 1
ATOM 5758 C C . VAL B 1 276 ? -28.359 33.812 21.844 1 93.19 276 VAL B C 1
ATOM 5760 O O . VAL B 1 276 ? -28.016 32.688 21.469 1 93.19 276 VAL B O 1
ATOM 5763 N N . LEU B 1 277 ? -27.547 34.688 22.422 1 95.38 277 LEU B N 1
ATOM 5764 C CA . LEU B 1 277 ? -26.156 34.344 22.703 1 95.38 277 LEU B CA 1
ATOM 5765 C C . LEU B 1 277 ? -25.953 34 24.172 1 95.38 277 LEU B C 1
ATOM 5767 O O . LEU B 1 277 ? -26.594 34.594 25.047 1 95.38 277 LEU B O 1
ATOM 5771 N N . SER B 1 278 ? -25.156 33.062 24.391 1 95.75 278 SER B N 1
ATOM 5772 C CA . SER B 1 278 ? -24.812 32.75 25.766 1 95.75 278 SER B CA 1
ATOM 5773 C C . SER B 1 278 ? -24.016 33.844 26.422 1 95.75 278 SER B C 1
ATOM 5775 O O . SER B 1 278 ? -23.484 34.719 25.734 1 95.75 278 SER B O 1
ATOM 5777 N N . ASP B 1 279 ? -23.844 33.812 27.766 1 95.5 279 ASP B N 1
ATOM 5778 C CA . ASP B 1 279 ? -23.156 34.844 28.516 1 95.5 279 ASP B CA 1
ATOM 5779 C C . ASP B 1 279 ? -21.672 34.906 28.141 1 95.5 279 ASP B C 1
ATOM 5781 O O . ASP B 1 279 ? -21.078 35.969 28.078 1 95.5 279 ASP B O 1
ATOM 5785 N N . ASP B 1 280 ? -21.188 33.75 27.906 1 95.44 280 ASP B N 1
ATOM 5786 C CA . ASP B 1 280 ? -19.766 33.719 27.594 1 95.44 280 ASP B CA 1
ATOM 5787 C C . ASP B 1 280 ? -19.531 33.938 26.094 1 95.44 280 ASP B C 1
ATOM 5789 O O . ASP B 1 280 ? -18.375 33.969 25.641 1 95.44 280 ASP B O 1
ATOM 5793 N N . LYS B 1 281 ? -20.594 34.062 25.25 1 97.38 281 LYS B N 1
ATOM 5794 C CA . LYS B 1 281 ? -20.562 34.375 23.828 1 97.38 281 LYS B CA 1
ATOM 5795 C C . LYS B 1 281 ? -19.953 33.219 23.031 1 97.38 281 LYS B C 1
ATOM 5797 O O . LYS B 1 281 ? -19.25 33.438 22.047 1 97.38 281 LYS B O 1
ATOM 5802 N N . LYS B 1 282 ? -20.203 32.031 23.562 1 97.69 282 LYS B N 1
ATOM 5803 C CA . LYS B 1 282 ? -19.641 30.844 22.891 1 97.69 282 LYS B CA 1
ATOM 5804 C C . LYS B 1 282 ? -20.734 30.016 22.234 1 97.69 282 LYS B C 1
ATOM 5806 O O . LYS B 1 282 ? -20.453 29.094 21.469 1 97.69 282 LYS B O 1
ATOM 5811 N N . GLN B 1 283 ? -21.969 30.375 22.453 1 97.06 283 GLN B N 1
ATOM 5812 C CA . GLN B 1 283 ? -23.094 29.625 21.891 1 97.06 283 GLN B CA 1
ATOM 5813 C C . GLN B 1 283 ? -24.156 30.562 21.328 1 97.06 283 GLN B C 1
ATOM 5815 O O . GLN B 1 283 ? -24.344 31.672 21.812 1 97.06 283 GLN B O 1
ATOM 5820 N N . VAL B 1 284 ? -24.844 30.078 20.328 1 96.38 284 VAL B N 1
ATOM 5821 C CA . VAL B 1 284 ? -25.922 30.859 19.719 1 96.38 284 VAL B CA 1
ATOM 5822 C C . VAL B 1 284 ? -27.031 29.938 19.25 1 96.38 284 VAL B C 1
ATOM 5824 O O . VAL B 1 284 ? -26.766 28.844 18.734 1 96.38 284 VAL B O 1
ATOM 5827 N N . HIS B 1 285 ? -28.234 30.266 19.5 1 93.12 285 HIS B N 1
ATOM 5828 C CA . HIS B 1 285 ? -29.391 29.562 18.969 1 93.12 285 HIS B CA 1
ATOM 5829 C C . HIS B 1 285 ? -30.5 30.531 18.562 1 93.12 285 HIS B C 1
ATOM 5831 O O . HIS B 1 285 ? -30.438 31.719 18.906 1 93.12 285 HIS B O 1
ATOM 5837 N N . PHE B 1 286 ? -31.328 30.047 17.734 1 91.56 286 PHE B N 1
ATOM 5838 C CA . PHE B 1 286 ? -32.469 30.844 17.297 1 91.56 286 PHE B CA 1
ATOM 5839 C C . PHE B 1 286 ? -33.531 30.906 18.406 1 91.56 286 PHE B C 1
ATOM 5841 O O . PHE B 1 286 ? -34 29.875 18.891 1 91.56 286 PHE B O 1
ATOM 5848 N N . GLY B 1 287 ? -33.781 32.188 18.688 1 86.06 287 GLY B N 1
ATOM 5849 C CA . GLY B 1 287 ? -34.844 32.406 19.656 1 86.06 287 GLY B CA 1
ATOM 5850 C C . GLY B 1 287 ? -36.156 32.812 19.016 1 86.06 287 GLY B C 1
ATOM 5851 O O . GLY B 1 287 ? -36.156 33.469 17.953 1 86.06 287 GLY B O 1
ATOM 5852 N N . SER B 1 288 ? -37.281 32.375 19.375 1 79.56 288 SER B N 1
ATOM 5853 C CA . SER B 1 288 ? -38.594 32.656 18.828 1 79.56 288 SER B CA 1
ATOM 5854 C C . SER B 1 288 ? -39.062 34.062 19.141 1 79.56 288 SER B C 1
ATOM 5856 O O . SER B 1 288 ? -39.969 34.594 18.484 1 79.56 288 SER B O 1
ATOM 5858 N N . ILE B 1 289 ? -38.375 34.75 20.031 1 86.19 289 ILE B N 1
ATOM 5859 C CA . ILE B 1 289 ? -38.75 36.094 20.438 1 86.19 289 ILE B CA 1
ATOM 5860 C C . ILE B 1 289 ? -37.625 37.062 20.094 1 86.19 289 ILE B C 1
ATOM 5862 O O . ILE B 1 289 ? -36.5 36.875 20.5 1 86.19 289 ILE B O 1
ATOM 5866 N N . PRO B 1 290 ? -38 38.062 19.344 1 89.06 290 PRO B N 1
ATOM 5867 C CA . PRO B 1 290 ? -36.969 39.062 19.031 1 89.06 290 PRO B CA 1
ATOM 5868 C C . PRO B 1 290 ? -36.531 39.844 20.266 1 89.06 290 PRO B C 1
ATOM 5870 O O . PRO B 1 290 ? -37.344 40.25 21.094 1 89.06 290 PRO B O 1
ATOM 5873 N N . GLN B 1 291 ? -35.281 40.062 20.391 1 88.38 291 GLN B N 1
ATOM 5874 C CA . GLN B 1 291 ? -34.688 40.812 21.5 1 88.38 291 GLN B CA 1
ATOM 5875 C C . GLN B 1 291 ? -34.719 42.312 21.234 1 88.38 291 GLN B C 1
ATOM 5877 O O . GLN B 1 291 ? -34.625 42.75 20.094 1 88.38 291 GLN B O 1
ATOM 5882 N N . LYS B 1 292 ? -35 43.094 22.297 1 86.88 292 LYS B N 1
ATOM 5883 C CA . LYS B 1 292 ? -34.969 44.562 22.188 1 86.88 292 LYS B CA 1
ATOM 5884 C C . LYS B 1 292 ? -33.531 45.062 22.234 1 86.88 292 LYS B C 1
ATOM 5886 O O . LYS B 1 292 ? -32.969 45.25 23.312 1 86.88 292 LYS B O 1
ATOM 5891 N N . LEU B 1 293 ? -32.969 45.25 21.016 1 85.69 293 LEU B N 1
ATOM 5892 C CA . LEU B 1 293 ? -31.594 45.688 20.953 1 85.69 293 LEU B CA 1
ATOM 5893 C C . LEU B 1 293 ? -31.469 47.062 20.297 1 85.69 293 LEU B C 1
ATOM 5895 O O . LEU B 1 293 ? -32.312 47.438 19.469 1 85.69 293 LEU B O 1
ATOM 5899 N N . PRO B 1 294 ? -30.516 47.875 20.766 1 86.06 294 PRO B N 1
ATOM 5900 C CA . PRO B 1 294 ? -30.328 49.156 20.125 1 86.06 294 PRO B CA 1
ATOM 5901 C C . PRO B 1 294 ? -30 49.031 18.625 1 86.06 294 PRO B C 1
ATOM 5903 O O . PRO B 1 294 ? -29.484 48 18.188 1 86.06 294 PRO B O 1
ATOM 5906 N N . GLU B 1 295 ? -30.297 50.062 17.891 1 84 295 GLU B N 1
ATOM 5907 C CA . GLU B 1 295 ? -29.969 50.094 16.469 1 84 295 GLU B CA 1
ATOM 5908 C C . GLU B 1 295 ? -28.453 50.062 16.266 1 84 295 GLU B C 1
ATOM 5910 O O . GLU B 1 295 ? -27.719 50.75 16.969 1 84 295 GLU B O 1
ATOM 5915 N N . ASN B 1 296 ? -27.984 49.219 15.508 1 89.62 296 ASN B N 1
ATOM 5916 C CA . ASN B 1 296 ? -26.578 49.031 15.172 1 89.62 296 ASN B CA 1
ATOM 5917 C C . ASN B 1 296 ? -26.391 48.625 13.719 1 89.62 296 ASN B C 1
ATOM 5919 O O . ASN B 1 296 ? -26.875 47.562 13.305 1 89.62 296 ASN B O 1
ATOM 5923 N N . PRO B 1 297 ? -25.703 49.469 12.969 1 89.38 297 PRO B N 1
ATOM 5924 C CA . PRO B 1 297 ? -25.547 49.156 11.539 1 89.38 297 PRO B CA 1
ATOM 5925 C C . PRO B 1 297 ? -24.797 47.844 11.281 1 89.38 297 PRO B C 1
ATOM 5927 O O . PRO B 1 297 ? -24.844 47.312 10.18 1 89.38 297 PRO B O 1
ATOM 5930 N N . ARG B 1 298 ? -24.125 47.344 12.227 1 94.12 298 ARG B N 1
ATOM 5931 C CA . ARG B 1 298 ? -23.344 46.125 12.055 1 94.12 298 ARG B CA 1
ATOM 5932 C C . ARG B 1 298 ? -24.219 44.875 12.25 1 94.12 298 ARG B C 1
ATOM 5934 O O . ARG B 1 298 ? -23.797 43.781 11.961 1 94.12 298 ARG B O 1
ATOM 5941 N N . ARG B 1 299 ? -25.438 45 12.648 1 94.62 299 ARG B N 1
ATOM 5942 C CA . ARG B 1 299 ? -26.312 43.875 12.969 1 94.62 299 ARG B CA 1
ATOM 5943 C C . ARG B 1 299 ? -27 43.344 11.711 1 94.62 299 ARG B C 1
ATOM 5945 O O . ARG B 1 299 ? -27.406 44.094 10.844 1 94.62 299 ARG B O 1
ATOM 5952 N N . PHE B 1 300 ? -27.062 42.062 11.664 1 94.5 300 PHE B N 1
ATOM 5953 C CA . PHE B 1 300 ? -27.844 41.438 10.594 1 94.5 300 PHE B CA 1
ATOM 5954 C C . PHE B 1 300 ? -29.344 41.688 10.82 1 94.5 300 PHE B C 1
ATOM 5956 O O . PHE B 1 300 ? -29.844 41.469 11.93 1 94.5 300 PHE B O 1
ATOM 5963 N N . GLU B 1 301 ? -30.031 42 9.805 1 90.56 301 GLU B N 1
ATOM 5964 C CA . GLU B 1 301 ? -31.422 42.375 10 1 90.56 301 GLU B CA 1
ATOM 5965 C C . GLU B 1 301 ? -32.375 41.25 9.539 1 90.56 301 GLU B C 1
ATOM 5967 O O . GLU B 1 301 ? -33.219 40.781 10.312 1 90.56 301 GLU B O 1
ATOM 5972 N N . LYS B 1 302 ? -32.219 40.875 8.297 1 87.56 302 LYS B N 1
ATOM 5973 C CA . LYS B 1 302 ? -33.188 39.938 7.723 1 87.56 302 LYS B CA 1
ATOM 5974 C C . LYS B 1 302 ? -32.781 38.5 7.945 1 87.56 302 LYS B C 1
ATOM 5976 O O . LYS B 1 302 ? -33.594 37.594 8.023 1 87.56 302 LYS B O 1
ATOM 5981 N N . THR B 1 303 ? -31.516 38.312 8.047 1 90.62 303 THR B N 1
ATOM 5982 C CA . THR B 1 303 ? -31 36.938 8.188 1 90.62 303 THR B CA 1
ATOM 5983 C C . THR B 1 303 ? -30.531 36.688 9.609 1 90.62 303 THR B C 1
ATOM 5985 O O . THR B 1 303 ? -29.953 37.594 10.25 1 90.62 303 THR B O 1
ATOM 5988 N N . CYS B 1 304 ? -30.703 35.5 10.156 1 91.69 304 CYS B N 1
ATOM 5989 C CA . CYS B 1 304 ? -30.359 35.156 11.523 1 91.69 304 CYS B CA 1
ATOM 5990 C C . CYS B 1 304 ? -28.906 34.719 11.625 1 91.69 304 CYS B C 1
ATOM 5992 O O . CYS B 1 304 ? -28.625 33.531 11.828 1 91.69 304 CYS B O 1
ATOM 5994 N N . ASN B 1 305 ? -28.047 35.656 11.414 1 95.81 305 ASN B N 1
ATOM 5995 C CA . ASN B 1 305 ? -26.609 35.406 11.406 1 95.81 305 ASN B CA 1
ATOM 5996 C C . ASN B 1 305 ? -25.922 36.188 12.523 1 95.81 305 ASN B C 1
ATOM 5998 O O . ASN B 1 305 ? -26.484 37.125 13.102 1 95.81 305 ASN B O 1
ATOM 6002 N N . VAL B 1 306 ? -24.734 35.781 12.852 1 97.06 306 VAL B N 1
ATOM 6003 C CA . VAL B 1 306 ? -23.875 36.5 13.789 1 97.06 306 VAL B CA 1
ATOM 6004 C C . VAL B 1 306 ? -22.406 36.281 13.406 1 97.06 306 VAL B C 1
ATOM 6006 O O . VAL B 1 306 ? -22.031 35.188 12.961 1 97.06 306 VAL B O 1
ATOM 6009 N N . LEU B 1 307 ? -21.578 37.281 13.531 1 98.06 307 LEU B N 1
ATOM 6010 C CA . LEU B 1 307 ? -20.141 37.188 13.258 1 98.06 307 LEU B CA 1
ATOM 6011 C C . LEU B 1 307 ? -19.359 36.906 14.539 1 98.06 307 LEU B C 1
ATOM 6013 O O . LEU B 1 307 ? -19.906 37.031 15.641 1 98.06 307 LEU B O 1
ATOM 6017 N N . GLY B 1 308 ? -18.234 36.344 14.305 1 97.81 308 GLY B N 1
ATOM 6018 C CA . GLY B 1 308 ? -17.344 36.094 15.422 1 97.81 308 GLY B CA 1
ATOM 6019 C C . GLY B 1 308 ? -16.156 37.031 15.469 1 97.81 308 GLY B C 1
ATOM 6020 O O . GLY B 1 308 ? -15.914 37.781 14.508 1 97.81 308 GLY B O 1
ATOM 6021 N N . ARG B 1 309 ? -15.484 37.062 16.656 1 96.38 309 ARG B N 1
ATOM 6022 C CA . ARG B 1 309 ? -14.227 37.75 16.891 1 96.38 309 ARG B CA 1
ATOM 6023 C C . ARG B 1 309 ? -13.18 36.812 17.469 1 96.38 309 ARG B C 1
ATOM 6025 O O . ARG B 1 309 ? -13.523 35.844 18.172 1 96.38 309 ARG B O 1
ATOM 6032 N N . PRO B 1 310 ? -11.844 37.094 17.203 1 96 310 PRO B N 1
ATOM 6033 C CA . PRO B 1 310 ? -11.242 38.156 16.375 1 96 310 PRO B CA 1
ATOM 6034 C C . PRO B 1 310 ? -11.328 37.844 14.883 1 96 310 PRO B C 1
ATOM 6036 O O . PRO B 1 310 ? -11.617 36.688 14.5 1 96 310 PRO B O 1
ATOM 6039 N N . SER B 1 311 ? -11.195 38.844 14.086 1 95.44 311 SER B N 1
ATOM 6040 C CA . SER B 1 311 ? -11.062 38.688 12.641 1 95.44 311 SER B CA 1
ATOM 6041 C C . SER B 1 311 ? -9.617 38.375 12.25 1 95.44 311 SER B C 1
ATOM 6043 O O . SER B 1 311 ? -8.719 38.406 13.094 1 95.44 311 SER B O 1
ATOM 6045 N N . CYS B 1 312 ? -9.469 37.938 11.031 1 94.56 312 CYS B N 1
ATOM 6046 C CA . CYS B 1 312 ? -8.117 37.625 10.57 1 94.56 312 CYS B CA 1
ATOM 6047 C C . CYS B 1 312 ? -7.84 38.281 9.219 1 94.56 312 CYS B C 1
ATOM 6049 O O . CYS B 1 312 ? -8.695 38.281 8.336 1 94.56 312 CYS B O 1
ATOM 6051 N N . SER B 1 313 ? -6.648 38.906 9.164 1 94.19 313 SER B N 1
ATOM 6052 C CA . SER B 1 313 ? -6.246 39.531 7.906 1 94.19 313 SER B CA 1
ATOM 6053 C C . SER B 1 313 ? -4.867 39.031 7.465 1 94.19 313 SER B C 1
ATOM 6055 O O . SER B 1 313 ? -4.293 39.562 6.512 1 94.19 313 SER B O 1
ATOM 6057 N N . SER B 1 314 ? -4.383 38.125 8.18 1 92.5 314 SER B N 1
ATOM 6058 C CA . SER B 1 314 ? -3.1 37.5 7.84 1 92.5 314 SER B CA 1
ATOM 6059 C C . SER B 1 314 ? -2.885 36.188 8.602 1 92.5 314 SER B C 1
ATOM 6061 O O . SER B 1 314 ? -3.59 35.906 9.57 1 92.5 314 SER B O 1
ATOM 6063 N N . GLY B 1 315 ? -2.033 35.438 8.062 1 93.19 315 GLY B N 1
ATOM 6064 C CA . GLY B 1 315 ? -1.627 34.219 8.75 1 93.19 315 GLY B CA 1
ATOM 6065 C C . GLY B 1 315 ? -2.67 33.125 8.688 1 93.19 315 GLY B C 1
ATOM 6066 O O . GLY B 1 315 ? -3.387 33 7.691 1 93.19 315 GLY B O 1
ATOM 6067 N N . ARG B 1 316 ? -2.619 32.281 9.703 1 95.12 316 ARG B N 1
ATOM 6068 C CA . ARG B 1 316 ? -3.498 31.125 9.781 1 95.12 316 ARG B CA 1
ATOM 6069 C C . ARG B 1 316 ? -4.445 31.219 10.969 1 95.12 316 ARG B C 1
ATOM 6071 O O . ARG B 1 316 ? -4.117 31.859 11.977 1 95.12 316 ARG B O 1
ATOM 6078 N N . PHE B 1 317 ? -5.625 30.719 10.742 1 96.94 317 PHE B N 1
ATOM 6079 C CA . PHE B 1 317 ? -6.719 30.875 11.695 1 96.94 317 PHE B CA 1
ATOM 6080 C C . PHE B 1 317 ? -7.594 29.625 11.727 1 96.94 317 PHE B C 1
ATOM 6082 O O . PHE B 1 317 ? -7.973 29.094 10.68 1 96.94 317 PHE B O 1
ATOM 6089 N N . TYR B 1 318 ? -7.816 29.125 12.977 1 97.75 318 TYR B N 1
ATOM 6090 C CA . TYR B 1 318 ? -8.648 27.938 13.117 1 97.75 318 TYR B CA 1
ATOM 6091 C C . TYR B 1 318 ? -9.625 28.078 14.273 1 97.75 318 TYR B C 1
ATOM 6093 O O . TYR B 1 318 ? -9.289 28.672 15.305 1 97.75 318 TYR B O 1
ATOM 6101 N N . PHE B 1 319 ? -10.844 27.562 14.086 1 98.31 319 PHE B N 1
ATOM 6102 C CA . PHE B 1 319 ? -11.789 27.359 15.18 1 98.31 319 PHE B CA 1
ATOM 6103 C C . PHE B 1 319 ? -12.703 26.188 14.891 1 98.31 319 PHE B C 1
ATOM 6105 O O . PHE B 1 319 ? -12.75 25.688 13.766 1 98.31 319 PHE B O 1
ATOM 6112 N N . GLN B 1 320 ? -13.359 25.641 15.875 1 98.31 320 GLN B N 1
ATOM 6113 C CA . GLN B 1 320 ? -14.25 24.5 15.664 1 98.31 320 GLN B CA 1
ATOM 6114 C C . GLN B 1 320 ? -15.562 24.688 16.422 1 98.31 320 GLN B C 1
ATOM 6116 O O . GLN B 1 320 ? -15.602 25.344 17.453 1 98.31 320 GLN B O 1
ATOM 6121 N N . VAL B 1 321 ? -16.609 24.109 15.867 1 98.12 321 VAL B N 1
ATOM 6122 C CA . VAL B 1 321 ? -17.969 24.375 16.344 1 98.12 321 VAL B CA 1
ATOM 6123 C C . VAL B 1 321 ? -18.75 23.062 16.453 1 98.12 321 VAL B C 1
ATOM 6125 O O . VAL B 1 321 ? -18.688 22.219 15.539 1 98.12 321 VAL B O 1
ATOM 6128 N N . GLN B 1 322 ? -19.406 22.859 17.547 1 97.12 322 GLN B N 1
ATOM 6129 C CA . GLN B 1 322 ? -20.328 21.75 17.703 1 97.12 322 GLN B CA 1
ATOM 6130 C C . GLN B 1 322 ? -21.625 22 16.953 1 97.12 322 GLN B C 1
ATOM 6132 O O . GLN B 1 322 ? -22.297 23.016 17.172 1 97.12 322 GLN B O 1
ATOM 6137 N N . VAL B 1 323 ? -22.016 21.109 16.109 1 95.69 323 VAL B N 1
ATOM 6138 C CA . VAL B 1 323 ? -23.188 21.328 15.266 1 95.69 323 VAL B CA 1
ATOM 6139 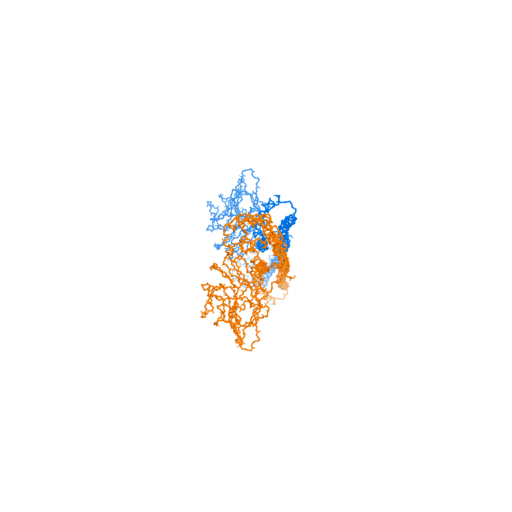C C . VAL B 1 323 ? -24.188 20.172 15.469 1 95.69 323 VAL B C 1
ATOM 6141 O O . VAL B 1 323 ? -25.234 20.125 14.82 1 95.69 323 VAL B O 1
ATOM 6144 N N . GLU B 1 324 ? -23.891 19.312 16.328 1 92.12 324 GLU B N 1
ATOM 6145 C CA . GLU B 1 324 ? -24.688 18.109 16.531 1 92.12 324 GLU B CA 1
ATOM 6146 C C . GLU B 1 324 ? -26.125 18.469 16.938 1 92.12 324 GLU B C 1
ATOM 6148 O O . GLU B 1 324 ? -26.344 19.328 17.781 1 92.12 324 GLU B O 1
ATOM 6153 N N . GLY B 1 325 ? -27.109 17.781 16.312 1 87.56 325 GLY B N 1
ATOM 6154 C CA . GLY B 1 325 ? -28.5 17.906 16.703 1 87.56 325 GLY B CA 1
ATOM 6155 C C . GLY B 1 325 ? -29.234 18.984 15.93 1 87.56 325 GLY B C 1
ATOM 6156 O O . GLY B 1 325 ? -30.453 19.109 16.016 1 87.56 325 GLY B O 1
ATOM 6157 N N . LEU B 1 326 ? -28.562 19.828 15.164 1 90.94 326 LEU B N 1
ATOM 6158 C CA . LEU B 1 326 ? -29.188 20.906 14.398 1 90.94 326 LEU B CA 1
ATOM 6159 C C . LEU B 1 326 ? -29.625 20.406 13.031 1 90.94 326 LEU B C 1
ATOM 6161 O O . LEU B 1 326 ? -28.906 19.656 12.367 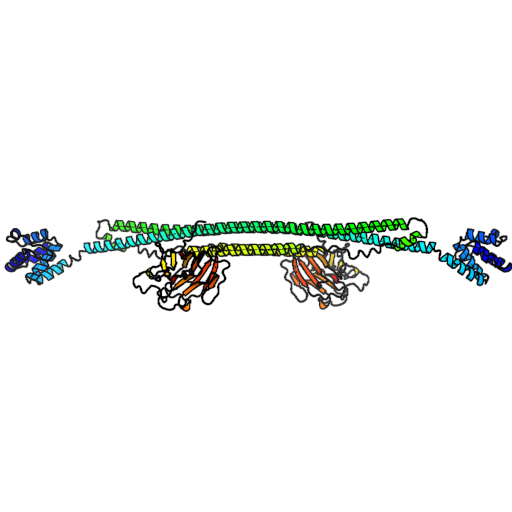1 90.94 326 LEU B O 1
ATOM 6165 N N . ALA B 1 327 ? -30.766 20.797 12.641 1 90.06 327 ALA B N 1
ATOM 6166 C CA . ALA B 1 327 ? -31.312 20.375 11.352 1 90.06 327 ALA B CA 1
ATOM 6167 C C . ALA B 1 327 ? -30.797 21.266 10.219 1 90.06 327 ALA B C 1
ATOM 6169 O O . ALA B 1 327 ? -30.812 20.859 9.055 1 90.06 327 ALA B O 1
ATOM 6170 N N . SER B 1 328 ? -30.453 22.469 10.609 1 93.06 328 SER B N 1
ATOM 6171 C CA . SER B 1 328 ? -29.922 23.422 9.633 1 93.06 328 SER B CA 1
ATOM 6172 C C . SER B 1 328 ? -28.938 24.391 10.273 1 93.06 328 SER B C 1
ATOM 6174 O O . SER B 1 328 ? -29.125 24.797 11.414 1 93.06 328 SER B O 1
ATOM 6176 N N . TRP B 1 329 ? -27.891 24.672 9.492 1 95.62 329 TRP B N 1
ATOM 6177 C CA . TRP B 1 329 ? -26.922 25.656 9.961 1 95.62 329 TRP B CA 1
ATOM 6178 C C . TRP B 1 329 ? -26 26.109 8.828 1 95.62 329 TRP B C 1
ATOM 6180 O O . TRP B 1 329 ? -25.922 25.453 7.789 1 95.62 329 TRP B O 1
ATOM 6190 N N . ASP B 1 330 ? -25.344 27.297 8.969 1 96.75 330 ASP B N 1
ATOM 6191 C CA . ASP B 1 330 ? -24.266 27.812 8.133 1 96.75 330 ASP B CA 1
ATOM 6192 C C . ASP B 1 330 ? -23.031 28.141 8.961 1 96.75 330 ASP B C 1
ATOM 6194 O O . ASP B 1 330 ? -23.141 28.688 10.055 1 96.75 330 ASP B O 1
ATOM 6198 N N . LEU B 1 331 ? -21.953 27.766 8.461 1 98.12 331 LEU B N 1
ATOM 6199 C CA . LEU B 1 331 ? -20.688 28.016 9.141 1 98.12 331 LEU B CA 1
ATOM 6200 C C . LEU B 1 331 ? -19.594 28.391 8.148 1 98.12 331 LEU B C 1
ATOM 6202 O O . LEU B 1 331 ? -19.562 27.859 7.031 1 98.12 331 LEU B O 1
ATOM 6206 N N . GLY B 1 332 ? -18.688 29.312 8.609 1 98.38 332 GLY B N 1
ATOM 6207 C CA . GLY B 1 332 ? -17.547 29.609 7.766 1 98.38 332 GLY B CA 1
ATOM 6208 C C . GLY B 1 332 ? -16.922 30.953 8.062 1 98.38 332 GLY B C 1
ATOM 6209 O O . GLY B 1 332 ? -16.828 31.359 9.227 1 98.38 332 GLY B O 1
ATOM 6210 N N . MET B 1 333 ? -16.344 31.516 7.008 1 98.25 333 MET B N 1
ATOM 6211 C CA . MET B 1 333 ? -15.711 32.812 7.074 1 98.25 333 MET B CA 1
ATOM 6212 C C . MET B 1 333 ? -16.359 33.781 6.098 1 98.25 333 MET B C 1
ATOM 6214 O O . MET B 1 333 ? -16.781 33.406 5.008 1 98.25 333 MET B O 1
ATOM 6218 N N . VAL B 1 334 ? -16.422 35.062 6.535 1 97.56 334 VAL B N 1
ATOM 6219 C CA . VAL B 1 334 ? -16.969 36.094 5.652 1 97.56 334 VAL B CA 1
ATOM 6220 C C . VAL B 1 334 ? -16.125 37.375 5.734 1 97.56 334 VAL B C 1
ATOM 6222 O O . VAL B 1 334 ? -15.414 37.562 6.715 1 97.56 334 VAL B O 1
ATOM 6225 N N . ARG B 1 335 ? -16.25 38.156 4.762 1 96.25 335 ARG B N 1
ATOM 6226 C CA . ARG B 1 335 ? -15.656 39.469 4.832 1 96.25 335 ARG B CA 1
ATOM 6227 C C . ARG B 1 335 ? -16.344 40.344 5.898 1 96.25 335 ARG B C 1
ATOM 6229 O O . ARG B 1 335 ? -17.562 40.25 6.07 1 96.25 335 ARG B O 1
ATOM 6236 N N . GLU B 1 336 ? -15.547 41.094 6.473 1 93.44 336 GLU B N 1
ATOM 6237 C CA . GLU B 1 336 ? -16.109 41.969 7.504 1 93.44 336 GLU B CA 1
ATOM 6238 C C . GLU B 1 336 ? -17.156 42.906 6.918 1 93.44 336 GLU B C 1
ATOM 6240 O O . GLU B 1 336 ? -18.125 43.25 7.594 1 93.44 336 GLU B O 1
ATOM 6245 N N . SER B 1 337 ? -17.062 43.281 5.613 1 91.12 337 SER B N 1
ATOM 6246 C CA . SER B 1 337 ? -17.891 44.281 4.973 1 91.12 337 SER B CA 1
ATOM 6247 C C . SER B 1 337 ? -19.125 43.656 4.305 1 91.12 337 SER B C 1
ATOM 6249 O O . SER B 1 337 ? -19.828 44.344 3.547 1 91.12 337 SER B O 1
ATOM 6251 N N . VAL B 1 338 ? -19.391 42.5 4.602 1 91.75 338 VAL B N 1
ATOM 6252 C CA . VAL B 1 338 ? -20.516 41.875 3.926 1 91.75 338 VAL B CA 1
ATOM 6253 C C . VAL B 1 338 ? -21.812 42.594 4.254 1 91.75 338 VAL B C 1
ATOM 6255 O O . VAL B 1 338 ? -21.906 43.25 5.289 1 91.75 338 VAL B O 1
ATOM 6258 N N . GLN B 1 339 ? -22.75 42.375 3.398 1 88.62 339 GLN B N 1
ATOM 6259 C CA . GLN B 1 339 ? -24.047 43.031 3.549 1 88.62 339 GLN B CA 1
ATOM 6260 C C . GLN B 1 339 ? -24.766 42.531 4.793 1 88.62 339 GLN B C 1
ATOM 6262 O O . GLN B 1 339 ? -24.781 41.312 5.059 1 88.62 339 GLN B O 1
ATOM 6267 N N . ARG B 1 340 ? -25.391 43.5 5.543 1 91.5 340 ARG B N 1
ATOM 6268 C CA . ARG B 1 340 ? -26.078 43.156 6.785 1 91.5 340 ARG B CA 1
ATOM 6269 C C . ARG B 1 340 ? -27.594 43.281 6.641 1 91.5 340 ARG B C 1
ATOM 6271 O O . ARG B 1 340 ? -28.344 42.719 7.445 1 91.5 340 ARG B O 1
ATOM 6278 N N . THR B 1 341 ? -27.875 44 5.586 1 87.75 341 THR B N 1
ATOM 6279 C CA . THR B 1 341 ? -29.281 44.281 5.395 1 87.75 341 THR B CA 1
ATOM 6280 C C . THR B 1 341 ? -29.781 43.688 4.078 1 87.75 341 THR B C 1
ATOM 6282 O O . THR B 1 341 ? -29 43.5 3.141 1 87.75 341 THR B O 1
ATOM 6285 N N . GLY B 1 342 ? -30.969 43.25 4.004 1 82.44 342 GLY B N 1
ATOM 6286 C CA . GLY B 1 342 ? -31.578 42.781 2.77 1 82.44 342 GLY B CA 1
ATOM 6287 C C . GLY B 1 342 ? -31.359 41.312 2.537 1 82.44 342 GLY B C 1
ATOM 6288 O O . GLY B 1 342 ? -31.062 40.562 3.475 1 82.44 342 GLY B O 1
ATOM 6289 N N . SER B 1 343 ? -31.625 40.938 1.262 1 83.25 343 SER B N 1
ATOM 6290 C CA . SER B 1 343 ? -31.453 39.531 0.888 1 83.25 343 SER B CA 1
ATOM 6291 C C . SER B 1 343 ? -29.984 39.219 0.615 1 83.25 343 SER B C 1
ATOM 6293 O O . SER B 1 343 ? -29.312 39.938 -0.143 1 83.25 343 SER B O 1
ATOM 6295 N N . ILE B 1 344 ? -29.469 38.25 1.329 1 83.88 344 ILE B N 1
ATOM 6296 C CA . ILE B 1 344 ? -28.047 37.906 1.221 1 83.88 344 ILE B CA 1
ATOM 6297 C C . ILE B 1 344 ? -27.906 36.562 0.542 1 83.88 344 ILE B C 1
ATOM 6299 O O . ILE B 1 344 ? -28.609 35.594 0.902 1 83.88 344 ILE B O 1
ATOM 6303 N N . THR B 1 345 ? -27.109 36.594 -0.519 1 86.44 345 THR B N 1
ATOM 6304 C CA . THR B 1 345 ? -26.719 35.344 -1.139 1 86.44 345 THR B CA 1
ATOM 6305 C C . THR B 1 345 ? -25.297 34.938 -0.705 1 86.44 345 THR B C 1
ATOM 6307 O O . THR B 1 345 ? -24.328 35.625 -1.001 1 86.44 345 THR B O 1
ATOM 6310 N N . ALA B 1 346 ? -25.266 33.812 -0.059 1 90.94 346 ALA B N 1
ATOM 6311 C CA . ALA B 1 346 ? -23.969 33.344 0.432 1 90.94 346 ALA B CA 1
ATOM 6312 C C . ALA B 1 346 ? -23.125 32.75 -0.702 1 90.94 346 ALA B C 1
ATOM 6314 O O . ALA B 1 346 ? -23.359 31.625 -1.132 1 90.94 346 ALA B O 1
ATOM 6315 N N . SER B 1 347 ? -22.203 33.531 -1.226 1 94.5 347 SER B N 1
ATOM 6316 C CA . SER B 1 347 ? -21.297 33.094 -2.277 1 94.5 347 SER B CA 1
ATOM 6317 C C . SER B 1 347 ? -19.906 33.719 -2.094 1 94.5 347 SER B C 1
ATOM 6319 O O . SER B 1 347 ? -19.781 34.781 -1.52 1 94.5 347 SER B O 1
ATOM 6321 N N . PRO B 1 348 ? -18.906 33 -2.588 1 95.25 348 PRO B N 1
ATOM 6322 C CA . PRO B 1 348 ? -17.562 33.562 -2.514 1 95.25 348 PRO B CA 1
ATOM 6323 C C . PRO B 1 348 ? -17.469 34.938 -3.176 1 95.25 348 PRO B C 1
ATOM 6325 O O . PRO B 1 348 ? -16.734 35.812 -2.697 1 95.25 348 PRO B O 1
ATOM 6328 N N . HIS B 1 349 ? -18.25 35.125 -4.176 1 92.88 349 HIS B N 1
ATOM 6329 C CA . HIS B 1 349 ? -18.266 36.406 -4.871 1 92.88 349 HIS B CA 1
ATOM 6330 C C . HIS B 1 349 ? -18.734 37.531 -3.953 1 92.88 349 HIS B C 1
ATOM 6332 O O . HIS B 1 349 ? -18.25 38.656 -4.035 1 92.88 349 HIS B O 1
ATOM 6338 N N . ASN B 1 350 ? -19.656 37.156 -3.107 1 93.75 350 ASN B N 1
ATOM 6339 C CA . ASN B 1 350 ? -20.219 38.156 -2.176 1 93.75 350 ASN B CA 1
ATOM 6340 C C . ASN B 1 350 ? -19.453 38.156 -0.86 1 93.75 350 ASN B C 1
ATOM 6342 O O . ASN B 1 350 ? -19.859 38.812 0.096 1 93.75 350 ASN B O 1
ATOM 6346 N N . GLY B 1 351 ? -18.406 37.406 -0.757 1 95.38 351 GLY B N 1
ATOM 6347 C CA . GLY B 1 351 ? -17.547 37.406 0.408 1 95.38 351 GLY B CA 1
ATOM 6348 C C . GLY B 1 351 ? -17.891 36.375 1.438 1 95.38 351 GLY B C 1
ATOM 6349 O O . GLY B 1 351 ? -17.484 36.469 2.598 1 95.38 351 GLY B O 1
ATOM 6350 N N . PHE B 1 352 ? -18.672 35.375 0.963 1 96.69 352 PHE B N 1
ATOM 6351 C CA . PHE B 1 352 ? -19.047 34.281 1.856 1 96.69 352 PHE B CA 1
ATOM 6352 C C . PHE B 1 352 ? -18.328 33 1.478 1 96.69 352 PHE B C 1
ATOM 6354 O O . PHE B 1 352 ? -18.516 32.5 0.373 1 96.69 352 PHE B O 1
ATOM 6361 N N . TRP B 1 353 ? -17.5 32.5 2.312 1 97.94 353 TRP B N 1
ATOM 6362 C CA . TRP B 1 353 ? -16.953 31.141 2.215 1 97.94 353 TRP B CA 1
ATOM 6363 C C . TRP B 1 353 ? -17.516 30.25 3.316 1 97.94 353 TRP B C 1
ATOM 6365 O O . TRP B 1 353 ? -16.875 30.062 4.359 1 97.94 353 TRP B O 1
ATOM 6375 N N . THR B 1 354 ? -18.719 29.703 3.035 1 98.06 354 THR B N 1
ATOM 6376 C CA . THR B 1 354 ? -19.453 28.969 4.066 1 98.06 354 THR B CA 1
ATOM 6377 C C . THR B 1 354 ? -19.984 27.656 3.527 1 98.06 354 THR B C 1
ATOM 6379 O O . THR B 1 354 ? -20.109 27.469 2.314 1 98.06 354 THR B O 1
ATOM 6382 N N . ILE B 1 355 ? -20.203 26.75 4.449 1 98.19 355 ILE B N 1
ATOM 6383 C CA . ILE B 1 355 ? -20.938 25.516 4.16 1 98.19 355 ILE B CA 1
ATOM 6384 C C . ILE B 1 355 ? -22.219 25.484 5.008 1 98.19 355 ILE B C 1
ATOM 6386 O O . ILE B 1 355 ? -22.344 26.219 5.992 1 98.19 355 ILE B O 1
ATOM 6390 N N . CYS B 1 356 ? -23.203 24.625 4.52 1 97 356 CYS B N 1
ATOM 6391 C CA . CYS B 1 356 ? -24.453 24.625 5.258 1 97 356 CYS B CA 1
ATOM 6392 C C . CYS B 1 356 ? -25.094 23.25 5.27 1 97 356 CYS B C 1
ATOM 6394 O O . CYS B 1 356 ? -24.672 22.359 4.512 1 97 356 CYS B O 1
ATOM 6396 N N . LEU B 1 357 ? -25.812 23 6.227 1 96.5 357 LEU B N 1
ATOM 6397 C CA . LEU B 1 357 ? -26.719 21.875 6.324 1 96.5 357 LEU B CA 1
ATOM 6398 C C . LEU B 1 357 ? -28.172 22.328 6.227 1 96.5 357 LEU B C 1
ATOM 6400 O O . LEU B 1 357 ? -28.562 23.328 6.82 1 96.5 357 LEU B O 1
ATOM 6404 N N . ARG B 1 358 ? -28.953 21.625 5.383 1 93.69 358 ARG B N 1
ATOM 6405 C CA . ARG B 1 358 ? -30.391 21.875 5.277 1 93.69 358 ARG B CA 1
ATOM 6406 C C . ARG B 1 358 ? -31.172 20.578 5.438 1 93.69 358 ARG B C 1
ATOM 6408 O O . ARG B 1 358 ? -30.781 19.531 4.902 1 93.69 358 ARG B O 1
ATOM 6415 N N . ASP B 1 359 ? -32.219 20.641 6.176 1 90.19 359 ASP B N 1
ATOM 6416 C CA . ASP B 1 359 ? -33.156 19.547 6.301 1 90.19 359 ASP B CA 1
ATOM 6417 C C . ASP B 1 359 ? -32.469 18.281 6.812 1 90.19 359 ASP B C 1
ATOM 6419 O O . ASP B 1 359 ? -32.656 17.188 6.25 1 90.19 359 ASP B O 1
ATOM 6423 N N . ASN B 1 360 ? -31.578 18.359 7.625 1 88.62 360 ASN B N 1
ATOM 6424 C CA . ASN B 1 360 ? -30.969 17.297 8.406 1 88.62 360 ASN B CA 1
ATOM 6425 C C . ASN B 1 360 ? -29.922 16.531 7.59 1 88.62 360 ASN B C 1
ATOM 6427 O O . ASN B 1 360 ? -29.062 15.852 8.156 1 88.62 360 ASN B O 1
ATOM 6431 N N . SER B 1 361 ? -29.984 16.703 6.27 1 91.56 361 SER B N 1
ATOM 6432 C CA . SER B 1 361 ? -29.125 15.773 5.551 1 91.56 361 SER B CA 1
ATOM 6433 C C . SER B 1 361 ? -28.5 16.438 4.32 1 91.56 361 SER B C 1
ATOM 6435 O O . SER B 1 361 ? -27.609 15.867 3.688 1 91.56 361 SER B O 1
ATOM 6437 N N . ASN B 1 362 ? -28.953 17.562 4.031 1 95.31 362 ASN B N 1
ATOM 6438 C CA . ASN B 1 362 ? -28.484 18.219 2.807 1 95.31 362 ASN B CA 1
ATOM 6439 C C . ASN B 1 362 ? -27.328 19.172 3.082 1 95.31 362 ASN B C 1
ATOM 6441 O O . ASN B 1 362 ? -27.547 20.312 3.494 1 95.31 362 ASN B O 1
ATOM 6445 N N . TYR B 1 363 ? -26.125 18.672 2.838 1 97.5 363 TYR B N 1
ATOM 6446 C CA . TYR B 1 363 ? -24.938 19.5 2.998 1 97.5 363 TYR B CA 1
ATOM 6447 C C . TYR B 1 363 ? -24.578 20.203 1.69 1 97.5 363 TYR B C 1
ATOM 6449 O O . TYR B 1 363 ? -24.609 19.578 0.621 1 97.5 363 TYR B O 1
ATOM 6457 N N . ARG B 1 364 ? -24.203 21.562 1.854 1 97.31 364 ARG B N 1
ATOM 6458 C CA . ARG B 1 364 ? -23.953 22.312 0.625 1 97.31 364 ARG B CA 1
ATOM 6459 C C . ARG B 1 364 ? -22.844 23.344 0.834 1 97.31 364 ARG B C 1
ATOM 6461 O O . ARG B 1 364 ? -22.609 23.797 1.96 1 97.31 364 ARG B O 1
ATOM 6468 N N . ALA B 1 365 ? -22.109 23.578 -0.16 1 97.31 365 ALA B N 1
ATOM 6469 C CA . ALA B 1 365 ? -21.297 24.766 -0.38 1 97.31 365 ALA B CA 1
ATOM 6470 C C . ALA B 1 365 ? -21.703 25.5 -1.656 1 97.31 365 ALA B C 1
ATOM 6472 O O . ALA B 1 365 ? -22.516 24.984 -2.43 1 97.31 365 ALA B O 1
ATOM 6473 N N . HIS B 1 366 ? -21.25 26.656 -1.779 1 94.81 366 HIS B N 1
ATOM 6474 C CA . HIS B 1 366 ? -21.656 27.422 -2.953 1 94.81 366 HIS B CA 1
ATOM 6475 C C . HIS B 1 366 ? -21.422 26.625 -4.234 1 94.81 366 HIS B C 1
ATOM 6477 O O . HIS B 1 366 ? -20.281 26.281 -4.562 1 94.81 366 HIS B O 1
ATOM 6483 N N . GLY B 1 367 ? -22.547 26.297 -4.902 1 91.94 367 GLY B N 1
ATOM 6484 C CA . GLY B 1 367 ? -22.484 25.656 -6.207 1 91.94 367 GLY B CA 1
ATOM 6485 C C . GLY B 1 367 ? -22.141 24.172 -6.129 1 91.94 367 GLY B C 1
ATOM 6486 O O . GLY B 1 367 ? -21.844 23.547 -7.148 1 91.94 367 GLY B O 1
ATOM 6487 N N . GLN B 1 368 ? -22.109 23.609 -4.941 1 95.19 368 GLN B N 1
ATOM 6488 C CA . GLN B 1 368 ? -21.672 22.219 -4.832 1 95.19 368 GLN B CA 1
ATOM 6489 C C . GLN B 1 368 ? -22.422 21.5 -3.715 1 95.19 368 GLN B C 1
ATOM 6491 O O . GLN B 1 368 ? -22.656 22.078 -2.65 1 95.19 368 GLN B O 1
ATOM 6496 N N . ARG B 1 369 ? -22.812 20.344 -3.99 1 96.62 369 ARG B N 1
ATOM 6497 C CA . ARG B 1 369 ? -23.328 19.469 -2.949 1 96.62 369 ARG B CA 1
ATOM 6498 C C . ARG B 1 369 ? -22.203 18.719 -2.246 1 96.62 369 ARG B C 1
ATOM 6500 O O . ARG B 1 369 ? -21.25 18.266 -2.891 1 96.62 369 ARG B O 1
ATOM 6507 N N . LEU B 1 370 ? -22.312 18.703 -0.946 1 97.31 370 LEU B N 1
ATOM 6508 C CA . LEU B 1 370 ? -21.281 18.016 -0.16 1 97.31 370 LEU B CA 1
ATOM 6509 C C . LEU B 1 370 ? -21.797 16.688 0.359 1 97.31 370 LEU B C 1
ATOM 6511 O O . LEU B 1 370 ? -23 16.516 0.563 1 97.31 370 LEU B O 1
ATOM 6515 N N . CYS B 1 371 ? -20.859 15.734 0.439 1 93.75 371 CYS B N 1
ATOM 6516 C CA . CYS B 1 371 ? -21.234 14.406 0.919 1 93.75 371 CYS B CA 1
ATOM 6517 C C . CYS B 1 371 ? -20.266 13.922 1.995 1 93.75 371 CYS B C 1
ATOM 6519 O O . CYS B 1 371 ? -19.422 13.047 1.744 1 93.75 371 CYS B O 1
ATOM 6521 N N . PRO B 1 372 ? -20.422 14.492 3.145 1 94.06 372 PRO B N 1
ATOM 6522 C CA . PRO B 1 372 ? -19.578 13.961 4.215 1 94.06 372 PRO B CA 1
ATOM 6523 C C . PRO B 1 372 ? -19.844 12.484 4.5 1 94.06 372 PRO B C 1
ATOM 6525 O O . PRO B 1 372 ? -20.953 12.008 4.316 1 94.06 372 PRO B O 1
ATOM 6528 N N . LYS B 1 373 ? -18.797 11.75 4.926 1 88.31 373 LYS B N 1
ATOM 6529 C CA . LYS B 1 373 ? -18.906 10.32 5.199 1 88.31 373 LYS B CA 1
ATOM 6530 C C . LYS B 1 373 ? -19.906 10.055 6.32 1 88.31 373 LYS B C 1
ATOM 6532 O O . LYS B 1 373 ? -20.734 9.141 6.223 1 88.31 373 LYS B O 1
ATOM 6537 N N . LEU B 1 374 ? -19.781 10.828 7.406 1 91.19 374 LEU B N 1
ATOM 6538 C CA . LEU B 1 374 ? -20.719 10.836 8.539 1 91.19 374 LEU B CA 1
ATOM 6539 C C . LEU B 1 374 ? -21.172 12.25 8.852 1 91.19 374 LEU B C 1
ATOM 6541 O O . LEU B 1 374 ? -20.469 13.219 8.562 1 91.19 374 LEU B O 1
ATOM 6545 N N . PRO B 1 375 ? -22.359 12.25 9.328 1 94 375 PRO B N 1
ATOM 6546 C CA . PRO B 1 375 ? -22.75 13.586 9.781 1 94 375 PRO B CA 1
ATOM 6547 C C . PRO B 1 375 ? -21.797 14.156 10.836 1 94 375 PRO B C 1
ATOM 6549 O O . PRO B 1 375 ? -21.641 13.555 11.906 1 94 375 PRO B O 1
ATOM 6552 N N . PRO B 1 376 ? -21.328 15.281 10.562 1 95.81 376 PRO B N 1
ATOM 6553 C CA . PRO B 1 376 ? -20.359 15.812 11.523 1 95.81 376 PRO B CA 1
ATOM 6554 C C . PRO B 1 376 ? -21.016 16.281 12.828 1 95.81 376 PRO B C 1
ATOM 6556 O O . PRO B 1 376 ? -22.094 16.859 12.805 1 95.81 376 PRO B O 1
ATOM 6559 N N . LYS B 1 377 ? -20.375 15.977 13.922 1 96.06 377 LYS B N 1
ATOM 6560 C CA . LYS B 1 377 ? -20.781 16.5 15.219 1 96.06 377 LYS B CA 1
ATOM 6561 C C . LYS B 1 377 ? -20.078 17.828 15.523 1 96.06 377 LYS B C 1
ATOM 6563 O O . LYS B 1 377 ? -20.641 18.688 16.219 1 96.06 377 LYS B O 1
ATOM 6568 N N . LYS B 1 378 ? -18.922 17.891 15.07 1 97.44 378 LYS B N 1
ATOM 6569 C CA . LYS B 1 378 ? -18.094 19.078 15.195 1 97.44 378 LYS B CA 1
ATOM 6570 C C . LYS B 1 378 ? -17.438 19.422 13.859 1 97.44 378 LYS B C 1
ATOM 6572 O O . LYS B 1 378 ? -16.922 18.547 13.172 1 97.44 378 LYS B O 1
ATOM 6577 N N . VAL B 1 379 ? -17.547 20.703 13.516 1 98.19 379 VAL B N 1
ATOM 6578 C CA . VAL B 1 379 ? -16.938 21.156 12.273 1 98.19 379 VAL B CA 1
ATOM 6579 C C . VAL B 1 379 ? -15.797 22.125 12.57 1 98.19 379 VAL B C 1
ATOM 6581 O O . VAL B 1 379 ? -15.984 23.094 13.32 1 98.19 379 VAL B O 1
ATOM 6584 N N . GLY B 1 380 ? -14.617 21.812 12.031 1 98.44 380 GLY B N 1
ATOM 6585 C CA . GLY B 1 380 ? -13.492 22.734 12.125 1 98.44 380 GLY B CA 1
ATOM 6586 C C . GLY B 1 380 ? -13.352 23.625 10.898 1 98.44 380 GLY B C 1
ATOM 6587 O O . GLY B 1 380 ? -13.539 23.156 9.773 1 98.44 380 GLY B O 1
ATOM 6588 N N . VAL B 1 381 ? -13.055 24.922 11.102 1 98.75 381 VAL B N 1
ATOM 6589 C CA . VAL B 1 381 ? -12.867 25.875 10.023 1 98.75 381 VAL B CA 1
ATOM 6590 C C . VAL B 1 381 ? -11.438 26.422 10.07 1 98.75 381 VAL B C 1
ATOM 6592 O O . VAL B 1 381 ? -10.992 26.953 11.094 1 98.75 381 VAL B O 1
ATOM 6595 N N . PHE B 1 382 ? -10.727 26.219 9.031 1 98.69 382 PHE B N 1
ATOM 6596 C CA . PHE B 1 382 ? -9.344 26.656 8.922 1 98.69 382 PHE B CA 1
ATOM 6597 C C . PHE B 1 382 ? -9.188 27.656 7.77 1 98.69 382 PHE B C 1
ATOM 6599 O O . PHE B 1 382 ? -9.68 27.406 6.668 1 98.69 382 PHE B O 1
ATOM 6606 N N . VAL B 1 383 ? -8.477 28.75 8.023 1 98.19 383 VAL B N 1
ATOM 6607 C CA . VAL B 1 383 ? -8.18 29.75 7.008 1 98.19 383 VAL B CA 1
ATOM 6608 C C . VAL B 1 383 ? -6.668 29.922 6.879 1 98.19 383 VAL B C 1
ATOM 6610 O O . VAL B 1 383 ? -5.965 30.062 7.883 1 98.19 383 VAL B O 1
ATOM 6613 N N . ASP B 1 384 ? -6.223 29.797 5.758 1 97.31 384 ASP B N 1
ATOM 6614 C CA . ASP B 1 384 ? -4.883 30.25 5.395 1 97.31 384 ASP B CA 1
ATOM 6615 C C . ASP B 1 384 ? -4.938 31.484 4.508 1 97.31 384 ASP B C 1
ATOM 6617 O O . ASP B 1 384 ? -5.191 31.391 3.307 1 97.31 384 ASP B O 1
ATOM 6621 N N . TYR B 1 385 ? -4.656 32.594 5.137 1 96.81 385 TYR B N 1
ATOM 6622 C CA . TYR B 1 385 ? -4.859 33.875 4.445 1 96.81 385 TYR B CA 1
ATOM 6623 C C . TYR B 1 385 ? -3.881 34.031 3.283 1 96.81 385 TYR B C 1
ATOM 6625 O O . TYR B 1 385 ? -4.25 34.5 2.213 1 96.81 385 TYR B O 1
ATOM 6633 N N . GLU B 1 386 ? -2.631 33.594 3.451 1 93.94 386 GLU B N 1
ATOM 6634 C CA . GLU B 1 386 ? -1.6 33.75 2.426 1 93.94 386 GLU B CA 1
ATOM 6635 C C . GLU B 1 386 ? -1.868 32.812 1.243 1 93.94 386 GLU B C 1
ATOM 6637 O O . GLU B 1 386 ? -1.713 33.219 0.087 1 93.94 386 GLU B O 1
ATOM 6642 N N . ASP B 1 387 ? -2.371 31.688 1.57 1 95.19 387 ASP B N 1
ATOM 6643 C CA . ASP B 1 387 ? -2.66 30.734 0.51 1 95.19 387 ASP B CA 1
ATOM 6644 C C . ASP B 1 387 ? -4.082 30.906 -0.017 1 95.19 387 ASP B C 1
ATOM 6646 O O . ASP B 1 387 ? -4.496 30.203 -0.943 1 95.19 387 ASP B O 1
ATOM 6650 N N . ALA B 1 388 ? -4.824 31.75 0.604 1 96.12 388 ALA B N 1
ATOM 6651 C CA . ALA B 1 388 ? -6.176 32.094 0.182 1 96.12 388 ALA B CA 1
ATOM 6652 C C . ALA B 1 388 ? -7.078 30.875 0.142 1 96.12 388 ALA B C 1
ATOM 6654 O O . ALA B 1 388 ? -7.715 30.594 -0.877 1 96.12 388 ALA B O 1
ATOM 6655 N N . CYS B 1 389 ? -7.105 30.234 1.2 1 97.81 389 CYS B N 1
ATOM 6656 C CA . CYS B 1 389 ? -7.898 29 1.26 1 97.81 389 CYS B CA 1
ATOM 6657 C C . CYS B 1 389 ? -8.703 28.938 2.553 1 97.81 389 CYS B C 1
ATOM 6659 O O . CYS B 1 389 ? -8.242 29.391 3.6 1 97.81 389 CYS B O 1
ATOM 6661 N N . VAL B 1 390 ? -9.906 28.406 2.441 1 98.38 390 VAL B N 1
ATOM 6662 C CA . VAL B 1 390 ? -10.75 28.094 3.586 1 98.38 390 VAL B CA 1
ATOM 6663 C C . VAL B 1 390 ? -11.109 26.609 3.557 1 98.38 390 VAL B C 1
ATOM 6665 O O . VAL B 1 390 ? -11.672 26.109 2.574 1 98.38 390 VAL B O 1
ATOM 6668 N N . SER B 1 391 ? -10.758 25.938 4.617 1 98.5 391 SER B N 1
ATOM 6669 C CA . SER B 1 391 ? -11 24.5 4.664 1 98.5 391 SER B CA 1
ATOM 6670 C C . SER B 1 391 ? -11.93 24.125 5.816 1 98.5 391 SER B C 1
ATOM 6672 O O . SER B 1 391 ? -11.906 24.781 6.867 1 98.5 391 SER B O 1
ATOM 6674 N N . PHE B 1 392 ? -12.75 23.109 5.586 1 98.69 392 PHE B N 1
ATOM 6675 C CA . PHE B 1 392 ? -13.688 22.609 6.582 1 98.69 392 PHE B CA 1
ATOM 6676 C C . PHE B 1 392 ? -13.406 21.141 6.895 1 98.69 392 PHE B C 1
ATOM 6678 O O . PHE B 1 392 ? -13.273 20.328 5.984 1 98.69 392 PHE B O 1
ATOM 6685 N N . PHE B 1 393 ? -13.352 20.828 8.219 1 98.06 393 PHE B N 1
ATOM 6686 C CA . PHE B 1 393 ? -13 19.469 8.633 1 98.06 393 PHE B CA 1
ATOM 6687 C C . PHE B 1 393 ? -14.086 18.891 9.523 1 98.06 393 PHE B C 1
ATOM 6689 O O . PHE B 1 393 ? -14.695 19.594 10.32 1 98.06 393 PHE B O 1
ATOM 6696 N N . ASP B 1 394 ? -14.352 17.641 9.344 1 97.56 394 ASP B N 1
ATOM 6697 C CA . ASP B 1 394 ? -15.016 16.875 10.398 1 97.56 394 ASP B CA 1
ATOM 6698 C C . ASP B 1 394 ? -14.047 16.547 11.531 1 97.56 394 ASP B C 1
ATOM 6700 O O . ASP B 1 394 ? -13.148 15.719 11.359 1 97.56 394 ASP B O 1
ATOM 6704 N N . VAL B 1 395 ? -14.227 17.078 12.68 1 96.44 395 VAL B N 1
ATOM 6705 C CA . VAL B 1 395 ? -13.242 17.016 13.75 1 96.44 395 VAL B CA 1
ATOM 6706 C C . VAL B 1 395 ? -13.133 15.578 14.266 1 96.44 395 VAL B C 1
ATOM 6708 O O . VAL B 1 395 ? -12.055 15.133 14.664 1 96.44 395 VAL B O 1
ATOM 6711 N N . ASP B 1 396 ? -14.18 14.859 14.273 1 93.75 396 ASP B N 1
ATOM 6712 C CA . ASP B 1 396 ? -14.188 13.5 14.812 1 93.75 396 ASP B CA 1
ATOM 6713 C C . ASP B 1 396 ? -13.461 12.531 13.883 1 93.75 396 ASP B C 1
ATOM 6715 O O . ASP B 1 396 ? -12.609 11.766 14.32 1 93.75 396 ASP B O 1
ATOM 6719 N N . SER B 1 397 ? -13.797 12.625 12.641 1 93.62 397 SER B N 1
ATOM 6720 C CA . SER B 1 397 ? -13.195 11.703 11.68 1 93.62 397 SER B CA 1
ATOM 6721 C C . SER B 1 397 ? -11.922 12.281 11.086 1 93.62 397 SER B C 1
ATOM 6723 O O . SER B 1 397 ? -11.133 11.562 10.461 1 93.62 397 SER B O 1
ATOM 6725 N N . ALA B 1 398 ? -11.695 13.547 11.219 1 95.94 398 ALA B N 1
ATOM 6726 C CA . ALA B 1 398 ? -10.555 14.281 10.688 1 95.94 398 ALA B CA 1
ATOM 6727 C C . ALA B 1 398 ? -10.641 14.406 9.164 1 95.94 398 ALA B C 1
ATOM 6729 O O . ALA B 1 398 ? -9.703 14.875 8.516 1 95.94 398 ALA B O 1
ATOM 6730 N N . ASP B 1 399 ? -11.797 14.141 8.594 1 96.12 399 ASP B N 1
ATOM 6731 C CA . ASP B 1 399 ? -11.961 14.211 7.148 1 96.12 399 ASP B CA 1
ATOM 6732 C C . ASP B 1 399 ? -12.172 15.656 6.695 1 96.12 399 ASP B C 1
ATOM 6734 O O . ASP B 1 399 ? -12.828 16.438 7.391 1 96.12 399 ASP B O 1
ATOM 6738 N N . LEU B 1 400 ? -11.656 15.898 5.539 1 97.12 400 LEU B N 1
ATOM 6739 C CA . LEU B 1 400 ? -11.945 17.172 4.891 1 97.12 400 LEU B CA 1
ATOM 6740 C C . LEU B 1 400 ? -13.352 17.172 4.312 1 97.12 400 LEU B C 1
ATOM 6742 O O . LEU B 1 400 ? -13.703 16.297 3.514 1 97.12 400 LEU B O 1
ATOM 6746 N N . ILE B 1 401 ? -14.141 18.109 4.711 1 97.44 401 ILE B N 1
ATOM 6747 C CA . ILE B 1 401 ? -15.508 18.203 4.211 1 97.44 401 ILE B CA 1
ATOM 6748 C C . ILE B 1 401 ? -15.523 18.984 2.902 1 97.44 401 ILE B C 1
ATOM 6750 O O . ILE B 1 401 ? -16.172 18.594 1.937 1 97.44 401 ILE B O 1
ATOM 6754 N N . HIS B 1 402 ? -14.805 20.141 2.955 1 97.75 402 HIS B N 1
ATOM 6755 C CA . HIS B 1 402 ? -14.766 21.016 1.794 1 97.75 402 HIS B CA 1
ATOM 6756 C C . HIS B 1 402 ? -13.602 22 1.889 1 97.75 402 HIS B C 1
ATOM 6758 O O . HIS B 1 402 ? -13.078 22.25 2.979 1 97.75 402 HIS B O 1
ATOM 6764 N N . GLN B 1 403 ? -13.18 22.484 0.745 1 98.06 403 GLN B N 1
ATOM 6765 C CA . GLN B 1 403 ? -12.117 23.484 0.704 1 98.06 403 GLN B CA 1
ATOM 6766 C C . GLN B 1 403 ? -12.359 24.5 -0.408 1 98.06 403 GLN B C 1
ATOM 6768 O O . GLN B 1 403 ? -12.602 24.125 -1.558 1 98.06 403 GLN B O 1
ATOM 6773 N N . PHE B 1 404 ? -12.398 25.734 0.008 1 97.88 404 PHE B N 1
ATOM 6774 C CA . PHE B 1 404 ? -12.352 26.812 -0.977 1 97.88 404 PHE B CA 1
ATOM 6775 C C . PHE B 1 404 ? -10.914 27.188 -1.294 1 97.88 404 PHE B C 1
ATOM 6777 O O . PHE B 1 404 ? -10.102 27.375 -0.386 1 97.88 404 PHE B O 1
ATOM 6784 N N . THR B 1 405 ? -10.586 27.281 -2.508 1 96.56 405 THR B N 1
ATOM 6785 C CA . THR B 1 405 ? -9.234 27.656 -2.904 1 96.56 405 THR B CA 1
ATOM 6786 C C . THR B 1 405 ? -9.25 28.922 -3.752 1 96.56 405 THR B C 1
ATOM 6788 O O . THR B 1 405 ? -10.305 29.328 -4.246 1 96.56 405 THR B O 1
ATOM 6791 N N . GLN B 1 406 ? -8.133 29.578 -3.836 1 94.88 406 GLN B N 1
ATOM 6792 C CA . GLN B 1 406 ? -7.973 30.797 -4.621 1 94.88 406 GLN B CA 1
ATOM 6793 C C . GLN B 1 406 ? -9.023 31.828 -4.242 1 94.88 406 GLN B C 1
ATOM 6795 O O . GLN B 1 406 ? -9.672 32.406 -5.113 1 94.88 406 GLN B O 1
ATOM 6800 N N . CYS B 1 407 ? -9.203 31.938 -2.947 1 94.56 407 CYS B N 1
ATOM 6801 C CA . CYS B 1 407 ? -10.18 32.906 -2.438 1 94.56 407 CYS B CA 1
ATOM 6802 C C . CYS B 1 407 ? -9.695 34.344 -2.611 1 94.56 407 CYS B C 1
ATOM 6804 O O . CYS B 1 407 ? -8.508 34.625 -2.439 1 94.56 407 CYS B O 1
ATOM 6806 N N . SER B 1 408 ? -10.492 35.188 -2.955 1 92.12 408 SER B N 1
ATOM 6807 C CA . SER B 1 408 ? -10.148 36.594 -3.107 1 92.12 408 SER B CA 1
ATOM 6808 C C . SER B 1 408 ? -10.289 37.344 -1.787 1 92.12 408 SER B C 1
ATOM 6810 O O . SER B 1 408 ? -11.25 38.094 -1.601 1 92.12 408 SER B O 1
ATOM 6812 N N . PHE B 1 409 ? -9.219 37.125 -1.003 1 92.06 409 PHE B N 1
ATOM 6813 C CA . PHE B 1 409 ? -9.242 37.844 0.274 1 92.06 409 PHE B CA 1
ATOM 6814 C C . PHE B 1 409 ? -8.812 39.281 0.099 1 92.06 409 PHE B C 1
ATOM 6816 O O . PHE B 1 409 ? -7.832 39.594 -0.585 1 92.06 409 PHE B O 1
ATOM 6823 N N . SER B 1 410 ? -9.547 40.281 0.501 1 87.5 410 SER B N 1
ATOM 6824 C CA . SER B 1 410 ? -9.18 41.688 0.317 1 87.5 410 SER B CA 1
ATOM 6825 C C . SER B 1 410 ? -9.258 42.438 1.632 1 87.5 410 SER B C 1
ATOM 6827 O O . SER B 1 410 ? -8.75 43.562 1.732 1 87.5 410 SER B O 1
ATOM 6829 N N . GLU B 1 411 ? -9.875 41.938 2.557 1 92.31 411 GLU B N 1
ATOM 6830 C CA . GLU B 1 411 ? -10.055 42.594 3.854 1 92.31 411 GLU B CA 1
ATOM 6831 C C . GLU B 1 411 ? -10.047 41.562 4.984 1 92.31 411 GLU B C 1
ATOM 6833 O O . GLU B 1 411 ? -9.633 40.438 4.789 1 92.31 411 GLU B O 1
ATOM 6838 N N . GLN B 1 412 ? -10.398 42.031 6.109 1 95.5 412 GLN B N 1
ATOM 6839 C CA . GLN B 1 412 ? -10.477 41.156 7.27 1 95.5 412 GLN B CA 1
ATOM 6840 C C . GLN B 1 412 ? -11.609 40.125 7.113 1 95.5 412 GLN B C 1
ATOM 6842 O O . GLN B 1 412 ? -12.68 40.469 6.602 1 95.5 412 GLN B O 1
ATOM 6847 N N . LEU B 1 413 ? -11.289 38.969 7.473 1 97.56 413 LEU B N 1
ATOM 6848 C CA . LEU B 1 413 ? -12.289 37.906 7.48 1 97.56 413 LEU B CA 1
ATOM 6849 C C . LEU B 1 413 ? -12.805 37.656 8.891 1 97.56 413 LEU B C 1
ATOM 6851 O O . LEU B 1 413 ? -12.031 37.688 9.852 1 97.56 413 LEU B O 1
ATOM 6855 N N . CYS B 1 414 ? -14.086 37.406 9 1 98.19 414 CYS B N 1
ATOM 6856 C CA . CYS B 1 414 ? -14.703 37.125 10.297 1 98.19 414 CYS B CA 1
ATOM 6857 C C . CYS B 1 414 ? -15.352 35.75 10.312 1 98.19 414 CYS B C 1
ATOM 6859 O O . CYS B 1 414 ? -15.938 35.312 9.32 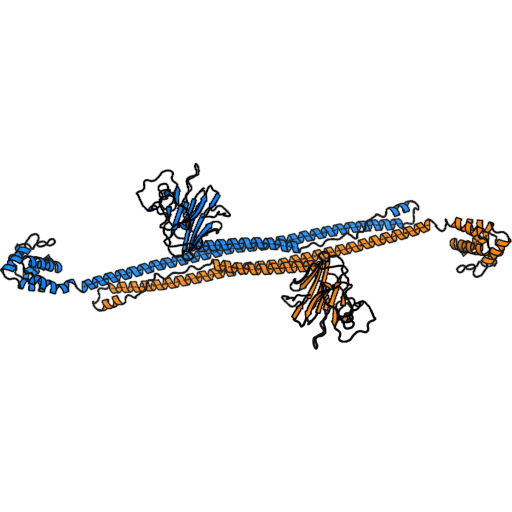1 98.19 414 CYS B O 1
ATOM 6861 N N . PRO B 1 415 ? -15.219 35.062 11.445 1 98.62 415 PRO B N 1
ATOM 6862 C CA . PRO B 1 415 ? -16.016 33.844 11.602 1 98.62 415 PRO B CA 1
ATOM 6863 C C . PRO B 1 415 ? -17.516 34.094 11.461 1 98.62 415 PRO B C 1
ATOM 6865 O O . PRO B 1 415 ? -18.016 35.125 11.891 1 98.62 415 PRO B O 1
ATOM 6868 N N . PHE B 1 416 ? -18.188 33.156 10.844 1 98.19 416 PHE B N 1
ATOM 6869 C CA . PHE B 1 416 ? -19.594 33.312 10.508 1 98.19 416 PHE B CA 1
ATOM 6870 C C . PHE B 1 416 ? -20.422 32.156 11.07 1 98.19 416 PHE B C 1
ATOM 6872 O O . PHE B 1 416 ? -20.078 30.984 10.891 1 98.19 416 PHE B O 1
ATOM 6879 N N . PHE B 1 417 ? -21.547 32.469 11.695 1 98.06 417 PHE B N 1
ATOM 6880 C CA . PHE B 1 417 ? -22.406 31.469 12.32 1 98.06 417 PHE B CA 1
ATOM 6881 C C . PHE B 1 417 ? -23.875 31.734 11.992 1 98.06 417 PHE B C 1
ATOM 6883 O O . PHE B 1 417 ? -24.344 32.875 12.133 1 98.06 417 PHE B O 1
ATOM 6890 N N . SER B 1 418 ? -24.578 30.703 11.602 1 96 418 SER B N 1
ATOM 6891 C CA . SER B 1 418 ? -26.031 30.734 11.398 1 96 418 SER B CA 1
ATOM 6892 C C . SER B 1 418 ? -26.688 29.469 11.914 1 96 418 SER B C 1
ATOM 6894 O O . SER B 1 418 ? -26.625 28.422 11.266 1 96 418 SER B O 1
ATOM 6896 N N . PRO B 1 419 ? -27.375 29.266 13.125 1 92.88 419 PRO B N 1
ATOM 6897 C CA . PRO B 1 419 ? -27.969 28.062 13.688 1 92.88 419 PRO B CA 1
ATOM 6898 C C . PRO B 1 419 ? -29.281 27.656 13 1 92.88 419 PRO B C 1
ATOM 6900 O O . PRO B 1 419 ? -29.797 26.562 13.234 1 92.88 419 PRO B O 1
ATOM 6903 N N . GLY B 1 420 ? -29.672 28.156 11.969 1 82.88 420 GLY B N 1
ATOM 6904 C CA . GLY B 1 420 ? -30.922 27.828 11.305 1 82.88 420 GLY B CA 1
ATOM 6905 C C . GLY B 1 420 ? -32.125 28.047 12.18 1 82.88 420 GLY B C 1
ATOM 6906 O O . GLY B 1 420 ? -32 28.281 13.383 1 82.88 420 GLY B O 1
ATOM 6907 N N . ARG B 1 421 ? -33.312 27.938 11.594 1 76 421 ARG B N 1
ATOM 6908 C CA . ARG B 1 421 ? -34.562 28.172 12.312 1 76 421 ARG B CA 1
ATOM 6909 C C . ARG B 1 421 ? -35.031 26.938 13.078 1 76 421 ARG B C 1
ATOM 6911 O O . ARG B 1 421 ? -34.562 25.828 12.781 1 76 421 ARG B O 1
ATOM 6918 N N . LEU B 1 422 ? -35.594 27.188 14.227 1 66.81 422 LEU B N 1
ATOM 6919 C CA . LEU B 1 422 ? -36.094 26.125 15.094 1 66.81 422 LEU B CA 1
ATOM 6920 C C . LEU B 1 422 ? -37.062 25.219 14.352 1 66.81 422 LEU B C 1
ATOM 6922 O O . LEU B 1 422 ? -37.875 25.703 13.57 1 66.81 422 LEU B O 1
ATOM 6926 N N . VAL B 1 423 ? -36.531 23.953 14.234 1 62.28 423 VAL B N 1
ATOM 6927 C CA . VAL B 1 423 ? -37.562 23 13.828 1 62.28 423 VAL B CA 1
ATOM 6928 C C . VAL B 1 423 ? -38.562 22.781 14.977 1 62.28 423 VAL B C 1
ATOM 6930 O O . VAL B 1 423 ? -38.156 22.656 16.141 1 62.28 423 VAL B O 1
ATOM 6933 N N . PRO B 1 424 ? -39.844 22.969 14.633 1 60.22 424 PRO B N 1
ATOM 6934 C CA . PRO B 1 424 ? -40.844 22.766 15.688 1 60.22 424 PRO B CA 1
ATOM 6935 C C . PRO B 1 424 ? -40.625 21.469 16.469 1 60.22 424 PRO B C 1
ATOM 6937 O O . PRO B 1 424 ? -40.312 20.438 15.875 1 60.22 424 PRO B O 1
ATOM 6940 N N . ASN B 1 425 ? -40.625 21.469 17.875 1 57.03 425 ASN B N 1
ATOM 6941 C CA . ASN B 1 425 ? -40.625 20.344 18.812 1 57.03 425 ASN B CA 1
ATOM 6942 C C . ASN B 1 425 ? -39.219 19.766 18.969 1 57.03 425 ASN B C 1
ATOM 6944 O O . ASN B 1 425 ? -39.062 18.594 19.328 1 57.03 425 ASN B O 1
ATOM 6948 N N . SER B 1 426 ? -38.25 20.438 18.406 1 58 426 SER B N 1
ATOM 6949 C CA . SER B 1 426 ? -36.906 19.875 18.578 1 58 426 SER B CA 1
ATOM 6950 C C . SER B 1 426 ? -36.125 20.672 19.625 1 58 426 SER B C 1
ATOM 6952 O O . SER B 1 426 ? -36.312 21.875 19.781 1 58 426 SER B O 1
ATOM 6954 N N . PRO B 1 427 ? -35.656 19.891 20.578 1 58.09 427 PRO B N 1
ATOM 6955 C CA . PRO B 1 427 ? -34.844 20.594 21.547 1 58.09 427 PRO B CA 1
ATOM 6956 C C . PRO B 1 427 ? -33.875 21.609 20.906 1 58.09 427 PRO B C 1
ATOM 6958 O O . PRO B 1 427 ? -33.469 21.422 19.766 1 58.09 427 PRO B O 1
ATOM 6961 N N . SER B 1 428 ? -33.938 22.797 21.484 1 60.88 428 SER B N 1
ATOM 6962 C CA . SER B 1 428 ? -33.125 23.906 20.984 1 60.88 428 SER B CA 1
ATOM 6963 C C . SER B 1 428 ? -31.656 23.547 20.969 1 60.88 428 SER B C 1
ATOM 6965 O O . SER B 1 428 ? -31.078 23.219 22.016 1 60.88 428 SER B O 1
ATOM 6967 N N . HIS B 1 429 ? -31.188 23.156 19.844 1 81.25 429 HIS B N 1
ATOM 6968 C CA . HIS B 1 429 ? -29.75 22.922 19.75 1 81.25 429 HIS B CA 1
ATOM 6969 C C . HIS B 1 429 ? -29.016 24.188 19.312 1 81.25 429 HIS B C 1
ATOM 6971 O O . HIS B 1 429 ? -29.594 25.047 18.641 1 81.25 429 HIS B O 1
ATOM 6977 N N . SER B 1 430 ? -27.953 24.453 19.969 1 91.88 430 SER B N 1
ATOM 6978 C CA . SER B 1 430 ? -27.156 25.656 19.703 1 91.88 430 SER B CA 1
ATOM 6979 C C . SER B 1 430 ? -25.859 25.297 18.969 1 91.88 430 SER B C 1
ATOM 6981 O O . SER B 1 430 ? -25.391 24.156 19.031 1 91.88 430 SER B O 1
ATOM 6983 N N . LEU B 1 431 ? -25.469 26.281 18.109 1 96.19 431 LEU B N 1
ATOM 6984 C CA . LEU B 1 431 ? -24.062 26.234 17.672 1 96.19 431 LEU B CA 1
ATOM 6985 C C . LEU B 1 431 ? -23.141 26.609 18.828 1 96.19 431 LEU B C 1
ATOM 6987 O O . LEU B 1 431 ? -23.328 27.641 19.469 1 96.19 431 LEU B O 1
ATOM 6991 N N . ALA B 1 432 ? -22.172 25.766 19.094 1 97.19 432 ALA B N 1
ATOM 6992 C CA . ALA B 1 432 ? -21.281 26.031 20.219 1 97.19 432 ALA B CA 1
ATOM 6993 C C . ALA B 1 432 ? -19.828 26 19.781 1 97.19 432 ALA B C 1
ATOM 6995 O O . ALA B 1 432 ? -19.359 25 19.234 1 97.19 432 ALA B O 1
ATOM 6996 N N . ILE B 1 433 ? -19.094 27.078 19.984 1 97.81 433 ILE B N 1
ATOM 6997 C CA . ILE B 1 433 ? -17.656 27.141 19.734 1 97.81 433 ILE B CA 1
ATOM 6998 C C . ILE B 1 433 ? -16.922 26.359 20.812 1 97.81 433 ILE B C 1
ATOM 7000 O O . ILE B 1 433 ? -17.078 26.625 22 1 97.81 433 ILE B O 1
ATOM 7004 N N . CYS B 1 434 ? -16.125 25.391 20.375 1 94.94 434 CYS B N 1
ATOM 7005 C CA . CYS B 1 434 ? -15.453 24.484 21.312 1 94.94 434 CYS B CA 1
ATOM 7006 C C . CYS B 1 434 ? -13.945 24.703 21.266 1 94.94 434 CYS B C 1
ATOM 7008 O O . CYS B 1 434 ? -13.383 24.969 20.203 1 94.94 434 CYS B O 1
ATOM 7010 N N . PRO B 1 435 ? -13.312 24.641 22.5 1 92.44 435 PRO B N 1
ATOM 7011 C CA . PRO B 1 435 ? -11.844 24.703 22.5 1 92.44 435 PRO B CA 1
ATOM 7012 C C . PRO B 1 435 ? -11.203 23.422 21.953 1 92.44 435 PRO B C 1
ATOM 7014 O O . PRO B 1 435 ? -11.859 22.391 21.875 1 92.44 435 PRO B O 1
ATOM 7017 N N . VAL B 1 436 ? -10.008 23.641 21.438 1 90.25 436 VAL B N 1
ATOM 7018 C CA . VAL B 1 436 ? -9.242 22.484 21 1 90.25 436 VAL B CA 1
ATOM 7019 C C . VAL B 1 436 ? -8.609 21.797 22.203 1 90.25 436 VAL B C 1
ATOM 7021 O O . VAL B 1 436 ? -7.945 22.438 23.016 1 90.25 436 VAL B O 1
ATOM 7024 N N . ASP B 1 437 ? -8.953 20.5 22.375 1 79.44 437 ASP B N 1
ATOM 7025 C CA . ASP B 1 437 ? -8.359 19.719 23.453 1 79.44 437 ASP B CA 1
ATOM 7026 C C . ASP B 1 437 ? -7.047 19.078 23.016 1 79.44 437 ASP B C 1
ATOM 7028 O O . ASP B 1 437 ? -7.043 18.188 22.156 1 79.44 437 ASP B O 1
ATOM 7032 N N . TYR B 1 438 ? -6.012 19.641 23.516 1 70.06 438 TYR B N 1
ATOM 7033 C CA . TYR B 1 438 ? -4.723 19.062 23.141 1 70.06 438 TYR B CA 1
ATOM 7034 C C . TYR B 1 438 ? -4.355 17.906 24.047 1 70.06 438 TYR B C 1
ATOM 7036 O O . TYR B 1 438 ? -3.359 17.219 23.812 1 70.06 438 TYR B O 1
ATOM 7044 N N . ASP B 1 439 ? -5.145 17.656 25.203 1 60.97 439 ASP B N 1
ATOM 7045 C CA . ASP B 1 439 ? -4.781 16.641 26.188 1 60.97 439 ASP B CA 1
ATOM 7046 C C . ASP B 1 439 ? -5.398 15.281 25.828 1 60.97 439 ASP B C 1
ATOM 7048 O O . ASP B 1 439 ? -6.605 15.188 25.625 1 60.97 439 ASP B O 1
ATOM 7052 N N . PHE B 1 440 ? -4.906 14.562 24.984 1 48.44 440 PHE B N 1
ATOM 7053 C CA . PHE B 1 440 ? -5.469 13.227 24.828 1 48.44 440 PHE B CA 1
ATOM 7054 C C . PHE B 1 440 ? -4.863 12.266 25.844 1 48.44 440 PHE B C 1
ATOM 7056 O O . PHE B 1 440 ? -3.721 12.438 26.281 1 48.44 440 PHE B O 1
#

Organism: NCBI:txid433684

Secondary structure (DSSP, 8-state):
-HHHHHHHHHTS-HHHHHHHHHHHHSSEEETTEEPPPHHHHTT--HHHHHHHHHHHHHHHHHHHHHHHHHHHTT-HHHHHHHHHHHHHHHS-HHHHHHHHHHHHHHHHHHHHHHHHHHHHHHHHHHHHHHHHHHHHHHHHHHHHHHHHHHHHHHHHHHHHHHHHHHHHHHHHHHHHHHHHHHHHHHHHHHHHHHHS---TTTHHHHHHTS-----GGG--PPPP-SHHHHHHHHHHHHHHHHHHHHHHHHHHHHHHHHTTB---EE-GGG--TTEEE-TTS-EEEE-SS-------TTS-SSS--EEEES-BSSSEEEEEEE-TT-S-EEEEEEETT---SS-----GGGTEEEEEEETTTEEEETTEEE--SS--SEEEEEEETTTTEEEEEETTT--EEEEE-S----S-EEEEEE-----TTS----EEEE------/-HHHHHHHHHTS-HHHHHHHHHHHHSSEEETTEEPPPHHHHTT--HHHHHHHHHHHHHHHHHHHHHHHHHHHTT-HHHHHHHHHHHHHHHS-HHHHHHHHHHHHHHHHHHHHHHHHHHHHHHHHHHHHHHHHHHHHHHHHHHHHHHHHHHHHHHHHHHHHHHHHHHHHHHHHHHHHHHHHHHHHHHHHHHHHHHHS---TTHHHHHHHTS-----GGG--PPPP-SHHHHHHHHHHHHHHHHHHHHHHHHHHHHHHHHTTB---EE-GGG--TTEEE-TTS-EEEE-SS-------TTS-SSS--EEEES-BSSSEEEEEEE-TT-S-EEEEEEETT---SS-----GGGTEEEEEEETTTEEEETTEEE--SS--SEEEEEEETTTTEEEEEETTT--EEEEE-S----S-EEEEEE-----TTS----EEEE------

Solvent-accessible surface area (backbone atoms only — not comparable to full-atom values): 47513 Å² total; per-residue (Å²): 104,65,66,57,50,35,56,55,54,67,70,44,53,77,70,52,45,52,50,47,51,52,47,42,42,30,76,64,55,46,101,86,40,70,34,51,62,58,89,64,54,76,79,42,48,66,67,50,45,46,50,50,37,38,70,71,41,34,66,69,44,30,49,53,51,48,44,53,45,29,51,75,72,68,38,56,67,58,37,53,51,50,47,61,63,36,46,59,53,76,55,29,64,64,57,54,46,48,49,51,48,50,52,50,45,52,50,45,50,49,52,39,49,52,42,54,52,48,40,51,53,39,52,50,52,44,48,49,45,49,40,50,46,51,47,52,44,53,53,48,54,53,52,52,51,53,50,51,50,51,52,54,50,49,51,52,51,44,48,50,51,45,50,51,52,46,50,53,49,46,50,51,46,51,51,51,40,50,53,45,51,51,50,38,50,53,46,52,52,50,49,55,58,68,65,52,80,69,72,77,77,65,48,58,55,53,63,69,55,55,70,80,68,67,80,67,79,79,69,72,74,80,77,78,70,61,44,56,54,52,51,52,49,49,52,53,49,49,52,54,51,51,51,53,50,50,49,52,50,30,40,34,52,44,53,56,49,55,72,35,54,52,88,61,31,53,36,74,65,23,34,9,47,35,50,45,65,44,95,82,22,39,34,35,26,60,40,97,58,71,53,95,66,79,94,48,89,63,21,20,65,71,46,70,32,31,38,31,32,74,62,43,78,58,56,63,42,16,45,35,31,34,45,51,85,48,44,25,33,39,41,38,40,25,39,71,80,44,84,34,64,63,89,79,70,78,25,65,90,62,35,25,54,46,40,33,38,40,84,67,71,46,34,34,36,72,95,39,79,46,77,64,95,58,87,59,47,28,43,28,42,37,35,33,52,85,71,18,29,41,36,32,29,25,61,86,75,24,42,76,60,48,70,49,64,79,46,87,79,84,62,42,31,19,40,34,42,24,48,40,75,76,56,88,95,48,78,87,46,46,36,29,58,49,84,84,76,69,79,123,102,65,66,56,50,38,56,56,53,67,70,44,52,76,70,52,44,54,52,45,51,51,47,42,43,31,74,64,56,45,102,86,40,71,34,51,60,56,88,63,55,76,81,43,49,66,66,50,46,44,50,51,35,37,70,72,42,34,65,69,43,31,49,54,51,48,43,55,45,29,53,74,72,68,38,56,66,58,37,53,50,49,47,62,63,36,47,61,52,76,55,28,63,65,57,55,46,50,50,52,50,52,52,50,46,52,52,46,50,49,51,39,51,52,41,53,52,47,40,50,52,38,51,49,51,45,50,49,44,49,40,50,46,52,49,54,43,52,51,47,51,52,51,51,50,51,51,51,50,51,52,53,52,50,51,53,52,45,48,49,52,45,49,52,52,45,50,52,50,46,50,52,44,50,52,52,40,50,52,45,52,51,50,39,51,51,45,51,52,48,49,54,57,69,65,48,86,66,73,79,74,66,54,56,56,54,63,68,55,54,71,80,68,67,81,68,79,79,69,72,75,79,77,79,70,61,43,56,55,52,51,52,49,49,52,53,50,50,52,54,50,51,52,52,49,51,50,51,51,31,39,34,51,45,54,55,51,55,73,36,53,51,86,61,31,53,37,72,66,24,34,9,48,35,52,44,65,43,95,82,22,39,33,37,26,59,40,97,57,71,54,96,66,79,91,48,89,63,22,21,65,71,47,73,32,30,38,31,34,73,63,44,76,58,56,63,43,17,46,33,32,35,45,50,84,47,44,24,33,36,41,37,40,24,41,71,81,43,84,36,64,64,89,80,69,78,25,64,90,60,36,27,54,48,39,32,38,41,84,68,69,46,34,34,38,72,94,39,79,44,77,62,93,58,86,57,47,29,44,29,42,37,35,34,52,84,71,19,31,42,36,33,27,24,61,84,76,25,42,75,60,49,69,48,66,77,47,86,77,84,60,43,32,20,39,36,43,23,45,38,77,77,56,88,96,48,77,87,47,46,37,30,58,50,81,84,78,68,80,122

pLDDT: mean 87.68, std 12.13, range [45.34, 98.75]

Radius of gyration: 60.06 Å; Cα contacts (8 Å, |Δi|>4): 1313; chains: 2; bounding box: 80×213×112 Å

InterPro domains:
  IPR001870 B30.2/SPRY domain [PS50188] (244-436)
  IPR003877 SPRY domain [PF00622] (316-420)
  IPR003877 SPRY domain [SM00449] (314-430)
  IPR003879 Butyrophylin-like, SPRY domain [PR01407] (260-277)
  IPR003879 Butyrophylin-like, SPRY domain [PR01407] (277-294)
  IPR003879 Butyrophylin-like, SPRY domain [PR01407] (299-323)
  IPR003879 Butyrophylin-like, SPRY domain [PR01407] (329-342)
  IPR003879 Butyrophylin-like, SPRY domain [PR01407] (370-394)
  IPR003879 Butyrophylin-like, SPRY domain [PR01407] (401-419)
  IPR004020 DAPIN domain [PF02758] (5-80)
  IPR004020 DAPIN domain [PS50824] (1-88)
  IPR004020 DAPIN domain [SM01289] (1-84)
  IPR006574 SPRY-associated [PF13765] (264-310)
  IPR006574 SPRY-associated [SM00589] (261-313)
  IPR011029 Death-like domain superfamily [G3DSA:1.10.533.10] (1-93)
  IPR011029 Death-like domain superfamily [SSF47986] (3-86)
  IPR013320 Concanavalin A-like lectin/glucanase domain superfamily [SSF49899] (257-436)
  IPR043136 B30.2/SPRY domain superfamily [G3DSA:2.60.120.920] (254-439)
  IPR050143 Tripartite motif-containing [PTHR24103] (77-425)
  IPR058030 TRIM8/14/16/25/29/45/65, coiled-coil region [PF25600] (112-244)

Nearest PDB structures (foldseek):
  2iwg-assembly1_E  TM=9.730E-01  e=9.272E-23  Homo sapiens
  8y5b-assembly1_A  TM=9.678E-01  e=1.515E-22  Homo sapiens
  7hla-assembly1_B  TM=9.661E-01  e=1.153E-22  Mus musculus
  3zo0-assembly1_B-2  TM=9.661E-01  e=3.432E-22  Mus musculus
  7qs1-assembly1_A  TM=8.517E-01  e=1.211E-17  Homo sapiens